Protein AF-A0AAE2CLD5-F1 (afdb_monomer_lite)

Structure (mmCIF, N/CA/C/O backbone):
data_AF-A0AAE2CLD5-F1
#
_entry.id   AF-A0AAE2CLD5-F1
#
loop_
_atom_site.group_PDB
_atom_site.id
_atom_site.type_symbol
_atom_site.label_atom_id
_atom_site.label_alt_id
_atom_site.label_comp_id
_atom_site.label_asym_id
_atom_site.label_entity_id
_atom_site.label_seq_id
_atom_site.pdbx_PDB_ins_code
_atom_site.Cartn_x
_atom_site.Cartn_y
_atom_site.Cartn_z
_atom_site.occupancy
_atom_site.B_iso_or_equiv
_atom_site.auth_seq_id
_atom_site.auth_comp_id
_atom_site.auth_asym_id
_atom_site.auth_atom_id
_atom_site.pdbx_PDB_model_num
ATOM 1 N N . MET A 1 1 ? 23.195 63.481 -4.026 1.00 36.22 1 MET A N 1
ATOM 2 C CA . MET A 1 1 ? 22.484 64.412 -3.125 1.00 36.22 1 MET A CA 1
ATOM 3 C C . MET A 1 1 ? 21.350 63.651 -2.455 1.00 36.22 1 MET A C 1
ATOM 5 O O . MET A 1 1 ? 20.655 62.947 -3.170 1.00 36.22 1 MET A O 1
ATOM 9 N N . ALA A 1 2 ? 21.220 63.837 -1.131 1.00 30.88 2 ALA A N 1
ATOM 10 C CA . ALA A 1 2 ? 20.159 63.400 -0.202 1.00 30.88 2 ALA A CA 1
ATOM 11 C C . ALA A 1 2 ? 20.031 61.885 0.109 1.00 30.88 2 ALA A C 1
ATOM 13 O O . ALA A 1 2 ? 20.040 61.077 -0.806 1.00 30.88 2 ALA A O 1
ATOM 14 N N . ASN A 1 3 ? 19.803 61.401 1.340 1.00 26.92 3 ASN A N 1
ATOM 15 C CA . ASN A 1 3 ? 20.171 61.797 2.715 1.00 26.92 3 ASN A CA 1
ATOM 16 C C . ASN A 1 3 ? 19.706 60.652 3.671 1.00 26.92 3 ASN A C 1
ATOM 18 O O . ASN A 1 3 ? 18.513 60.387 3.696 1.00 26.92 3 ASN A O 1
ATOM 22 N N . PHE A 1 4 ? 20.630 60.064 4.461 1.00 29.27 4 PHE A N 1
ATOM 23 C CA . PHE A 1 4 ? 20.488 59.359 5.778 1.00 29.27 4 PHE A CA 1
ATOM 24 C C . PHE A 1 4 ? 19.552 58.115 5.967 1.00 29.27 4 PHE A C 1
ATOM 26 O O . PHE A 1 4 ? 18.556 57.984 5.272 1.00 29.27 4 PHE A O 1
ATOM 33 N N . PRO A 1 5 ? 19.743 57.258 7.013 1.00 37.34 5 PRO A N 1
ATOM 34 C CA . PRO A 1 5 ? 20.981 56.598 7.481 1.00 37.34 5 PRO A CA 1
ATOM 35 C C . PRO A 1 5 ? 20.845 55.097 7.879 1.00 37.34 5 PRO A C 1
ATOM 37 O O . PRO A 1 5 ? 19.768 54.582 8.158 1.00 37.34 5 PRO A O 1
ATOM 40 N N . LYS A 1 6 ? 21.996 54.415 8.015 1.00 36.50 6 LYS A N 1
ATOM 41 C CA . LYS A 1 6 ? 22.173 53.122 8.721 1.00 36.50 6 LYS A CA 1
ATOM 42 C C . LYS A 1 6 ? 22.240 53.324 10.249 1.00 36.50 6 LYS A C 1
ATOM 44 O O . LYS A 1 6 ? 22.879 54.297 10.658 1.00 36.50 6 LYS A O 1
ATOM 49 N N . PRO A 1 7 ? 21.779 52.383 11.098 1.00 31.83 7 PRO A N 1
ATOM 50 C CA . PRO A 1 7 ? 22.194 52.336 12.495 1.00 31.83 7 PRO A CA 1
ATOM 51 C C . PRO A 1 7 ? 23.327 51.325 12.737 1.00 31.83 7 PRO A C 1
ATOM 53 O O . PRO A 1 7 ? 23.359 50.221 12.196 1.00 31.83 7 PRO A O 1
ATOM 56 N N . LYS A 1 8 ? 24.272 51.771 13.569 1.00 29.64 8 LYS A N 1
ATOM 57 C CA . LYS A 1 8 ? 25.398 51.035 14.151 1.00 29.64 8 LYS A CA 1
ATOM 58 C C . LYS A 1 8 ? 24.905 50.174 15.320 1.00 29.64 8 LYS A C 1
ATOM 60 O O . LYS A 1 8 ? 24.108 50.648 16.125 1.00 29.64 8 LYS A O 1
ATOM 65 N N . ALA A 1 9 ? 25.426 48.957 15.445 1.00 31.03 9 ALA A N 1
ATOM 66 C CA . ALA A 1 9 ? 25.283 48.137 16.644 1.00 31.03 9 ALA A CA 1
ATOM 67 C C . ALA A 1 9 ? 26.165 48.706 17.771 1.00 31.03 9 ALA A C 1
ATOM 69 O O . ALA A 1 9 ? 27.357 48.924 17.559 1.00 31.03 9 ALA A O 1
ATOM 70 N N . ASN A 1 10 ? 25.581 48.948 18.949 1.00 30.41 10 ASN A N 1
ATOM 71 C CA . ASN A 1 10 ? 26.296 49.349 20.162 1.00 30.41 10 ASN A CA 1
ATOM 72 C C . ASN A 1 10 ? 26.149 48.268 21.241 1.00 30.41 10 ASN A C 1
ATOM 74 O O . ASN A 1 10 ? 25.050 47.856 21.609 1.00 30.41 10 ASN A O 1
ATOM 78 N N . LEU A 1 11 ? 27.309 47.827 21.714 1.00 35.22 11 LEU A N 1
ATOM 79 C CA . LEU A 1 11 ? 27.598 46.699 22.592 1.00 35.22 11 LEU A CA 1
ATOM 80 C C . LEU A 1 11 ? 27.506 47.102 24.078 1.00 35.22 11 LEU A C 1
ATOM 82 O O . LEU A 1 11 ? 28.492 47.031 24.805 1.00 35.22 11 LEU A O 1
ATOM 86 N N . SER A 1 12 ? 26.346 47.574 24.537 1.00 30.78 12 SER A N 1
ATOM 87 C CA . SER A 1 12 ? 26.191 48.028 25.935 1.00 30.78 12 SER A CA 1
ATOM 88 C C . SER A 1 12 ? 24.858 47.672 26.601 1.00 30.78 12 SER A C 1
ATOM 90 O O . SER A 1 12 ? 24.531 48.225 27.644 1.00 30.78 12 SER A O 1
ATOM 92 N N . LEU A 1 13 ? 24.110 46.704 26.058 1.00 30.91 13 LEU A N 1
ATOM 93 C CA . LEU A 1 13 ? 22.846 46.227 26.640 1.00 30.91 13 LEU A CA 1
ATOM 94 C C . LEU A 1 13 ? 22.821 44.703 26.864 1.00 30.91 13 LEU A C 1
ATOM 96 O O . LEU A 1 13 ? 21.797 44.055 26.685 1.00 30.91 13 LEU A O 1
ATOM 100 N N . LEU A 1 14 ? 23.969 44.123 27.228 1.00 32.16 14 LEU A N 1
ATOM 101 C CA . LEU A 1 14 ? 24.124 42.685 27.507 1.00 32.16 14 LEU A CA 1
ATOM 102 C C . LEU A 1 14 ? 24.796 42.387 28.862 1.00 32.16 14 LEU A C 1
ATOM 104 O O . LEU A 1 14 ? 25.109 41.240 29.149 1.00 32.16 14 LEU A O 1
ATOM 108 N N . ILE A 1 15 ? 24.993 43.396 29.724 1.00 34.38 15 ILE A N 1
ATOM 109 C CA . ILE A 1 15 ? 25.722 43.247 31.006 1.00 34.38 15 ILE A CA 1
ATOM 110 C C . ILE A 1 15 ? 24.858 43.626 32.233 1.00 34.38 15 ILE A C 1
ATOM 112 O O . ILE A 1 15 ? 25.346 43.713 33.352 1.00 34.38 15 ILE A O 1
ATOM 116 N N . SER A 1 16 ? 23.536 43.770 32.082 1.00 30.17 16 SER A N 1
ATOM 117 C CA . SER A 1 16 ? 22.641 44.115 33.210 1.00 30.17 16 SER A CA 1
ATOM 118 C C . SER A 1 16 ? 21.572 43.069 33.545 1.00 30.17 16 SER A C 1
ATOM 120 O O . SER A 1 16 ? 20.692 43.354 34.347 1.00 30.17 16 SER A O 1
ATOM 122 N N . LEU A 1 17 ? 21.658 41.847 33.000 1.00 30.77 17 LEU A N 1
ATOM 123 C CA . LEU A 1 17 ? 20.732 40.748 33.337 1.00 30.77 17 LEU A CA 1
ATOM 124 C C . LEU A 1 17 ? 21.393 39.508 33.968 1.00 30.77 17 LEU A C 1
ATOM 126 O O . LEU A 1 17 ? 20.727 38.498 34.160 1.00 30.77 17 LEU A O 1
ATOM 130 N N . ALA A 1 18 ? 22.678 39.576 34.332 1.00 30.77 18 ALA A N 1
ATOM 131 C CA . ALA A 1 18 ? 23.444 38.419 34.817 1.00 30.77 18 ALA A CA 1
ATOM 132 C C . ALA A 1 18 ? 23.856 38.478 36.306 1.00 30.77 18 ALA A C 1
ATOM 134 O O . ALA A 1 18 ? 24.748 37.741 36.712 1.00 30.77 18 ALA A O 1
ATOM 135 N N . LEU A 1 19 ? 23.247 39.336 37.137 1.00 29.20 19 LEU A N 1
ATOM 136 C CA . LEU A 1 19 ? 23.730 39.588 38.512 1.00 29.20 19 LEU A CA 1
ATOM 137 C C . LEU A 1 19 ? 22.664 39.559 39.625 1.00 29.20 19 LEU A C 1
ATOM 139 O O . LEU A 1 19 ? 22.869 40.152 40.678 1.00 29.20 19 LEU A O 1
ATOM 143 N N . LEU A 1 20 ? 21.548 38.843 39.445 1.00 28.58 20 LEU A N 1
ATOM 144 C CA . LEU A 1 20 ? 20.490 38.746 40.473 1.00 28.58 20 LEU A CA 1
ATOM 145 C C . LEU A 1 20 ? 19.992 37.318 40.769 1.00 28.58 20 LEU A C 1
ATOM 147 O O . LEU A 1 20 ? 18.890 37.141 41.272 1.00 28.58 20 LEU A O 1
ATOM 151 N N . PHE A 1 21 ? 20.816 36.298 40.516 1.00 27.80 21 PHE A N 1
ATOM 152 C CA . PHE A 1 21 ? 20.517 34.908 40.887 1.00 27.80 21 PHE A CA 1
ATOM 153 C C . PHE A 1 21 ? 21.662 34.268 41.672 1.00 27.80 21 PHE A C 1
ATOM 155 O O . PHE A 1 21 ? 22.233 33.274 41.253 1.00 27.80 21 PHE A O 1
ATOM 162 N N . PHE A 1 22 ? 22.002 34.831 42.826 1.00 28.84 22 PHE A N 1
ATOM 163 C CA . PHE A 1 22 ? 22.623 34.067 43.905 1.00 28.84 22 PHE A CA 1
ATOM 164 C C . PHE A 1 22 ? 22.159 34.658 45.238 1.00 28.84 22 PHE A C 1
ATOM 166 O O . PHE A 1 22 ? 22.141 35.875 45.394 1.00 28.84 22 PHE A O 1
ATOM 173 N N . PHE A 1 23 ? 21.826 33.761 46.167 1.00 26.09 23 PHE A N 1
ATOM 174 C CA . PHE A 1 23 ? 21.365 33.944 47.550 1.00 26.09 23 PHE A CA 1
ATOM 175 C C . PHE A 1 23 ? 19.850 33.828 47.801 1.00 26.09 23 PHE A C 1
ATOM 177 O O . PHE A 1 23 ? 19.043 34.565 47.250 1.00 26.09 23 PHE A O 1
ATOM 184 N N . PHE A 1 24 ? 19.551 32.910 48.734 1.00 25.31 24 PHE A N 1
ATOM 185 C CA . PHE A 1 24 ? 18.287 32.549 49.397 1.00 25.31 24 PHE A CA 1
ATOM 186 C C . PHE A 1 24 ? 17.522 31.315 48.877 1.00 25.31 24 PHE A C 1
ATOM 188 O O . PHE A 1 24 ? 16.526 31.414 48.172 1.00 25.31 24 PHE A O 1
ATOM 195 N N . SER A 1 25 ? 17.935 30.138 49.375 1.00 28.50 25 SER A N 1
ATOM 196 C CA . SER A 1 25 ? 16.988 29.102 49.836 1.00 28.50 25 SER A CA 1
ATOM 197 C C . SER A 1 25 ? 16.279 29.597 51.101 1.00 28.50 25 SER A C 1
ATOM 199 O O . SER A 1 25 ? 16.932 30.226 51.940 1.00 28.50 25 SER A O 1
ATOM 201 N N . PRO A 1 26 ? 14.982 29.285 51.286 1.00 28.33 26 PRO A N 1
ATOM 202 C CA . PRO A 1 26 ? 14.660 28.289 52.315 1.00 28.33 26 PRO A CA 1
ATOM 203 C C . PRO A 1 26 ? 13.439 27.385 52.009 1.00 28.33 26 PRO A C 1
ATOM 205 O O . PRO A 1 26 ? 12.466 27.787 51.385 1.00 28.33 26 PRO A O 1
ATOM 208 N N . THR A 1 27 ? 13.531 26.144 52.499 1.00 26.17 27 THR A N 1
ATOM 209 C CA . THR A 1 27 ? 12.467 25.248 53.012 1.00 26.17 27 THR A CA 1
ATOM 210 C C . THR A 1 27 ? 11.015 25.469 52.548 1.00 26.17 27 THR A C 1
ATOM 212 O O . THR A 1 27 ? 10.328 26.370 53.029 1.00 26.17 27 THR A O 1
ATOM 215 N N . ILE A 1 28 ? 10.499 24.546 51.728 1.00 28.47 28 ILE A N 1
ATOM 216 C CA . ILE A 1 28 ? 9.073 24.457 51.383 1.00 28.47 28 ILE A CA 1
ATOM 217 C C . ILE A 1 28 ? 8.345 23.660 52.470 1.00 28.47 28 ILE A C 1
ATOM 219 O O . ILE A 1 28 ? 8.507 22.448 52.599 1.00 28.47 28 ILE A O 1
ATOM 223 N N . SER A 1 29 ? 7.539 24.376 53.247 1.00 23.64 29 SER A N 1
ATOM 224 C CA . SER A 1 29 ? 6.435 23.830 54.028 1.00 23.64 29 SER A CA 1
ATOM 225 C C . SER A 1 29 ? 5.202 23.719 53.126 1.00 23.64 29 SER A C 1
ATOM 227 O O . SER A 1 29 ? 4.921 24.589 52.303 1.00 23.64 29 SER A O 1
ATOM 229 N N . SER A 1 30 ? 4.492 22.605 53.257 1.00 30.69 30 SER A N 1
ATOM 230 C CA . SER A 1 30 ? 3.260 22.270 52.550 1.00 30.69 30 SER A CA 1
ATOM 231 C C . SER A 1 30 ? 2.123 23.242 52.885 1.00 30.69 30 SER A C 1
ATOM 233 O O . SER A 1 30 ? 1.685 23.302 54.035 1.00 30.69 30 SER A O 1
ATOM 235 N N . LEU A 1 31 ? 1.592 23.929 51.873 1.00 24.80 31 LEU A N 1
ATOM 236 C CA . LEU A 1 31 ? 0.284 24.590 51.903 1.00 24.80 31 LEU A CA 1
ATOM 237 C C . LEU A 1 31 ? -0.585 24.039 50.754 1.00 24.80 31 LEU A C 1
ATOM 239 O O . LEU A 1 31 ? -0.055 23.732 49.683 1.00 24.80 31 LEU A O 1
ATOM 243 N N . PRO A 1 32 ? -1.897 23.848 50.979 1.00 24.80 32 PRO A N 1
ATOM 244 C CA . PRO A 1 32 ? -2.752 23.024 50.131 1.00 24.80 32 PRO A CA 1
ATOM 245 C C . PRO A 1 32 ? -3.082 23.714 48.801 1.00 24.80 32 PRO A C 1
ATOM 247 O O . PRO A 1 32 ? -3.391 24.905 48.759 1.00 24.80 32 PRO A O 1
ATOM 250 N N . ARG A 1 33 ? -3.031 22.945 47.703 1.00 24.44 33 ARG A N 1
ATOM 251 C CA . ARG A 1 33 ? -3.473 23.387 46.371 1.00 24.44 33 ARG A CA 1
ATOM 252 C C . ARG A 1 33 ? -4.970 23.745 46.390 1.00 24.44 33 ARG A C 1
ATOM 254 O O . ARG A 1 33 ? -5.737 23.052 47.059 1.00 24.44 33 ARG A O 1
ATOM 261 N N . PRO A 1 34 ? -5.410 24.767 45.630 1.00 23.58 34 PRO A N 1
ATOM 262 C CA . PRO A 1 34 ? -6.818 25.124 45.536 1.00 23.58 34 PRO A CA 1
ATOM 263 C C . PRO A 1 34 ? -7.594 24.004 44.836 1.00 23.58 34 PRO A C 1
ATOM 265 O O . PRO A 1 34 ? -7.325 23.661 43.686 1.00 23.58 34 PRO A O 1
ATOM 268 N N . SER A 1 35 ? -8.574 23.448 45.540 1.00 30.30 35 SER A N 1
ATOM 269 C CA . SER A 1 35 ? -9.629 22.603 44.995 1.00 30.30 35 SER A CA 1
ATOM 270 C C . SER A 1 35 ? -10.524 23.439 44.078 1.00 30.30 35 SER A C 1
ATOM 272 O O . SER A 1 35 ? -11.259 24.300 44.564 1.00 30.30 35 SER A O 1
ATOM 274 N N . GLY A 1 36 ? -10.474 23.204 42.767 1.00 27.48 36 GLY A N 1
ATOM 275 C CA . GLY A 1 36 ? -11.403 23.863 41.848 1.00 27.48 36 GLY A CA 1
ATOM 276 C C . GLY A 1 36 ? -10.929 23.994 40.409 1.00 27.48 36 GLY A C 1
ATOM 277 O O . GLY A 1 36 ? -10.893 25.102 39.896 1.00 27.48 36 GLY A O 1
ATOM 278 N N . LEU A 1 37 ? -10.608 22.882 39.750 1.00 22.02 37 LEU A N 1
ATOM 279 C CA . LEU A 1 37 ? -10.724 22.732 38.297 1.00 22.02 37 LEU A CA 1
ATOM 280 C C . LEU A 1 37 ? -11.010 21.251 38.034 1.00 22.02 37 LEU A C 1
ATOM 282 O O . LEU A 1 37 ? -10.227 20.390 38.422 1.00 22.02 37 LEU A O 1
ATOM 286 N N . ARG A 1 38 ? -12.183 20.961 37.457 1.00 24.44 38 ARG A N 1
ATOM 287 C CA . ARG A 1 38 ? -12.566 19.619 36.999 1.00 24.44 38 ARG A CA 1
ATOM 288 C C . ARG A 1 38 ? -11.458 19.081 36.092 1.00 24.44 38 ARG A C 1
ATOM 290 O O . ARG A 1 38 ? -11.187 19.699 35.064 1.00 24.44 38 ARG A O 1
ATOM 297 N N . SER A 1 39 ? -10.863 17.950 36.464 1.00 25.97 39 SER A N 1
ATOM 298 C CA . SER A 1 39 ? -10.038 17.168 35.543 1.00 25.97 39 SER A CA 1
ATOM 299 C C . SER A 1 39 ? -10.931 16.728 34.375 1.00 25.97 39 SER A C 1
ATOM 301 O O . SER A 1 39 ? -12.058 16.285 34.632 1.00 25.97 39 SER A O 1
ATOM 303 N N . PRO A 1 40 ? -10.527 16.906 33.106 1.00 28.30 40 PRO A N 1
ATOM 304 C CA . PRO A 1 40 ? -11.251 16.303 31.997 1.00 28.30 40 PRO A CA 1
ATOM 305 C C . PRO A 1 40 ? -11.229 14.784 32.198 1.00 28.30 40 PRO A C 1
ATOM 307 O O . PRO A 1 40 ? -10.182 14.229 32.520 1.00 28.30 40 PRO A O 1
ATOM 310 N N . LYS A 1 41 ? -12.401 14.145 32.076 1.00 36.53 41 LYS A N 1
ATOM 311 C CA . LYS A 1 41 ? -12.565 12.686 32.133 1.00 36.53 41 LYS A CA 1
ATOM 312 C C . LYS A 1 41 ? -11.470 12.045 31.276 1.00 36.53 41 LYS A C 1
ATOM 314 O O . LYS A 1 41 ? -11.402 12.352 30.089 1.00 36.53 41 LYS A O 1
ATOM 319 N N . HIS A 1 42 ? -10.585 11.263 31.886 1.00 36.62 42 HIS A N 1
ATOM 320 C CA . HIS A 1 42 ? -9.492 10.628 31.163 1.00 36.62 42 HIS A CA 1
ATOM 321 C C . HIS A 1 42 ? -10.043 9.546 30.230 1.00 36.62 42 HIS A C 1
ATOM 323 O O . HIS A 1 42 ? -10.868 8.733 30.644 1.00 36.62 42 HIS A O 1
ATOM 329 N N . ASP A 1 43 ? -9.579 9.551 28.981 1.00 36.56 43 ASP A N 1
ATOM 330 C CA . ASP A 1 43 ? -9.832 8.486 28.014 1.00 36.56 43 ASP A CA 1
ATOM 331 C C . ASP A 1 43 ? -9.280 7.152 28.555 1.00 36.56 43 ASP A C 1
ATOM 333 O O . ASP A 1 43 ? -8.160 7.138 29.092 1.00 36.56 43 ASP A O 1
ATOM 337 N N . PRO A 1 44 ? -10.003 6.022 28.419 1.00 37.84 44 PRO A N 1
ATOM 338 C CA . PRO A 1 44 ? -9.431 4.717 28.702 1.00 37.84 44 PRO A CA 1
ATOM 339 C C . PRO A 1 44 ? -8.294 4.496 27.707 1.00 37.84 44 PRO A C 1
ATOM 341 O O . PRO A 1 44 ? -8.521 4.265 26.518 1.00 37.84 44 PRO A O 1
ATOM 344 N N . ARG A 1 45 ? -7.050 4.617 28.177 1.00 45.66 45 ARG A N 1
ATOM 345 C CA . ARG A 1 45 ? -5.889 4.372 27.324 1.00 45.66 45 ARG A CA 1
ATOM 346 C C . ARG A 1 45 ? -5.866 2.895 26.992 1.00 45.66 45 ARG A C 1
ATOM 348 O O . ARG A 1 45 ? -5.659 2.053 27.866 1.00 45.66 45 ARG A O 1
ATOM 355 N N . PHE A 1 46 ? -6.116 2.602 25.724 1.00 42.59 46 PHE A N 1
ATOM 356 C CA . PHE A 1 46 ? -5.987 1.260 25.206 1.00 42.59 46 PHE A CA 1
ATOM 357 C C . PHE A 1 46 ? -4.544 0.794 25.433 1.00 42.59 46 PHE A C 1
ATOM 359 O O . PHE A 1 46 ? -3.606 1.492 25.050 1.00 42.59 46 PHE A O 1
ATOM 366 N N . LEU A 1 47 ? -4.392 -0.360 26.086 1.00 44.75 47 LEU A N 1
ATOM 367 C CA . LEU A 1 47 ? -3.146 -0.905 26.647 1.00 44.75 47 LEU A CA 1
ATOM 368 C C . LEU A 1 47 ? -2.728 -0.387 28.037 1.00 44.75 47 LEU A C 1
ATOM 370 O O . LEU A 1 47 ? -1.566 -0.070 28.292 1.00 44.75 47 LEU A O 1
ATOM 374 N N . GLY A 1 48 ? -3.687 -0.338 28.968 1.00 36.22 48 GLY A N 1
ATOM 375 C CA . GLY A 1 48 ? -3.424 -0.119 30.391 1.00 36.22 48 GLY A CA 1
ATOM 376 C C . GLY A 1 48 ? -2.514 -1.184 31.022 1.00 36.22 48 GLY A C 1
ATOM 377 O O . GLY A 1 48 ? -2.475 -2.337 30.592 1.00 36.22 48 GLY A O 1
ATOM 378 N N . ARG A 1 49 ? -1.798 -0.760 32.070 1.00 43.56 49 ARG A N 1
ATOM 379 C CA . ARG A 1 49 ? -0.851 -1.558 32.857 1.00 43.56 49 ARG A CA 1
ATOM 380 C C . ARG A 1 49 ? -1.555 -2.757 33.517 1.00 43.56 49 ARG A C 1
ATOM 382 O O . ARG A 1 49 ? -2.615 -2.632 34.129 1.00 43.56 49 ARG A O 1
ATOM 389 N N . PHE A 1 50 ? -0.965 -3.923 33.322 1.00 42.16 50 PHE A N 1
ATOM 390 C CA . PHE A 1 50 ? -1.378 -5.258 33.730 1.00 42.16 50 PHE A CA 1
ATOM 391 C C . PHE A 1 50 ? -1.045 -5.526 35.207 1.00 42.16 50 PHE A C 1
ATOM 393 O O . PHE A 1 50 ? -0.556 -4.645 35.906 1.00 42.16 50 PHE A O 1
ATOM 400 N N . SER A 1 51 ? -1.351 -6.734 35.693 1.00 36.47 51 SER A N 1
ATOM 401 C CA . SER A 1 51 ? -1.066 -7.201 37.055 1.00 36.47 51 SER A CA 1
ATOM 402 C C . SER A 1 51 ? -0.441 -8.598 37.016 1.00 36.47 51 SER A C 1
ATOM 404 O O . SER A 1 51 ? -1.068 -9.526 36.502 1.00 36.47 51 SER A O 1
ATOM 406 N N . ARG A 1 52 ? 0.710 -8.794 37.674 1.00 39.81 52 ARG A N 1
ATOM 407 C CA . ARG A 1 52 ? 1.338 -10.107 37.879 1.00 39.81 52 ARG A CA 1
ATOM 408 C C . ARG A 1 52 ? 1.219 -10.550 39.335 1.00 39.81 52 ARG A C 1
ATOM 410 O O . ARG A 1 52 ? 1.320 -9.747 40.259 1.00 39.81 52 ARG A O 1
ATOM 417 N N . SER A 1 53 ? 1.108 -11.865 39.521 1.00 30.81 53 SER A N 1
ATOM 418 C CA . SER A 1 53 ? 1.506 -12.569 40.746 1.00 30.81 53 SER A CA 1
ATOM 419 C C . SER A 1 53 ? 3.013 -12.870 40.708 1.00 30.81 53 SER A C 1
ATOM 421 O O . SER A 1 53 ? 3.580 -13.128 39.646 1.00 30.81 53 SER A O 1
ATOM 423 N N . ASN A 1 54 ? 3.664 -12.843 41.873 1.00 27.36 54 ASN A N 1
ATOM 424 C CA . ASN A 1 54 ? 5.117 -12.895 42.118 1.00 27.36 54 ASN A CA 1
ATOM 425 C C . ASN A 1 54 ? 5.872 -14.160 41.638 1.00 27.36 54 ASN A C 1
ATOM 427 O O . ASN A 1 54 ? 6.983 -14.427 42.093 1.00 27.36 54 ASN A O 1
ATOM 431 N N . ASN A 1 55 ? 5.332 -14.949 40.711 1.00 31.41 55 ASN A N 1
ATOM 432 C CA . ASN A 1 55 ? 6.026 -16.113 40.180 1.00 31.41 55 ASN A CA 1
ATOM 433 C C . ASN A 1 55 ? 6.848 -15.745 38.947 1.00 31.41 55 ASN A C 1
ATOM 435 O O . ASN A 1 55 ? 6.329 -15.725 37.832 1.00 31.41 55 ASN A O 1
ATOM 439 N N . THR A 1 56 ? 8.154 -15.560 39.146 1.00 29.73 56 THR A N 1
ATOM 440 C CA . THR A 1 56 ? 9.238 -15.688 38.153 1.00 29.73 56 THR A CA 1
ATOM 441 C C . THR A 1 56 ? 9.346 -17.129 37.625 1.00 29.73 56 THR A C 1
ATOM 443 O O . THR A 1 56 ? 10.412 -17.744 37.595 1.00 29.73 56 THR A O 1
ATOM 446 N N . GLY A 1 57 ? 8.216 -17.701 37.207 1.00 29.92 57 GLY A N 1
ATOM 447 C CA . GLY A 1 57 ? 8.169 -18.968 36.506 1.00 29.92 57 GLY A CA 1
ATOM 448 C C . GLY A 1 57 ? 8.852 -18.789 35.164 1.00 29.92 57 GLY A C 1
ATOM 449 O O . GLY A 1 57 ? 8.328 -18.102 34.291 1.00 29.92 57 GLY A O 1
ATOM 450 N N . ARG A 1 58 ? 10.043 -19.382 35.031 1.00 32.03 58 ARG A N 1
ATOM 451 C CA . ARG A 1 58 ? 10.663 -19.701 33.745 1.00 32.03 58 ARG A CA 1
ATOM 452 C C . ARG A 1 58 ? 9.555 -20.113 32.777 1.00 32.03 58 ARG A C 1
ATOM 454 O O . ARG A 1 58 ? 8.837 -21.067 33.085 1.00 32.03 58 ARG A O 1
ATOM 461 N N . LEU A 1 59 ? 9.450 -19.429 31.634 1.00 36.81 59 LEU A N 1
ATOM 462 C CA . LEU A 1 59 ? 8.837 -20.020 30.448 1.00 36.81 59 LEU A CA 1
ATOM 463 C C . LEU A 1 59 ? 9.345 -21.465 30.395 1.00 36.81 59 LEU A C 1
ATOM 465 O O . LEU A 1 59 ? 10.557 -21.707 30.465 1.00 36.81 59 LEU A O 1
ATOM 469 N N . GLY A 1 60 ? 8.424 -22.431 30.412 1.00 39.69 60 GLY A N 1
ATOM 470 C CA . GLY A 1 60 ? 8.776 -23.827 30.176 1.00 39.69 60 GLY A CA 1
ATOM 471 C C . GLY A 1 60 ? 9.574 -23.946 28.875 1.00 39.69 60 GLY A C 1
ATOM 472 O O . GLY A 1 60 ? 9.683 -22.983 28.118 1.00 39.69 60 GLY A O 1
ATOM 473 N N . ALA A 1 61 ? 10.153 -25.119 28.605 1.00 40.78 61 ALA A N 1
ATOM 474 C CA . ALA A 1 61 ? 10.881 -25.329 27.353 1.00 40.78 61 ALA A CA 1
ATOM 475 C C . ALA A 1 61 ? 10.071 -24.763 26.164 1.00 40.78 61 ALA A C 1
ATOM 477 O O . ALA A 1 61 ? 8.869 -25.045 26.086 1.00 40.78 61 ALA A O 1
ATOM 478 N N . PRO A 1 62 ? 10.679 -23.929 25.299 1.00 60.78 62 PRO A N 1
ATOM 479 C CA . PRO A 1 62 ? 9.942 -23.208 24.272 1.00 60.78 62 PRO A CA 1
ATOM 480 C C . PRO A 1 62 ? 9.152 -24.198 23.413 1.00 60.78 62 PRO A C 1
ATOM 482 O O . PRO A 1 62 ? 9.690 -25.214 22.965 1.00 60.78 62 PRO A O 1
ATOM 485 N N . ARG A 1 63 ? 7.853 -23.917 23.222 1.00 76.62 63 ARG A N 1
ATOM 486 C CA . ARG A 1 63 ? 6.909 -24.802 22.510 1.00 76.62 63 ARG A CA 1
ATOM 487 C C . ARG A 1 63 ? 7.404 -25.159 21.108 1.00 76.62 63 ARG A C 1
ATOM 489 O O . ARG A 1 63 ? 7.160 -26.265 20.632 1.00 76.62 63 ARG A O 1
ATOM 496 N N . TYR A 1 64 ? 8.106 -24.228 20.470 1.00 89.38 64 TYR A N 1
ATOM 497 C CA . TYR A 1 64 ? 8.733 -24.404 19.169 1.00 89.38 64 TYR A CA 1
ATOM 498 C C . TYR A 1 64 ? 10.243 -24.268 19.294 1.00 89.38 64 TYR A C 1
ATOM 500 O O . TYR A 1 64 ? 10.756 -23.488 20.092 1.00 89.38 64 TYR A O 1
ATOM 508 N N . ARG A 1 65 ? 10.969 -25.024 18.474 1.00 91.69 65 ARG A N 1
ATOM 509 C CA . ARG A 1 65 ? 12.425 -24.953 18.425 1.00 91.69 65 ARG A CA 1
ATOM 510 C C . ARG A 1 65 ? 12.851 -23.808 17.512 1.00 91.69 65 ARG A C 1
ATOM 512 O O . ARG A 1 65 ? 12.500 -23.803 16.337 1.00 91.69 65 ARG A O 1
ATOM 519 N N . TYR A 1 66 ? 13.672 -22.897 18.007 1.00 96.12 66 TYR A N 1
ATOM 520 C CA . TYR A 1 66 ? 14.307 -21.848 17.212 1.00 96.12 66 TYR A CA 1
ATOM 521 C C . TYR A 1 66 ? 15.676 -21.496 17.796 1.00 96.12 66 TYR A C 1
ATOM 523 O O . TYR A 1 66 ? 16.008 -21.878 18.917 1.00 96.12 66 TYR A O 1
ATOM 531 N N . GLU A 1 67 ? 16.486 -20.801 17.008 1.00 97.12 67 GLU A N 1
ATOM 532 C CA . GLU A 1 67 ? 17.721 -20.175 17.459 1.00 97.12 67 GLU A CA 1
ATOM 533 C C . GLU A 1 67 ? 17.486 -18.671 17.607 1.00 97.12 67 GLU A C 1
ATOM 535 O O . GLU A 1 67 ? 16.996 -18.025 16.679 1.00 97.12 67 GLU A O 1
ATOM 540 N N . THR A 1 68 ? 17.853 -18.112 18.758 1.00 97.94 68 THR A N 1
ATOM 541 C CA . THR A 1 68 ? 17.861 -16.663 18.973 1.00 97.94 68 THR A CA 1
ATOM 542 C C . THR A 1 68 ? 19.149 -16.086 18.409 1.00 97.94 68 THR A C 1
ATOM 544 O O . THR A 1 68 ? 20.251 -16.475 18.802 1.00 97.94 68 THR A O 1
ATOM 547 N N . ARG A 1 69 ? 19.017 -15.152 17.471 1.00 98.12 69 ARG A N 1
ATOM 548 C CA . ARG A 1 69 ? 20.130 -14.434 16.852 1.00 98.12 69 ARG A CA 1
ATOM 549 C C . ARG A 1 69 ? 19.913 -12.935 16.963 1.00 98.12 69 ARG A C 1
ATOM 551 O O . ARG A 1 69 ? 18.837 -12.464 17.314 1.00 98.12 69 ARG A O 1
ATOM 558 N N . TYR A 1 70 ? 20.958 -12.189 16.635 1.00 98.38 70 TYR A N 1
ATOM 559 C CA . TYR A 1 70 ? 20.914 -10.737 16.610 1.00 98.38 70 TYR A CA 1
ATOM 560 C C . TYR A 1 70 ? 21.580 -10.223 15.342 1.00 98.38 70 TYR A C 1
ATOM 562 O O . TYR A 1 70 ? 22.533 -10.825 14.835 1.00 98.38 70 TYR A O 1
ATOM 570 N N . PHE A 1 71 ? 21.070 -9.107 14.852 1.00 98.19 71 PHE A N 1
ATOM 571 C CA . PHE A 1 71 ? 21.552 -8.394 13.684 1.00 98.19 71 PHE A CA 1
ATOM 572 C C . PHE A 1 71 ? 21.972 -6.985 14.097 1.00 98.19 71 PHE A C 1
ATOM 574 O O . PHE A 1 71 ? 21.267 -6.334 14.866 1.00 98.19 71 PHE A O 1
ATOM 581 N N . ASP A 1 72 ? 23.128 -6.533 13.615 1.00 97.88 72 ASP A N 1
ATOM 582 C CA . ASP A 1 72 ? 23.587 -5.165 13.850 1.00 97.88 72 ASP A CA 1
ATOM 583 C C . ASP A 1 72 ? 22.820 -4.242 12.896 1.00 97.88 72 ASP A C 1
ATOM 585 O O . ASP A 1 72 ? 23.069 -4.216 11.692 1.00 97.88 72 ASP A O 1
ATOM 589 N N . GLN A 1 73 ? 21.829 -3.546 13.444 1.00 98.25 73 GLN A N 1
ATOM 590 C CA . GLN A 1 73 ? 20.853 -2.747 12.722 1.00 98.25 73 GLN A CA 1
ATOM 591 C C . GLN A 1 73 ? 21.196 -1.258 12.783 1.00 98.25 73 GLN A C 1
ATOM 593 O O . GLN A 1 73 ? 21.711 -0.768 13.790 1.00 98.25 73 GLN A O 1
ATOM 598 N N . ASN A 1 74 ? 20.866 -0.519 11.725 1.00 96.75 74 ASN A N 1
ATOM 599 C CA . ASN A 1 74 ? 21.008 0.933 11.715 1.00 96.75 74 ASN A CA 1
ATOM 600 C C . ASN A 1 74 ? 20.035 1.570 12.714 1.00 96.75 74 ASN A C 1
ATOM 602 O O . ASN A 1 74 ? 18.845 1.255 12.724 1.00 96.75 74 ASN A O 1
ATOM 606 N N . LEU A 1 75 ? 20.525 2.515 13.519 1.00 97.38 75 LEU A N 1
ATOM 607 C CA . LEU A 1 75 ? 19.667 3.270 14.432 1.00 97.38 75 LEU A CA 1
ATOM 608 C C . LEU A 1 75 ? 18.613 4.091 13.677 1.00 97.38 75 LEU A C 1
ATOM 610 O O . LEU A 1 75 ? 17.441 4.083 14.052 1.00 97.38 75 LEU A O 1
ATOM 614 N N . ASP A 1 76 ? 19.019 4.757 12.596 1.00 97.94 76 ASP A N 1
ATOM 615 C CA . ASP A 1 76 ? 18.153 5.626 11.805 1.00 97.94 76 ASP A CA 1
ATOM 616 C C . ASP A 1 76 ? 18.315 5.353 10.306 1.00 97.94 76 ASP A C 1
ATOM 618 O O . ASP A 1 76 ? 19.365 5.622 9.727 1.00 97.94 76 ASP A O 1
ATOM 622 N N . HIS A 1 77 ? 17.269 4.827 9.667 1.00 97.75 77 HIS A N 1
ATOM 623 C CA . HIS A 1 77 ? 17.254 4.570 8.222 1.00 97.75 77 HIS A CA 1
ATOM 624 C C . HIS A 1 77 ? 16.949 5.810 7.377 1.00 97.75 77 HIS A C 1
ATOM 626 O O . HIS A 1 77 ? 17.149 5.789 6.162 1.00 97.75 77 HIS A O 1
ATOM 632 N N . PHE A 1 78 ? 16.456 6.883 7.996 1.00 97.12 78 PHE A N 1
ATOM 633 C CA . PHE A 1 78 ? 15.997 8.097 7.315 1.00 97.12 78 PHE A CA 1
ATOM 634 C C . PHE A 1 78 ? 16.936 9.289 7.534 1.00 97.12 78 PHE A C 1
ATOM 636 O O . PHE A 1 78 ? 16.646 10.404 7.096 1.00 97.12 78 PHE A O 1
ATOM 643 N N . SER A 1 79 ? 18.092 9.043 8.151 1.00 94.31 79 SER A N 1
ATOM 644 C CA . SER A 1 79 ? 19.190 9.988 8.308 1.00 94.31 79 SER A CA 1
ATOM 645 C C . SER A 1 79 ? 20.478 9.401 7.735 1.00 94.31 79 SER A C 1
ATOM 647 O O . SER A 1 79 ? 20.749 8.213 7.866 1.00 94.31 79 SER A O 1
ATOM 649 N N . PHE A 1 80 ? 21.294 10.248 7.108 1.00 92.06 80 PHE A N 1
ATOM 650 C CA . PHE A 1 80 ? 22.635 9.881 6.627 1.00 92.06 80 PHE A CA 1
ATOM 651 C C . PHE A 1 80 ? 23.736 10.241 7.632 1.00 92.06 80 PHE A C 1
ATOM 653 O O . PHE A 1 80 ? 24.921 10.118 7.319 1.00 92.06 80 PHE A O 1
ATOM 660 N N . SER A 1 81 ? 23.363 10.740 8.813 1.00 93.25 81 SER A N 1
ATOM 661 C CA . SER A 1 81 ? 24.316 10.986 9.890 1.00 93.25 81 SER A CA 1
ATOM 662 C C . SER A 1 81 ? 24.987 9.681 10.308 1.00 93.25 81 SER A C 1
ATOM 664 O O . SER A 1 81 ? 24.336 8.643 10.392 1.00 93.25 81 SER A O 1
ATOM 666 N N . ASP A 1 82 ? 26.282 9.755 10.605 1.00 91.19 82 ASP A N 1
ATOM 667 C CA . ASP A 1 82 ? 27.050 8.623 11.121 1.00 91.19 82 ASP A CA 1
ATOM 668 C C . ASP A 1 82 ? 26.626 8.340 12.571 1.00 91.19 82 ASP A C 1
ATOM 670 O O . ASP A 1 82 ? 27.105 8.964 13.522 1.00 91.19 82 ASP A O 1
ATOM 674 N N . LEU A 1 83 ? 25.618 7.480 12.717 1.00 92.44 83 LEU A N 1
ATOM 675 C CA . LEU A 1 83 ? 24.994 7.097 13.979 1.00 92.44 83 LEU A CA 1
ATOM 676 C C . LEU A 1 83 ? 25.356 5.647 14.331 1.00 92.44 83 LEU A C 1
ATOM 678 O O . LEU A 1 83 ? 25.567 4.830 13.433 1.00 92.44 83 LEU A O 1
ATOM 682 N N . PRO A 1 84 ? 25.416 5.296 15.629 1.00 91.69 84 PRO A N 1
ATOM 683 C CA . PRO A 1 84 ? 25.742 3.936 16.042 1.00 91.69 84 PRO A CA 1
ATOM 684 C C . PRO A 1 84 ? 24.678 2.935 15.576 1.00 91.69 84 PRO A C 1
ATOM 686 O O . PRO A 1 84 ? 23.511 3.278 15.408 1.00 91.69 84 PRO A O 1
ATOM 689 N N . THR A 1 85 ? 25.070 1.674 15.421 1.00 96.56 85 THR A N 1
ATOM 690 C CA . THR A 1 85 ? 24.138 0.557 15.227 1.00 96.56 85 THR A CA 1
ATOM 691 C C . THR A 1 85 ? 23.613 0.039 16.567 1.00 96.56 85 THR A C 1
ATOM 693 O O . THR A 1 85 ? 24.222 0.266 17.615 1.00 96.56 85 THR A O 1
ATOM 696 N N . PHE A 1 86 ? 22.519 -0.720 16.546 1.00 98.06 86 PHE A N 1
ATOM 697 C CA . PHE A 1 86 ? 22.010 -1.450 17.711 1.00 98.06 86 PHE A CA 1
ATOM 698 C C . PHE A 1 86 ? 21.755 -2.924 17.381 1.00 98.06 86 PHE A C 1
ATOM 700 O O . PHE A 1 86 ? 21.695 -3.313 16.218 1.00 98.06 86 PHE A O 1
ATOM 707 N N . ARG A 1 87 ? 21.624 -3.764 18.410 1.00 98.12 87 ARG A N 1
ATOM 708 C CA . ARG A 1 87 ? 21.385 -5.204 18.252 1.00 98.12 87 ARG A CA 1
ATOM 709 C C . ARG A 1 87 ? 19.885 -5.461 18.137 1.00 98.12 87 ARG A C 1
ATOM 711 O O . ARG A 1 87 ? 19.179 -5.370 19.134 1.00 98.12 87 ARG A O 1
ATOM 718 N N . GLN A 1 88 ? 19.408 -5.812 16.948 1.00 98.62 88 GLN A N 1
ATOM 719 C CA . GLN A 1 88 ? 18.035 -6.270 16.742 1.00 98.62 88 GLN A CA 1
ATOM 720 C C . GLN A 1 88 ? 17.969 -7.793 16.897 1.00 98.62 88 GLN A C 1
ATOM 722 O O . GLN A 1 88 ? 18.621 -8.521 16.144 1.00 98.62 88 GLN A O 1
ATOM 727 N N . ARG A 1 89 ? 17.186 -8.282 17.861 1.00 98.62 89 ARG A N 1
ATOM 728 C CA . ARG A 1 89 ? 16.923 -9.708 18.085 1.00 98.62 89 ARG A CA 1
ATOM 729 C C . ARG A 1 89 ? 16.022 -10.258 16.976 1.00 98.62 89 ARG A C 1
ATOM 731 O O . ARG A 1 89 ? 15.098 -9.598 16.509 1.00 98.62 89 ARG A O 1
ATOM 738 N N . TYR A 1 90 ? 16.281 -11.485 16.546 1.00 98.69 90 TYR A N 1
ATOM 739 C CA . TYR A 1 90 ? 15.366 -12.242 15.699 1.00 98.69 90 TYR A CA 1
ATOM 740 C C . TYR A 1 90 ? 15.480 -13.736 15.990 1.00 98.69 90 TYR A C 1
ATOM 742 O O . TYR A 1 90 ? 16.563 -14.252 16.273 1.00 98.69 90 TYR A O 1
ATOM 750 N N . LEU A 1 91 ? 14.360 -14.443 15.891 1.00 98.56 91 LEU A N 1
ATOM 751 C CA . LEU A 1 91 ? 14.317 -15.896 16.024 1.00 98.56 91 LEU A CA 1
ATOM 752 C C . LEU A 1 91 ? 14.361 -16.523 14.636 1.00 98.56 91 LEU A C 1
ATOM 754 O O . LEU A 1 91 ? 13.695 -16.041 13.718 1.00 98.56 91 LEU A O 1
ATOM 758 N N . ILE A 1 92 ? 15.124 -17.600 14.474 1.00 98.25 92 ILE A N 1
ATOM 759 C CA . ILE A 1 92 ? 15.245 -18.316 13.203 1.00 98.25 92 ILE A CA 1
A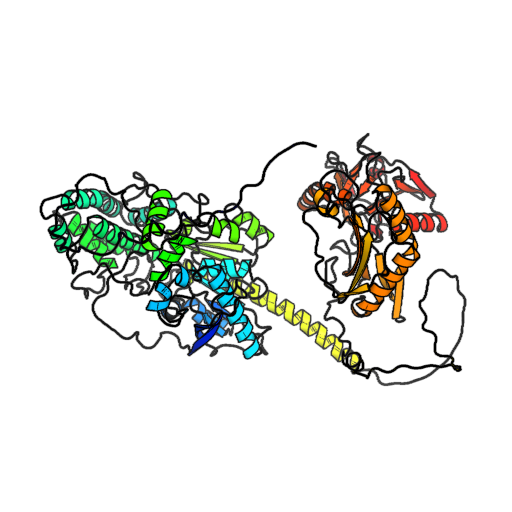TOM 760 C C . ILE A 1 92 ? 15.072 -19.823 13.396 1.00 98.25 92 ILE A C 1
ATOM 762 O O . ILE A 1 92 ? 15.647 -20.424 14.302 1.00 98.25 92 ILE A O 1
ATOM 766 N N . ASN A 1 93 ? 14.308 -20.458 12.508 1.00 97.75 93 ASN A N 1
ATOM 767 C CA . ASN A 1 93 ? 14.270 -21.913 12.378 1.00 97.75 93 ASN A CA 1
ATOM 768 C C . ASN A 1 93 ? 14.467 -22.314 10.912 1.00 97.75 93 ASN A C 1
ATOM 770 O O . ASN A 1 93 ? 13.758 -21.853 10.017 1.00 97.75 93 ASN A O 1
ATOM 774 N N . THR A 1 94 ? 15.441 -23.192 10.679 1.00 96.62 94 THR A N 1
ATOM 775 C CA . THR A 1 94 ? 15.802 -23.717 9.353 1.00 96.62 94 THR A CA 1
ATOM 776 C C . THR A 1 94 ? 15.564 -25.220 9.220 1.00 96.62 94 THR A C 1
ATOM 778 O O . THR A 1 94 ? 15.908 -25.793 8.190 1.00 96.62 94 THR A O 1
ATOM 781 N N . GLU A 1 95 ? 14.967 -25.866 10.225 1.00 95.69 95 GLU A N 1
ATOM 782 C CA . GLU A 1 95 ? 14.850 -27.327 10.323 1.00 95.69 95 GLU A CA 1
ATOM 783 C C . GLU A 1 95 ? 14.137 -27.941 9.111 1.00 95.69 95 GLU A C 1
ATOM 785 O O . GLU A 1 95 ? 14.590 -28.941 8.554 1.00 95.69 95 GLU A O 1
ATOM 790 N N . TYR A 1 96 ? 13.060 -27.299 8.656 1.00 95.56 96 TYR A N 1
ATOM 791 C CA . TYR A 1 96 ? 12.258 -27.759 7.520 1.00 95.56 96 TYR A CA 1
ATOM 792 C C . TYR A 1 96 ? 12.604 -27.075 6.197 1.00 95.56 96 TYR A C 1
ATOM 794 O O . TYR A 1 96 ? 12.029 -27.406 5.152 1.00 95.56 96 TYR A O 1
ATOM 802 N N . TRP A 1 97 ? 13.533 -26.119 6.212 1.00 97.94 97 TRP A N 1
ATOM 803 C CA . TRP A 1 97 ? 13.797 -25.288 5.052 1.00 97.94 97 TRP A CA 1
ATOM 804 C C . TRP A 1 97 ? 14.421 -26.104 3.919 1.00 97.94 97 TRP A C 1
ATOM 806 O O . TRP A 1 97 ? 15.423 -26.797 4.090 1.00 97.94 97 TRP A O 1
ATOM 816 N N . ALA A 1 98 ? 13.847 -26.010 2.717 1.00 96.56 98 ALA A N 1
ATOM 817 C CA . ALA A 1 98 ? 14.360 -26.730 1.550 1.00 96.56 98 ALA A CA 1
ATOM 818 C C . ALA A 1 98 ? 15.751 -26.253 1.090 1.00 96.56 98 ALA A C 1
ATOM 820 O O . ALA A 1 98 ? 16.368 -26.921 0.255 1.00 96.56 98 ALA A O 1
ATOM 821 N N . GLY A 1 99 ? 16.219 -25.117 1.611 1.00 95.06 99 GLY A N 1
ATOM 822 C CA . GLY A 1 99 ? 17.463 -24.475 1.222 1.00 95.06 99 GLY A CA 1
ATOM 823 C C . GLY A 1 99 ? 17.325 -23.592 -0.025 1.00 95.06 99 GLY A C 1
ATOM 824 O O . GLY A 1 99 ? 16.289 -23.600 -0.706 1.00 95.06 99 GLY A O 1
ATOM 825 N N . PRO A 1 100 ? 18.384 -22.833 -0.344 1.00 95.31 100 PRO A N 1
ATOM 826 C CA . PRO A 1 100 ? 18.376 -21.868 -1.440 1.00 95.31 100 PRO A CA 1
ATOM 827 C C . PRO A 1 100 ? 18.247 -22.533 -2.818 1.00 95.31 100 PRO A C 1
ATOM 829 O O . PRO A 1 100 ? 17.501 -22.046 -3.667 1.00 95.31 100 PRO A O 1
ATOM 832 N N . ASP A 1 101 ? 18.877 -23.694 -3.022 1.00 92.38 101 ASP A N 1
ATOM 833 C CA . ASP A 1 101 ? 18.877 -24.414 -4.308 1.00 92.38 101 ASP A CA 1
ATOM 834 C C . ASP A 1 101 ? 17.482 -24.874 -4.744 1.00 92.38 101 ASP A C 1
ATOM 836 O O . ASP A 1 101 ? 17.180 -24.986 -5.934 1.00 92.38 101 ASP A O 1
ATOM 840 N N . LYS A 1 102 ? 16.607 -25.137 -3.769 1.00 93.38 102 LYS A N 1
ATOM 841 C CA . LYS A 1 102 ? 15.214 -25.536 -3.997 1.00 93.38 102 LYS A CA 1
ATOM 842 C C . LYS A 1 102 ? 14.246 -24.358 -3.925 1.00 93.38 102 LYS A C 1
ATOM 844 O O . LYS A 1 102 ? 13.040 -24.582 -3.964 1.00 93.38 102 LYS A O 1
ATOM 849 N N . LEU A 1 103 ? 14.764 -23.128 -3.834 1.00 94.69 103 LEU A N 1
ATOM 850 C CA . LEU A 1 103 ? 13.991 -21.903 -3.631 1.00 94.69 103 LEU A CA 1
ATOM 851 C C . LEU A 1 103 ? 13.043 -22.011 -2.425 1.00 94.69 103 LEU A C 1
ATOM 853 O O . LEU A 1 103 ? 11.901 -21.558 -2.497 1.00 94.69 103 LEU A O 1
ATOM 857 N N . GLY A 1 104 ? 13.501 -22.635 -1.331 1.00 97.38 104 GLY A N 1
ATOM 858 C CA . GLY A 1 104 ? 12.693 -22.809 -0.125 1.00 97.38 104 GLY A CA 1
ATOM 859 C C . GLY A 1 104 ? 12.146 -21.461 0.364 1.00 97.38 104 GLY A C 1
ATOM 860 O O . GLY A 1 104 ? 12.957 -20.546 0.543 1.00 97.38 104 GLY A O 1
ATOM 861 N N . PRO A 1 105 ? 10.822 -21.303 0.561 1.00 98.31 105 PRO A N 1
ATOM 862 C CA . PRO A 1 105 ? 10.236 -20.049 1.021 1.00 98.31 105 PRO A CA 1
ATOM 863 C C . PRO A 1 105 ? 10.784 -19.597 2.373 1.00 98.31 105 PRO A C 1
ATOM 865 O O . PRO A 1 105 ? 11.332 -20.389 3.140 1.00 98.31 105 PRO A O 1
ATOM 868 N N . ILE A 1 106 ? 10.599 -18.318 2.670 1.00 98.81 106 ILE A N 1
ATOM 869 C CA . ILE A 1 106 ? 10.886 -17.725 3.971 1.00 98.81 106 ILE A CA 1
ATOM 870 C C . ILE A 1 106 ? 9.583 -17.152 4.513 1.00 98.81 106 ILE A C 1
ATOM 872 O O . ILE A 1 106 ? 8.964 -16.310 3.866 1.00 98.81 106 ILE A O 1
ATOM 876 N N . PHE A 1 107 ? 9.161 -17.610 5.679 1.00 98.75 107 PHE A N 1
ATOM 877 C CA . PHE A 1 107 ? 8.026 -17.068 6.408 1.00 98.75 107 PHE A CA 1
ATOM 878 C C . PHE A 1 107 ? 8.554 -16.103 7.455 1.00 98.75 107 PHE A C 1
ATOM 880 O O . PHE A 1 107 ? 9.307 -16.500 8.342 1.00 98.75 107 PHE A O 1
ATOM 887 N N . LEU A 1 108 ? 8.211 -14.829 7.288 1.00 98.75 108 LEU A N 1
ATOM 888 C CA . LEU A 1 108 ? 8.647 -13.751 8.161 1.00 98.75 108 LEU A CA 1
ATOM 889 C C . LEU A 1 108 ? 7.436 -13.218 8.918 1.00 98.75 108 LEU A C 1
ATOM 891 O O . LEU A 1 108 ? 6.505 -12.706 8.301 1.00 98.75 108 LEU A O 1
ATOM 895 N N . TYR A 1 109 ? 7.457 -13.335 10.241 1.00 98.81 109 TYR A N 1
ATOM 896 C CA . TYR A 1 109 ? 6.476 -12.688 11.101 1.00 98.81 109 TYR A CA 1
ATOM 897 C C . TYR A 1 109 ? 6.929 -11.259 11.409 1.00 98.81 109 TYR A C 1
ATOM 899 O O . TYR A 1 109 ? 8.027 -11.054 11.918 1.00 98.81 109 TYR A O 1
ATOM 907 N N . CYS A 1 110 ? 6.114 -10.262 11.095 1.00 98.62 110 CYS A N 1
ATOM 908 C CA . CYS A 1 110 ? 6.392 -8.869 11.417 1.00 98.62 110 CYS A CA 1
ATOM 909 C C . CYS A 1 110 ? 6.155 -8.644 12.916 1.00 98.62 110 CYS A C 1
ATOM 911 O O . CYS A 1 110 ? 5.021 -8.410 13.328 1.00 98.62 110 CYS A O 1
ATOM 913 N N . GLY A 1 111 ? 7.223 -8.748 13.718 1.00 97.56 111 GLY A N 1
ATOM 914 C CA . GLY A 1 111 ? 7.175 -8.498 15.158 1.00 97.56 111 GLY A CA 1
ATOM 915 C C . GLY A 1 111 ? 6.595 -7.124 15.478 1.00 97.56 111 GLY A C 1
ATOM 916 O O . GLY A 1 111 ? 6.824 -6.159 14.749 1.00 97.56 111 GLY A O 1
ATOM 917 N N . ASN A 1 112 ? 5.831 -7.048 16.559 1.00 95.06 112 ASN A N 1
ATOM 918 C CA . ASN A 1 112 ? 5.035 -5.878 16.901 1.00 95.06 112 ASN A CA 1
ATOM 919 C C . ASN A 1 112 ? 5.307 -5.433 18.349 1.00 95.06 112 ASN A C 1
ATOM 921 O O . ASN A 1 112 ? 6.451 -5.500 18.792 1.00 95.06 112 ASN A O 1
ATOM 925 N N . GLU A 1 113 ? 4.311 -4.916 19.057 1.00 93.38 113 GLU A N 1
ATOM 926 C CA . GLU A 1 113 ? 4.423 -4.162 20.311 1.00 93.38 113 GLU A CA 1
ATOM 927 C C . GLU A 1 113 ? 4.743 -4.998 21.563 1.00 93.38 113 GLU A C 1
ATOM 929 O O . GLU A 1 113 ? 4.171 -4.768 22.619 1.00 93.38 113 GLU A O 1
ATOM 934 N N . GLY A 1 114 ? 5.665 -5.959 21.486 1.00 90.81 114 GLY A N 1
ATOM 935 C CA . GLY A 1 114 ? 6.031 -6.801 22.627 1.00 90.81 114 GLY A CA 1
ATOM 936 C C . GLY A 1 114 ? 7.226 -7.716 22.372 1.00 90.81 114 GLY A C 1
ATOM 937 O O . GLY A 1 114 ? 7.889 -7.640 21.335 1.00 90.81 114 GLY A O 1
ATOM 938 N N . ASP A 1 115 ? 7.502 -8.593 23.337 1.00 91.44 115 ASP A N 1
ATOM 939 C CA . ASP A 1 115 ? 8.576 -9.584 23.236 1.00 91.44 115 ASP A CA 1
ATOM 940 C C . ASP A 1 115 ? 8.339 -10.575 22.078 1.00 91.44 115 ASP A C 1
ATOM 942 O O . ASP A 1 115 ? 7.269 -11.175 21.942 1.00 91.44 115 ASP A O 1
ATOM 946 N N . ILE A 1 116 ? 9.351 -10.782 21.231 1.00 95.06 116 ILE A N 1
ATOM 947 C CA . ILE A 1 116 ? 9.205 -11.635 20.049 1.00 95.06 116 ILE A CA 1
ATOM 948 C C . ILE A 1 116 ? 8.987 -13.123 20.361 1.00 95.06 116 ILE A C 1
ATOM 950 O O . ILE A 1 116 ? 8.338 -13.822 19.576 1.00 95.06 116 ILE A O 1
ATOM 954 N N . GLU A 1 117 ? 9.483 -13.627 21.495 1.00 93.94 117 GLU A N 1
ATOM 955 C CA . GLU A 1 117 ? 9.261 -15.016 21.913 1.00 93.94 117 GLU A CA 1
ATOM 956 C C . GLU A 1 117 ? 7.797 -15.259 22.293 1.00 93.94 117 GLU A C 1
ATOM 958 O O . GLU A 1 117 ? 7.257 -16.340 22.034 1.00 93.94 117 GLU A O 1
ATOM 963 N N . TRP A 1 118 ? 7.123 -14.240 22.833 1.00 90.25 118 TRP A N 1
ATOM 964 C CA . TRP A 1 118 ? 5.695 -14.300 23.140 1.00 90.25 118 TRP A CA 1
ATOM 965 C C . TRP A 1 118 ? 4.849 -14.472 21.871 1.00 90.25 118 TRP A C 1
ATOM 967 O O . TRP A 1 118 ? 3.994 -15.368 21.809 1.00 90.25 118 TRP A O 1
ATOM 977 N N . PHE A 1 119 ? 5.138 -13.696 20.821 1.00 93.75 119 PHE A N 1
ATOM 978 C CA . PHE A 1 119 ? 4.486 -13.857 19.517 1.00 93.75 119 PHE A CA 1
ATOM 979 C C . PHE A 1 119 ? 4.821 -15.205 18.875 1.00 93.75 119 PHE A C 1
ATOM 981 O O . PHE A 1 119 ? 3.930 -15.884 18.356 1.00 93.75 119 PHE A O 1
ATOM 988 N N . ALA A 1 120 ? 6.079 -15.644 18.954 1.00 94.62 120 ALA A N 1
ATOM 989 C CA . ALA A 1 120 ? 6.501 -16.945 18.443 1.00 94.62 120 ALA A CA 1
ATOM 990 C C . ALA A 1 120 ? 5.752 -18.110 19.110 1.00 94.62 120 ALA A C 1
ATOM 992 O O . ALA A 1 120 ? 5.320 -19.033 18.418 1.00 94.62 120 ALA A O 1
ATOM 993 N N . ALA A 1 121 ? 5.540 -18.058 20.427 1.00 92.19 121 ALA A N 1
ATOM 994 C CA . ALA A 1 121 ? 4.804 -19.082 21.168 1.00 92.19 121 ALA A CA 1
ATOM 995 C C . ALA A 1 121 ? 3.313 -19.152 20.789 1.00 92.19 121 ALA A C 1
ATOM 997 O O . ALA A 1 121 ? 2.713 -20.232 20.835 1.00 92.19 121 ALA A O 1
ATOM 998 N N . ASN A 1 122 ? 2.725 -18.020 20.391 1.00 92.19 122 ASN A N 1
ATOM 999 C CA . ASN A 1 122 ? 1.294 -17.890 20.115 1.00 92.19 122 ASN A CA 1
ATOM 1000 C C . ASN A 1 122 ? 0.920 -17.966 18.627 1.00 92.19 122 ASN A C 1
ATOM 1002 O O . ASN A 1 122 ? -0.237 -18.238 18.321 1.00 92.19 122 ASN A O 1
ATOM 1006 N N . THR A 1 123 ? 1.879 -17.823 17.710 1.00 95.44 123 THR A N 1
ATOM 1007 C CA . THR A 1 123 ? 1.648 -17.849 16.251 1.00 95.44 123 THR A CA 1
ATOM 1008 C C . THR A 1 123 ? 1.895 -19.247 15.669 1.00 95.44 123 THR A C 1
ATOM 1010 O O . THR A 1 123 ? 2.709 -19.441 14.762 1.00 95.44 123 THR A O 1
ATOM 1013 N N . GLY A 1 124 ? 1.234 -20.258 16.240 1.00 94.69 124 GLY A N 1
ATOM 1014 C CA . GLY A 1 124 ? 1.436 -21.673 15.901 1.00 94.69 124 GLY A CA 1
ATOM 1015 C C . GLY A 1 124 ? 1.244 -22.005 14.422 1.00 94.69 124 GLY A C 1
ATOM 1016 O O . GLY A 1 124 ? 1.996 -22.810 13.873 1.00 94.69 124 GLY A O 1
ATOM 1017 N N . PHE A 1 125 ? 0.320 -21.311 13.757 1.00 97.06 125 PHE A N 1
ATOM 1018 C CA . PHE A 1 125 ? 0.027 -21.499 12.341 1.00 97.06 125 PHE A CA 1
ATOM 1019 C C . PHE A 1 125 ? 1.284 -21.395 11.462 1.00 97.06 125 PHE A C 1
ATOM 1021 O O . PHE A 1 125 ? 1.548 -22.275 10.646 1.00 97.06 125 PHE A O 1
ATOM 1028 N N . VAL A 1 126 ? 2.140 -20.388 11.682 1.00 97.00 126 VAL A N 1
ATOM 1029 C CA . VAL A 1 126 ? 3.377 -20.197 10.896 1.00 97.00 126 VAL A CA 1
ATOM 1030 C C . VAL A 1 126 ? 4.335 -21.387 11.047 1.00 97.00 126 VAL A C 1
ATOM 1032 O O . VAL A 1 126 ? 4.935 -21.831 10.062 1.00 97.00 126 VAL A O 1
ATOM 1035 N N . TRP A 1 127 ? 4.443 -21.944 12.257 1.00 96.81 127 TRP A N 1
ATOM 1036 C CA . TRP A 1 127 ? 5.272 -23.119 12.542 1.00 96.81 127 TRP A CA 1
ATOM 1037 C C . TRP A 1 127 ? 4.738 -24.383 11.870 1.00 96.81 127 TRP A C 1
ATOM 1039 O O . TRP A 1 127 ? 5.515 -25.168 11.328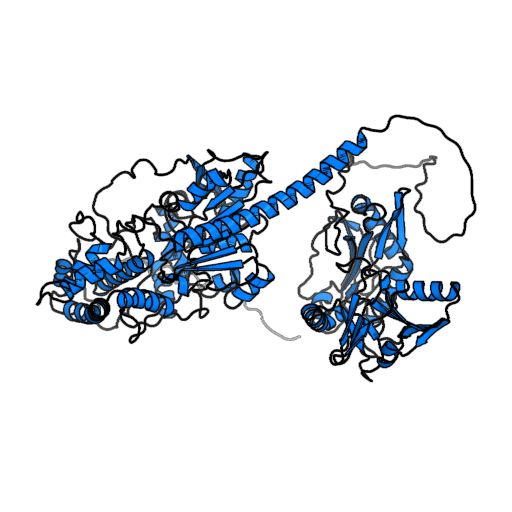 1.00 96.81 127 TRP A O 1
ATOM 1049 N N . GLU A 1 128 ? 3.418 -24.558 11.854 1.00 95.62 128 GLU A N 1
ATOM 1050 C CA . GLU A 1 128 ? 2.734 -25.693 11.224 1.00 95.62 128 GLU A CA 1
ATOM 1051 C C . GLU A 1 128 ? 2.813 -25.644 9.690 1.00 95.62 128 GLU A C 1
ATOM 1053 O O . GLU A 1 128 ? 2.903 -26.682 9.025 1.00 95.62 128 GLU A O 1
ATOM 1058 N N . LEU A 1 129 ? 2.850 -24.441 9.107 1.00 96.62 129 LEU A N 1
ATOM 1059 C CA . LEU A 1 129 ? 3.021 -24.265 7.667 1.00 96.62 129 LEU A CA 1
ATOM 1060 C C . LEU A 1 129 ? 4.457 -24.536 7.199 1.00 96.62 129 LEU A C 1
ATOM 1062 O O . LEU A 1 129 ? 4.656 -24.977 6.063 1.00 96.62 129 LEU A O 1
ATOM 1066 N N . ALA A 1 130 ? 5.469 -24.315 8.038 1.00 95.12 130 ALA A N 1
ATOM 1067 C CA . ALA A 1 130 ? 6.865 -24.492 7.643 1.00 95.12 130 ALA A CA 1
ATOM 1068 C C . ALA A 1 130 ? 7.220 -25.889 7.092 1.00 95.12 130 ALA A C 1
ATOM 1070 O O . ALA A 1 130 ? 7.816 -25.931 6.012 1.00 95.12 130 ALA A O 1
ATOM 1071 N N . PRO A 1 131 ? 6.841 -27.032 7.706 1.00 96.25 131 PRO A N 1
ATOM 1072 C CA . PRO A 1 131 ? 7.083 -28.350 7.114 1.00 96.25 131 PRO A CA 1
ATOM 1073 C C . PRO A 1 131 ? 6.316 -28.560 5.803 1.00 96.25 131 PRO A C 1
ATOM 1075 O O . PRO A 1 131 ? 6.863 -29.138 4.860 1.00 96.25 131 PRO A O 1
ATOM 1078 N N . ARG A 1 132 ? 5.083 -28.044 5.703 1.00 96.06 132 ARG A N 1
ATOM 1079 C CA . ARG A 1 132 ? 4.241 -28.155 4.499 1.00 96.06 132 ARG A CA 1
ATOM 1080 C C . ARG A 1 132 ? 4.855 -27.431 3.303 1.00 96.06 132 ARG A C 1
ATOM 1082 O O . ARG A 1 132 ? 4.917 -27.987 2.209 1.00 96.06 132 ARG A O 1
ATOM 1089 N N . PHE A 1 133 ? 5.328 -26.208 3.516 1.00 97.56 133 PHE A N 1
ATOM 1090 C CA . PHE A 1 133 ? 5.919 -25.369 2.472 1.00 97.56 133 PHE A CA 1
ATOM 1091 C C . PHE A 1 133 ? 7.435 -25.520 2.348 1.00 97.56 133 PHE A C 1
ATOM 1093 O O . PHE A 1 133 ? 8.043 -24.945 1.444 1.00 97.56 133 PHE A O 1
ATOM 1100 N N . ARG A 1 134 ? 8.048 -26.310 3.239 1.00 97.69 134 ARG A N 1
ATOM 1101 C CA . ARG A 1 134 ? 9.501 -26.442 3.393 1.00 97.69 134 ARG A CA 1
ATOM 1102 C C . ARG A 1 134 ? 10.180 -25.081 3.559 1.00 97.69 134 ARG A C 1
ATOM 1104 O O . ARG A 1 134 ? 11.173 -24.775 2.884 1.00 97.69 134 ARG A O 1
ATOM 1111 N N . ALA A 1 135 ? 9.587 -24.250 4.409 1.00 98.19 135 ALA A N 1
ATOM 1112 C CA . ALA A 1 135 ? 9.966 -22.862 4.610 1.00 98.19 135 ALA A CA 1
ATOM 1113 C C . ALA A 1 135 ? 10.952 -22.698 5.776 1.00 98.19 135 ALA A C 1
ATOM 1115 O O . ALA A 1 135 ? 10.950 -23.478 6.726 1.00 98.19 135 ALA A O 1
ATOM 1116 N N . MET A 1 136 ? 11.792 -21.668 5.687 1.00 98.38 136 MET A N 1
ATOM 1117 C CA . MET A 1 136 ? 12.516 -21.113 6.830 1.00 98.38 136 MET A CA 1
ATOM 1118 C C . MET A 1 136 ? 11.583 -20.167 7.574 1.00 98.38 136 MET A C 1
ATOM 1120 O O . MET A 1 136 ? 10.832 -19.434 6.936 1.00 98.38 136 MET A O 1
ATOM 1124 N N . ILE A 1 137 ? 11.667 -20.146 8.897 1.00 98.44 137 ILE A N 1
ATOM 1125 C CA . ILE A 1 137 ? 10.893 -19.240 9.743 1.00 98.44 137 ILE A CA 1
ATOM 1126 C C . ILE A 1 137 ? 11.816 -18.159 10.292 1.00 98.44 137 ILE A C 1
ATOM 1128 O O . ILE A 1 137 ? 12.925 -18.465 10.739 1.00 98.44 137 ILE A O 1
ATOM 1132 N N . ILE A 1 138 ? 11.339 -16.914 10.285 1.00 98.38 138 ILE A N 1
ATOM 1133 C CA . ILE A 1 138 ? 12.003 -15.773 10.908 1.00 98.38 138 ILE A CA 1
ATOM 1134 C C . ILE A 1 138 ? 10.971 -14.945 11.675 1.00 98.38 138 ILE A C 1
ATOM 1136 O O . ILE A 1 138 ? 9.964 -14.528 11.111 1.00 98.38 138 ILE A O 1
ATOM 1140 N N . PHE A 1 139 ? 11.260 -14.661 12.939 1.00 98.69 139 PHE A N 1
ATOM 1141 C CA . PHE A 1 139 ? 10.523 -13.701 13.755 1.00 98.69 139 PHE A CA 1
ATOM 1142 C C . PHE A 1 139 ? 11.488 -12.578 14.162 1.00 98.69 139 PHE A C 1
ATOM 1144 O O . PHE A 1 139 ? 12.179 -12.722 15.171 1.00 98.69 139 PHE A O 1
ATOM 1151 N N . PRO A 1 140 ? 11.646 -11.510 13.359 1.00 98.56 140 PRO A N 1
ATOM 1152 C CA . PRO A 1 140 ? 12.336 -10.306 13.800 1.00 98.56 140 PRO A CA 1
ATOM 1153 C C . PRO A 1 140 ? 11.565 -9.583 14.896 1.00 98.56 140 PRO A C 1
ATOM 1155 O O . PRO A 1 140 ? 10.365 -9.353 14.771 1.00 98.56 140 PRO A O 1
ATOM 1158 N N . GLU A 1 141 ? 12.273 -9.182 15.942 1.00 98.62 141 GLU A N 1
ATOM 1159 C CA . GLU A 1 141 ? 11.711 -8.339 16.984 1.00 98.62 141 GLU A CA 1
ATOM 1160 C C . GLU A 1 141 ? 11.644 -6.880 16.529 1.00 98.62 141 GLU A C 1
ATOM 1162 O O . GLU A 1 141 ? 12.521 -6.382 15.811 1.00 98.62 141 GLU A O 1
ATOM 1167 N N . HIS A 1 142 ? 10.582 -6.194 16.941 1.00 98.56 142 HIS A N 1
ATOM 1168 C CA . HIS A 1 142 ? 10.405 -4.777 16.676 1.00 98.56 142 HIS A CA 1
ATOM 1169 C C . HIS A 1 142 ? 11.401 -3.955 17.506 1.00 98.56 142 HIS A C 1
ATOM 1171 O O . HIS A 1 142 ? 11.622 -4.228 18.686 1.00 98.56 142 HIS A O 1
ATOM 1177 N N . ARG A 1 143 ? 11.989 -2.907 16.918 1.00 98.00 143 ARG A N 1
ATOM 1178 C CA . ARG A 1 143 ? 12.840 -1.964 17.665 1.00 98.00 143 ARG A CA 1
ATOM 1179 C C . ARG A 1 143 ? 12.102 -1.393 18.884 1.00 98.00 143 ARG A C 1
ATOM 1181 O O . ARG A 1 143 ? 10.915 -1.099 18.782 1.00 98.00 143 ARG A O 1
ATOM 1188 N N . TYR A 1 144 ? 12.821 -1.183 19.987 1.00 97.06 144 TYR A N 1
ATOM 1189 C CA . TYR A 1 144 ? 12.334 -0.728 21.304 1.00 97.06 144 TYR A CA 1
ATOM 1190 C C . TYR A 1 144 ? 11.476 -1.723 22.097 1.00 97.06 144 TYR A C 1
ATOM 1192 O O . TYR A 1 144 ? 11.027 -1.373 23.192 1.00 97.06 144 TYR A O 1
ATOM 1200 N N . TYR A 1 145 ? 11.284 -2.946 21.603 1.00 95.75 145 TYR A N 1
ATOM 1201 C CA . TYR A 1 145 ? 10.567 -4.007 22.310 1.00 95.75 145 TYR A CA 1
ATOM 1202 C C . TYR A 1 145 ? 11.494 -5.188 22.615 1.00 95.75 145 TYR A C 1
ATOM 1204 O O . TYR A 1 145 ? 12.519 -5.373 21.955 1.00 95.75 145 TYR A O 1
ATOM 1212 N N . GLY A 1 146 ? 11.148 -5.959 23.651 1.00 93.44 146 GLY A N 1
ATOM 1213 C CA . GLY A 1 146 ? 11.919 -7.115 24.113 1.00 93.44 146 GLY A CA 1
ATOM 1214 C C . GLY A 1 146 ? 13.386 -6.783 24.402 1.00 93.44 146 GLY A C 1
ATOM 1215 O O . GLY A 1 146 ? 13.695 -5.958 25.261 1.00 93.44 146 GLY A O 1
ATOM 1216 N N . GLU A 1 147 ? 14.301 -7.418 23.675 1.00 95.38 147 GLU A N 1
ATOM 1217 C CA . GLU A 1 147 ? 15.747 -7.190 23.797 1.00 95.38 147 GLU A CA 1
ATOM 1218 C C . GLU A 1 147 ? 16.306 -6.265 22.707 1.00 95.38 147 GLU A C 1
ATOM 1220 O O . GLU A 1 147 ? 17.478 -5.880 22.745 1.00 95.38 147 GLU A O 1
ATOM 1225 N N . SER A 1 148 ? 15.485 -5.885 21.730 1.00 97.62 148 SER A N 1
ATOM 1226 C CA . SER A 1 148 ? 15.877 -5.055 20.591 1.00 97.62 148 SER A CA 1
ATOM 1227 C C . SER A 1 148 ? 15.859 -3.580 20.956 1.00 97.62 148 SER A C 1
ATOM 1229 O O . SER A 1 148 ? 15.027 -2.814 20.474 1.00 97.62 148 SER A O 1
ATOM 1231 N N . MET A 1 149 ? 16.788 -3.183 21.822 1.00 96.25 149 MET A N 1
ATOM 1232 C CA . MET A 1 149 ? 16.855 -1.843 22.403 1.00 96.25 149 MET A CA 1
ATOM 1233 C C . MET A 1 149 ? 17.897 -0.971 21.691 1.00 96.25 149 MET A C 1
ATOM 1235 O O . MET A 1 149 ? 19.106 -1.170 21.877 1.00 96.25 149 MET A O 1
ATOM 1239 N N . PRO A 1 150 ? 17.471 0.040 20.911 1.00 96.38 150 PRO A N 1
ATOM 1240 C CA . PRO A 1 150 ? 18.348 1.133 20.515 1.00 96.38 150 PRO A CA 1
ATOM 1241 C C . PRO A 1 150 ? 19.061 1.734 21.725 1.00 96.38 150 PRO A C 1
ATOM 1243 O O . PRO A 1 150 ? 18.516 1.759 22.821 1.00 96.38 150 PRO A O 1
ATOM 1246 N N . TYR A 1 151 ? 20.302 2.183 21.551 1.00 94.50 151 TYR A N 1
ATOM 1247 C CA . TYR A 1 151 ? 21.151 2.678 22.650 1.00 94.50 151 TYR A CA 1
ATOM 1248 C C . TYR A 1 151 ? 21.521 1.636 23.728 1.00 94.50 151 TYR A C 1
ATOM 1250 O O . TYR A 1 151 ? 22.186 1.976 24.703 1.00 94.50 151 TYR A O 1
ATOM 1258 N N . GLY A 1 152 ? 21.180 0.358 23.531 1.00 90.81 152 GLY A N 1
ATOM 1259 C CA . GLY A 1 152 ? 21.727 -0.781 24.275 1.00 90.81 152 GLY A CA 1
ATOM 1260 C C . GLY A 1 152 ? 21.008 -1.150 25.574 1.00 90.81 152 GLY A C 1
ATOM 1261 O O . GLY A 1 152 ? 21.207 -2.262 26.057 1.00 90.81 152 GLY A O 1
ATOM 1262 N N . SER A 1 153 ? 20.164 -0.280 26.135 1.00 92.25 153 SER A N 1
ATOM 1263 C CA . SER A 1 153 ? 19.346 -0.598 27.311 1.00 92.25 153 SER A CA 1
ATOM 1264 C C . SER A 1 153 ? 17.989 0.094 27.262 1.00 92.25 153 SER A C 1
ATOM 1266 O O . SER A 1 153 ? 17.835 1.142 26.637 1.00 92.25 153 SER A O 1
ATOM 1268 N N . TRP A 1 154 ? 17.010 -0.479 27.967 1.00 90.25 154 TRP A N 1
ATOM 1269 C CA . TRP A 1 154 ? 15.687 0.128 28.115 1.00 90.25 154 TRP A CA 1
ATOM 1270 C C . TRP A 1 154 ? 15.771 1.528 28.747 1.00 90.25 154 TRP A C 1
ATOM 1272 O O . TRP A 1 154 ? 15.157 2.465 28.245 1.00 90.25 154 TRP A O 1
ATOM 1282 N N . GLU A 1 155 ? 16.594 1.695 29.790 1.00 92.31 155 GLU A N 1
ATOM 1283 C CA . GLU A 1 155 ? 16.764 2.970 30.504 1.00 92.31 155 GLU A CA 1
ATOM 1284 C C . GLU A 1 155 ? 17.246 4.106 29.591 1.00 92.31 155 GLU A C 1
ATOM 1286 O O . GLU A 1 155 ? 16.751 5.227 29.692 1.00 92.31 155 GLU A O 1
ATOM 1291 N N . GLU A 1 156 ? 18.186 3.831 28.680 1.00 94.06 156 GLU A N 1
ATOM 1292 C CA . GLU A 1 156 ? 18.677 4.846 27.742 1.00 94.06 156 GLU A CA 1
ATOM 1293 C C . GLU A 1 156 ? 17.739 5.024 26.541 1.00 94.06 156 GLU A C 1
ATOM 1295 O O . GLU A 1 156 ? 17.509 6.158 26.121 1.00 94.06 156 GLU A O 1
ATOM 1300 N N . ALA A 1 157 ? 17.138 3.948 26.022 1.00 93.94 157 ALA A N 1
ATOM 1301 C CA . ALA A 1 157 ? 16.186 4.022 24.914 1.00 93.94 157 ALA A CA 1
ATOM 1302 C C . ALA A 1 157 ? 14.955 4.879 25.260 1.00 93.94 157 ALA A C 1
ATOM 1304 O O . ALA A 1 157 ? 14.549 5.733 24.469 1.00 93.94 157 ALA A O 1
ATOM 1305 N N . TYR A 1 158 ? 14.410 4.705 26.468 1.00 93.19 158 TYR A N 1
ATOM 1306 C CA . TYR A 1 158 ? 13.192 5.369 26.954 1.00 93.19 158 TYR A CA 1
ATOM 1307 C C . TYR A 1 158 ? 13.459 6.653 27.752 1.00 93.19 158 TYR A C 1
ATOM 1309 O O . TYR A 1 158 ? 12.550 7.223 28.354 1.00 93.19 158 TYR A O 1
ATOM 1317 N N . LYS A 1 159 ? 14.703 7.141 27.749 1.00 93.12 159 LYS A N 1
ATOM 1318 C CA . LYS A 1 159 ? 15.144 8.269 28.574 1.00 93.12 159 LYS A CA 1
ATOM 1319 C C . LYS A 1 159 ? 14.410 9.574 28.289 1.00 93.12 159 LYS A C 1
ATOM 1321 O O . LYS A 1 159 ? 14.161 10.351 29.209 1.00 93.12 159 LYS A O 1
ATOM 1326 N N . ASN A 1 160 ? 14.166 9.883 27.016 1.00 92.75 160 ASN A N 1
ATOM 1327 C CA . ASN A 1 160 ? 13.512 11.119 26.592 1.00 92.75 160 ASN A CA 1
ATOM 1328 C C . ASN A 1 160 ? 13.005 11.033 25.142 1.00 92.75 160 ASN A C 1
ATOM 1330 O O . ASN A 1 160 ? 13.229 10.058 24.430 1.00 92.75 160 ASN A O 1
ATOM 1334 N N . ALA A 1 161 ? 12.354 12.105 24.688 1.00 93.56 161 ALA A N 1
ATOM 1335 C CA . ALA A 1 161 ? 11.800 12.205 23.342 1.00 93.56 161 ALA A CA 1
ATOM 1336 C C . ALA A 1 161 ? 12.833 12.017 22.219 1.00 93.56 161 ALA A C 1
ATOM 1338 O O . ALA A 1 161 ? 12.500 11.477 21.170 1.00 93.56 161 ALA A O 1
ATOM 1339 N N . SER A 1 162 ? 14.081 12.451 22.419 1.00 94.00 162 SER A N 1
ATOM 1340 C CA . SER A 1 162 ? 15.122 12.339 21.394 1.00 94.00 162 SER A CA 1
ATOM 1341 C C . SER A 1 162 ? 15.567 10.893 21.202 1.00 94.00 162 SER A C 1
ATOM 1343 O O . SER A 1 162 ? 15.782 10.477 20.070 1.00 94.00 162 SER A O 1
ATOM 1345 N N . THR A 1 163 ? 15.684 10.120 22.286 1.00 94.94 163 THR A N 1
ATOM 1346 C CA . THR A 1 163 ? 16.039 8.696 22.204 1.00 94.94 163 THR A CA 1
ATOM 1347 C C . THR A 1 163 ? 14.864 7.848 21.736 1.00 94.94 163 THR A C 1
ATOM 1349 O O . THR A 1 163 ? 15.089 6.837 21.089 1.00 94.94 163 THR A O 1
ATOM 1352 N N . LEU A 1 164 ? 13.618 8.258 21.980 1.00 95.56 164 LEU A N 1
ATOM 1353 C CA . LEU A 1 164 ? 12.422 7.577 21.466 1.00 95.56 164 LEU A CA 1
ATOM 1354 C C . LEU A 1 164 ? 12.062 7.961 20.022 1.00 95.56 164 LEU A C 1
ATOM 1356 O O . LEU A 1 164 ? 11.252 7.287 19.394 1.00 95.56 164 LEU A O 1
ATOM 1360 N N . ALA A 1 165 ? 12.684 8.996 19.451 1.00 95.81 165 ALA A N 1
ATOM 1361 C CA . ALA A 1 165 ? 12.360 9.502 18.115 1.00 95.81 165 ALA A CA 1
ATOM 1362 C C . ALA A 1 165 ? 12.511 8.470 16.983 1.00 95.81 165 ALA A C 1
ATOM 1364 O O . ALA A 1 165 ? 11.906 8.645 15.928 1.00 95.81 165 ALA A O 1
ATOM 1365 N N . HIS A 1 166 ? 13.289 7.401 17.187 1.00 97.00 166 HIS A N 1
ATOM 1366 C CA . HIS A 1 166 ? 13.453 6.332 16.197 1.00 97.00 166 HIS A CA 1
ATOM 1367 C C . HIS A 1 166 ? 12.457 5.174 16.366 1.00 97.00 166 HIS A C 1
ATOM 1369 O O . HIS A 1 166 ? 12.556 4.192 15.627 1.00 97.00 166 HIS A O 1
ATOM 1375 N N . LEU A 1 167 ? 11.520 5.264 17.317 1.00 97.81 167 LEU A N 1
ATOM 1376 C CA . LEU A 1 167 ? 10.394 4.344 17.463 1.00 97.81 167 LEU A CA 1
ATOM 1377 C C . LEU A 1 167 ? 9.242 4.803 16.557 1.00 97.81 167 LEU A C 1
ATOM 1379 O O . LEU A 1 167 ? 8.320 5.483 17.007 1.00 97.81 167 LEU A O 1
ATOM 1383 N N . THR A 1 168 ? 9.329 4.442 15.275 1.00 98.25 168 THR A N 1
ATOM 1384 C CA . THR A 1 168 ? 8.298 4.702 14.253 1.00 98.25 168 THR A CA 1
ATOM 1385 C C . THR A 1 168 ? 8.003 3.443 13.442 1.00 98.25 168 THR A C 1
ATOM 1387 O O . THR A 1 168 ? 8.826 2.515 13.398 1.00 98.25 168 THR A O 1
ATOM 1390 N N . ALA A 1 169 ? 6.845 3.403 12.780 1.00 97.94 169 ALA A N 1
ATOM 1391 C CA . ALA A 1 169 ? 6.473 2.273 11.930 1.00 97.94 169 ALA A CA 1
ATOM 1392 C C . ALA A 1 169 ? 7.414 2.126 10.721 1.00 97.94 169 ALA A C 1
ATOM 1394 O O . ALA A 1 169 ? 7.835 1.020 10.389 1.00 97.94 169 ALA A O 1
ATOM 1395 N N . GLU A 1 170 ? 7.805 3.224 10.072 1.00 98.44 170 GLU A N 1
ATOM 1396 C CA . GLU A 1 170 ? 8.679 3.199 8.893 1.00 98.44 170 GLU A CA 1
ATOM 1397 C C . GLU A 1 170 ? 10.078 2.693 9.238 1.00 98.44 170 GLU A C 1
ATOM 1399 O O . GLU A 1 170 ? 10.673 1.945 8.462 1.00 98.44 170 GLU A O 1
ATOM 1404 N N . GLN A 1 171 ? 10.589 3.065 10.412 1.00 98.56 171 GLN A N 1
ATOM 1405 C CA . GLN A 1 171 ? 11.874 2.590 10.911 1.00 98.56 171 GLN A CA 1
ATOM 1406 C C . GLN A 1 171 ? 11.851 1.072 11.145 1.00 98.56 171 GLN A C 1
ATOM 1408 O O . GLN A 1 171 ? 12.778 0.371 10.740 1.00 98.56 171 GLN A O 1
ATOM 1413 N N . ALA A 1 172 ? 10.766 0.544 11.719 1.00 98.62 172 ALA A N 1
ATOM 1414 C CA . ALA A 1 172 ? 10.585 -0.895 11.902 1.00 98.62 172 ALA A CA 1
ATOM 1415 C C . ALA A 1 172 ? 10.420 -1.649 10.567 1.00 98.62 172 ALA A C 1
ATOM 1417 O O . ALA A 1 172 ? 11.007 -2.713 10.367 1.00 98.62 172 ALA A O 1
ATOM 1418 N N . LEU A 1 173 ? 9.680 -1.084 9.605 1.00 98.75 173 LEU A N 1
ATOM 1419 C CA . LEU A 1 173 ? 9.565 -1.654 8.258 1.00 98.75 173 LEU A CA 1
ATOM 1420 C C . LEU A 1 173 ? 10.925 -1.705 7.544 1.00 98.75 173 LEU A C 1
ATOM 1422 O O . LEU A 1 173 ? 11.253 -2.707 6.898 1.00 98.75 173 LEU A O 1
ATOM 1426 N N . ALA A 1 174 ? 11.726 -0.645 7.679 1.00 98.69 174 ALA A N 1
ATOM 1427 C CA . ALA A 1 174 ? 13.081 -0.591 7.149 1.00 98.69 174 ALA A CA 1
ATOM 1428 C C . ALA A 1 174 ? 13.999 -1.618 7.833 1.00 98.69 174 ALA A C 1
ATOM 1430 O O . ALA A 1 174 ? 14.758 -2.296 7.136 1.00 98.69 174 ALA A O 1
ATOM 1431 N N . ASP A 1 175 ? 13.865 -1.826 9.148 1.00 98.81 175 ASP A N 1
ATOM 1432 C CA . ASP A 1 175 ? 14.601 -2.873 9.864 1.00 98.81 175 ASP A CA 1
ATOM 1433 C C . ASP A 1 175 ? 14.352 -4.254 9.268 1.00 98.81 175 ASP A C 1
ATOM 1435 O O . ASP A 1 175 ? 15.298 -4.967 8.919 1.00 98.81 175 ASP A O 1
ATOM 1439 N N . PHE A 1 176 ? 13.077 -4.619 9.104 1.00 98.75 176 PHE A N 1
ATOM 1440 C CA . PHE A 1 176 ? 12.698 -5.912 8.541 1.00 98.75 176 PHE A CA 1
ATOM 1441 C C . PHE A 1 176 ? 13.215 -6.069 7.114 1.00 98.75 176 PHE A C 1
ATOM 1443 O O . PHE A 1 176 ? 13.726 -7.136 6.766 1.00 98.75 176 PHE A O 1
ATOM 1450 N N . ALA A 1 177 ? 13.123 -5.013 6.299 1.00 98.56 177 ALA A N 1
ATOM 1451 C CA . ALA A 1 177 ? 13.601 -4.998 4.921 1.00 98.56 177 ALA A CA 1
ATOM 1452 C C . ALA A 1 177 ? 15.125 -5.187 4.819 1.00 98.56 177 ALA A C 1
ATOM 1454 O O . ALA A 1 177 ? 15.593 -5.969 3.981 1.00 98.56 177 ALA A O 1
ATOM 1455 N N . VAL A 1 178 ? 15.902 -4.512 5.670 1.00 98.50 178 VAL A N 1
ATOM 1456 C CA . VAL A 1 178 ? 17.367 -4.642 5.714 1.00 98.50 178 VAL A CA 1
ATOM 1457 C C . VAL A 1 178 ? 17.763 -6.026 6.221 1.00 98.50 178 VAL A C 1
ATOM 1459 O O . VAL A 1 178 ? 18.513 -6.729 5.539 1.00 98.50 178 VAL A O 1
ATOM 1462 N N . LEU A 1 179 ? 17.190 -6.464 7.346 1.00 98.56 179 LEU A N 1
ATOM 1463 C CA . LEU A 1 179 ? 17.479 -7.763 7.951 1.00 98.56 179 LEU A CA 1
ATOM 1464 C C . LEU A 1 179 ? 17.253 -8.910 6.962 1.00 98.56 179 LEU A C 1
ATOM 1466 O O . LEU A 1 179 ? 18.145 -9.733 6.750 1.00 98.56 179 LEU A O 1
ATOM 1470 N N . ILE A 1 180 ? 16.076 -8.974 6.328 1.00 98.12 180 ILE A N 1
ATOM 1471 C CA . ILE A 1 180 ? 15.761 -10.073 5.406 1.00 98.12 180 ILE A CA 1
ATOM 1472 C C . ILE A 1 180 ? 16.638 -10.033 4.155 1.00 98.12 180 ILE A C 1
ATOM 1474 O O . ILE A 1 180 ? 17.018 -11.080 3.628 1.00 98.12 180 ILE A O 1
ATOM 1478 N N . THR A 1 181 ? 16.989 -8.838 3.678 1.00 97.88 181 THR A N 1
ATOM 1479 C CA . THR A 1 181 ? 17.847 -8.679 2.503 1.00 97.88 181 THR A CA 1
ATOM 1480 C C . THR A 1 181 ? 19.258 -9.184 2.788 1.00 97.88 181 THR A C 1
ATOM 1482 O O . THR A 1 181 ? 19.789 -9.969 1.996 1.00 97.88 181 THR A O 1
ATOM 1485 N N . GLU A 1 182 ? 19.844 -8.804 3.923 1.00 97.81 182 GLU A N 1
ATOM 1486 C CA . GLU A 1 182 ? 21.182 -9.252 4.324 1.00 97.81 182 GLU A CA 1
ATOM 1487 C C . GLU A 1 182 ? 21.210 -10.736 4.686 1.00 97.81 182 GLU A C 1
ATOM 1489 O O . GLU A 1 182 ? 22.091 -11.473 4.238 1.00 97.81 182 GLU A O 1
ATOM 1494 N N . LEU A 1 183 ? 20.197 -11.234 5.397 1.00 97.06 183 LEU A N 1
ATOM 1495 C CA . LEU A 1 183 ? 20.105 -12.657 5.709 1.00 97.06 183 LEU A CA 1
ATOM 1496 C C . LEU A 1 183 ? 20.010 -13.504 4.432 1.00 97.06 183 LEU A C 1
ATOM 1498 O O . LEU A 1 183 ? 20.707 -14.513 4.298 1.00 97.06 183 LEU A O 1
ATOM 1502 N N . LYS A 1 184 ? 19.211 -13.070 3.447 1.00 97.69 184 LYS A N 1
ATOM 1503 C CA . LYS A 1 184 ? 19.138 -13.737 2.141 1.00 97.69 184 LYS A CA 1
ATOM 1504 C C . LYS A 1 184 ? 20.473 -13.703 1.400 1.00 97.69 184 LYS A C 1
ATOM 1506 O O . LYS A 1 184 ? 20.771 -14.661 0.693 1.00 97.69 184 LYS A O 1
ATOM 1511 N N . ARG A 1 185 ? 21.285 -12.650 1.543 1.00 97.06 185 ARG A N 1
ATOM 1512 C CA . ARG A 1 185 ? 22.641 -12.607 0.967 1.00 97.06 185 ARG A CA 1
ATOM 1513 C C . ARG A 1 185 ? 23.561 -13.618 1.643 1.00 97.06 185 ARG A C 1
ATOM 1515 O O . ARG A 1 185 ? 24.168 -14.430 0.947 1.00 97.06 185 ARG A O 1
ATOM 1522 N N . ASN A 1 186 ? 23.584 -13.628 2.972 1.00 95.50 186 ASN A N 1
ATOM 1523 C CA . ASN A 1 186 ? 24.443 -14.511 3.765 1.00 95.50 186 ASN A CA 1
ATOM 1524 C C . ASN A 1 186 ? 24.123 -15.998 3.561 1.00 95.50 186 ASN A C 1
ATOM 1526 O O . ASN A 1 186 ? 25.021 -16.835 3.587 1.00 95.50 186 ASN A O 1
ATOM 1530 N N . LEU A 1 187 ? 22.855 -16.332 3.308 1.00 94.69 187 LEU A N 1
ATOM 1531 C CA . LEU A 1 187 ? 22.402 -17.706 3.076 1.00 94.69 187 LEU A CA 1
ATOM 1532 C C . LEU A 1 187 ? 22.355 -18.107 1.590 1.00 94.69 187 LEU A C 1
ATOM 1534 O O . LEU A 1 187 ? 21.837 -19.175 1.271 1.00 94.69 187 LEU A O 1
ATOM 1538 N N . SER A 1 188 ? 22.847 -17.265 0.670 1.00 95.88 188 SER A N 1
ATOM 1539 C CA . SER A 1 188 ? 22.703 -17.463 -0.789 1.00 95.88 188 SER A CA 1
ATOM 1540 C C . SER A 1 188 ? 21.246 -17.689 -1.240 1.00 95.88 188 SER A C 1
ATOM 1542 O O . SER A 1 188 ? 20.966 -18.386 -2.213 1.00 95.88 188 SER A O 1
ATOM 1544 N N . ALA A 1 189 ? 20.296 -17.096 -0.517 1.00 96.31 189 ALA A N 1
ATOM 1545 C CA . ALA A 1 189 ? 18.855 -17.282 -0.646 1.00 96.31 189 ALA A CA 1
ATOM 1546 C C . ALA A 1 189 ? 18.152 -16.096 -1.326 1.00 96.31 189 ALA A C 1
ATOM 1548 O O . ALA A 1 189 ? 16.947 -15.917 -1.172 1.00 96.31 189 ALA A O 1
ATOM 1549 N N . GLN A 1 190 ? 18.859 -15.260 -2.094 1.00 95.94 190 GLN A N 1
ATOM 1550 C CA . GLN A 1 190 ? 18.308 -14.046 -2.722 1.00 95.94 190 GLN A CA 1
ATOM 1551 C C . GLN A 1 190 ? 17.066 -14.338 -3.587 1.00 95.94 190 GLN A C 1
ATOM 1553 O O . GLN A 1 190 ? 16.134 -13.531 -3.638 1.00 95.94 190 GLN A O 1
ATOM 1558 N N . ALA A 1 191 ? 17.025 -15.512 -4.223 1.00 94.38 191 ALA A N 1
ATOM 1559 C CA . ALA A 1 191 ? 15.916 -15.968 -5.057 1.00 94.38 191 ALA A CA 1
ATOM 1560 C C . ALA A 1 191 ? 14.782 -16.677 -4.290 1.00 94.38 191 ALA A C 1
ATOM 1562 O O . ALA A 1 191 ? 13.789 -17.038 -4.918 1.00 94.38 191 ALA A O 1
ATOM 1563 N N . CYS A 1 192 ? 14.897 -16.886 -2.977 1.00 97.75 192 CYS A N 1
ATOM 1564 C CA . CYS A 1 192 ? 13.822 -17.473 -2.180 1.00 97.75 192 CYS A CA 1
ATOM 1565 C C . CYS A 1 192 ? 12.672 -16.466 -1.989 1.00 97.75 192 CYS A C 1
ATOM 1567 O O . CYS A 1 192 ? 12.937 -15.295 -1.676 1.00 97.75 192 CYS A O 1
ATOM 1569 N N . PRO A 1 193 ? 11.405 -16.878 -2.176 1.00 98.25 193 PRO A N 1
ATOM 1570 C CA . PRO A 1 193 ? 10.255 -16.015 -1.921 1.00 98.25 193 PRO A CA 1
ATOM 1571 C C . PRO A 1 193 ? 10.061 -15.797 -0.416 1.00 98.25 193 PRO A C 1
ATOM 1573 O O . PRO A 1 193 ? 10.296 -16.712 0.371 1.00 98.25 193 PRO A O 1
ATOM 1576 N N . VAL A 1 194 ? 9.619 -14.600 -0.024 1.00 98.81 194 VAL A N 1
ATOM 1577 C CA . VAL A 1 194 ? 9.288 -14.262 1.371 1.00 98.81 194 VAL A CA 1
ATOM 1578 C C . VAL A 1 194 ? 7.779 -14.052 1.488 1.00 98.81 194 VAL A C 1
ATOM 1580 O O . VAL A 1 194 ? 7.225 -13.291 0.700 1.00 98.81 194 VAL A O 1
ATOM 1583 N N . VAL A 1 195 ? 7.118 -14.701 2.443 1.00 98.81 195 VAL A N 1
ATOM 1584 C CA . VAL A 1 195 ? 5.706 -14.465 2.790 1.00 98.81 195 VAL A CA 1
ATOM 1585 C C . VAL A 1 195 ? 5.665 -13.831 4.173 1.00 98.81 195 VAL A C 1
ATOM 1587 O O . VAL A 1 195 ? 6.335 -14.316 5.086 1.00 98.81 195 VAL A O 1
ATOM 1590 N N . LEU A 1 196 ? 4.925 -12.733 4.297 1.00 98.88 196 LEU A N 1
ATOM 1591 C CA . LEU A 1 196 ? 4.801 -11.975 5.538 1.00 98.88 196 LEU A CA 1
ATOM 1592 C C . LEU A 1 196 ? 3.589 -12.448 6.337 1.00 98.88 196 LEU A C 1
ATOM 1594 O O . LEU A 1 196 ? 2.554 -12.770 5.755 1.00 98.88 196 LEU A O 1
ATOM 1598 N N . PHE A 1 197 ? 3.717 -12.440 7.656 1.00 98.88 197 PHE A N 1
ATOM 1599 C CA . PHE A 1 197 ? 2.661 -12.772 8.605 1.00 98.88 197 PHE A CA 1
ATOM 1600 C C . PHE A 1 197 ? 2.637 -11.724 9.711 1.00 98.88 197 PHE A C 1
ATOM 1602 O O . PHE A 1 197 ? 3.688 -11.217 10.094 1.00 98.88 197 PHE A O 1
ATOM 1609 N N . GLY A 1 198 ? 1.465 -11.429 10.256 1.00 98.50 198 GLY A N 1
ATOM 1610 C CA . GLY A 1 198 ? 1.357 -10.601 11.448 1.00 98.50 198 GLY A CA 1
ATOM 1611 C C . GLY A 1 198 ? -0.074 -10.526 11.960 1.00 98.50 198 GLY A C 1
ATOM 1612 O O . GLY A 1 198 ? -1.012 -10.563 11.162 1.00 98.50 198 GLY A O 1
ATOM 1613 N N . GLY A 1 199 ? -0.220 -10.439 13.282 1.00 97.56 199 GLY A N 1
ATOM 1614 C CA . GLY A 1 199 ? -1.483 -10.164 13.971 1.00 97.56 199 GLY A CA 1
ATOM 1615 C C . GLY A 1 199 ? -1.503 -8.736 14.520 1.00 97.56 199 GLY A C 1
ATOM 1616 O O . GLY A 1 199 ? -0.436 -8.208 14.838 1.00 97.56 199 GLY A O 1
ATOM 1617 N N . SER A 1 200 ? -2.671 -8.102 14.650 1.00 97.06 200 SER A N 1
ATOM 1618 C CA . SER A 1 200 ? -2.790 -6.755 15.242 1.00 97.06 200 SER A CA 1
ATOM 1619 C C . SER A 1 200 ? -1.950 -5.711 14.474 1.00 97.06 200 SER A C 1
ATOM 1621 O O . SER A 1 200 ? -1.928 -5.703 13.237 1.00 97.06 200 SER A O 1
ATOM 1623 N N . TYR A 1 201 ? -1.190 -4.865 15.174 1.00 98.12 201 TYR A N 1
ATOM 1624 C CA . TYR A 1 201 ? -0.179 -3.980 14.593 1.00 98.12 201 TYR A CA 1
ATOM 1625 C C . TYR A 1 201 ? 0.878 -4.738 13.772 1.00 98.12 201 TYR A C 1
ATOM 1627 O O . TYR A 1 201 ? 1.305 -4.248 12.729 1.00 98.12 201 TYR A O 1
ATOM 1635 N N . GLY A 1 202 ? 1.231 -5.976 14.133 1.00 98.31 202 GLY A N 1
ATOM 1636 C CA . GLY A 1 202 ? 2.069 -6.838 13.290 1.00 98.31 202 GLY A CA 1
ATOM 1637 C C . GLY A 1 202 ? 1.426 -7.131 11.933 1.00 98.31 202 GLY A C 1
ATOM 1638 O O . GLY A 1 202 ? 2.104 -7.154 10.905 1.00 98.31 202 GLY A O 1
ATOM 1639 N N . GLY A 1 203 ? 0.101 -7.289 11.898 1.00 98.56 203 GLY A N 1
ATOM 1640 C CA . GLY A 1 203 ? -0.672 -7.420 10.663 1.00 98.56 203 GLY A CA 1
ATOM 1641 C C . GLY A 1 203 ? -0.676 -6.129 9.842 1.00 98.56 203 GLY A C 1
ATOM 1642 O O . GLY A 1 203 ? -0.518 -6.176 8.619 1.00 98.56 203 GLY A O 1
ATOM 1643 N N . MET A 1 204 ? -0.758 -4.970 10.505 1.00 98.44 204 MET A N 1
ATOM 1644 C CA . MET A 1 204 ? -0.603 -3.660 9.855 1.00 98.44 204 MET A CA 1
ATOM 1645 C C . MET A 1 204 ? 0.788 -3.543 9.220 1.00 98.44 204 MET A C 1
ATOM 1647 O O . MET A 1 204 ? 0.894 -3.250 8.030 1.00 98.44 204 MET A O 1
ATOM 1651 N N . LEU A 1 205 ? 1.847 -3.887 9.961 1.00 98.75 205 LEU A N 1
ATOM 1652 C CA . LEU A 1 205 ? 3.223 -3.927 9.462 1.00 98.75 205 LEU A CA 1
ATOM 1653 C C . LEU A 1 205 ? 3.384 -4.895 8.283 1.00 98.75 205 LEU A C 1
ATOM 1655 O O . LEU A 1 205 ? 4.019 -4.536 7.294 1.00 98.75 205 LEU A O 1
ATOM 1659 N N . ALA A 1 206 ? 2.778 -6.085 8.324 1.00 98.69 206 ALA A N 1
ATOM 1660 C CA . ALA A 1 206 ? 2.825 -7.041 7.217 1.00 98.69 206 ALA A CA 1
ATOM 1661 C C . ALA A 1 206 ? 2.156 -6.484 5.945 1.00 98.69 206 ALA A C 1
ATOM 1663 O O . ALA A 1 206 ? 2.732 -6.561 4.851 1.00 98.69 206 ALA A O 1
ATOM 1664 N N . ALA A 1 207 ? 0.975 -5.869 6.077 1.00 97.69 207 ALA A N 1
ATOM 1665 C CA . ALA A 1 207 ? 0.274 -5.223 4.967 1.00 97.69 207 ALA A CA 1
ATOM 1666 C C . ALA A 1 207 ? 1.072 -4.034 4.403 1.00 97.69 207 ALA A C 1
ATOM 1668 O O . ALA A 1 207 ? 1.274 -3.929 3.188 1.00 97.69 207 ALA A O 1
ATOM 1669 N N . TRP A 1 208 ? 1.583 -3.162 5.273 1.00 97.50 208 TRP A N 1
ATOM 1670 C CA . TRP A 1 208 ? 2.366 -1.988 4.893 1.00 97.50 208 TRP A CA 1
ATOM 1671 C C . TRP A 1 208 ? 3.717 -2.355 4.280 1.00 97.50 208 TRP A C 1
ATOM 1673 O O . TRP A 1 208 ? 4.120 -1.755 3.281 1.00 97.50 208 TRP A O 1
ATOM 1683 N N . MET A 1 209 ? 4.391 -3.386 4.794 1.00 97.62 209 MET A N 1
ATOM 1684 C CA . MET A 1 209 ? 5.627 -3.903 4.209 1.00 97.62 209 MET A CA 1
ATOM 1685 C C . MET A 1 209 ? 5.368 -4.485 2.821 1.00 97.62 209 MET A C 1
ATOM 1687 O O . MET A 1 209 ? 6.143 -4.228 1.900 1.00 97.62 209 MET A O 1
ATOM 1691 N N . ARG A 1 210 ? 4.265 -5.222 2.622 1.00 97.31 210 ARG A N 1
ATOM 1692 C CA . ARG A 1 210 ? 3.894 -5.713 1.288 1.00 97.31 210 ARG A CA 1
ATOM 1693 C C . ARG A 1 210 ? 3.606 -4.564 0.320 1.00 97.31 210 ARG A C 1
ATOM 1695 O O . ARG A 1 210 ? 3.987 -4.661 -0.846 1.00 97.31 210 ARG A O 1
ATOM 1702 N N . LEU A 1 211 ? 2.988 -3.484 0.798 1.00 94.12 211 LEU A N 1
ATOM 1703 C CA . LEU A 1 211 ? 2.693 -2.290 0.004 1.00 94.12 211 LEU A CA 1
ATOM 1704 C C . LEU A 1 211 ? 3.959 -1.499 -0.375 1.00 94.12 211 LEU A C 1
ATOM 1706 O O . LEU A 1 211 ? 4.130 -1.144 -1.540 1.00 94.12 211 LEU A O 1
ATOM 1710 N N . LYS A 1 212 ? 4.858 -1.233 0.581 1.00 95.12 212 LYS A N 1
ATOM 1711 C CA . LYS A 1 212 ? 6.057 -0.391 0.386 1.00 95.12 212 LYS A CA 1
ATOM 1712 C C . LYS A 1 212 ? 7.258 -1.170 -0.169 1.00 95.12 212 LYS A C 1
ATOM 1714 O O . LYS A 1 212 ? 8.045 -0.624 -0.940 1.00 95.12 212 LYS A O 1
ATOM 1719 N N . TYR A 1 213 ? 7.375 -2.462 0.146 1.00 97.12 213 TYR A N 1
ATOM 1720 C CA . TYR A 1 213 ? 8.482 -3.339 -0.260 1.00 97.12 213 TYR A CA 1
ATOM 1721 C C . TYR A 1 213 ? 8.019 -4.590 -1.046 1.00 97.12 213 TYR A C 1
ATOM 1723 O O . TYR A 1 213 ? 8.448 -5.712 -0.747 1.00 97.12 213 TYR A O 1
ATOM 1731 N N . PRO A 1 214 ? 7.221 -4.453 -2.129 1.00 95.81 214 PRO A N 1
ATOM 1732 C CA . PRO A 1 214 ? 6.678 -5.595 -2.882 1.00 95.81 214 PRO A CA 1
ATOM 1733 C C . PRO A 1 214 ? 7.736 -6.409 -3.649 1.00 95.81 214 PRO A C 1
ATOM 1735 O O . PRO A 1 214 ? 7.429 -7.456 -4.220 1.00 95.81 214 PRO A O 1
ATOM 1738 N N . HIS A 1 215 ? 8.975 -5.914 -3.704 1.00 94.25 215 HIS A N 1
ATOM 1739 C CA . HIS A 1 215 ? 10.132 -6.594 -4.283 1.00 94.25 215 HIS A CA 1
ATOM 1740 C C . HIS A 1 215 ? 10.830 -7.539 -3.288 1.00 94.25 215 HIS A C 1
ATOM 1742 O O . HIS A 1 215 ? 11.602 -8.399 -3.716 1.00 94.25 215 HIS A O 1
ATOM 1748 N N . ILE A 1 216 ? 10.560 -7.396 -1.983 1.00 96.75 216 ILE A N 1
ATOM 1749 C CA . ILE A 1 216 ? 11.126 -8.229 -0.913 1.00 96.75 216 ILE A CA 1
ATOM 1750 C C . ILE A 1 216 ? 10.213 -9.422 -0.623 1.00 96.75 216 ILE A C 1
ATOM 1752 O O . ILE A 1 216 ? 10.669 -10.568 -0.656 1.00 96.75 216 ILE A O 1
ATOM 1756 N N . ALA A 1 217 ? 8.931 -9.154 -0.376 1.00 97.38 217 ALA A N 1
ATOM 1757 C CA . ALA A 1 217 ? 7.921 -10.160 -0.058 1.00 97.38 217 ALA A CA 1
ATOM 1758 C C . ALA A 1 217 ? 6.992 -10.423 -1.238 1.00 97.38 217 ALA A C 1
ATOM 1760 O O . ALA A 1 217 ? 6.693 -9.497 -1.975 1.00 97.38 217 ALA A O 1
ATOM 1761 N N . VAL A 1 218 ? 6.510 -11.656 -1.413 1.00 97.94 218 VAL A N 1
ATOM 1762 C CA . VAL A 1 218 ? 5.580 -12.047 -2.491 1.00 97.94 218 VAL A CA 1
ATOM 1763 C C . VAL A 1 218 ? 4.107 -11.909 -2.103 1.00 97.94 218 VAL A C 1
ATOM 1765 O O . VAL A 1 218 ? 3.265 -11.812 -2.993 1.00 97.94 218 VAL A O 1
ATOM 1768 N N . GLY A 1 219 ? 3.807 -11.869 -0.805 1.00 98.44 219 GLY A N 1
ATOM 1769 C CA . GLY A 1 219 ? 2.469 -11.664 -0.256 1.00 98.44 219 GLY A CA 1
ATOM 1770 C C . GLY A 1 219 ? 2.493 -11.523 1.267 1.00 98.44 219 GLY A C 1
ATOM 1771 O O . GLY A 1 219 ? 3.544 -11.739 1.880 1.00 98.44 219 GLY A O 1
ATOM 1772 N N . ALA A 1 220 ? 1.359 -11.144 1.854 1.00 98.81 220 ALA A N 1
ATOM 1773 C CA . ALA A 1 220 ? 1.196 -10.951 3.294 1.00 98.81 220 ALA A CA 1
ATOM 1774 C C . ALA A 1 220 ? -0.142 -11.501 3.807 1.00 98.81 220 ALA A C 1
ATOM 1776 O O . ALA A 1 220 ? -1.182 -11.249 3.201 1.00 98.81 220 ALA A O 1
ATOM 1777 N N . LEU A 1 221 ? -0.108 -12.202 4.940 1.00 98.81 221 LEU A N 1
ATOM 1778 C CA . LEU A 1 221 ? -1.273 -12.473 5.779 1.00 98.81 221 LEU A CA 1
ATOM 1779 C C . LEU A 1 221 ? -1.297 -11.441 6.912 1.00 98.81 221 LEU A C 1
ATOM 1781 O O . LEU A 1 221 ? -0.467 -11.494 7.820 1.00 98.81 221 LEU A O 1
ATOM 1785 N N . ALA A 1 222 ? -2.216 -10.485 6.809 1.00 98.62 222 ALA A N 1
ATOM 1786 C CA . ALA A 1 222 ? -2.447 -9.421 7.774 1.00 98.62 222 ALA A CA 1
ATOM 1787 C C . ALA A 1 222 ? -3.699 -9.755 8.592 1.00 98.62 222 ALA A C 1
ATOM 1789 O O . ALA A 1 222 ? -4.815 -9.404 8.206 1.00 98.62 222 ALA A O 1
ATOM 1790 N N . SER A 1 223 ? -3.509 -10.468 9.701 1.00 98.50 223 SER A N 1
ATOM 1791 C CA . SER A 1 223 ? -4.615 -10.910 10.541 1.00 98.50 223 SER A CA 1
ATOM 1792 C C . SER A 1 223 ? -4.999 -9.860 11.572 1.00 98.50 223 SER A C 1
ATOM 1794 O O . SER A 1 223 ? -4.148 -9.336 12.290 1.00 98.50 223 SER A O 1
ATOM 1796 N N . SER A 1 224 ? -6.296 -9.565 11.650 1.00 98.12 224 SER A N 1
ATOM 1797 C CA . SER A 1 224 ? -6.904 -8.635 12.606 1.00 98.12 224 SER A CA 1
ATOM 1798 C C . SER A 1 224 ? -6.164 -7.301 12.647 1.00 98.12 224 SER A C 1
ATOM 1800 O O . SER A 1 224 ? -5.770 -6.821 13.704 1.00 98.12 224 SER A O 1
ATOM 1802 N N . ALA A 1 225 ? -5.886 -6.760 11.458 1.00 97.75 225 ALA A N 1
ATOM 1803 C CA . ALA A 1 225 ? -5.038 -5.594 11.254 1.00 97.75 225 ALA A CA 1
ATOM 1804 C C . ALA A 1 225 ? -5.893 -4.324 11.089 1.00 97.75 225 ALA A C 1
ATOM 1806 O O . ALA A 1 225 ? -6.409 -4.101 9.987 1.00 97.75 225 ALA A O 1
ATOM 1807 N N . PRO A 1 226 ? -6.025 -3.460 12.117 1.00 97.00 226 PRO A N 1
ATOM 1808 C CA . PRO A 1 226 ? -6.903 -2.291 12.081 1.00 97.00 226 PRO A CA 1
ATOM 1809 C C . PRO A 1 226 ? -6.307 -1.116 11.274 1.00 97.00 226 PRO A C 1
ATOM 1811 O O . PRO A 1 226 ? -6.143 0.002 11.756 1.00 97.00 226 PRO A O 1
ATOM 1814 N N . VAL A 1 227 ? -5.971 -1.361 10.005 1.00 95.81 227 VAL A N 1
ATOM 1815 C CA . VAL A 1 227 ? -5.342 -0.397 9.080 1.00 95.81 227 VAL A CA 1
ATOM 1816 C C . VAL A 1 227 ? -6.215 0.823 8.748 1.00 95.81 227 VAL A C 1
ATOM 1818 O O . VAL A 1 227 ? -5.713 1.778 8.158 1.00 95.81 227 VAL A O 1
ATOM 1821 N N . LEU A 1 228 ? -7.502 0.795 9.104 1.00 95.88 228 LEU A N 1
ATOM 1822 C CA . LEU A 1 228 ? -8.485 1.861 8.900 1.00 95.88 228 LEU A CA 1
ATOM 1823 C C . LEU A 1 228 ? -8.861 2.599 10.198 1.00 95.88 228 LEU A C 1
ATOM 1825 O O . LEU A 1 228 ? -9.664 3.523 10.126 1.00 95.88 228 LEU A O 1
ATOM 1829 N N . GLN A 1 229 ? -8.305 2.249 11.367 1.00 95.62 229 GLN A N 1
ATOM 1830 C CA . GLN A 1 229 ? -8.635 2.894 12.652 1.00 95.62 229 GLN A CA 1
ATOM 1831 C C . GLN A 1 229 ? -7.939 4.260 12.832 1.00 95.62 229 GLN A C 1
ATOM 1833 O O . GLN A 1 229 ? -7.289 4.523 13.838 1.00 95.62 229 GLN A O 1
ATOM 1838 N N . PHE A 1 230 ? -8.042 5.144 11.844 1.00 95.31 230 PHE A N 1
ATOM 1839 C CA . PHE A 1 230 ? -7.372 6.444 11.845 1.00 95.31 230 PHE A CA 1
ATOM 1840 C C . PHE A 1 230 ? -8.318 7.548 11.387 1.00 95.31 230 PHE A C 1
ATOM 1842 O O . PHE A 1 230 ? -9.194 7.311 10.557 1.00 95.31 230 PHE A O 1
ATOM 1849 N N . GLU A 1 231 ? -8.097 8.763 11.896 1.00 93.94 231 GLU A N 1
ATOM 1850 C CA . GLU A 1 231 ? -8.917 9.942 11.583 1.00 93.94 231 GLU A CA 1
ATOM 1851 C C . GLU A 1 231 ? -10.424 9.646 11.743 1.00 93.94 231 GLU A C 1
ATOM 1853 O O . GLU A 1 231 ? -10.849 9.119 12.768 1.00 93.94 231 GLU A O 1
ATOM 1858 N N . ASP A 1 232 ? -11.226 9.981 10.737 1.00 93.50 232 ASP A N 1
ATOM 1859 C CA . ASP A 1 232 ? -12.647 9.670 10.606 1.00 93.50 232 ASP A CA 1
ATOM 1860 C C . ASP A 1 232 ? -12.906 8.597 9.529 1.00 93.50 232 ASP A C 1
ATOM 1862 O O . ASP A 1 232 ? -13.992 8.535 8.951 1.00 93.50 232 ASP A O 1
ATOM 1866 N N . VAL A 1 233 ? -11.915 7.743 9.226 1.00 94.12 233 VAL A N 1
ATOM 1867 C CA . VAL A 1 233 ? -12.068 6.657 8.236 1.00 94.12 233 VAL A CA 1
ATOM 1868 C C . VAL A 1 233 ? -13.133 5.647 8.683 1.00 94.12 233 VAL A C 1
ATOM 1870 O O . VAL A 1 233 ? -13.896 5.154 7.850 1.00 94.12 233 VAL A O 1
ATOM 1873 N N . VAL A 1 234 ? -13.207 5.372 9.987 1.00 94.38 234 VAL A N 1
ATOM 1874 C CA . VAL A 1 234 ? -14.251 4.556 10.624 1.00 94.38 234 VAL A CA 1
ATOM 1875 C C . VAL A 1 234 ? -14.865 5.318 11.804 1.00 94.38 234 VAL A C 1
ATOM 1877 O O . VAL A 1 234 ? -14.180 6.150 12.403 1.00 94.38 234 VAL A O 1
ATOM 1880 N N . PRO A 1 235 ? -16.137 5.061 12.169 1.00 94.69 235 PRO A N 1
ATOM 1881 C CA . PRO A 1 235 ? -16.744 5.698 13.335 1.00 94.69 235 PRO A CA 1
ATOM 1882 C C . PRO A 1 235 ? -15.952 5.383 14.617 1.00 94.69 235 PRO A C 1
ATOM 1884 O O . PRO A 1 235 ? -15.631 4.210 14.848 1.00 94.69 235 PRO A O 1
ATOM 1887 N N . PRO A 1 236 ? -15.650 6.376 15.471 1.00 93.94 236 PRO A N 1
ATOM 1888 C CA . PRO A 1 236 ? -14.838 6.163 16.670 1.00 93.94 236 PRO A CA 1
ATOM 1889 C C . PRO A 1 236 ? -15.522 5.254 17.705 1.00 93.94 236 PRO A C 1
ATOM 1891 O O . PRO A 1 236 ? -14.848 4.638 18.528 1.00 93.94 236 PRO A O 1
ATOM 1894 N N . GLU A 1 237 ? -16.847 5.116 17.664 1.00 94.50 237 GLU A N 1
ATOM 1895 C CA . GLU A 1 237 ? -17.618 4.254 18.568 1.00 94.50 237 GLU A CA 1
ATOM 1896 C C . GLU A 1 237 ? -17.463 2.761 18.265 1.00 94.50 237 GLU A C 1
ATOM 1898 O O . GLU A 1 237 ? -17.728 1.924 19.129 1.00 94.50 237 GLU A O 1
ATOM 1903 N N . THR A 1 238 ? -17.003 2.426 17.054 1.00 93.94 238 THR A N 1
ATOM 1904 C CA . THR A 1 238 ? -17.012 1.059 16.516 1.00 93.94 238 THR A CA 1
ATOM 1905 C C . THR A 1 238 ? -16.358 0.056 17.462 1.00 93.94 238 THR A C 1
ATOM 1907 O O . THR A 1 238 ? -16.927 -1.003 17.718 1.00 93.94 238 THR A O 1
ATOM 1910 N N . PHE A 1 239 ? -15.200 0.405 18.027 1.00 95.50 239 PHE A N 1
ATOM 1911 C CA . PHE A 1 239 ? -14.458 -0.476 18.925 1.00 95.50 239 PHE A CA 1
ATOM 1912 C C . PHE A 1 239 ? -15.300 -0.882 20.147 1.00 95.50 239 PHE A C 1
ATOM 1914 O O . PHE A 1 239 ? -15.554 -2.063 20.383 1.00 95.50 239 PHE A O 1
ATOM 1921 N N . TYR A 1 240 ? -15.784 0.099 20.915 1.00 95.56 240 TYR A N 1
ATOM 1922 C CA . TYR A 1 240 ? -16.524 -0.164 22.151 1.00 95.56 240 TYR A CA 1
ATOM 1923 C C . TYR A 1 240 ? -17.932 -0.696 21.902 1.00 95.56 240 TYR A C 1
ATOM 1925 O O . TYR A 1 240 ? -18.470 -1.396 22.764 1.00 95.56 240 TYR A O 1
ATOM 1933 N N . ASP A 1 241 ? -18.531 -0.391 20.751 1.00 95.25 241 ASP A N 1
ATOM 1934 C CA . ASP A 1 241 ? -19.807 -0.970 20.346 1.00 95.25 241 ASP A CA 1
ATOM 1935 C C . ASP A 1 241 ? -19.668 -2.474 20.065 1.00 95.25 241 ASP A C 1
ATOM 1937 O O . ASP A 1 241 ? -20.538 -3.238 20.488 1.00 95.25 241 ASP A O 1
ATOM 1941 N N . ILE A 1 242 ? -18.571 -2.923 19.439 1.00 96.00 242 ILE A N 1
ATOM 1942 C CA . ILE A 1 242 ? -18.298 -4.358 19.242 1.00 96.00 242 ILE A CA 1
ATOM 1943 C C . ILE A 1 242 ? -18.082 -5.047 20.592 1.00 96.00 242 ILE A C 1
ATOM 1945 O O . ILE A 1 242 ? -18.834 -5.971 20.901 1.00 96.00 242 ILE A O 1
ATOM 1949 N N . VAL A 1 243 ? -17.188 -4.525 21.449 1.00 97.06 243 VAL A N 1
ATOM 1950 C CA . VAL A 1 243 ? -16.972 -5.086 22.801 1.00 97.06 243 VAL A CA 1
ATOM 1951 C C . VAL A 1 243 ? -18.301 -5.209 23.553 1.00 97.06 243 VAL A C 1
ATOM 1953 O O . VAL A 1 243 ? -18.634 -6.245 24.119 1.00 97.06 243 VAL A O 1
ATOM 1956 N N . SER A 1 244 ? -19.111 -4.154 23.528 1.00 97.12 244 SER A N 1
ATOM 1957 C CA . SER A 1 244 ? -20.420 -4.128 24.184 1.00 97.12 244 SER A CA 1
ATOM 1958 C C . SER A 1 244 ? -21.396 -5.159 23.615 1.00 97.12 244 SER A C 1
ATOM 1960 O O . SER A 1 244 ? -22.180 -5.753 24.361 1.00 97.12 244 SER A O 1
ATOM 1962 N N . ASN A 1 245 ? -21.373 -5.372 22.300 1.00 96.31 245 ASN A N 1
ATOM 1963 C CA . ASN A 1 245 ? -22.219 -6.350 21.630 1.00 96.31 245 ASN A CA 1
ATOM 1964 C C . ASN A 1 245 ? -21.814 -7.789 21.949 1.00 96.31 245 ASN A C 1
ATOM 1966 O O . ASN A 1 245 ? -22.709 -8.625 22.066 1.00 96.31 245 ASN A O 1
ATOM 1970 N N . ASP A 1 246 ? -20.528 -8.074 22.152 1.00 97.25 246 ASP A N 1
ATOM 1971 C CA . ASP A 1 246 ? -20.079 -9.415 22.532 1.00 97.25 246 ASP A CA 1
ATOM 1972 C C . ASP A 1 246 ? -20.639 -9.833 23.892 1.00 97.25 246 ASP A C 1
ATOM 1974 O O . ASP A 1 246 ? -21.265 -10.887 24.011 1.00 97.25 246 ASP A O 1
ATOM 1978 N N . PHE A 1 247 ? -20.556 -8.955 24.895 1.00 98.06 247 PHE A N 1
ATOM 1979 C CA . PHE A 1 247 ? -21.168 -9.200 26.206 1.00 98.06 247 PHE A CA 1
ATOM 1980 C C . PHE A 1 247 ? -22.697 -9.270 26.127 1.00 98.06 247 PHE A C 1
ATOM 1982 O O . PHE A 1 247 ? -23.316 -10.134 26.749 1.00 98.06 247 PHE A O 1
ATOM 1989 N N . ARG A 1 248 ? -23.327 -8.390 25.335 1.00 96.88 248 ARG A N 1
ATOM 1990 C CA . ARG A 1 248 ? -24.788 -8.381 25.145 1.00 96.88 248 ARG A CA 1
ATOM 1991 C C . ARG A 1 248 ? -25.298 -9.665 24.495 1.00 96.88 248 ARG A C 1
ATOM 1993 O O . ARG A 1 248 ? -26.381 -10.126 24.859 1.00 96.88 248 ARG A O 1
ATOM 2000 N N . ARG A 1 249 ? -24.554 -10.212 23.529 1.00 95.50 249 ARG A N 1
ATOM 2001 C CA . ARG A 1 249 ? -24.885 -11.460 22.831 1.00 95.50 249 ARG A CA 1
ATOM 2002 C C . ARG A 1 249 ? -24.854 -12.652 23.783 1.00 95.50 249 ARG A C 1
ATOM 2004 O O . ARG A 1 249 ? -25.721 -13.514 23.668 1.00 95.50 249 ARG A O 1
ATOM 2011 N N . GLU A 1 250 ? -23.908 -12.673 24.721 1.00 97.19 250 GLU A N 1
ATOM 2012 C CA . GLU A 1 250 ? -23.824 -13.726 25.736 1.00 97.19 250 GLU A CA 1
ATOM 2013 C C . GLU A 1 250 ? -24.905 -13.583 26.817 1.00 97.19 250 GLU A C 1
ATOM 2015 O O . GLU A 1 250 ? -25.583 -14.558 27.146 1.00 97.19 250 GLU A O 1
ATOM 2020 N N . SER A 1 251 ? -25.105 -12.380 27.367 1.00 97.94 251 SER A N 1
ATOM 2021 C CA . SER A 1 251 ? -26.176 -12.122 28.333 1.00 97.94 251 SER A CA 1
ATOM 2022 C C . SER A 1 251 ? -26.534 -10.639 28.440 1.00 97.94 251 SER A C 1
ATOM 2024 O O . SER A 1 251 ? -25.720 -9.787 28.799 1.00 97.94 251 SER A O 1
ATOM 2026 N N . ILE A 1 252 ? -27.818 -10.334 28.227 1.00 97.38 252 ILE A N 1
ATOM 2027 C CA . ILE A 1 252 ? -28.377 -8.989 28.437 1.00 97.38 252 ILE A CA 1
ATOM 2028 C C . ILE A 1 252 ? -28.287 -8.582 29.920 1.00 97.38 252 ILE A C 1
ATOM 2030 O O . ILE A 1 252 ? -28.059 -7.412 30.220 1.00 97.38 252 ILE A O 1
ATOM 2034 N N . SER A 1 253 ? -28.442 -9.536 30.844 1.00 97.00 253 SER A N 1
ATOM 2035 C CA . SER A 1 253 ? -28.331 -9.299 32.291 1.00 97.00 253 SER A CA 1
ATOM 2036 C C . SER A 1 253 ? -26.905 -8.904 32.679 1.00 97.00 253 SER A C 1
ATOM 2038 O O . SER A 1 253 ? -26.699 -7.870 33.316 1.00 97.00 253 SER A O 1
ATOM 2040 N N . CYS A 1 254 ? -25.919 -9.665 32.204 1.00 97.94 254 CYS A N 1
ATOM 2041 C CA . CYS A 1 254 ? -24.498 -9.371 32.356 1.00 97.94 254 CYS A CA 1
ATOM 2042 C C . CYS A 1 254 ? -24.141 -7.989 31.792 1.00 97.94 254 CYS A C 1
ATOM 2044 O O . CYS A 1 254 ? -23.583 -7.155 32.504 1.00 97.94 254 CYS A O 1
ATOM 2046 N N . PHE A 1 255 ? -24.546 -7.715 30.546 1.00 97.62 255 PHE A N 1
ATOM 2047 C CA . PHE A 1 255 ? -24.357 -6.423 29.887 1.00 97.62 255 PHE A CA 1
ATOM 2048 C C . PHE A 1 255 ? -24.920 -5.259 30.719 1.00 97.62 255 PHE A C 1
ATOM 2050 O O . PHE A 1 255 ? -24.222 -4.272 30.956 1.00 97.62 255 PHE A O 1
ATOM 2057 N N . ASN A 1 256 ? -26.166 -5.373 31.193 1.00 96.94 256 ASN A N 1
ATOM 2058 C CA . ASN A 1 256 ? -26.799 -4.327 31.999 1.00 96.94 256 ASN A CA 1
ATOM 2059 C C . ASN A 1 256 ? -26.112 -4.174 33.361 1.00 96.94 256 ASN A C 1
ATOM 2061 O O . ASN A 1 256 ? -25.893 -3.050 33.798 1.00 96.94 256 ASN A O 1
ATOM 2065 N N . THR A 1 257 ? -25.693 -5.275 33.990 1.00 97.62 257 THR A N 1
ATOM 2066 C CA . THR A 1 257 ? -24.977 -5.243 35.274 1.00 97.62 257 THR A CA 1
ATOM 2067 C C . THR A 1 257 ? -23.640 -4.513 35.146 1.00 97.62 257 THR A C 1
ATOM 2069 O O . THR A 1 257 ? -23.319 -3.669 35.981 1.00 97.62 257 THR A O 1
ATOM 2072 N N . ILE A 1 258 ? -22.873 -4.784 34.081 1.00 97.69 258 ILE A N 1
ATOM 2073 C CA . ILE A 1 258 ? -21.624 -4.064 33.785 1.00 97.69 258 ILE A CA 1
ATOM 2074 C C . ILE A 1 258 ? -21.919 -2.585 33.540 1.00 97.69 258 ILE A C 1
ATOM 2076 O O . ILE A 1 258 ? -21.279 -1.728 34.145 1.00 97.69 258 ILE A O 1
ATOM 2080 N N . LYS A 1 259 ? -22.930 -2.278 32.722 1.00 96.75 259 LYS A N 1
ATOM 2081 C CA . LYS A 1 259 ? -23.322 -0.902 32.405 1.00 96.75 259 LYS A CA 1
ATOM 2082 C C . LYS A 1 259 ? -23.738 -0.091 33.635 1.00 96.75 259 LYS A C 1
ATOM 2084 O O . LYS A 1 259 ? -23.332 1.058 33.772 1.00 96.75 259 LYS A O 1
ATOM 2089 N N . GLU A 1 260 ? -24.519 -0.681 34.533 1.00 96.12 260 GLU A N 1
ATOM 2090 C CA . GLU A 1 260 ? -24.952 -0.051 35.786 1.00 96.12 260 GLU A CA 1
ATOM 2091 C C . GLU A 1 260 ? -23.800 0.086 36.789 1.00 96.12 260 GLU A C 1
ATOM 2093 O O . GLU A 1 260 ? -23.783 1.013 37.600 1.00 96.12 260 GLU A O 1
ATOM 2098 N N . SER A 1 261 ? -22.806 -0.807 36.726 1.00 97.12 261 SER A N 1
ATOM 2099 C CA . SER A 1 261 ? -21.705 -0.816 37.688 1.00 97.12 261 SER A CA 1
ATOM 2100 C C . SER A 1 261 ? -20.866 0.454 37.685 1.00 97.12 261 SER A C 1
ATOM 2102 O O . SER A 1 261 ? -20.360 0.829 38.739 1.00 97.12 261 SER A O 1
ATOM 2104 N N . TRP A 1 262 ? -20.755 1.148 36.552 1.00 96.19 262 TRP A N 1
ATOM 2105 C CA . TRP A 1 262 ? -19.965 2.374 36.459 1.00 96.19 262 TRP A CA 1
ATOM 2106 C C . TRP A 1 262 ? -20.528 3.499 37.327 1.00 96.19 262 TRP A C 1
ATOM 2108 O O . TRP A 1 262 ? -19.778 4.139 38.061 1.00 96.19 262 TRP A O 1
ATOM 2118 N N . ASP A 1 263 ? -21.850 3.689 37.317 1.00 95.00 263 ASP A N 1
ATOM 2119 C CA . ASP A 1 263 ? -22.512 4.679 38.172 1.00 95.00 263 ASP A CA 1
ATOM 2120 C C . ASP A 1 263 ? -22.370 4.299 39.657 1.00 95.00 263 ASP A C 1
ATOM 2122 O O . ASP A 1 263 ? -22.194 5.166 40.517 1.00 95.00 263 ASP A O 1
ATOM 2126 N N . VAL A 1 264 ? -22.382 2.995 39.970 1.00 96.62 264 VAL A N 1
ATOM 2127 C CA . VAL A 1 264 ? -22.138 2.495 41.332 1.00 96.62 264 VAL A CA 1
ATOM 2128 C C . VAL A 1 264 ? -20.700 2.782 41.766 1.00 96.62 264 VAL A C 1
ATOM 2130 O O . VAL A 1 264 ? -20.508 3.325 42.852 1.00 96.62 264 VAL A O 1
ATOM 2133 N N . ILE A 1 265 ? -19.705 2.482 40.926 1.00 96.25 265 ILE A N 1
ATOM 2134 C CA . ILE A 1 265 ? -18.281 2.742 41.190 1.00 96.25 265 ILE A CA 1
ATOM 2135 C C . ILE A 1 265 ? -18.044 4.230 41.452 1.00 96.25 265 ILE A C 1
ATOM 2137 O O . ILE A 1 265 ? -17.431 4.579 42.462 1.00 96.25 265 ILE A O 1
ATOM 2141 N N . GLU A 1 266 ? -18.577 5.101 40.594 1.00 94.75 266 GLU A N 1
ATOM 2142 C CA . GLU A 1 266 ? -18.491 6.553 40.752 1.00 94.75 266 GLU A CA 1
ATOM 2143 C C . GLU A 1 266 ? -19.122 6.984 42.088 1.00 94.75 266 GLU A C 1
ATOM 2145 O O . GLU A 1 266 ? -18.501 7.679 42.896 1.00 94.75 266 GLU A O 1
ATOM 2150 N N . SER A 1 267 ? -20.344 6.518 42.369 1.00 95.38 267 SER A N 1
ATOM 2151 C CA . SER A 1 267 ? -21.079 6.899 43.579 1.00 95.38 267 SER A CA 1
ATOM 2152 C C . SER A 1 267 ? -20.407 6.436 44.876 1.00 95.38 267 SER A C 1
ATOM 2154 O O . SER A 1 267 ? -20.400 7.186 45.852 1.00 95.38 267 SER A O 1
ATOM 2156 N N . GLU A 1 268 ? -19.829 5.230 44.900 1.00 95.56 268 GLU A N 1
ATOM 2157 C CA . GLU A 1 268 ? -19.098 4.698 46.053 1.00 95.56 268 GLU A CA 1
ATOM 2158 C C . GLU A 1 268 ? -17.740 5.382 46.208 1.00 95.56 268 GLU A C 1
ATOM 2160 O O . GLU A 1 268 ? -17.353 5.719 47.326 1.00 95.56 268 GLU A O 1
ATOM 2165 N N . GLY A 1 269 ? -17.041 5.653 45.102 1.00 93.88 269 GLY A N 1
ATOM 2166 C CA . GLY A 1 269 ? -15.738 6.313 45.098 1.00 93.88 269 GLY A CA 1
ATOM 2167 C C . GLY A 1 269 ? -15.760 7.715 45.715 1.00 93.88 269 GLY A C 1
ATOM 2168 O O . GLY A 1 269 ? -14.814 8.083 46.413 1.00 93.88 269 GLY A O 1
ATOM 2169 N N . HIS A 1 270 ? -16.860 8.461 45.542 1.00 94.06 270 HIS A N 1
ATOM 2170 C CA . HIS A 1 270 ? -17.046 9.805 46.118 1.00 94.06 270 HIS A CA 1
ATOM 2171 C C . HIS A 1 270 ? -17.427 9.821 47.606 1.00 94.06 270 HIS A C 1
ATOM 2173 O O . HIS A 1 270 ? -17.477 10.893 48.218 1.00 94.06 270 HIS A O 1
ATOM 2179 N N . LYS A 1 271 ? -17.703 8.667 48.225 1.00 94.75 271 LYS A N 1
ATOM 2180 C CA . LYS A 1 271 ? -18.002 8.602 49.664 1.00 94.75 271 LYS A CA 1
ATOM 2181 C C . LYS A 1 271 ? -16.739 8.767 50.507 1.00 94.75 271 LYS A C 1
ATOM 2183 O O . LYS A 1 271 ? -15.618 8.488 50.083 1.00 94.75 271 LYS A O 1
ATOM 2188 N N . THR A 1 272 ? -16.922 9.145 51.772 1.00 90.81 272 THR A N 1
ATOM 2189 C CA . THR A 1 272 ? -15.842 9.125 52.767 1.00 90.81 272 THR A CA 1
ATOM 2190 C C . THR A 1 272 ? -15.275 7.707 52.886 1.00 90.81 272 THR A C 1
ATOM 2192 O O . THR A 1 272 ? -16.012 6.779 53.204 1.00 90.81 272 THR A O 1
ATOM 2195 N N . ASN A 1 273 ? -13.969 7.541 52.649 1.00 91.06 273 ASN A N 1
ATOM 2196 C CA . ASN A 1 273 ? -13.273 6.245 52.553 1.00 91.06 273 ASN A CA 1
ATOM 2197 C C . ASN A 1 273 ? -13.705 5.342 51.375 1.00 91.06 273 ASN A C 1
ATOM 2199 O O . ASN A 1 273 ? -13.331 4.170 51.350 1.00 91.06 273 ASN A O 1
ATOM 2203 N N . GLY A 1 274 ? -14.409 5.885 50.376 1.00 93.94 274 GLY A N 1
ATOM 2204 C CA . GLY A 1 274 ? -14.881 5.160 49.191 1.00 93.94 274 GLY A CA 1
ATOM 2205 C C . GLY A 1 274 ? -13.771 4.450 48.418 1.00 93.94 274 GLY A C 1
ATOM 2206 O O . GLY A 1 274 ? -13.851 3.251 48.175 1.00 93.94 274 GLY A O 1
ATOM 2207 N N . LEU A 1 275 ? -12.667 5.149 48.128 1.00 94.06 275 LEU A N 1
ATOM 2208 C CA . LEU A 1 275 ? -11.500 4.547 47.466 1.00 94.06 275 LEU A CA 1
ATOM 2209 C C . LEU A 1 275 ? -10.884 3.386 48.263 1.00 94.06 275 LEU A C 1
ATOM 2211 O O . LEU A 1 275 ? -10.431 2.414 47.665 1.00 94.06 275 LEU A O 1
ATOM 2215 N N . SER A 1 276 ? -10.879 3.452 49.601 1.00 94.50 276 SER A N 1
ATOM 2216 C CA . SER A 1 276 ? -10.417 2.331 50.436 1.00 94.50 276 SER A CA 1
ATOM 2217 C C . SER A 1 276 ? -11.370 1.138 50.331 1.00 94.50 276 SER A C 1
ATOM 2219 O O . SER A 1 276 ? -10.918 0.015 50.144 1.00 94.50 276 SER A O 1
ATOM 2221 N N . TYR A 1 277 ? -12.682 1.383 50.378 1.00 95.38 277 TYR A N 1
ATOM 2222 C CA . TYR A 1 277 ? -13.694 0.340 50.200 1.00 95.38 277 TYR A CA 1
ATOM 2223 C C . TYR A 1 277 ? -13.591 -0.339 48.824 1.00 95.38 277 TYR A C 1
ATOM 2225 O O . TYR A 1 277 ? -13.622 -1.567 48.734 1.00 95.38 277 TYR A O 1
ATOM 2233 N N . LEU A 1 278 ? -13.402 0.439 47.754 1.00 95.19 278 LEU A N 1
ATOM 2234 C CA . LEU A 1 278 ? -13.176 -0.086 46.405 1.00 95.19 278 LEU A CA 1
ATOM 2235 C C . LEU A 1 278 ? -11.857 -0.869 46.313 1.00 95.19 278 LEU A C 1
ATOM 2237 O O . LEU A 1 278 ? -11.830 -1.943 45.718 1.00 95.19 278 LEU A O 1
ATOM 2241 N N . THR A 1 279 ? -10.790 -0.382 46.956 1.00 94.00 279 THR A N 1
ATOM 2242 C CA . THR A 1 279 ? -9.497 -1.087 47.044 1.00 94.00 279 THR A CA 1
ATOM 2243 C C . THR A 1 279 ? -9.673 -2.485 47.641 1.00 94.00 279 THR A C 1
ATOM 2245 O O . THR A 1 279 ? -9.179 -3.461 47.081 1.00 94.00 279 THR A O 1
ATOM 2248 N N . GLU A 1 280 ? -10.395 -2.589 48.759 1.00 93.62 280 GLU A N 1
ATOM 2249 C CA . GLU A 1 280 ? -10.654 -3.858 49.448 1.00 93.62 280 GLU A CA 1
ATOM 2250 C C . GLU A 1 280 ? -11.586 -4.770 48.642 1.00 93.62 280 GLU A C 1
ATOM 2252 O O . GLU A 1 280 ? -11.313 -5.962 48.503 1.00 93.62 280 GLU A O 1
ATOM 2257 N N . THR A 1 281 ? -12.650 -4.207 48.061 1.00 94.31 281 THR A N 1
ATOM 2258 C CA . THR A 1 281 ? -13.641 -4.952 47.266 1.00 94.31 281 THR A CA 1
ATOM 2259 C C . THR A 1 281 ? -12.998 -5.618 46.054 1.00 94.31 281 THR A C 1
ATOM 2261 O O . THR A 1 281 ? -13.249 -6.793 45.795 1.00 94.31 281 THR A O 1
ATOM 2264 N N . PHE A 1 282 ? -12.135 -4.888 45.342 1.00 93.12 282 PHE A N 1
ATOM 2265 C CA . PHE A 1 282 ? -11.441 -5.386 44.155 1.00 93.12 282 PHE A CA 1
ATOM 2266 C C . PHE A 1 282 ? -10.082 -6.028 44.457 1.00 93.12 282 PHE A C 1
ATOM 2268 O O . PHE A 1 282 ? -9.428 -6.507 43.540 1.00 93.12 282 PHE A O 1
ATOM 2275 N N . ARG A 1 283 ? -9.673 -6.095 45.731 1.00 92.06 283 ARG A N 1
ATOM 2276 C CA . ARG A 1 283 ? -8.413 -6.698 46.198 1.00 92.06 283 ARG A CA 1
ATOM 2277 C C . ARG A 1 283 ? -7.158 -6.114 45.539 1.00 92.06 283 ARG A C 1
ATOM 2279 O O . ARG A 1 283 ? -6.270 -6.856 45.126 1.00 92.06 283 ARG A O 1
ATOM 2286 N N . PHE A 1 284 ? -7.038 -4.793 45.450 1.00 90.25 284 PHE A N 1
ATOM 2287 C CA . PHE A 1 284 ? -5.786 -4.184 44.984 1.00 90.25 284 PHE A CA 1
ATOM 2288 C C . PHE A 1 284 ? -4.683 -4.264 46.051 1.00 90.25 284 PHE A C 1
ATOM 2290 O O . PHE A 1 284 ? -4.934 -4.080 47.241 1.00 90.25 284 PHE A O 1
ATOM 2297 N N . CYS A 1 285 ? -3.439 -4.503 45.624 1.00 87.38 285 CYS A N 1
ATOM 2298 C CA . CYS A 1 285 ? -2.270 -4.575 46.512 1.00 87.38 285 CYS A CA 1
ATOM 2299 C C . CYS A 1 285 ? -1.897 -3.217 47.121 1.00 87.38 285 CYS A C 1
ATOM 2301 O O . CYS A 1 285 ? -1.215 -3.148 48.144 1.00 87.38 285 CYS A O 1
ATOM 2303 N N . ARG A 1 286 ? -2.315 -2.131 46.469 1.00 87.81 286 ARG A N 1
ATOM 2304 C CA . ARG A 1 286 ? -2.121 -0.755 46.916 1.00 87.81 286 ARG A CA 1
ATOM 2305 C C . ARG A 1 286 ? -3.450 -0.023 46.908 1.00 87.81 286 ARG A C 1
ATOM 2307 O O . ARG A 1 286 ? -4.343 -0.361 46.136 1.00 87.81 286 ARG A O 1
ATOM 2314 N N . LYS A 1 287 ? -3.550 1.007 47.742 1.00 89.94 287 LYS A N 1
ATOM 2315 C CA . LYS A 1 287 ? -4.716 1.885 47.762 1.00 89.94 287 LYS A CA 1
ATOM 2316 C C . LYS A 1 287 ? -4.859 2.607 46.420 1.00 89.94 287 LYS A C 1
ATOM 2318 O O . LYS A 1 287 ? -3.870 3.126 45.912 1.00 89.94 287 LYS A O 1
ATOM 2323 N N . LEU A 1 288 ? -6.082 2.650 45.897 1.00 88.81 288 LEU A N 1
ATOM 2324 C CA . LEU A 1 288 ? -6.427 3.434 44.711 1.00 88.81 288 LEU A CA 1
ATOM 2325 C C . LEU A 1 288 ? -6.190 4.929 44.966 1.00 88.81 288 LEU A C 1
ATOM 2327 O O . LEU A 1 288 ? -6.569 5.449 46.023 1.00 88.81 288 LEU A O 1
ATOM 2331 N N . GLU A 1 289 ? -5.576 5.610 44.000 1.00 88.94 289 GLU A N 1
ATOM 2332 C CA . GLU A 1 289 ? -5.336 7.056 44.051 1.00 88.94 289 GLU A CA 1
ATOM 2333 C C . GLU A 1 289 ? -6.529 7.823 43.477 1.00 88.94 289 GLU A C 1
ATOM 2335 O O . GLU A 1 289 ? -6.865 8.909 43.956 1.00 88.94 289 GLU A O 1
ATOM 2340 N N . SER A 1 290 ? -7.202 7.230 42.489 1.00 90.00 290 SER A N 1
ATOM 2341 C CA . SER A 1 290 ? -8.359 7.804 41.812 1.00 90.00 290 SER A CA 1
ATOM 2342 C C . SER A 1 290 ? -9.422 6.751 41.466 1.00 90.00 290 SER A C 1
ATOM 2344 O O . SER A 1 290 ? -9.166 5.548 41.482 1.00 90.00 290 SER A O 1
ATOM 2346 N N . ILE A 1 291 ? -10.638 7.204 41.145 1.00 89.62 291 ILE A N 1
ATOM 2347 C CA . ILE A 1 291 ? -11.702 6.341 40.593 1.00 89.62 291 ILE A CA 1
ATOM 2348 C C . ILE A 1 291 ? -11.325 5.869 39.176 1.00 89.62 291 ILE A C 1
ATOM 2350 O O . ILE A 1 291 ? -11.667 4.752 38.775 1.00 89.62 291 ILE A O 1
ATOM 2354 N N . ASP A 1 292 ? -10.572 6.695 38.444 1.00 84.81 292 ASP A N 1
ATOM 2355 C CA . ASP A 1 292 ? -10.092 6.392 37.096 1.00 84.81 292 ASP A CA 1
ATOM 2356 C C . ASP A 1 292 ? -9.167 5.168 37.094 1.00 84.81 292 ASP A C 1
ATOM 2358 O O . ASP A 1 292 ? -9.195 4.393 36.144 1.00 84.81 292 ASP A O 1
ATOM 2362 N N . ASP A 1 293 ? -8.407 4.926 38.168 1.00 84.56 293 ASP A N 1
ATOM 2363 C CA . ASP A 1 293 ? -7.545 3.743 38.303 1.00 84.56 293 ASP A CA 1
ATOM 2364 C C . ASP A 1 293 ? -8.347 2.439 38.163 1.00 84.56 293 ASP A C 1
ATOM 2366 O O . ASP A 1 293 ? -8.005 1.567 37.362 1.00 84.56 293 ASP A O 1
ATOM 2370 N N . LEU A 1 294 ? -9.450 2.321 38.912 1.00 89.81 294 LEU A N 1
ATOM 2371 C CA . LEU A 1 294 ? -10.344 1.162 38.846 1.00 89.81 294 LEU A CA 1
ATOM 2372 C C . LEU A 1 294 ? -11.095 1.124 37.512 1.00 89.81 294 LEU A C 1
ATOM 2374 O O . LEU A 1 294 ? -11.242 0.055 36.919 1.00 89.81 294 LEU A O 1
ATOM 2378 N N . SER A 1 295 ? -11.556 2.278 37.028 1.00 89.62 295 SER A N 1
ATOM 2379 C CA . SER A 1 295 ? -12.342 2.344 35.795 1.00 89.62 295 SER A CA 1
ATOM 2380 C C . SER A 1 295 ? -11.523 1.918 34.574 1.00 89.62 295 SER A C 1
ATOM 2382 O O . SER A 1 295 ? -11.981 1.103 33.772 1.00 89.62 295 SER A O 1
ATOM 2384 N N . ASN A 1 296 ? -10.275 2.381 34.480 1.00 83.88 296 ASN A N 1
ATOM 2385 C CA . ASN A 1 296 ? -9.333 1.998 33.430 1.00 83.88 296 ASN A CA 1
ATOM 2386 C C . ASN A 1 296 ? -8.944 0.517 33.519 1.00 83.88 296 ASN A C 1
ATOM 2388 O O . ASN A 1 296 ? -8.840 -0.153 32.488 1.00 83.88 296 ASN A O 1
ATOM 2392 N N . TRP A 1 297 ? -8.770 -0.007 34.736 1.00 87.38 297 TRP A N 1
ATOM 2393 C CA . TRP A 1 297 ? -8.474 -1.422 34.967 1.00 87.38 297 TRP A CA 1
ATOM 2394 C C . TRP A 1 297 ? -9.620 -2.324 34.488 1.00 87.38 297 TRP A C 1
ATOM 2396 O O . TRP A 1 297 ? -9.409 -3.207 33.660 1.00 87.38 297 TRP A O 1
ATOM 2406 N N . LEU A 1 298 ? -10.861 -2.041 34.898 1.00 92.44 298 LEU A N 1
ATOM 2407 C CA . LEU A 1 298 ? -12.037 -2.779 34.423 1.00 92.44 298 LEU A CA 1
ATOM 2408 C C . LEU A 1 298 ? -12.232 -2.642 32.907 1.00 92.44 298 LEU A C 1
ATOM 2410 O O . LEU A 1 298 ? -12.493 -3.634 32.228 1.00 92.44 298 LEU A O 1
ATOM 2414 N N . SER A 1 299 ? -12.077 -1.430 32.365 1.00 90.44 299 SER A N 1
ATOM 2415 C CA . SER A 1 299 ? -12.254 -1.176 30.932 1.00 90.44 299 SER A CA 1
ATOM 2416 C C . SER A 1 299 ? -11.264 -1.975 30.080 1.00 90.44 299 SER A C 1
ATOM 2418 O O . SER A 1 299 ? -11.635 -2.552 29.052 1.00 90.44 299 SER A O 1
ATOM 2420 N N . SER A 1 300 ? -10.014 -2.063 30.543 1.00 87.31 300 SER A N 1
ATOM 2421 C CA . SER A 1 300 ? -8.978 -2.882 29.911 1.00 87.31 300 SER A CA 1
ATOM 2422 C C . SER A 1 300 ? -9.364 -4.360 29.927 1.00 87.31 300 SER A C 1
ATOM 2424 O O . SER A 1 300 ? -9.302 -5.016 28.891 1.00 87.31 300 SER A O 1
ATOM 2426 N N . ALA A 1 301 ? -9.835 -4.873 31.067 1.00 90.94 301 ALA A N 1
ATOM 2427 C CA . ALA A 1 301 ? -10.251 -6.267 31.200 1.00 90.94 301 ALA A CA 1
ATOM 2428 C C . ALA A 1 301 ? -11.340 -6.650 30.194 1.00 90.94 301 ALA A C 1
ATOM 2430 O O . ALA A 1 301 ? -11.195 -7.638 29.482 1.00 90.94 301 ALA A O 1
ATOM 2431 N N . TYR A 1 302 ? -12.407 -5.853 30.091 1.00 95.62 302 TYR A N 1
ATOM 2432 C CA . TYR A 1 302 ? -13.499 -6.131 29.156 1.00 95.62 302 TYR A CA 1
ATOM 2433 C C . TYR A 1 302 ? -13.056 -6.066 27.694 1.00 95.62 302 TYR A C 1
ATOM 2435 O O . TYR A 1 302 ? -13.484 -6.890 26.889 1.00 95.62 302 TYR A O 1
ATOM 2443 N N . SER A 1 303 ? -12.168 -5.128 27.362 1.00 93.38 303 SER A N 1
ATOM 2444 C CA . SER A 1 303 ? -11.617 -5.010 26.010 1.00 93.38 303 SER A CA 1
ATOM 2445 C C . SER A 1 303 ? -10.747 -6.218 25.649 1.00 93.38 303 SER A C 1
ATOM 2447 O O . SER A 1 303 ? -10.901 -6.792 24.574 1.00 93.38 303 SER A O 1
ATOM 2449 N N . TYR A 1 304 ? -9.883 -6.663 26.566 1.00 91.62 304 TYR A N 1
ATOM 2450 C CA . TYR A 1 304 ? -9.049 -7.849 26.362 1.00 91.62 304 TYR A CA 1
ATOM 2451 C C . TYR A 1 304 ? -9.844 -9.153 26.350 1.00 91.62 304 TYR A C 1
ATOM 2453 O O . TYR A 1 304 ? -9.497 -10.062 25.600 1.00 91.62 304 TYR A O 1
ATOM 2461 N N . LEU A 1 305 ? -10.917 -9.242 27.140 1.00 94.88 305 LEU A N 1
ATOM 2462 C CA . LEU A 1 305 ? -11.853 -10.364 27.099 1.00 94.88 305 LEU A CA 1
ATOM 2463 C C . LEU A 1 305 ? -12.509 -10.489 25.719 1.00 94.88 305 LEU A C 1
ATOM 2465 O O . LEU A 1 305 ? -12.590 -11.600 25.213 1.00 94.88 305 LEU A O 1
ATOM 2469 N N . ALA A 1 306 ? -12.906 -9.372 25.097 1.00 95.56 306 ALA A N 1
ATOM 2470 C CA . ALA A 1 306 ? -13.414 -9.361 23.722 1.00 95.56 306 ALA A CA 1
ATOM 2471 C C . ALA A 1 306 ? -12.357 -9.780 22.698 1.00 95.56 306 ALA A C 1
ATOM 2473 O O . ALA A 1 306 ? -12.593 -10.673 21.888 1.00 95.56 306 ALA A O 1
ATOM 2474 N N . MET A 1 307 ? -11.144 -9.230 22.793 1.00 94.56 307 MET A N 1
ATOM 2475 C CA . MET A 1 307 ? -10.044 -9.639 21.913 1.00 94.56 307 MET A CA 1
ATOM 2476 C C . MET A 1 307 ? -9.730 -11.139 22.029 1.00 94.56 307 MET A C 1
ATOM 2478 O O . MET A 1 307 ? -9.436 -11.792 21.032 1.00 94.56 307 MET A O 1
ATOM 2482 N N . ALA A 1 308 ? -9.794 -11.706 23.232 1.00 93.50 308 ALA A N 1
ATOM 2483 C CA . ALA A 1 308 ? -9.411 -13.086 23.501 1.00 93.50 308 ALA A CA 1
ATOM 2484 C C . ALA A 1 308 ? -10.604 -14.036 23.706 1.00 93.50 308 ALA A C 1
ATOM 2486 O O . ALA A 1 308 ? -10.444 -15.052 24.388 1.00 93.50 308 ALA A O 1
ATOM 2487 N N . ASP A 1 309 ? -11.775 -13.748 23.119 1.00 96.38 309 ASP A N 1
ATOM 2488 C CA . ASP A 1 309 ? -12.978 -14.591 23.231 1.00 96.38 309 ASP A CA 1
ATOM 2489 C C . ASP A 1 309 ? -12.878 -15.882 22.388 1.00 96.38 309 ASP A C 1
ATOM 2491 O O . ASP A 1 309 ? -13.641 -16.144 21.460 1.00 96.38 309 ASP A O 1
ATOM 2495 N N . TYR A 1 310 ? -11.850 -16.685 22.661 1.00 95.12 310 TYR A N 1
ATOM 2496 C CA . TYR A 1 310 ? -11.522 -17.882 21.899 1.00 95.12 310 TYR A CA 1
ATOM 2497 C C . TYR A 1 310 ? -12.387 -19.080 22.306 1.00 95.12 310 TYR A C 1
ATOM 2499 O O . TYR A 1 310 ? -12.717 -19.236 23.481 1.00 95.12 310 TYR A O 1
ATOM 2507 N N . PRO A 1 311 ? -12.685 -20.011 21.380 1.00 94.31 311 PRO A N 1
ATOM 2508 C CA . PRO A 1 311 ? -13.550 -21.159 21.661 1.00 94.31 311 PRO A CA 1
ATOM 2509 C C . PRO A 1 311 ? -12.906 -22.230 22.560 1.00 94.31 311 PRO A C 1
ATOM 2511 O O . PRO A 1 311 ? -13.586 -23.178 22.952 1.00 94.31 311 PRO A O 1
ATOM 2514 N N . TYR A 1 312 ? -11.627 -22.079 22.912 1.00 92.31 312 TYR A N 1
ATOM 2515 C CA . TYR A 1 312 ? -10.832 -22.994 23.732 1.00 92.31 312 TYR A CA 1
ATOM 2516 C C . TYR A 1 312 ? -9.958 -22.219 24.736 1.00 92.31 312 TYR A C 1
ATOM 2518 O O . TYR A 1 312 ? -9.714 -21.027 24.533 1.00 92.31 312 TYR A O 1
ATOM 2526 N N . PRO A 1 313 ? -9.460 -22.863 25.812 1.00 91.56 313 PRO A N 1
ATOM 2527 C CA . PRO A 1 313 ? -8.596 -22.196 26.780 1.00 91.56 313 PRO A CA 1
ATOM 2528 C C . PRO A 1 313 ? -7.296 -21.717 26.134 1.00 91.56 313 PRO A C 1
ATOM 2530 O O . PRO A 1 313 ? -6.652 -22.455 25.382 1.00 91.56 313 PRO A O 1
ATOM 2533 N N . ALA A 1 314 ? -6.887 -20.494 26.450 1.00 87.62 314 ALA A N 1
ATOM 2534 C CA . ALA A 1 314 ? -5.713 -19.877 25.854 1.00 87.62 314 ALA A CA 1
ATOM 2535 C C . ALA A 1 314 ? -4.908 -19.091 26.887 1.00 87.62 314 ALA A C 1
ATOM 2537 O O . ALA A 1 314 ? -5.460 -18.483 27.799 1.00 87.62 314 ALA A O 1
ATOM 2538 N N . ASP A 1 315 ? -3.593 -19.092 26.698 1.00 85.06 315 ASP A N 1
ATOM 2539 C CA . ASP A 1 315 ? -2.647 -18.290 27.466 1.00 85.06 315 ASP A CA 1
ATOM 2540 C C . ASP A 1 315 ? -1.927 -17.354 26.493 1.00 85.06 315 ASP A C 1
ATOM 2542 O O . ASP A 1 315 ? -0.933 -17.722 25.864 1.00 85.06 315 ASP A O 1
ATOM 2546 N N . PHE A 1 316 ? -2.545 -16.196 26.252 1.00 78.69 316 PHE A N 1
ATOM 2547 C CA . PHE A 1 316 ? -2.022 -15.168 25.351 1.00 78.69 316 PHE A CA 1
ATOM 2548 C C . PHE A 1 316 ? -1.720 -13.893 26.129 1.00 78.69 316 PHE A C 1
ATOM 2550 O O . PHE A 1 316 ? -0.565 -13.643 26.456 1.00 78.69 316 PHE A O 1
ATOM 2557 N N . LEU A 1 317 ? -2.755 -13.120 26.465 1.00 78.38 317 LEU A N 1
ATOM 2558 C CA . LEU A 1 317 ? -2.632 -11.943 27.326 1.00 78.38 317 LEU A CA 1
ATOM 2559 C C . LEU A 1 317 ? -2.555 -12.353 28.798 1.00 78.38 317 LEU A C 1
ATOM 2561 O O . LEU A 1 317 ? -1.677 -11.902 29.527 1.00 78.38 317 LEU A O 1
ATOM 2565 N N . MET A 1 318 ? -3.473 -13.236 29.191 1.00 81.62 318 MET A N 1
ATOM 2566 C CA . MET A 1 318 ? -3.580 -13.886 30.493 1.00 81.62 318 MET A CA 1
ATOM 2567 C C . MET A 1 318 ? -4.110 -15.314 30.277 1.00 81.62 318 MET A C 1
ATOM 2569 O O . MET A 1 318 ? -4.781 -15.554 29.264 1.00 81.62 318 MET A O 1
ATOM 2573 N N . PRO A 1 319 ? -3.884 -16.252 31.215 1.00 85.44 319 PRO A N 1
ATOM 2574 C CA . PRO A 1 319 ? -4.526 -17.558 31.175 1.00 85.44 319 PRO A CA 1
ATOM 2575 C C . PRO A 1 319 ? -6.044 -17.412 31.304 1.00 85.44 319 PRO A C 1
ATOM 2577 O O . PRO A 1 319 ? -6.539 -16.959 32.336 1.00 85.44 319 PRO A O 1
ATOM 2580 N N . MET A 1 320 ? -6.778 -17.827 30.275 1.00 89.44 320 MET A N 1
ATOM 2581 C CA . MET A 1 320 ? -8.233 -17.703 30.199 1.00 89.44 320 MET A CA 1
ATOM 2582 C C . MET A 1 320 ? -8.908 -19.033 29.832 1.00 89.44 320 MET A C 1
ATOM 2584 O O . MET A 1 320 ? -8.311 -19.870 29.142 1.00 89.44 320 MET A O 1
ATOM 2588 N N . PRO A 1 321 ? -10.158 -19.252 30.289 1.00 93.75 321 PRO A N 1
ATOM 2589 C CA . PRO A 1 321 ? -10.967 -20.392 29.871 1.00 93.75 321 PRO A CA 1
ATOM 2590 C C . PRO A 1 321 ? -11.411 -20.264 28.410 1.00 93.75 321 PRO A C 1
ATOM 2592 O O . PRO A 1 321 ? -11.257 -19.223 27.781 1.00 93.75 321 PRO A O 1
ATOM 2595 N N . ALA A 1 322 ? -12.020 -21.329 27.893 1.00 93.75 322 ALA A N 1
ATOM 2596 C CA . ALA A 1 322 ? -12.774 -21.279 26.646 1.00 93.75 322 ALA A CA 1
ATOM 2597 C C . ALA A 1 322 ? -13.989 -20.350 26.774 1.00 93.75 322 ALA A C 1
ATOM 2599 O O . ALA A 1 322 ? -14.757 -20.486 27.729 1.00 93.75 322 ALA A O 1
ATOM 2600 N N . ASN A 1 323 ? -14.220 -19.508 25.768 1.00 95.31 323 ASN A N 1
ATOM 2601 C CA . ASN A 1 323 ? -15.306 -18.525 25.691 1.00 95.31 323 ASN A CA 1
ATOM 2602 C C . ASN A 1 323 ? -15.346 -17.657 26.967 1.00 95.31 323 ASN A C 1
ATOM 2604 O O . ASN A 1 323 ? -16.300 -17.738 27.752 1.00 95.31 323 ASN A O 1
ATOM 2608 N N . PRO A 1 324 ? -14.275 -16.902 27.261 1.00 96.69 324 PRO A N 1
ATOM 2609 C CA . PRO A 1 324 ? -14.125 -16.207 28.531 1.00 96.69 324 PRO A CA 1
ATOM 2610 C C . PRO A 1 324 ? -15.233 -15.186 28.813 1.00 96.69 324 PRO A C 1
ATOM 2612 O O . PRO A 1 324 ? -15.611 -15.049 29.977 1.00 96.69 324 PRO A O 1
ATOM 2615 N N . ILE A 1 325 ? -15.832 -14.533 27.806 1.00 97.88 325 ILE A N 1
ATOM 2616 C CA . ILE A 1 325 ? -16.974 -13.623 28.035 1.00 97.88 325 ILE A CA 1
ATOM 2617 C C . ILE A 1 325 ? -18.176 -14.390 28.586 1.00 97.88 325 ILE A C 1
ATOM 2619 O O . ILE A 1 325 ? -18.818 -13.957 29.546 1.00 97.88 325 ILE A O 1
ATOM 2623 N N . LYS A 1 326 ? -18.452 -15.571 28.028 1.00 97.62 326 LYS A N 1
ATOM 2624 C CA . LYS A 1 326 ? -19.517 -16.448 28.515 1.00 97.62 326 LYS A CA 1
ATOM 2625 C C . LYS A 1 326 ? -19.289 -16.840 29.972 1.00 97.62 326 LYS A C 1
ATOM 2627 O O . LYS A 1 326 ? -20.238 -16.870 30.754 1.00 97.62 326 LYS A O 1
ATOM 2632 N N . GLU A 1 327 ? -18.045 -17.117 30.356 1.00 97.50 327 GLU A N 1
ATOM 2633 C CA . GLU A 1 327 ? -17.691 -17.437 31.741 1.00 97.50 327 GLU A CA 1
ATOM 2634 C C . GLU A 1 327 ? -17.835 -16.222 32.673 1.00 97.50 327 GLU A C 1
ATOM 2636 O O . GLU A 1 327 ? -18.393 -16.361 33.763 1.00 97.50 327 GLU A O 1
ATOM 2641 N N . VAL A 1 328 ? -17.431 -15.024 32.236 1.00 97.94 328 VAL A N 1
ATOM 2642 C CA . VAL A 1 328 ? -17.651 -13.762 32.969 1.00 97.94 328 VAL A CA 1
ATOM 2643 C C . VAL A 1 328 ? -19.141 -13.537 33.213 1.00 97.94 328 VAL A C 1
ATOM 2645 O O . VAL A 1 328 ? -19.563 -13.329 34.351 1.00 97.94 328 VAL A O 1
ATOM 2648 N N . CYS A 1 329 ? -19.961 -13.643 32.168 1.00 98.25 329 CYS A N 1
ATOM 2649 C CA . CYS A 1 329 ? -21.400 -13.457 32.292 1.00 98.25 329 CYS A CA 1
ATOM 2650 C C . CYS A 1 329 ? -22.055 -14.546 33.140 1.00 98.25 329 CYS A C 1
ATOM 2652 O O . CYS A 1 329 ? -22.905 -14.244 33.976 1.00 98.25 329 CYS A O 1
ATOM 2654 N N . ARG A 1 330 ? -21.588 -15.796 33.043 1.00 97.56 330 ARG A N 1
ATOM 2655 C CA . ARG A 1 330 ? -22.021 -16.880 33.932 1.00 97.56 330 ARG A CA 1
ATOM 2656 C C . ARG A 1 330 ? -21.703 -16.578 35.399 1.00 97.56 330 ARG A C 1
ATOM 2658 O O . ARG A 1 330 ? -22.519 -16.914 36.258 1.00 97.56 330 ARG A O 1
ATOM 2665 N N . LYS A 1 331 ? -20.539 -15.994 35.703 1.00 96.69 331 LYS A N 1
ATOM 2666 C CA . LYS A 1 331 ? -20.154 -15.590 37.066 1.00 96.69 331 LYS A CA 1
ATOM 2667 C C . LYS A 1 331 ? -21.035 -14.454 37.583 1.00 96.69 331 LYS A C 1
ATOM 2669 O O . LYS A 1 331 ? -21.536 -14.563 38.695 1.00 96.69 331 LYS A O 1
ATOM 2674 N N . ILE A 1 332 ? -21.277 -13.432 36.763 1.00 97.44 332 ILE A N 1
ATOM 2675 C CA . ILE A 1 332 ? -22.120 -12.277 37.111 1.00 97.44 332 ILE A CA 1
ATOM 2676 C C . ILE A 1 332 ? -23.578 -12.695 37.352 1.00 97.44 332 ILE A C 1
ATOM 2678 O O . ILE A 1 332 ? -24.167 -12.323 38.373 1.00 97.44 332 ILE A O 1
ATOM 2682 N N . ASP A 1 333 ? -24.153 -13.484 36.442 1.00 97.00 333 ASP A N 1
ATOM 2683 C CA . ASP A 1 333 ? -25.574 -13.843 36.472 1.00 97.00 333 ASP A CA 1
ATOM 2684 C C . ASP A 1 333 ? -25.894 -14.874 37.567 1.00 97.00 333 ASP A C 1
ATOM 2686 O O . ASP A 1 333 ? -26.950 -14.796 38.190 1.00 97.00 333 ASP A O 1
ATOM 2690 N N . ASN A 1 334 ? -24.976 -15.803 37.868 1.00 95.88 334 ASN A N 1
ATOM 2691 C CA . ASN A 1 334 ? -25.200 -16.847 38.879 1.00 95.88 334 ASN A CA 1
ATOM 2692 C C . ASN A 1 334 ? -24.812 -16.446 40.311 1.00 95.88 334 ASN A C 1
ATOM 2694 O O . ASN A 1 334 ? -24.869 -17.289 41.211 1.00 95.88 334 ASN A O 1
ATOM 2698 N N . CYS A 1 335 ? -24.393 -15.201 40.558 1.00 94.12 335 CYS A N 1
ATOM 2699 C CA . CYS A 1 335 ? -24.184 -14.744 41.931 1.00 94.12 335 CYS A CA 1
ATOM 2700 C C . CYS A 1 335 ? -25.503 -14.810 42.734 1.00 94.12 335 CYS A C 1
ATOM 2702 O O . CYS A 1 335 ? -26.549 -14.428 42.197 1.00 94.12 335 CYS A O 1
ATOM 2704 N N . PRO A 1 336 ? -25.463 -15.233 44.017 1.00 93.25 336 PRO A N 1
ATOM 2705 C CA . PRO A 1 336 ? -26.650 -15.352 44.862 1.00 93.25 336 PRO A CA 1
ATOM 2706 C C . PRO A 1 336 ? -27.510 -14.084 44.918 1.00 93.25 336 PRO A C 1
ATOM 2708 O O . PRO A 1 336 ? -27.018 -12.955 44.811 1.00 93.25 336 PRO A O 1
ATOM 2711 N N . ASP A 1 337 ? -28.809 -14.265 45.150 1.00 86.88 337 ASP A N 1
ATOM 2712 C CA . ASP A 1 337 ? -29.722 -13.146 45.376 1.00 86.88 337 ASP A CA 1
ATOM 2713 C C . ASP A 1 337 ? -29.239 -12.293 46.561 1.00 86.88 337 ASP A C 1
ATOM 2715 O O . ASP A 1 337 ? -28.912 -12.803 47.633 1.00 86.88 337 ASP A O 1
ATOM 2719 N N . GLY A 1 338 ? -29.163 -10.975 46.355 1.00 88.62 338 GLY A N 1
ATOM 2720 C CA . GLY A 1 338 ? -28.635 -10.023 47.338 1.00 88.62 338 GLY A CA 1
ATOM 2721 C C . GLY A 1 338 ? -27.133 -9.718 47.231 1.00 88.62 338 GLY A C 1
ATOM 2722 O O . GLY A 1 338 ? -26.670 -8.804 47.912 1.00 88.62 338 GLY A O 1
ATOM 2723 N N . THR A 1 339 ? -26.364 -10.402 46.370 1.00 94.12 339 THR A N 1
ATOM 2724 C CA . THR A 1 339 ? -24.975 -9.999 46.066 1.00 94.12 339 THR A CA 1
ATOM 2725 C C . THR A 1 339 ? -24.944 -8.622 45.396 1.00 94.12 339 THR A C 1
ATOM 2727 O O . THR A 1 339 ? -25.667 -8.392 44.421 1.00 94.12 339 THR A O 1
ATOM 2730 N N . SER A 1 340 ? -24.096 -7.717 45.902 1.00 95.62 340 SER A N 1
ATOM 2731 C CA . SER A 1 340 ? -23.965 -6.349 45.384 1.00 95.62 340 SER A CA 1
ATOM 2732 C C . SER A 1 340 ? -23.427 -6.322 43.951 1.00 95.62 340 SER A C 1
ATOM 2734 O O . SER A 1 340 ? -22.688 -7.218 43.540 1.00 95.62 340 SER A O 1
ATOM 2736 N N . ILE A 1 341 ? -23.747 -5.262 43.198 1.00 96.69 341 ILE A N 1
ATOM 2737 C CA . ILE A 1 341 ? -23.243 -5.075 41.827 1.00 96.69 341 ILE A CA 1
ATOM 2738 C C . ILE A 1 341 ? -21.709 -5.117 41.807 1.00 96.69 341 ILE A C 1
ATOM 2740 O O . ILE A 1 341 ? -21.138 -5.860 41.020 1.00 96.69 341 ILE A O 1
ATOM 2744 N N . LEU A 1 342 ? -21.030 -4.413 42.720 1.00 96.88 342 LEU A N 1
ATOM 2745 C CA . LEU A 1 342 ? -19.561 -4.402 42.772 1.00 96.88 342 LEU A CA 1
ATOM 2746 C C . LEU A 1 342 ? -18.962 -5.795 42.992 1.00 96.88 342 LEU A C 1
ATOM 2748 O O . LEU A 1 342 ? -17.962 -6.137 42.366 1.00 96.88 342 LEU A O 1
ATOM 2752 N N . GLN A 1 343 ? -19.587 -6.617 43.839 1.00 95.62 343 GLN A N 1
ATOM 2753 C CA . GLN A 1 343 ? -19.118 -7.978 44.072 1.00 95.62 343 GLN A CA 1
ATOM 2754 C C . GLN A 1 343 ? -19.378 -8.882 42.859 1.00 95.62 343 GLN A C 1
ATOM 2756 O O . GLN A 1 343 ? -18.507 -9.670 42.506 1.00 95.62 343 GLN A O 1
ATOM 2761 N N . ARG A 1 344 ? -20.516 -8.727 42.167 1.00 97.44 344 ARG A N 1
ATOM 2762 C CA . ARG A 1 344 ? -20.778 -9.422 40.891 1.00 97.44 344 ARG A CA 1
ATOM 2763 C C . ARG A 1 344 ? -19.714 -9.089 39.846 1.00 97.44 344 ARG A C 1
ATOM 2765 O O . ARG A 1 344 ? -19.192 -9.990 39.196 1.00 97.44 344 ARG A O 1
ATOM 2772 N N . ILE A 1 345 ? -19.354 -7.811 39.728 1.00 97.75 345 ILE A N 1
ATOM 2773 C CA . ILE A 1 345 ? -18.307 -7.347 38.810 1.00 97.75 345 ILE A CA 1
ATOM 2774 C C . ILE A 1 345 ? -16.940 -7.908 39.193 1.00 97.75 345 ILE A C 1
ATOM 2776 O O . ILE A 1 345 ? -16.220 -8.375 38.316 1.00 97.75 345 ILE A O 1
ATOM 2780 N N . PHE A 1 346 ? -16.598 -7.927 40.483 1.00 95.62 346 PHE A N 1
ATOM 2781 C CA . PHE A 1 346 ? -15.364 -8.549 40.958 1.00 95.62 346 PHE A CA 1
ATOM 2782 C C . PHE A 1 346 ? -15.288 -10.043 40.595 1.00 95.62 346 PHE A C 1
ATOM 2784 O O . PHE A 1 346 ? -14.268 -10.494 40.073 1.00 95.62 346 PHE A O 1
ATOM 2791 N N . GLU A 1 347 ? -16.362 -10.808 40.813 1.00 94.69 347 GLU A N 1
ATOM 2792 C CA . GLU A 1 347 ? -16.422 -12.232 40.447 1.00 94.69 347 GLU A CA 1
ATOM 2793 C C . GLU A 1 347 ? -16.300 -12.447 38.931 1.00 94.69 347 GLU A C 1
ATOM 2795 O O . GLU A 1 347 ? -15.618 -13.372 38.488 1.00 94.69 347 GLU A O 1
ATOM 2800 N N . GLY A 1 348 ? -16.927 -11.576 38.134 1.00 95.69 348 GLY A N 1
ATOM 2801 C CA . GLY A 1 348 ? -16.831 -11.593 36.677 1.00 95.69 348 GLY A CA 1
ATOM 2802 C C . GLY A 1 348 ? -15.419 -11.285 36.183 1.00 95.69 348 GLY A C 1
ATOM 2803 O O . GLY A 1 348 ? -14.800 -12.107 35.513 1.00 95.69 348 GLY A O 1
ATOM 2804 N N . VAL A 1 349 ? -14.866 -10.127 36.549 1.00 93.62 349 VAL A N 1
ATOM 2805 C CA . VAL A 1 349 ? -13.545 -9.678 36.074 1.00 93.62 349 VAL A CA 1
ATOM 2806 C C . VAL A 1 349 ? -12.398 -10.558 36.590 1.00 93.62 349 VAL A C 1
ATOM 2808 O O . VAL A 1 349 ? -11.342 -10.646 35.961 1.00 93.62 349 VAL A O 1
ATOM 2811 N N . SER A 1 350 ? -12.615 -11.287 37.690 1.00 92.12 350 SER A N 1
ATOM 2812 C CA . SER A 1 350 ? -11.676 -12.304 38.178 1.00 92.12 350 SER A CA 1
ATOM 2813 C C . SER A 1 350 ? -11.442 -13.434 37.172 1.00 92.12 350 SER A C 1
ATOM 2815 O O . SER A 1 350 ? -10.399 -14.076 37.237 1.00 92.12 350 SER A O 1
ATOM 2817 N N . VAL A 1 351 ? -12.340 -13.658 36.205 1.00 93.06 351 VAL A N 1
ATOM 2818 C CA . VAL A 1 351 ? -12.095 -14.584 35.084 1.00 93.06 351 VAL A CA 1
ATOM 2819 C C . VAL A 1 351 ? -10.933 -14.111 34.208 1.00 93.06 351 VAL A C 1
ATOM 2821 O O . VAL A 1 351 ? -10.210 -14.942 33.679 1.00 93.06 351 VAL A O 1
ATOM 2824 N N . TYR A 1 352 ? -10.712 -12.803 34.073 1.00 90.81 352 TYR A N 1
ATOM 2825 C CA . TYR A 1 352 ? -9.562 -12.281 33.335 1.00 90.81 352 TYR A CA 1
ATOM 2826 C C . TYR A 1 352 ? -8.305 -12.232 34.212 1.00 90.81 352 TYR A C 1
ATOM 2828 O O . TYR A 1 352 ? -7.257 -12.762 33.851 1.00 90.81 352 TYR A O 1
ATOM 2836 N N . TYR A 1 353 ? -8.405 -11.624 35.399 1.00 87.62 353 TYR A N 1
ATOM 2837 C CA . TYR A 1 353 ? -7.221 -11.339 36.217 1.00 87.62 353 TYR A CA 1
ATOM 2838 C C . TYR A 1 353 ? -6.790 -12.466 37.160 1.00 87.62 353 TYR A C 1
ATOM 2840 O O . TYR A 1 353 ? -5.645 -12.476 37.608 1.00 87.62 353 TYR A O 1
ATOM 2848 N N . ASN A 1 354 ? -7.676 -13.403 37.501 1.00 88.56 354 ASN A N 1
ATOM 2849 C CA . ASN A 1 354 ? -7.397 -14.443 38.493 1.00 88.56 354 ASN A CA 1
ATOM 2850 C C . ASN A 1 354 ? -8.069 -15.786 38.173 1.00 88.56 354 ASN A C 1
ATOM 2852 O O . ASN A 1 354 ? -8.492 -16.505 39.079 1.00 88.56 354 ASN A O 1
ATOM 2856 N N . TYR A 1 355 ? -8.144 -16.157 36.891 1.00 87.19 355 TYR A N 1
ATOM 2857 C CA . TYR A 1 355 ? -8.729 -17.435 36.474 1.00 87.19 355 TYR A CA 1
ATOM 2858 C C . TYR A 1 355 ? -8.083 -18.642 37.171 1.00 87.19 355 TYR A C 1
ATOM 2860 O O . TYR A 1 355 ? -8.761 -19.590 37.560 1.00 87.19 355 TYR A O 1
ATOM 2868 N N . THR A 1 356 ? -6.761 -18.593 37.362 1.00 83.75 356 THR A N 1
ATOM 2869 C CA . THR A 1 356 ? -5.995 -19.670 38.007 1.00 83.75 356 THR A CA 1
ATOM 2870 C C . THR A 1 356 ? -6.149 -19.712 39.530 1.00 83.75 356 THR A C 1
ATOM 2872 O O . THR A 1 356 ? -5.748 -20.699 40.142 1.00 83.75 356 THR A O 1
ATOM 2875 N N . GLY A 1 357 ? -6.700 -18.662 40.148 1.00 83.81 357 GLY A N 1
ATOM 2876 C CA . GLY A 1 357 ? -6.844 -18.537 41.601 1.00 83.81 357 GLY A CA 1
ATOM 2877 C C . GLY A 1 357 ? -5.541 -18.272 42.366 1.00 83.81 357 GLY A C 1
ATOM 2878 O O . GLY A 1 357 ? -5.545 -18.333 43.591 1.00 83.81 357 GLY A O 1
ATOM 2879 N N . ASN A 1 358 ? -4.434 -17.990 41.670 1.00 80.50 358 ASN A N 1
ATOM 2880 C CA . ASN A 1 358 ? -3.094 -17.845 42.259 1.00 80.50 358 ASN A CA 1
ATOM 2881 C C . ASN A 1 358 ? -2.682 -16.386 42.544 1.00 80.50 358 ASN A C 1
ATOM 2883 O O . ASN A 1 358 ? -1.516 -16.121 42.854 1.00 80.50 358 ASN A O 1
ATOM 2887 N N . VAL A 1 359 ? -3.592 -15.426 42.363 1.00 80.50 359 VAL A N 1
ATOM 2888 C CA . VAL A 1 359 ? -3.341 -14.001 42.607 1.00 80.50 359 VAL A CA 1
ATOM 2889 C C . VAL A 1 359 ? -4.047 -13.576 43.895 1.00 80.50 359 VAL A C 1
ATOM 2891 O O . VAL A 1 359 ? -5.277 -13.601 43.968 1.00 80.50 359 VAL A O 1
ATOM 2894 N N . ASP A 1 360 ? -3.266 -13.179 44.903 1.00 81.12 360 ASP A N 1
ATOM 2895 C CA . ASP A 1 360 ? -3.790 -12.738 46.205 1.00 81.12 360 ASP A CA 1
ATOM 2896 C C . ASP A 1 360 ? -4.346 -11.303 46.156 1.00 81.12 360 ASP A C 1
ATOM 2898 O O . ASP A 1 360 ? -5.379 -11.010 46.761 1.00 81.12 360 ASP A O 1
ATOM 2902 N N . CYS A 1 361 ? -3.671 -10.413 45.421 1.00 84.88 361 CYS A N 1
ATOM 2903 C CA . CYS A 1 361 ? -4.077 -9.028 45.181 1.00 84.88 361 CYS A CA 1
ATOM 2904 C C . CYS A 1 361 ? -3.593 -8.535 43.805 1.00 84.88 361 CYS A C 1
ATOM 2906 O O . CYS A 1 361 ? -2.635 -9.083 43.256 1.00 84.88 361 CYS A O 1
ATOM 2908 N N . PHE A 1 362 ? -4.222 -7.489 43.256 1.00 82.69 362 PHE A N 1
ATOM 2909 C CA . PHE A 1 362 ? -3.887 -6.933 41.938 1.00 82.69 362 PHE A CA 1
ATOM 2910 C C . PHE A 1 362 ? -3.016 -5.674 42.017 1.00 82.69 362 PHE A C 1
ATOM 2912 O O . PHE A 1 362 ? -3.284 -4.764 42.806 1.00 82.69 362 PHE A O 1
ATOM 2919 N N . ASN A 1 363 ? -1.982 -5.601 41.179 1.00 76.25 363 ASN A N 1
ATOM 2920 C CA . ASN A 1 363 ? -1.122 -4.427 41.024 1.00 76.25 363 ASN A CA 1
ATOM 2921 C C . ASN A 1 363 ? -1.503 -3.653 39.749 1.00 76.25 363 ASN A C 1
ATOM 2923 O O . ASN A 1 363 ? -1.811 -4.259 38.734 1.00 76.25 363 ASN A O 1
ATOM 2927 N N . LEU A 1 364 ? -1.476 -2.322 39.807 1.00 70.25 364 LEU A N 1
ATOM 2928 C CA . LEU A 1 364 ? -1.868 -1.426 38.711 1.00 70.25 364 LEU A CA 1
ATOM 2929 C C . LEU A 1 364 ? -0.689 -0.946 37.847 1.00 70.25 364 LEU A C 1
ATOM 2931 O O . LEU A 1 364 ? -0.899 -0.174 36.918 1.00 70.25 364 LEU A O 1
ATOM 2935 N N . GLU A 1 365 ? 0.554 -1.309 38.174 1.00 61.66 365 GLU A N 1
ATOM 2936 C CA . GLU A 1 365 ? 1.751 -0.802 37.476 1.00 61.66 365 GLU A CA 1
ATOM 2937 C C . GLU A 1 365 ? 2.464 -1.812 36.579 1.00 61.66 365 GLU A C 1
ATOM 2939 O O . GLU A 1 365 ? 3.563 -1.523 36.114 1.00 61.66 365 GLU A O 1
ATOM 2944 N N . ASP A 1 366 ? 1.894 -2.985 36.334 1.00 62.41 366 ASP A N 1
ATOM 2945 C CA . ASP A 1 366 ? 2.634 -4.060 35.681 1.00 62.41 366 ASP A CA 1
ATOM 2946 C C . ASP A 1 366 ? 2.535 -4.021 34.135 1.00 62.41 366 ASP A C 1
ATOM 2948 O O . ASP A 1 366 ? 1.626 -3.444 33.548 1.00 62.41 366 ASP A O 1
ATOM 2952 N N . ASP A 1 367 ? 3.555 -4.538 33.453 1.00 60.97 367 ASP A N 1
ATOM 2953 C CA . ASP A 1 367 ? 3.656 -4.622 31.986 1.00 60.97 367 ASP A CA 1
ATOM 2954 C C . ASP A 1 367 ? 4.394 -5.922 31.628 1.00 60.97 367 ASP A C 1
ATOM 2956 O O . ASP A 1 367 ? 5.579 -5.905 31.285 1.00 60.97 367 ASP A O 1
ATOM 2960 N N . PRO A 1 368 ? 3.731 -7.084 31.771 1.00 58.38 368 PRO A N 1
ATOM 2961 C CA . PRO A 1 368 ? 4.353 -8.395 31.692 1.00 58.38 368 PRO A CA 1
ATOM 2962 C C . PRO A 1 368 ? 4.833 -8.723 30.278 1.00 58.38 368 PRO A C 1
ATOM 2964 O O . PRO A 1 368 ? 5.656 -9.623 30.129 1.00 58.38 368 PRO A O 1
ATOM 2967 N N . HIS A 1 369 ? 4.345 -7.996 29.267 1.00 61.31 369 HIS A N 1
ATOM 2968 C CA . HIS A 1 369 ? 4.634 -8.230 27.849 1.00 61.31 369 HIS A CA 1
ATOM 2969 C C . HIS A 1 369 ? 5.549 -7.157 27.232 1.00 61.31 369 HIS A C 1
ATOM 2971 O O . HIS A 1 369 ? 5.921 -7.267 26.064 1.00 61.31 369 HIS A O 1
ATOM 2977 N N . GLY A 1 370 ? 5.961 -6.151 28.017 1.00 63.59 370 GLY A N 1
ATOM 2978 C CA . GLY A 1 370 ? 6.930 -5.129 27.608 1.00 63.59 370 GLY A CA 1
ATOM 2979 C C . GLY A 1 370 ? 6.392 -4.133 26.577 1.00 63.59 370 GLY A C 1
ATOM 2980 O O . GLY A 1 370 ? 7.147 -3.675 25.719 1.00 63.59 370 GLY A O 1
ATOM 2981 N N . MET A 1 371 ? 5.104 -3.797 26.647 1.00 71.81 371 MET A N 1
ATOM 2982 C CA . MET A 1 371 ? 4.391 -2.964 25.673 1.00 71.81 371 MET A CA 1
ATOM 2983 C C . MET A 1 371 ? 4.517 -1.453 25.930 1.00 71.81 371 MET A C 1
ATOM 2985 O O . MET A 1 371 ? 3.882 -0.647 25.251 1.00 71.81 371 MET A O 1
ATOM 2989 N N . ASN A 1 372 ? 5.359 -1.034 26.880 1.00 74.12 372 ASN A N 1
ATOM 2990 C CA . ASN A 1 372 ? 5.601 0.373 27.233 1.00 74.12 372 ASN A CA 1
ATOM 2991 C C . ASN A 1 372 ? 5.869 1.316 26.039 1.00 74.12 372 ASN A C 1
ATOM 2993 O O . ASN A 1 372 ? 5.508 2.496 26.103 1.00 74.12 372 ASN A O 1
ATOM 2997 N N . GLY A 1 373 ? 6.476 0.816 24.955 1.00 86.00 373 GLY A N 1
ATOM 2998 C CA . GLY A 1 373 ? 6.718 1.563 23.712 1.00 86.00 373 GLY A CA 1
ATOM 2999 C C . GLY A 1 373 ? 5.452 2.019 22.993 1.00 86.00 373 GLY A C 1
ATOM 3000 O O . GLY A 1 373 ? 5.461 3.052 22.318 1.00 86.00 373 GLY A O 1
ATOM 3001 N N . TRP A 1 374 ? 4.336 1.319 23.191 1.00 89.94 374 TRP A N 1
ATOM 3002 C CA . TRP A 1 374 ? 3.098 1.594 22.475 1.00 89.94 374 TRP A CA 1
ATOM 3003 C C . TRP A 1 374 ? 2.534 2.974 22.795 1.00 89.94 374 TRP A C 1
ATOM 3005 O O . TRP A 1 374 ? 2.071 3.678 21.904 1.00 89.94 374 TRP A O 1
ATOM 3015 N N . ASN A 1 375 ? 2.652 3.413 24.050 1.00 88.44 375 ASN A N 1
ATOM 3016 C CA . ASN A 1 375 ? 2.208 4.741 24.471 1.00 88.44 375 ASN A CA 1
ATOM 3017 C C . ASN A 1 375 ? 2.923 5.861 23.700 1.00 88.44 375 ASN A C 1
ATOM 3019 O O . ASN A 1 375 ? 2.304 6.865 23.351 1.00 88.44 375 ASN A O 1
ATOM 3023 N N . TRP A 1 376 ? 4.212 5.682 23.392 1.00 93.31 376 TRP A N 1
ATOM 3024 C CA . TRP A 1 376 ? 4.945 6.613 22.537 1.00 93.31 376 TRP A CA 1
ATOM 3025 C C . TRP A 1 376 ? 4.420 6.580 21.098 1.00 93.31 376 TRP A C 1
ATOM 3027 O O . TRP A 1 376 ? 4.179 7.637 20.510 1.00 93.31 376 TRP A O 1
ATOM 3037 N N . GLN A 1 377 ? 4.203 5.385 20.538 1.00 95.38 377 GLN A N 1
ATOM 3038 C CA . GLN A 1 377 ? 3.655 5.239 19.187 1.00 95.38 377 GLN A CA 1
ATOM 3039 C C . GLN A 1 377 ? 2.256 5.861 19.078 1.00 95.38 377 GLN A C 1
ATOM 3041 O O . GLN A 1 377 ? 2.009 6.621 18.145 1.00 95.38 377 GLN A O 1
ATOM 3046 N N . ALA A 1 378 ? 1.380 5.645 20.061 1.00 93.00 378 ALA A N 1
ATOM 3047 C CA . ALA A 1 378 ? 0.057 6.266 20.151 1.00 93.00 378 ALA A CA 1
ATOM 3048 C C . ALA A 1 378 ? 0.127 7.798 20.293 1.00 93.00 378 ALA A C 1
ATOM 3050 O O . ALA A 1 378 ? -0.716 8.517 19.762 1.00 93.00 378 ALA A O 1
ATOM 3051 N N . CYS A 1 379 ? 1.179 8.316 20.935 1.00 94.56 379 CYS A N 1
ATOM 3052 C CA . CYS A 1 379 ? 1.439 9.752 21.045 1.00 94.56 379 CYS A CA 1
ATOM 3053 C C . CYS A 1 379 ? 2.104 10.401 19.829 1.00 94.56 379 CYS A C 1
ATOM 3055 O O . CYS A 1 379 ? 2.311 11.620 19.821 1.00 94.56 379 CYS A O 1
ATOM 3057 N N . THR A 1 380 ? 2.457 9.623 18.810 1.00 96.19 380 THR A N 1
ATOM 3058 C CA . THR A 1 380 ? 3.176 10.115 17.633 1.00 96.19 380 THR A CA 1
ATOM 3059 C C . THR A 1 380 ? 2.430 9.782 16.349 1.00 96.19 380 THR A C 1
ATOM 3061 O O . THR A 1 380 ? 1.934 10.706 15.699 1.00 96.19 380 THR A O 1
ATOM 3064 N N . GLU A 1 381 ? 2.314 8.498 16.012 1.00 96.31 381 GLU A N 1
ATOM 3065 C CA . GLU A 1 381 ? 1.809 8.006 14.722 1.00 96.31 381 GLU A CA 1
ATOM 3066 C C . GLU A 1 381 ? 0.512 7.201 14.852 1.00 96.31 381 GLU A C 1
ATOM 3068 O O . GLU A 1 381 ? -0.412 7.411 14.069 1.00 96.31 381 GLU A O 1
ATOM 3073 N N . MET A 1 382 ? 0.405 6.329 15.860 1.00 95.81 382 MET A N 1
ATOM 3074 C CA . MET A 1 382 ? -0.743 5.441 16.100 1.00 95.81 382 MET A CA 1
ATOM 3075 C C . MET A 1 382 ? -1.898 6.166 16.805 1.00 95.81 382 MET A C 1
ATOM 3077 O O . MET A 1 382 ? -2.440 5.694 17.803 1.00 95.81 382 MET A O 1
ATOM 3081 N N . VAL A 1 383 ? -2.255 7.350 16.308 1.00 95.19 383 VAL A N 1
ATOM 3082 C CA . VAL A 1 383 ? -3.354 8.156 16.849 1.00 95.19 383 VAL A CA 1
ATOM 3083 C C . VAL A 1 383 ? -4.671 7.578 16.338 1.00 95.19 383 VAL A C 1
ATOM 3085 O O . VAL A 1 383 ? -5.090 7.875 15.220 1.00 95.19 383 VAL A O 1
ATOM 3088 N N . MET A 1 384 ? -5.296 6.731 17.153 1.00 94.06 384 MET A N 1
ATOM 3089 C CA . MET A 1 384 ? -6.478 5.950 16.783 1.00 94.06 384 MET A CA 1
ATOM 3090 C C . MET A 1 384 ? -7.702 6.409 17.588 1.00 94.06 384 MET A C 1
ATOM 3092 O O . MET A 1 384 ? -7.841 6.030 18.755 1.00 94.06 384 MET A O 1
ATOM 3096 N N . PRO A 1 385 ? -8.589 7.238 17.006 1.00 92.88 385 PRO A N 1
ATOM 3097 C CA . PRO A 1 385 ? -9.765 7.737 17.706 1.00 92.88 385 PRO A CA 1
ATOM 3098 C C . PRO A 1 385 ? -10.691 6.603 18.146 1.00 92.88 385 PRO A C 1
ATOM 3100 O O . PRO A 1 385 ? -11.042 5.726 17.354 1.00 92.88 385 PRO A O 1
ATOM 3103 N N . THR A 1 386 ? -11.107 6.644 19.411 1.00 92.12 386 THR A N 1
ATOM 3104 C CA . THR A 1 386 ? -12.110 5.737 19.980 1.00 92.12 386 THR A CA 1
ATOM 3105 C C . THR A 1 386 ? -13.075 6.518 20.863 1.00 92.12 386 THR A C 1
ATOM 3107 O O . THR A 1 386 ? -12.695 7.492 21.509 1.00 92.12 386 THR A O 1
ATOM 3110 N N . SER A 1 387 ? -14.346 6.141 20.865 1.00 93.62 387 SER A N 1
ATOM 3111 C CA . SER A 1 387 ? -15.412 6.771 21.652 1.00 93.62 387 SER A CA 1
ATOM 3112 C C . SER A 1 387 ? -16.376 5.706 22.153 1.00 93.62 387 SER A C 1
ATOM 3114 O O . SER A 1 387 ? -16.369 4.574 21.674 1.00 93.62 387 SER A O 1
ATOM 3116 N N . SER A 1 388 ? -17.220 6.041 23.122 1.00 92.94 388 SER A N 1
ATOM 3117 C CA . SER A 1 388 ? -18.262 5.125 23.582 1.00 92.94 388 SER A CA 1
ATOM 3118 C C . SER A 1 388 ? -19.591 5.848 23.744 1.00 92.94 388 SER A C 1
ATOM 3120 O O . SER A 1 388 ? -19.700 6.909 24.362 1.00 92.94 388 SER A O 1
ATOM 3122 N N . SER A 1 389 ? -20.637 5.260 23.167 1.00 88.06 389 SER A N 1
ATOM 3123 C CA . SER A 1 389 ? -21.962 5.867 23.158 1.00 88.06 389 SER A CA 1
ATOM 3124 C C . SER A 1 389 ? -22.760 5.506 24.414 1.00 88.06 389 SER A C 1
ATOM 3126 O O . SER A 1 389 ? -22.794 4.358 24.853 1.00 88.06 389 SER A O 1
ATOM 3128 N N . LYS A 1 390 ? -23.517 6.464 24.965 1.00 82.50 390 LYS A N 1
ATOM 3129 C CA . LYS A 1 390 ? -24.356 6.215 26.156 1.00 82.50 390 LYS A CA 1
ATOM 3130 C C . LYS A 1 390 ? -25.411 5.124 25.940 1.00 82.50 390 LYS A C 1
ATOM 3132 O O . LYS A 1 390 ? -25.772 4.407 26.873 1.00 82.50 390 LYS A O 1
ATOM 3137 N N . ASN A 1 391 ? -25.943 5.016 24.724 1.00 80.69 391 ASN A N 1
ATOM 3138 C CA . ASN A 1 391 ? -27.071 4.133 24.435 1.00 80.69 391 ASN A CA 1
ATOM 3139 C C . ASN A 1 391 ? -26.611 2.727 24.035 1.00 80.69 391 ASN A C 1
ATOM 3141 O O . ASN A 1 391 ? -27.144 1.758 24.578 1.00 80.69 391 ASN A O 1
ATOM 3145 N N . ALA A 1 392 ? -25.625 2.608 23.140 1.00 83.50 392 ALA A N 1
ATOM 3146 C CA . ALA A 1 392 ? -25.214 1.318 22.589 1.00 83.50 392 ALA A CA 1
ATOM 3147 C C . ALA A 1 392 ? -24.089 0.647 23.388 1.00 83.50 392 ALA A C 1
ATOM 3149 O O . ALA A 1 392 ? -24.067 -0.584 23.447 1.00 83.50 392 ALA A O 1
ATOM 3150 N N . SER A 1 393 ? -23.238 1.416 24.072 1.00 93.12 393 SER A N 1
ATOM 3151 C CA . SER A 1 393 ? -22.113 0.875 24.833 1.00 93.12 393 SER A CA 1
ATOM 3152 C C . SER A 1 393 ? -22.503 0.442 26.256 1.00 93.12 393 SER A C 1
ATOM 3154 O O . SER A 1 393 ? -23.446 0.986 26.852 1.00 93.12 393 SER A O 1
ATOM 3156 N N . MET A 1 394 ? -21.793 -0.552 26.804 1.00 95.62 394 MET A N 1
ATOM 3157 C CA . MET A 1 394 ? -21.781 -0.845 28.245 1.00 95.62 394 MET A CA 1
ATOM 3158 C C . MET A 1 394 ? -20.802 0.039 29.015 1.00 95.62 394 MET A C 1
ATOM 3160 O O . MET A 1 394 ? -20.837 0.018 30.236 1.00 95.62 394 MET A O 1
ATOM 3164 N N . PHE A 1 395 ? -19.934 0.787 28.333 1.00 95.06 395 PHE A N 1
ATOM 3165 C CA . PHE A 1 395 ? -18.938 1.662 28.947 1.00 95.06 395 PHE A CA 1
ATOM 3166 C C . PHE A 1 395 ? -19.525 3.051 29.258 1.00 95.06 395 PHE A C 1
ATOM 3168 O O . PHE A 1 395 ? -20.540 3.443 28.666 1.00 95.06 395 PHE A O 1
ATOM 3175 N N . PRO A 1 396 ? -18.909 3.824 30.174 1.00 92.88 396 PRO A N 1
ATOM 3176 C CA . PRO A 1 396 ? -19.301 5.206 30.419 1.00 92.88 396 PRO A CA 1
ATOM 3177 C C . PRO A 1 396 ? -19.111 6.046 29.163 1.00 92.88 396 PRO A C 1
ATOM 3179 O O . PRO A 1 396 ? -18.020 6.074 28.605 1.00 92.88 396 PRO A O 1
ATOM 3182 N N . ALA A 1 397 ? -20.152 6.776 28.763 1.00 91.25 397 ALA A N 1
ATOM 3183 C CA . ALA A 1 397 ? -20.105 7.570 27.544 1.00 91.25 397 ALA A CA 1
ATOM 3184 C C . ALA A 1 397 ? -18.962 8.595 27.565 1.00 91.25 397 ALA A C 1
ATOM 3186 O O . ALA A 1 397 ? -18.867 9.411 28.496 1.00 91.25 397 ALA A O 1
ATOM 3187 N N . TYR A 1 398 ? -18.154 8.579 26.509 1.00 89.38 398 TYR A N 1
ATOM 3188 C CA . TYR A 1 398 ? -17.097 9.550 26.269 1.00 89.38 398 TYR A CA 1
ATOM 3189 C C . TYR A 1 398 ? -16.896 9.747 24.764 1.00 89.38 398 TYR A C 1
ATOM 3191 O O . TYR A 1 398 ? -17.033 8.803 23.983 1.00 89.38 398 TYR A O 1
ATOM 3199 N N . ASP A 1 399 ? -16.549 10.975 24.390 1.00 90.69 399 ASP A N 1
ATOM 3200 C CA . ASP A 1 399 ? -16.237 11.353 23.017 1.00 90.69 399 ASP A CA 1
ATOM 3201 C C . ASP A 1 399 ? -14.738 11.623 22.909 1.00 90.69 399 ASP A C 1
ATOM 3203 O O . ASP A 1 399 ? -14.163 12.313 23.758 1.00 90.69 399 ASP A O 1
ATOM 3207 N N . TYR A 1 400 ? -14.126 11.111 21.845 1.00 90.44 400 TYR A N 1
ATOM 3208 C CA . TYR A 1 400 ? -12.713 11.309 21.558 1.00 90.44 400 TYR A CA 1
ATOM 3209 C C . TYR A 1 400 ? -12.371 12.801 21.489 1.00 90.44 400 TYR A C 1
ATOM 3211 O O . TYR A 1 400 ? -12.989 13.562 20.736 1.00 90.44 400 TYR A O 1
ATOM 3219 N N . ASN A 1 401 ? -11.342 13.227 22.225 1.00 90.31 401 ASN A N 1
ATOM 3220 C CA . ASN A 1 401 ? -10.894 14.615 22.223 1.00 90.31 401 ASN A CA 1
ATOM 3221 C C . ASN A 1 401 ? -9.392 14.730 21.951 1.00 90.31 401 ASN A C 1
ATOM 3223 O O . ASN A 1 401 ? -8.567 14.690 22.864 1.00 90.31 401 ASN A O 1
ATOM 3227 N N . TYR A 1 402 ? -9.048 15.045 20.700 1.00 92.06 402 TYR A N 1
ATOM 3228 C CA . TYR A 1 402 ? -7.664 15.290 20.281 1.00 92.06 402 TYR A CA 1
ATOM 3229 C C . TYR A 1 402 ? -6.927 16.341 21.135 1.00 92.06 402 TYR A C 1
ATOM 3231 O O . TYR A 1 402 ? -5.706 16.285 21.281 1.00 92.06 402 TYR A O 1
ATOM 3239 N N . THR A 1 403 ? -7.632 17.324 21.711 1.00 93.56 403 THR A N 1
ATOM 3240 C CA . THR A 1 403 ? -6.990 18.331 22.574 1.00 93.56 403 THR A CA 1
ATOM 3241 C C . THR A 1 403 ? -6.478 17.709 23.870 1.00 93.56 403 THR A C 1
ATOM 3243 O O . THR A 1 403 ? -5.367 18.042 24.289 1.00 93.56 403 THR A O 1
ATOM 3246 N N . SER A 1 404 ? -7.255 16.800 24.468 1.00 88.88 404 SER A N 1
ATOM 3247 C CA . SER A 1 404 ? -6.868 16.052 25.669 1.00 88.88 404 SER A CA 1
ATOM 3248 C C . SER A 1 404 ? -5.680 15.136 25.381 1.00 88.88 404 SER A C 1
ATOM 3250 O O . SER A 1 404 ? -4.672 15.217 26.080 1.00 88.88 404 SER A O 1
ATOM 3252 N N . ASP A 1 405 ? -5.743 14.362 24.295 1.00 87.50 405 ASP A N 1
ATOM 3253 C CA . ASP A 1 405 ? -4.648 13.491 23.846 1.00 87.50 405 ASP A CA 1
ATOM 3254 C C . ASP A 1 405 ? -3.354 14.263 23.615 1.00 87.50 405 ASP A C 1
ATOM 3256 O O . ASP A 1 405 ? -2.286 13.912 24.117 1.00 87.50 405 ASP A O 1
ATOM 3260 N N . LYS A 1 406 ? -3.446 15.372 22.877 1.00 93.88 406 LYS A N 1
ATOM 3261 C CA . LYS A 1 406 ? -2.298 16.233 22.608 1.00 93.88 406 LYS A CA 1
ATOM 3262 C C . LYS A 1 406 ? -1.685 16.757 23.904 1.00 93.88 406 LYS A C 1
ATOM 3264 O O . LYS A 1 406 ? -0.460 16.829 23.995 1.00 93.88 406 LYS A O 1
ATOM 3269 N N . GLN A 1 407 ? -2.508 17.162 24.872 1.00 94.25 407 GLN A N 1
ATOM 3270 C CA . GLN A 1 407 ? -2.017 17.620 26.169 1.00 94.25 407 GLN A CA 1
ATOM 3271 C C . GLN A 1 407 ? -1.322 16.481 26.918 1.00 94.25 407 GLN A C 1
ATOM 3273 O O . GLN A 1 407 ? -0.200 16.668 27.386 1.00 94.25 407 GLN A O 1
ATOM 3278 N N . TRP A 1 408 ? -1.932 15.297 26.958 1.00 89.06 408 TRP A N 1
ATOM 3279 C CA . TRP A 1 408 ? -1.357 14.131 27.615 1.00 89.06 408 TRP A CA 1
ATOM 3280 C C . TRP A 1 408 ? 0.009 13.747 27.024 1.00 89.06 408 TRP A C 1
ATOM 3282 O O . TRP A 1 408 ? 0.991 13.598 27.757 1.00 89.06 408 TRP A O 1
ATOM 3292 N N . CYS A 1 409 ? 0.112 13.684 25.697 1.00 92.75 409 CYS A N 1
ATOM 3293 C CA . CYS A 1 409 ? 1.364 13.397 24.997 1.00 92.75 409 CYS A CA 1
ATOM 3294 C C . CYS A 1 409 ? 2.429 14.476 25.208 1.00 92.75 409 CYS A C 1
ATOM 3296 O O . CYS A 1 409 ? 3.618 14.175 25.334 1.00 92.75 409 CYS A O 1
ATOM 3298 N N . TRP A 1 410 ? 2.013 15.738 25.304 1.00 94.12 410 TRP A N 1
ATOM 3299 C CA . TRP A 1 410 ? 2.922 16.832 25.619 1.00 94.12 410 TRP A CA 1
ATOM 3300 C C . TRP A 1 410 ? 3.461 16.751 27.053 1.00 94.12 410 TRP A C 1
ATOM 3302 O O . TRP A 1 410 ? 4.641 17.018 27.277 1.00 94.12 410 TRP A O 1
ATOM 3312 N N . GLU A 1 411 ? 2.624 16.371 28.018 1.00 93.44 411 GLU A N 1
ATOM 3313 C CA . GLU A 1 411 ? 3.004 16.244 29.430 1.00 93.44 411 GLU A CA 1
ATOM 3314 C C . GLU A 1 411 ? 3.922 15.043 29.691 1.00 93.44 411 GLU A C 1
ATOM 3316 O O . GLU A 1 411 ? 4.837 15.153 30.503 1.00 93.44 411 GLU A O 1
ATOM 3321 N N . ASN A 1 412 ? 3.713 13.923 28.992 1.00 86.31 412 ASN A N 1
ATOM 3322 C CA . ASN A 1 412 ? 4.447 12.675 29.249 1.00 86.31 412 ASN A CA 1
ATOM 3323 C C . ASN A 1 412 ? 5.697 12.524 28.380 1.00 86.31 412 ASN A C 1
ATOM 3325 O O . ASN A 1 412 ? 6.695 11.965 28.827 1.00 86.31 412 ASN A O 1
ATOM 3329 N N . TYR A 1 413 ? 5.652 13.032 27.149 1.00 91.88 413 TYR A N 1
ATOM 3330 C CA . TYR A 1 413 ? 6.691 12.790 26.150 1.00 91.88 413 TYR A CA 1
ATOM 3331 C C . TYR A 1 413 ? 7.206 14.066 25.483 1.00 91.88 413 TYR A C 1
ATOM 3333 O O . TYR A 1 413 ? 8.154 13.994 24.708 1.00 91.88 413 TYR A O 1
ATOM 3341 N N . HIS A 1 414 ? 6.616 15.236 25.758 1.00 94.88 414 HIS A N 1
ATOM 3342 C CA . HIS A 1 414 ? 6.964 16.504 25.100 1.00 94.88 414 HIS A CA 1
ATOM 3343 C C . HIS A 1 414 ? 6.879 16.446 23.565 1.00 94.88 414 HIS A C 1
ATOM 3345 O O . HIS A 1 414 ? 7.618 17.131 22.855 1.00 94.88 414 HIS A O 1
ATOM 3351 N N . VAL A 1 415 ? 5.944 15.643 23.048 1.00 95.00 415 VAL A N 1
ATOM 3352 C CA . VAL A 1 415 ? 5.671 15.502 21.613 1.00 95.00 415 VAL A CA 1
ATOM 3353 C C . VAL A 1 415 ? 4.238 15.889 21.287 1.00 95.00 415 VAL A C 1
ATOM 3355 O O . VAL A 1 415 ? 3.347 15.875 22.136 1.00 95.00 415 VAL A O 1
ATOM 3358 N N . LYS A 1 416 ? 4.020 16.262 20.027 1.00 96.25 416 LYS A N 1
ATOM 3359 C CA . LYS A 1 416 ? 2.691 16.536 19.484 1.00 96.25 416 LYS A CA 1
ATOM 3360 C C . LYS A 1 416 ? 2.285 15.377 18.562 1.00 96.25 416 LYS A C 1
ATOM 3362 O O . LYS A 1 416 ? 2.980 15.190 17.558 1.00 96.25 416 LYS A O 1
ATOM 3367 N N . PRO A 1 417 ? 1.158 14.689 18.824 1.00 96.25 417 PRO A N 1
ATOM 3368 C CA . PRO A 1 417 ? 0.668 13.626 17.951 1.00 96.25 417 PRO A CA 1
ATOM 3369 C C . PRO A 1 417 ? 0.354 14.132 16.541 1.00 96.25 417 PRO A C 1
ATOM 3371 O O . PRO A 1 417 ? -0.133 15.263 16.376 1.00 96.25 417 PRO A O 1
ATOM 3374 N N . ARG A 1 418 ? 0.607 13.295 15.528 1.00 96.62 418 ARG A N 1
ATOM 3375 C CA . ARG A 1 418 ? 0.363 13.581 14.106 1.00 96.62 418 ARG A CA 1
ATOM 3376 C C . ARG A 1 418 ? -0.759 12.676 13.566 1.00 96.62 418 ARG A C 1
ATOM 3378 O O . ARG A 1 418 ? -0.464 11.685 12.905 1.00 96.62 418 ARG A O 1
ATOM 3385 N N . PRO A 1 419 ? -2.040 13.023 13.792 1.00 95.00 419 PRO A N 1
ATOM 3386 C CA . PRO A 1 419 ? -3.167 12.132 13.489 1.00 95.00 419 PRO A CA 1
ATOM 3387 C C . PRO A 1 419 ? -3.313 11.767 12.007 1.00 95.00 419 PRO A C 1
ATOM 3389 O O . PRO A 1 419 ? -3.844 10.717 11.681 1.00 95.00 419 PRO A O 1
ATOM 3392 N N . THR A 1 420 ? -2.803 12.607 11.108 1.00 95.75 420 THR A N 1
ATOM 3393 C CA . THR A 1 420 ? -2.895 12.417 9.653 1.00 95.75 420 THR A CA 1
ATOM 3394 C C . THR A 1 420 ? -1.670 11.702 9.065 1.00 95.75 420 THR A C 1
ATOM 3396 O O . THR A 1 420 ? -1.526 11.626 7.845 1.00 95.75 420 THR A O 1
ATOM 3399 N N . TRP A 1 421 ? -0.694 11.290 9.884 1.00 96.00 421 TRP A N 1
ATOM 3400 C CA . TRP A 1 421 ? 0.589 10.797 9.367 1.00 96.00 421 TRP A CA 1
ATOM 3401 C C . TRP A 1 421 ? 0.475 9.392 8.776 1.00 96.00 421 TRP A C 1
ATOM 3403 O O . TRP A 1 421 ? 0.802 9.201 7.607 1.00 96.00 421 TRP A O 1
ATOM 3413 N N . ILE A 1 422 ? -0.084 8.437 9.527 1.00 95.19 422 ILE A N 1
ATOM 3414 C CA . ILE A 1 422 ? -0.288 7.060 9.047 1.00 95.19 422 ILE A CA 1
ATOM 3415 C C . ILE A 1 422 ? -1.169 7.025 7.796 1.00 95.19 422 ILE A C 1
ATOM 3417 O O . ILE A 1 422 ? -0.893 6.293 6.845 1.00 95.19 422 ILE A O 1
ATOM 3421 N N . THR A 1 423 ? -2.200 7.860 7.743 1.00 93.94 423 THR A N 1
ATOM 3422 C CA . THR A 1 423 ? -3.086 7.960 6.582 1.00 93.94 423 THR A CA 1
ATOM 3423 C C . THR A 1 423 ? -2.402 8.586 5.367 1.00 93.94 423 THR A C 1
ATOM 3425 O O . THR A 1 423 ? -2.633 8.133 4.244 1.00 93.94 423 THR A O 1
ATOM 3428 N N . THR A 1 424 ? -1.495 9.547 5.573 1.00 93.44 424 THR A N 1
ATOM 3429 C CA . THR A 1 424 ? -0.625 10.086 4.513 1.00 93.44 424 THR A CA 1
ATOM 3430 C C . THR A 1 424 ? 0.330 9.019 3.984 1.00 93.44 424 THR A C 1
ATOM 3432 O O . THR A 1 424 ? 0.478 8.867 2.771 1.00 93.44 424 THR A O 1
ATOM 3435 N N . GLU A 1 425 ? 0.959 8.254 4.876 1.00 91.75 425 GLU A N 1
ATOM 3436 C CA . GLU A 1 425 ? 1.975 7.275 4.498 1.00 91.75 425 GLU A CA 1
ATOM 3437 C C . GLU A 1 425 ? 1.395 6.007 3.864 1.00 91.75 425 GLU A C 1
ATOM 3439 O O . GLU A 1 425 ? 1.977 5.474 2.912 1.00 91.75 425 GLU A O 1
ATOM 3444 N N . PHE A 1 426 ? 0.247 5.527 4.349 1.00 91.38 426 PHE A N 1
ATOM 3445 C CA . PHE A 1 426 ? -0.284 4.205 4.000 1.00 91.38 426 PHE A CA 1
ATOM 3446 C C . PHE A 1 426 ? -1.667 4.218 3.333 1.00 91.38 426 PHE A C 1
ATOM 3448 O O . PHE A 1 426 ? -2.144 3.162 2.918 1.00 91.38 426 PHE A O 1
ATOM 3455 N N . GLY A 1 427 ? -2.285 5.388 3.133 1.00 85.50 427 GLY A N 1
ATOM 3456 C CA . GLY A 1 427 ? -3.390 5.571 2.184 1.00 85.50 427 GLY A CA 1
ATOM 3457 C C . GLY A 1 427 ? -4.681 6.168 2.750 1.00 85.50 427 GLY A C 1
ATOM 3458 O O . GLY A 1 427 ? -5.446 6.725 1.965 1.00 85.50 427 GLY A O 1
ATOM 3459 N N . GLY A 1 428 ? -4.931 6.095 4.062 1.00 83.88 428 GLY A N 1
ATOM 3460 C CA . GLY A 1 428 ? -6.029 6.818 4.728 1.00 83.88 428 GLY A CA 1
ATOM 3461 C C . GLY A 1 428 ? -7.408 6.643 4.088 1.00 83.88 428 GLY A C 1
ATOM 3462 O O . GLY A 1 428 ? -7.783 5.549 3.679 1.00 83.88 428 GLY A O 1
ATOM 3463 N N . HIS A 1 429 ? -8.145 7.740 3.891 1.00 86.81 429 HIS A N 1
ATOM 3464 C CA . HIS A 1 429 ? -9.417 7.733 3.145 1.00 86.81 429 HIS A CA 1
ATOM 3465 C C . HIS A 1 429 ? -9.296 7.198 1.706 1.00 86.81 429 HIS A C 1
ATOM 3467 O O . HIS A 1 429 ? -10.263 6.707 1.124 1.00 86.81 429 HIS A O 1
ATOM 3473 N N . GLY A 1 430 ? -8.103 7.278 1.113 1.00 85.19 430 GLY A N 1
ATOM 3474 C CA . GLY A 1 430 ? -7.789 6.711 -0.195 1.00 85.19 430 GLY A CA 1
ATOM 3475 C C . GLY A 1 430 ? -7.395 5.232 -0.157 1.00 85.19 430 GLY A C 1
ATOM 3476 O O . GLY A 1 430 ? -7.098 4.683 -1.218 1.00 85.19 430 GLY A O 1
ATOM 3477 N N . PHE A 1 431 ? -7.386 4.567 1.004 1.00 84.44 431 PHE A N 1
ATOM 3478 C CA . PHE A 1 431 ? -6.797 3.237 1.194 1.00 84.44 431 PHE A CA 1
ATOM 3479 C C . PHE A 1 431 ? -7.361 2.182 0.236 1.00 84.44 431 PHE A C 1
ATOM 3481 O O . PHE A 1 431 ? -6.596 1.482 -0.429 1.00 84.44 431 PHE A O 1
ATOM 3488 N N . LYS A 1 432 ? -8.690 2.127 0.053 1.00 82.69 432 LYS A N 1
ATOM 3489 C CA . LYS A 1 432 ? -9.321 1.195 -0.901 1.00 82.69 432 LYS A CA 1
ATOM 3490 C C . LYS A 1 432 ? -8.853 1.444 -2.338 1.00 82.69 432 LYS A C 1
ATOM 3492 O O . LYS A 1 432 ? -8.585 0.500 -3.076 1.00 82.69 432 LYS A O 1
ATOM 3497 N N . HIS A 1 433 ? -8.720 2.708 -2.740 1.00 85.00 433 HIS A N 1
ATOM 3498 C CA . HIS A 1 433 ? -8.213 3.072 -4.064 1.00 85.00 433 HIS A CA 1
ATOM 3499 C C . HIS A 1 433 ? -6.716 2.758 -4.209 1.00 85.00 433 HIS A C 1
ATOM 3501 O O . HIS A 1 433 ? -6.301 2.211 -5.232 1.00 85.00 433 HIS A O 1
ATOM 3507 N N . ALA A 1 434 ? -5.916 3.064 -3.184 1.00 83.00 434 ALA A N 1
ATOM 3508 C CA . ALA A 1 434 ? -4.481 2.814 -3.152 1.00 83.00 434 ALA A CA 1
ATOM 3509 C C . ALA A 1 434 ? -4.177 1.313 -3.257 1.00 83.00 434 ALA A C 1
ATOM 3511 O O . ALA A 1 434 ? -3.439 0.893 -4.149 1.00 83.00 434 ALA A O 1
ATOM 3512 N N . LEU A 1 435 ? -4.816 0.490 -2.422 1.00 86.44 435 LEU A N 1
ATOM 3513 C CA . LEU A 1 435 ? -4.660 -0.959 -2.470 1.00 86.44 435 LEU A CA 1
ATOM 3514 C C . LEU A 1 435 ? -5.180 -1.557 -3.778 1.00 86.44 435 LEU A C 1
ATOM 3516 O O . LEU A 1 435 ? -4.497 -2.392 -4.361 1.00 86.44 435 LEU A O 1
ATOM 3520 N N . LYS A 1 436 ? -6.326 -1.104 -4.299 1.00 87.50 436 LYS A N 1
ATOM 3521 C CA . LYS A 1 436 ? -6.872 -1.628 -5.562 1.00 87.50 436 LYS A CA 1
ATOM 3522 C C . LYS A 1 436 ? -5.957 -1.386 -6.766 1.00 87.50 436 LYS A C 1
ATOM 3524 O O . LYS A 1 436 ? -5.891 -2.231 -7.654 1.00 87.50 436 LYS A O 1
ATOM 3529 N N . ASN A 1 437 ? -5.288 -0.235 -6.822 1.00 85.44 437 ASN A N 1
ATOM 3530 C CA . ASN A 1 437 ? -4.478 0.149 -7.982 1.00 85.44 437 ASN A CA 1
ATOM 3531 C C . ASN A 1 437 ? -2.999 -0.227 -7.856 1.00 85.44 437 ASN A C 1
ATOM 3533 O O . ASN A 1 437 ? -2.346 -0.447 -8.878 1.00 85.44 437 ASN A O 1
ATOM 3537 N N . PHE A 1 438 ? -2.467 -0.272 -6.633 1.00 86.44 438 PHE A N 1
ATOM 3538 C CA . PHE A 1 438 ? -1.030 -0.429 -6.385 1.00 86.44 438 PHE A CA 1
ATOM 3539 C C . PHE A 1 438 ? -0.687 -1.606 -5.462 1.00 86.44 438 PHE A C 1
ATOM 3541 O O . PHE A 1 438 ? 0.456 -2.064 -5.467 1.00 86.44 438 PHE A O 1
ATOM 3548 N N . GLY A 1 439 ? -1.651 -2.116 -4.695 1.00 89.81 439 GLY A N 1
ATOM 3549 C CA . GLY A 1 439 ? -1.481 -3.295 -3.852 1.00 89.81 439 GLY A CA 1
ATOM 3550 C C . GLY A 1 439 ? -1.657 -4.606 -4.625 1.00 89.81 439 GLY A C 1
ATOM 3551 O O . GLY A 1 439 ? -2.204 -4.649 -5.724 1.00 89.81 439 GLY A O 1
ATOM 3552 N N . SER A 1 440 ? -1.177 -5.702 -4.039 1.00 96.19 440 SER A N 1
ATOM 3553 C CA . SER A 1 440 ? -1.464 -7.075 -4.484 1.00 96.19 440 SER A CA 1
ATOM 3554 C C . SER A 1 440 ? -1.006 -8.088 -3.440 1.00 96.19 440 SER A C 1
ATOM 3556 O O . SER A 1 440 ? -0.038 -7.831 -2.718 1.00 96.19 440 SER A O 1
ATOM 3558 N N . ASN A 1 441 ? -1.628 -9.266 -3.441 1.00 98.25 441 ASN A N 1
ATOM 3559 C CA . ASN A 1 441 ? -1.272 -10.426 -2.617 1.00 98.25 441 ASN A CA 1
ATOM 3560 C C . ASN A 1 441 ? -1.288 -10.114 -1.112 1.00 98.25 441 ASN A C 1
ATOM 3562 O O . ASN A 1 441 ? -0.278 -10.277 -0.427 1.00 98.25 441 ASN A O 1
ATOM 3566 N N . ILE A 1 442 ? -2.424 -9.626 -0.614 1.00 98.62 442 ILE A N 1
ATOM 3567 C CA . ILE A 1 442 ? -2.645 -9.392 0.819 1.00 98.62 442 ILE A CA 1
ATOM 3568 C C . ILE A 1 442 ? -3.935 -10.104 1.224 1.00 98.62 442 ILE A C 1
ATOM 3570 O O . ILE A 1 442 ? -4.953 -9.971 0.549 1.00 98.62 442 ILE A O 1
ATOM 3574 N N . ILE A 1 443 ? -3.886 -10.862 2.311 1.00 98.81 443 ILE A N 1
ATOM 3575 C CA . ILE A 1 443 ? -5.073 -11.409 2.969 1.00 98.81 443 ILE A CA 1
ATOM 3576 C C . ILE A 1 443 ? -5.315 -10.571 4.214 1.00 98.81 443 ILE A C 1
ATOM 3578 O O . ILE A 1 443 ? -4.414 -10.460 5.042 1.00 98.81 443 ILE A O 1
ATOM 3582 N N . PHE A 1 444 ? -6.513 -10.011 4.339 1.00 98.56 444 PHE A N 1
ATOM 3583 C CA . PHE A 1 444 ? -7.002 -9.425 5.581 1.00 98.56 444 PHE A CA 1
ATOM 3584 C C . PHE A 1 444 ? -7.951 -10.420 6.248 1.00 98.56 444 PHE A C 1
ATOM 3586 O O . PHE A 1 444 ? -9.104 -10.548 5.837 1.00 98.56 444 PHE A O 1
ATOM 3593 N N . SER A 1 445 ? -7.469 -11.170 7.236 1.00 98.44 445 SER A N 1
ATOM 3594 C CA . SER A 1 445 ? -8.311 -12.077 8.023 1.00 98.44 445 SER A CA 1
ATOM 3595 C C . SER A 1 445 ? -8.870 -11.351 9.241 1.00 98.44 445 SER A C 1
ATOM 3597 O O . SER A 1 445 ? -8.134 -10.652 9.928 1.00 98.44 445 SER A O 1
ATOM 3599 N N . ASN A 1 446 ? -10.167 -11.479 9.518 1.00 98.38 446 ASN A N 1
ATOM 3600 C CA . ASN A 1 446 ? -10.808 -10.819 10.657 1.00 98.38 446 ASN A CA 1
ATOM 3601 C C . ASN A 1 446 ? -11.891 -11.702 11.276 1.00 98.38 446 ASN A C 1
ATOM 3603 O O . ASN A 1 446 ? -12.652 -12.371 10.576 1.00 98.38 446 ASN A O 1
ATOM 3607 N N . GLY A 1 447 ? -11.988 -11.659 12.598 1.00 97.56 447 GLY A N 1
ATOM 3608 C CA . GLY A 1 447 ? -13.107 -12.213 13.343 1.00 97.56 447 GLY A CA 1
ATOM 3609 C C . GLY A 1 447 ? -14.049 -11.105 13.811 1.00 97.56 447 GLY A C 1
ATOM 3610 O O . GLY A 1 447 ? -13.583 -10.076 14.276 1.00 97.56 447 GLY A O 1
ATOM 3611 N N . LEU A 1 448 ? -15.365 -11.275 13.691 1.00 97.06 448 LEU A N 1
ATOM 3612 C CA . LEU A 1 448 ? -16.340 -10.238 14.062 1.00 97.06 448 LEU A CA 1
ATOM 3613 C C . LEU A 1 448 ? -16.572 -10.106 15.577 1.00 97.06 448 LEU A C 1
ATOM 3615 O O . LEU A 1 448 ? -17.275 -9.185 15.984 1.00 97.06 448 LEU A O 1
ATOM 3619 N N . LEU A 1 449 ? -15.991 -10.993 16.395 1.00 96.88 449 LEU A N 1
ATOM 3620 C CA . LEU A 1 449 ? -15.905 -10.818 17.854 1.00 96.88 449 LEU A CA 1
ATOM 3621 C C . LEU A 1 449 ? -14.681 -9.989 18.252 1.00 96.88 449 LEU A C 1
ATOM 3623 O O . LEU A 1 449 ? -14.533 -9.589 19.398 1.00 96.88 449 LEU A O 1
ATOM 3627 N N . ASP A 1 450 ? -13.756 -9.759 17.321 1.00 97.94 450 ASP A N 1
ATOM 3628 C CA . ASP A 1 450 ? -12.628 -8.885 17.575 1.00 97.94 450 ASP A CA 1
ATOM 3629 C C . ASP A 1 450 ? -13.074 -7.422 17.451 1.00 97.94 450 ASP A C 1
ATOM 3631 O O . ASP A 1 450 ? -13.464 -6.999 16.354 1.00 97.94 450 ASP A O 1
ATOM 3635 N N . PRO A 1 451 ? -12.970 -6.604 18.509 1.00 96.81 451 PRO A N 1
ATOM 3636 C CA . PRO A 1 451 ? -13.322 -5.192 18.420 1.00 96.81 451 PRO A CA 1
ATOM 3637 C C . PRO A 1 451 ? -12.428 -4.401 17.453 1.00 96.81 451 PRO A C 1
ATOM 3639 O O . PRO A 1 451 ? -12.854 -3.367 16.935 1.00 96.81 451 PRO A O 1
ATOM 3642 N N . TRP A 1 452 ? -11.234 -4.904 17.122 1.00 97.31 452 TRP A N 1
ATOM 3643 C CA . TRP A 1 452 ? -10.370 -4.305 16.101 1.00 97.31 452 TRP A CA 1
ATOM 3644 C C . TRP A 1 452 ? -10.814 -4.574 14.662 1.00 97.31 452 TRP A C 1
ATOM 3646 O O . TRP A 1 452 ? -10.396 -3.855 13.750 1.00 97.31 452 TRP A O 1
ATOM 3656 N N . SER A 1 453 ? -11.700 -5.549 14.437 1.00 97.50 453 SER A N 1
ATOM 3657 C CA . SER A 1 453 ? -12.228 -5.847 13.099 1.00 97.50 453 SER A CA 1
ATOM 3658 C C . SER A 1 453 ? -12.960 -4.652 12.481 1.00 97.50 453 SER A C 1
ATOM 3660 O O . SER A 1 453 ? -12.903 -4.453 11.268 1.00 97.50 453 SER A O 1
ATOM 3662 N N . GLY A 1 454 ? -13.571 -3.802 13.312 1.00 95.00 454 GLY A N 1
ATOM 3663 C CA . GLY A 1 454 ? -14.242 -2.579 12.882 1.00 95.00 454 GLY A CA 1
ATOM 3664 C C . GLY A 1 454 ? -13.318 -1.543 12.235 1.00 95.00 454 GLY A C 1
ATOM 3665 O O . GLY A 1 454 ? -13.760 -0.773 11.387 1.00 95.00 454 GLY A O 1
ATOM 3666 N N . GLY A 1 455 ? -12.031 -1.567 12.586 1.00 95.81 455 GLY A N 1
ATOM 3667 C CA . GLY A 1 455 ? -10.982 -0.746 11.985 1.00 95.81 455 GLY A CA 1
ATOM 3668 C C . GLY A 1 455 ? -10.225 -1.447 10.855 1.00 95.81 455 GLY A C 1
ATOM 3669 O O . GLY A 1 455 ? -9.170 -0.967 10.451 1.00 95.81 455 GLY A O 1
ATOM 3670 N N . SER A 1 456 ? -10.695 -2.595 10.365 1.00 96.19 456 SER A N 1
ATOM 3671 C CA . SER A 1 456 ? -9.980 -3.447 9.407 1.00 96.19 456 SER A CA 1
ATOM 3672 C C . SER A 1 456 ? -10.688 -3.531 8.049 1.00 96.19 456 SER A C 1
ATOM 3674 O O . SER A 1 456 ? -11.744 -2.943 7.816 1.00 96.19 456 SER A O 1
ATOM 3676 N N . VAL A 1 457 ? -10.092 -4.265 7.109 1.00 96.25 457 VAL A N 1
ATOM 3677 C CA . VAL A 1 457 ? -10.675 -4.541 5.790 1.00 96.25 457 VAL A CA 1
ATOM 3678 C C . VAL A 1 457 ? -11.581 -5.767 5.879 1.00 96.25 457 VAL A C 1
ATOM 3680 O O . VAL A 1 457 ? -11.103 -6.888 6.043 1.00 96.25 457 VAL A O 1
ATOM 3683 N N . LEU A 1 458 ? -12.889 -5.554 5.729 1.00 96.50 458 LEU A N 1
ATOM 3684 C CA . LEU A 1 458 ? -13.915 -6.602 5.850 1.00 96.50 458 LEU A CA 1
ATOM 3685 C C . LEU A 1 458 ? -14.511 -7.057 4.507 1.00 96.50 458 LEU A C 1
ATOM 3687 O O . LEU A 1 458 ? -15.426 -7.874 4.476 1.00 96.50 458 LEU A O 1
ATOM 3691 N N . GLU A 1 459 ? -14.010 -6.536 3.388 1.00 96.25 459 GLU A N 1
ATOM 3692 C CA . GLU A 1 459 ? -14.460 -6.897 2.043 1.00 96.25 459 GLU A CA 1
ATOM 3693 C C . GLU A 1 459 ? -13.289 -6.977 1.057 1.00 96.25 459 GLU A C 1
ATOM 3695 O O . GLU A 1 459 ? -12.274 -6.292 1.211 1.00 96.25 459 GLU A O 1
ATOM 3700 N N . ASP A 1 460 ? -13.446 -7.789 0.011 1.00 97.31 460 ASP A N 1
ATOM 3701 C CA . ASP A 1 460 ? -12.450 -7.903 -1.051 1.00 97.31 460 ASP A CA 1
ATOM 3702 C C . ASP A 1 460 ? -12.226 -6.553 -1.752 1.00 97.31 460 ASP A C 1
ATOM 3704 O O . ASP A 1 460 ? -13.152 -5.888 -2.229 1.00 97.31 460 ASP A O 1
ATOM 3708 N N . ILE A 1 461 ? -10.957 -6.159 -1.879 1.00 94.31 461 ILE A N 1
ATOM 3709 C CA . ILE A 1 461 ? -10.556 -4.925 -2.570 1.00 94.31 461 ILE A CA 1
ATOM 3710 C C . ILE A 1 461 ? -10.227 -5.213 -4.043 1.00 94.31 461 ILE A C 1
ATOM 3712 O O . ILE A 1 461 ? -10.474 -4.381 -4.926 1.00 94.31 461 ILE A O 1
ATOM 3716 N N . SER A 1 462 ? -9.654 -6.389 -4.321 1.00 94.25 462 SER A N 1
ATOM 3717 C CA . SER A 1 462 ? -9.319 -6.877 -5.665 1.00 94.25 462 SER A CA 1
ATOM 3718 C C . SER A 1 462 ? -9.204 -8.406 -5.676 1.00 94.25 462 SER A C 1
ATOM 3720 O O . SER A 1 462 ? -9.185 -9.024 -4.620 1.00 94.25 462 SER A O 1
ATOM 3722 N N . GLU A 1 463 ? -9.003 -9.018 -6.848 1.00 92.88 463 GLU A N 1
ATOM 3723 C CA . GLU A 1 463 ? -8.787 -10.475 -6.978 1.00 92.88 463 GLU A CA 1
ATOM 3724 C C . GLU A 1 463 ? -7.598 -11.021 -6.159 1.00 92.88 463 GLU A C 1
ATOM 3726 O O . GLU A 1 463 ? -7.513 -12.222 -5.925 1.00 92.88 463 GLU A O 1
ATOM 3731 N N . THR A 1 464 ? -6.659 -10.162 -5.743 1.00 94.38 464 THR A N 1
ATOM 3732 C CA . THR A 1 464 ? -5.461 -10.561 -4.978 1.00 94.38 464 THR A CA 1
ATOM 3733 C C . THR A 1 464 ? -5.360 -9.897 -3.605 1.00 94.38 464 THR A C 1
ATOM 3735 O O . THR A 1 464 ? -4.389 -10.129 -2.885 1.00 94.38 464 THR A O 1
ATOM 3738 N N . ILE A 1 465 ? -6.332 -9.053 -3.253 1.00 97.25 465 ILE A N 1
ATOM 3739 C CA . ILE A 1 465 ? -6.436 -8.422 -1.936 1.00 97.25 465 ILE A CA 1
ATOM 3740 C C . ILE A 1 465 ? -7.803 -8.785 -1.391 1.00 97.25 465 ILE A C 1
ATOM 3742 O O . ILE A 1 465 ? -8.798 -8.152 -1.756 1.00 97.25 465 ILE A O 1
ATOM 3746 N N . VAL A 1 466 ? -7.817 -9.830 -0.576 1.00 97.81 466 VAL A N 1
ATOM 3747 C CA . VAL A 1 466 ? -9.034 -10.521 -0.157 1.00 97.81 466 VAL A CA 1
ATOM 3748 C C . VAL A 1 466 ? -9.258 -10.364 1.337 1.00 97.81 466 VAL A C 1
ATOM 3750 O O . VAL A 1 466 ? -8.292 -10.300 2.103 1.00 97.81 466 VAL A O 1
ATOM 3753 N N . ALA A 1 467 ? -10.522 -10.317 1.740 1.00 98.31 467 ALA A N 1
ATOM 3754 C CA . ALA A 1 467 ? -10.933 -10.296 3.133 1.00 98.31 467 ALA A CA 1
ATOM 3755 C C . ALA A 1 467 ? -11.530 -11.654 3.523 1.00 98.31 467 ALA A C 1
ATOM 3757 O O . ALA A 1 467 ? -12.482 -12.129 2.906 1.00 98.31 467 ALA A O 1
ATOM 3758 N N . LEU A 1 468 ? -10.977 -12.283 4.558 1.00 98.25 468 LEU A N 1
ATOM 3759 C CA . LEU A 1 468 ? -11.502 -13.520 5.134 1.00 98.25 468 LEU A CA 1
ATOM 3760 C C . LEU A 1 468 ? -12.140 -13.189 6.480 1.00 98.25 468 LEU A C 1
ATOM 3762 O O . LEU A 1 468 ? -11.443 -13.009 7.474 1.00 98.25 468 LEU A O 1
ATOM 3766 N N . VAL A 1 469 ? -13.465 -13.064 6.494 1.00 97.88 469 VAL A N 1
ATOM 3767 C CA . VAL A 1 469 ? -14.220 -12.610 7.668 1.00 97.88 469 VAL A CA 1
ATOM 3768 C C . VAL A 1 469 ? -14.987 -13.771 8.291 1.00 97.88 469 VAL A C 1
ATOM 3770 O O . VAL A 1 469 ? -15.684 -14.502 7.587 1.00 97.88 469 VAL A O 1
ATOM 3773 N N . THR A 1 470 ? -14.883 -13.931 9.610 1.00 96.69 470 THR A N 1
ATOM 3774 C CA . THR A 1 470 ? -15.567 -14.992 10.364 1.00 96.69 470 THR A CA 1
ATOM 3775 C C . THR A 1 470 ? -16.457 -14.422 11.459 1.00 96.69 470 THR A C 1
ATOM 3777 O O . THR A 1 470 ? -16.059 -13.536 12.204 1.00 96.69 470 THR A O 1
ATOM 3780 N N . GLU A 1 471 ? -17.677 -14.943 11.596 1.00 94.50 471 GLU A N 1
ATOM 3781 C CA . GLU A 1 471 ? -18.654 -14.405 12.557 1.00 94.50 471 GLU A CA 1
ATOM 3782 C C . GLU A 1 471 ? -18.269 -14.634 14.022 1.00 94.50 471 GLU A C 1
ATOM 3784 O O . GLU A 1 471 ? -18.633 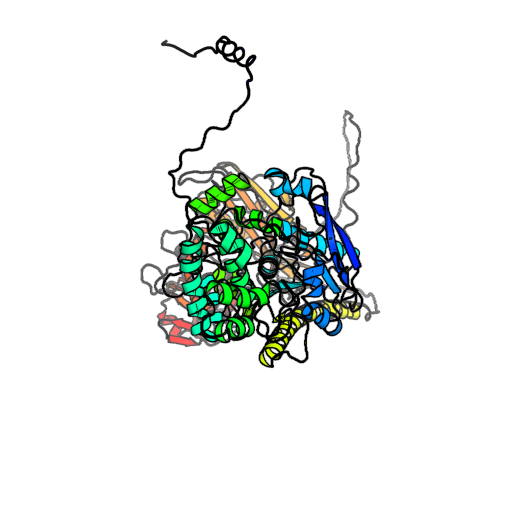-13.839 14.879 1.00 94.50 471 GLU A O 1
ATOM 3789 N N . LYS A 1 472 ? -17.562 -15.732 14.314 1.00 93.19 472 LYS A N 1
ATOM 3790 C CA . LYS A 1 472 ? -17.212 -16.162 15.679 1.00 93.19 472 LYS A CA 1
ATOM 3791 C C . LYS A 1 472 ? -15.713 -16.092 15.972 1.00 93.19 472 LYS A C 1
ATOM 3793 O O . LYS A 1 472 ? -15.262 -16.623 16.982 1.00 93.19 472 LYS A O 1
ATOM 3798 N N . GLY A 1 473 ? -14.934 -15.500 15.071 1.00 94.00 473 GLY A N 1
ATOM 3799 C CA . GLY A 1 473 ? -13.521 -15.249 15.316 1.00 94.00 473 GLY A CA 1
ATOM 3800 C C . GLY A 1 473 ? -13.342 -14.096 16.290 1.00 94.00 473 GLY A C 1
ATOM 3801 O O . GLY A 1 473 ? -13.975 -13.057 16.121 1.00 94.00 473 GLY A O 1
ATOM 3802 N N . ALA A 1 474 ? -12.463 -14.277 17.269 1.00 95.88 474 ALA A N 1
ATOM 3803 C CA . ALA A 1 474 ? -11.888 -13.186 18.048 1.00 95.88 474 ALA A CA 1
ATOM 3804 C C . ALA A 1 474 ? -10.529 -12.773 17.442 1.00 95.88 474 ALA A C 1
ATOM 3806 O O . ALA A 1 474 ? -10.223 -13.115 16.294 1.00 95.88 474 ALA A O 1
ATOM 3807 N N . HIS A 1 475 ? -9.704 -12.046 18.193 1.00 97.19 475 HIS A N 1
ATOM 3808 C CA . HIS A 1 475 ? -8.492 -11.399 17.688 1.00 97.19 475 HIS A CA 1
ATOM 3809 C C . HIS A 1 475 ? -7.464 -12.414 17.157 1.00 97.19 475 HIS A C 1
ATOM 3811 O O . HIS A 1 475 ? -6.950 -13.255 17.903 1.00 97.19 475 HIS A O 1
ATOM 3817 N N . HIS A 1 476 ? -7.207 -12.345 15.847 1.00 95.25 476 HIS A N 1
ATOM 3818 C CA . HIS A 1 476 ? -6.261 -13.139 15.047 1.00 95.25 476 HIS A CA 1
ATOM 3819 C C . HIS A 1 476 ? -6.174 -14.634 15.418 1.00 95.25 476 HIS A C 1
ATOM 3821 O O . HIS A 1 476 ? -5.093 -15.218 15.579 1.00 95.25 476 HIS A O 1
ATOM 3827 N N . LEU A 1 477 ? -7.336 -15.269 15.596 1.00 96.06 477 LEU A N 1
ATOM 3828 C CA . LEU A 1 477 ? -7.451 -16.682 15.974 1.00 96.06 477 LEU A CA 1
ATOM 3829 C C . LEU A 1 477 ? -6.889 -17.647 14.907 1.00 96.06 477 LEU A C 1
ATOM 3831 O O . LEU A 1 477 ? -6.372 -18.720 15.228 1.00 96.06 477 LEU A O 1
ATOM 3835 N N . ASP A 1 478 ? -6.928 -17.247 13.640 1.00 97.44 478 ASP A N 1
ATOM 3836 C CA . ASP A 1 478 ? -6.307 -17.927 12.500 1.00 97.44 478 ASP A CA 1
ATOM 3837 C C . ASP A 1 478 ? -4.807 -18.182 12.698 1.00 97.44 478 ASP A C 1
ATOM 3839 O O . ASP A 1 478 ? -4.330 -19.266 12.364 1.00 97.44 478 ASP A O 1
ATOM 3843 N N . LEU A 1 479 ? -4.078 -17.259 13.331 1.00 97.69 479 LEU A N 1
ATOM 3844 C CA . LEU A 1 479 ? -2.636 -17.400 13.568 1.00 97.69 479 LEU A CA 1
ATOM 3845 C C . LEU A 1 479 ? -2.276 -18.355 14.716 1.00 97.69 479 LEU A C 1
ATOM 3847 O O . LEU A 1 479 ? -1.121 -18.793 14.818 1.00 97.69 479 LEU A O 1
ATOM 3851 N N . ARG A 1 480 ? -3.234 -18.686 15.589 1.00 95.19 480 ARG A N 1
ATOM 3852 C CA . ARG A 1 480 ? -3.003 -19.566 16.743 1.00 95.19 480 ARG A CA 1
ATOM 3853 C C . ARG A 1 480 ? -2.635 -20.992 16.306 1.00 95.19 480 ARG A C 1
ATOM 3855 O O . ARG A 1 480 ? -2.920 -21.386 15.178 1.00 95.19 480 ARG A O 1
ATOM 3862 N N . PRO A 1 481 ? -1.971 -21.782 17.172 1.00 93.31 481 PRO A N 1
ATOM 3863 C CA . PRO A 1 481 ? -1.753 -23.201 16.900 1.00 93.31 481 PRO A CA 1
ATOM 3864 C C . PRO A 1 481 ? -3.063 -23.948 16.682 1.00 93.31 481 PRO A C 1
ATOM 3866 O O . PRO A 1 481 ? -4.057 -23.648 17.346 1.00 93.31 481 PRO A O 1
ATOM 3869 N N . THR A 1 482 ? -3.018 -24.962 15.823 1.00 93.00 482 THR A N 1
ATOM 3870 C CA . THR A 1 482 ? -4.141 -25.871 15.617 1.00 93.00 482 THR A CA 1
ATOM 3871 C C . THR A 1 482 ? -4.413 -26.673 16.887 1.00 93.00 482 THR A C 1
ATOM 3873 O O . THR A 1 482 ? -3.493 -27.178 17.543 1.00 93.00 482 THR A O 1
ATOM 3876 N N . THR A 1 483 ? -5.690 -26.812 17.232 1.00 90.94 483 THR A N 1
ATOM 3877 C CA . THR A 1 483 ? -6.162 -27.627 18.355 1.00 90.94 483 THR A CA 1
ATOM 3878 C C . THR A 1 483 ? -7.275 -28.574 17.909 1.00 90.94 483 THR A C 1
ATOM 3880 O O . THR A 1 483 ? -7.894 -28.381 16.866 1.00 90.94 483 THR A O 1
ATOM 3883 N N . ALA A 1 484 ? -7.534 -29.626 18.690 1.00 89.88 484 ALA A N 1
ATOM 3884 C CA . ALA A 1 484 ? -8.656 -30.530 18.420 1.00 89.88 484 ALA A CA 1
ATOM 3885 C C . ALA A 1 484 ? -10.027 -29.864 18.649 1.00 89.88 484 ALA A C 1
ATOM 3887 O O . ALA A 1 484 ? -11.033 -30.379 18.171 1.00 89.88 484 ALA A O 1
ATOM 3888 N N . ASP A 1 485 ? -10.043 -28.734 19.360 1.00 91.44 485 ASP A N 1
ATOM 3889 C CA . ASP A 1 485 ? -11.237 -27.960 19.695 1.00 91.44 485 ASP A CA 1
ATOM 3890 C C . ASP A 1 485 ? -11.476 -26.808 18.699 1.00 91.44 485 ASP A C 1
ATOM 3892 O O . ASP A 1 485 ? -12.370 -25.982 18.900 1.00 91.44 485 ASP A O 1
ATOM 3896 N N . ASP A 1 486 ? -10.682 -26.731 17.624 1.00 93.50 486 ASP A N 1
ATOM 3897 C CA . ASP A 1 486 ? -10.862 -25.725 16.583 1.00 93.50 486 ASP A CA 1
ATOM 3898 C C . ASP A 1 486 ? -12.200 -25.952 15.863 1.00 93.50 486 ASP A C 1
ATOM 3900 O O . ASP A 1 486 ? -12.466 -27.055 15.376 1.00 93.50 486 ASP A O 1
ATOM 3904 N N . PRO A 1 487 ? -13.058 -24.926 15.754 1.00 95.19 487 PRO A N 1
ATOM 3905 C CA . PRO A 1 487 ? -14.325 -25.070 15.055 1.00 95.19 487 PRO A CA 1
ATOM 3906 C C . PRO A 1 487 ? -14.115 -25.189 13.538 1.00 95.19 487 PRO A C 1
ATOM 3908 O O . PRO A 1 487 ? -13.182 -24.606 12.985 1.00 95.19 487 PRO A O 1
ATOM 3911 N N . ASP A 1 488 ? -15.035 -25.871 12.848 1.00 95.69 488 ASP A N 1
ATOM 3912 C CA . ASP A 1 488 ? -14.929 -26.147 11.404 1.00 95.69 488 ASP A CA 1
ATOM 3913 C C . ASP A 1 488 ? -14.663 -24.886 10.564 1.00 95.69 488 ASP A C 1
ATOM 3915 O O . ASP A 1 488 ? -13.814 -24.894 9.677 1.00 95.69 488 ASP A O 1
ATOM 3919 N N . TRP A 1 489 ? -15.314 -23.766 10.893 1.00 95.75 489 TRP A N 1
ATOM 3920 C CA . TRP A 1 489 ? -15.122 -22.498 10.181 1.00 95.75 489 TRP A CA 1
ATOM 3921 C C . TRP A 1 489 ? -13.692 -21.943 10.307 1.00 95.75 489 TRP A C 1
ATOM 3923 O O . TRP A 1 489 ? -13.204 -21.300 9.379 1.00 95.75 489 TRP A O 1
ATOM 3933 N N . LEU A 1 490 ? -12.994 -22.200 11.422 1.00 96.25 490 LEU A N 1
ATOM 3934 C CA . LEU A 1 490 ? -11.603 -21.778 11.624 1.00 96.25 490 LEU A CA 1
ATOM 3935 C C . LEU A 1 490 ? -10.662 -22.653 10.793 1.00 96.25 490 LEU A C 1
ATOM 3937 O O . LEU A 1 490 ? -9.717 -22.157 10.176 1.00 96.25 490 LEU A O 1
ATOM 3941 N N . VAL A 1 491 ? -10.952 -23.955 10.733 1.00 96.62 491 VAL A N 1
ATOM 3942 C CA . VAL A 1 491 ? -10.233 -24.903 9.874 1.00 96.62 491 VAL A CA 1
ATOM 3943 C C . VAL A 1 491 ? -10.397 -24.517 8.401 1.00 96.62 491 VAL A C 1
ATOM 3945 O O . VAL A 1 491 ? -9.415 -24.501 7.653 1.00 96.62 491 VAL A O 1
ATOM 3948 N N . GLU A 1 492 ? -11.610 -24.154 7.982 1.00 97.19 492 GLU A N 1
ATOM 3949 C CA . GLU A 1 492 ? -11.906 -23.676 6.628 1.00 97.19 492 GLU A CA 1
ATOM 3950 C C . GLU A 1 492 ? -11.198 -22.353 6.305 1.00 97.19 492 GLU A C 1
ATOM 3952 O O . GLU A 1 492 ? -10.596 -22.234 5.232 1.00 97.19 492 GLU A O 1
ATOM 3957 N N . GLN A 1 493 ? -11.200 -21.391 7.234 1.00 97.69 493 GLN A N 1
ATOM 3958 C CA . GLN A 1 493 ? -10.482 -20.124 7.084 1.00 97.69 493 GLN A CA 1
ATOM 3959 C C . GLN A 1 493 ? -8.981 -20.363 6.861 1.00 97.69 493 GLN A C 1
ATOM 3961 O O . GLN A 1 493 ? -8.426 -19.921 5.850 1.00 97.69 493 GLN A O 1
ATOM 3966 N N . ARG A 1 494 ? -8.333 -21.135 7.742 1.00 98.31 494 ARG A N 1
ATOM 3967 C CA . ARG A 1 494 ? -6.911 -21.485 7.605 1.00 98.31 494 ARG A CA 1
ATOM 3968 C C . ARG A 1 494 ? -6.639 -22.226 6.298 1.00 98.31 494 ARG A C 1
ATOM 3970 O O . ARG A 1 494 ? -5.634 -21.981 5.630 1.00 98.31 494 ARG A O 1
ATOM 3977 N N . ALA A 1 495 ? -7.535 -23.117 5.873 1.00 97.94 495 ALA A N 1
ATOM 3978 C CA . ALA A 1 495 ? -7.401 -23.798 4.588 1.00 97.94 495 ALA A CA 1
ATOM 3979 C C . ALA A 1 495 ? -7.449 -22.819 3.398 1.00 97.94 495 ALA A C 1
ATOM 3981 O O . ALA A 1 495 ? -6.685 -22.991 2.439 1.00 97.94 495 ALA A O 1
ATOM 3982 N N . ALA A 1 496 ? -8.294 -21.785 3.461 1.00 98.12 496 ALA A N 1
ATOM 3983 C CA . ALA A 1 496 ? -8.358 -20.724 2.458 1.00 98.12 496 ALA A CA 1
ATOM 3984 C C . ALA A 1 496 ? -7.075 -19.876 2.436 1.00 98.12 496 ALA A C 1
ATOM 3986 O O . ALA A 1 496 ? -6.504 -19.671 1.361 1.00 98.12 496 ALA A O 1
ATOM 3987 N N . GLU A 1 497 ? -6.563 -19.472 3.601 1.00 98.56 497 GLU A N 1
ATOM 3988 C CA . GLU A 1 497 ? -5.293 -18.741 3.738 1.00 98.56 497 GLU A CA 1
ATOM 3989 C C . GLU A 1 497 ? -4.137 -19.529 3.121 1.00 98.56 497 GLU A C 1
ATOM 3991 O O . GLU A 1 497 ? -3.395 -19.025 2.275 1.00 98.56 497 GLU A O 1
ATOM 3996 N N . VAL A 1 498 ? -4.034 -20.815 3.462 1.00 98.62 498 VAL A N 1
ATOM 3997 C CA . VAL A 1 498 ? -2.999 -21.697 2.921 1.00 98.62 498 VAL A CA 1
ATOM 3998 C C . VAL A 1 498 ? -3.121 -21.858 1.410 1.00 98.62 498 VAL A C 1
ATOM 4000 O O . VAL A 1 498 ? -2.106 -21.877 0.713 1.00 98.62 498 VAL A O 1
ATOM 4003 N N . LYS A 1 499 ? -4.342 -21.967 0.880 1.00 98.31 499 LYS A N 1
ATOM 4004 C CA . LYS A 1 499 ? -4.578 -22.065 -0.565 1.00 98.31 499 LYS A CA 1
ATOM 4005 C C . LYS A 1 499 ? -4.110 -20.805 -1.296 1.00 98.31 499 LYS A C 1
ATOM 4007 O O . LYS A 1 499 ? -3.498 -20.917 -2.357 1.00 98.31 499 LYS A O 1
ATOM 4012 N N . LEU A 1 500 ? -4.367 -19.628 -0.734 1.00 98.44 500 LEU A N 1
ATOM 4013 C CA . LEU A 1 500 ? -3.943 -18.347 -1.302 1.00 98.44 500 LEU A CA 1
ATOM 4014 C C . LEU A 1 500 ? -2.419 -18.183 -1.244 1.00 98.44 500 LEU A C 1
ATOM 4016 O O . LEU A 1 500 ? -1.802 -17.878 -2.265 1.00 98.44 500 LEU A O 1
ATOM 4020 N N . ILE A 1 501 ? -1.800 -18.496 -0.100 1.00 98.50 501 ILE A N 1
ATOM 4021 C CA . ILE A 1 501 ? -0.337 -18.494 0.067 1.00 98.50 501 ILE A CA 1
ATOM 4022 C C . ILE A 1 501 ? 0.325 -19.469 -0.915 1.00 98.50 501 ILE A C 1
ATOM 4024 O O . ILE A 1 501 ? 1.310 -19.121 -1.572 1.00 98.50 501 ILE A O 1
ATOM 4028 N N . GLN A 1 502 ? -0.232 -20.674 -1.065 1.00 98.31 502 GLN A N 1
ATOM 4029 C CA . GLN A 1 502 ? 0.223 -21.647 -2.058 1.00 98.31 502 GLN A CA 1
ATOM 4030 C C . GLN A 1 502 ? 0.110 -21.083 -3.475 1.00 98.31 502 GLN A C 1
ATOM 4032 O O . GLN A 1 502 ? 1.069 -21.193 -4.232 1.00 98.31 502 GLN A O 1
ATOM 4037 N N . GLY A 1 503 ? -0.998 -20.418 -3.812 1.00 97.88 503 GLY A N 1
ATOM 4038 C CA . GLY A 1 503 ? -1.175 -19.749 -5.101 1.00 97.88 503 GLY A CA 1
ATOM 4039 C C . GLY A 1 503 ? -0.088 -18.709 -5.389 1.00 97.88 503 GLY A C 1
ATOM 4040 O O . GLY A 1 503 ? 0.487 -18.711 -6.479 1.00 97.88 503 GLY A O 1
ATOM 4041 N N . TRP A 1 504 ? 0.266 -17.872 -4.407 1.00 98.12 504 TRP A N 1
ATOM 4042 C CA . TRP A 1 504 ? 1.345 -16.885 -4.554 1.00 98.12 504 TRP A CA 1
ATOM 4043 C C . TRP A 1 504 ? 2.711 -17.542 -4.784 1.00 98.12 504 TRP A C 1
ATOM 4045 O O . TRP A 1 504 ? 3.497 -17.090 -5.623 1.00 98.12 504 TRP A O 1
ATOM 4055 N N . LEU A 1 505 ? 3.005 -18.615 -4.046 1.00 97.69 505 LEU A N 1
ATOM 4056 C CA . LEU A 1 505 ? 4.258 -19.359 -4.176 1.00 97.69 505 LEU A CA 1
ATOM 4057 C C . LEU A 1 505 ? 4.331 -20.128 -5.499 1.00 97.69 505 LEU A C 1
ATOM 4059 O O . LEU A 1 505 ? 5.371 -20.103 -6.157 1.00 97.69 505 LEU A O 1
ATOM 4063 N N . ASP A 1 506 ? 3.239 -20.752 -5.930 1.00 96.88 506 ASP A N 1
ATOM 4064 C CA . ASP A 1 506 ? 3.152 -21.445 -7.214 1.00 96.88 506 ASP A CA 1
ATOM 4065 C C . ASP A 1 506 ? 3.358 -20.472 -8.369 1.00 96.88 506 ASP A C 1
ATOM 4067 O O . ASP A 1 506 ? 4.186 -20.726 -9.246 1.00 96.88 506 ASP A O 1
ATOM 4071 N N . GLU A 1 507 ? 2.702 -19.309 -8.331 1.00 94.25 507 GLU A N 1
ATOM 4072 C CA . GLU A 1 507 ? 2.911 -18.259 -9.321 1.00 94.25 507 GLU A CA 1
ATOM 4073 C C . GLU A 1 507 ? 4.380 -17.798 -9.344 1.00 94.25 507 GLU A C 1
ATOM 4075 O O . GLU A 1 507 ? 4.986 -17.656 -10.416 1.00 94.25 507 GLU A O 1
ATOM 4080 N N . TYR A 1 508 ? 4.996 -17.620 -8.172 1.00 95.12 508 TYR A N 1
ATOM 4081 C CA . TYR A 1 508 ? 6.412 -17.279 -8.058 1.00 95.12 508 TYR A CA 1
ATOM 4082 C C . TYR A 1 508 ? 7.318 -18.355 -8.678 1.00 95.12 508 TYR A C 1
ATOM 4084 O O . TYR A 1 508 ? 8.200 -18.049 -9.494 1.00 95.12 508 TYR A O 1
ATOM 4092 N N . PHE A 1 509 ? 7.100 -19.626 -8.335 1.00 93.88 509 PHE A N 1
ATOM 4093 C CA . PHE A 1 509 ? 7.896 -20.744 -8.834 1.00 93.88 509 PHE A CA 1
ATOM 4094 C C . PHE A 1 509 ? 7.682 -20.992 -10.320 1.00 93.88 509 PHE A C 1
ATOM 4096 O O . PHE A 1 509 ? 8.645 -21.301 -11.023 1.00 93.88 509 PHE A O 1
ATOM 4103 N N . GLU A 1 510 ? 6.471 -20.821 -10.840 1.00 90.31 510 GLU A N 1
ATOM 4104 C CA . GLU A 1 510 ? 6.209 -20.883 -12.273 1.00 90.31 510 GLU A CA 1
ATOM 4105 C C . GLU A 1 510 ? 6.972 -19.801 -13.026 1.00 90.31 510 GLU A C 1
ATOM 4107 O O . GLU A 1 510 ? 7.649 -20.106 -14.015 1.00 90.31 510 GLU A O 1
ATOM 4112 N N . ARG A 1 511 ? 6.934 -18.555 -12.537 1.00 85.31 511 ARG A N 1
ATOM 4113 C CA . ARG A 1 511 ? 7.709 -17.445 -13.110 1.00 85.31 511 ARG A CA 1
ATOM 4114 C C . ARG A 1 511 ? 9.209 -17.778 -13.121 1.00 85.31 511 ARG A C 1
ATOM 4116 O O . ARG A 1 511 ? 9.868 -17.585 -14.146 1.00 85.31 511 ARG A O 1
ATOM 4123 N N . LYS A 1 512 ? 9.745 -18.377 -12.048 1.00 83.56 512 LYS A N 1
ATOM 4124 C CA . LYS A 1 512 ? 11.150 -18.831 -11.974 1.00 83.56 512 LYS A CA 1
ATOM 4125 C C . LYS A 1 512 ? 11.462 -20.013 -12.899 1.00 83.56 512 LYS A C 1
ATOM 4127 O O . LYS A 1 512 ? 12.460 -19.965 -13.617 1.00 83.56 512 LYS A O 1
ATOM 4132 N N . ARG A 1 513 ? 10.617 -21.050 -12.948 1.00 80.56 513 ARG A N 1
ATOM 4133 C CA . ARG A 1 513 ? 10.791 -22.231 -13.820 1.00 80.56 513 ARG A CA 1
ATOM 4134 C C . ARG A 1 513 ? 10.715 -21.862 -15.297 1.00 80.56 513 ARG A C 1
ATOM 4136 O O . ARG A 1 513 ? 11.504 -22.384 -16.080 1.00 80.56 513 ARG A O 1
ATOM 4143 N N . ARG A 1 514 ? 9.803 -20.966 -15.692 1.00 74.25 514 ARG A N 1
ATOM 4144 C CA . ARG A 1 514 ? 9.733 -20.435 -17.066 1.00 74.25 514 ARG A CA 1
ATOM 4145 C C . ARG A 1 514 ? 11.020 -19.682 -17.422 1.00 74.25 514 ARG A C 1
ATOM 4147 O O . ARG A 1 514 ? 11.542 -19.876 -18.518 1.00 74.25 514 ARG A O 1
ATOM 4154 N N . GLY A 1 515 ? 11.583 -18.925 -16.475 1.00 65.88 515 GLY A N 1
ATOM 4155 C CA . GLY A 1 515 ? 12.922 -18.338 -16.599 1.00 65.88 515 GLY A CA 1
ATOM 4156 C C . GLY A 1 515 ? 14.035 -19.386 -16.769 1.00 65.88 515 GLY A C 1
ATOM 4157 O O . GLY A 1 515 ? 14.839 -19.286 -17.693 1.00 65.88 515 GLY A O 1
ATOM 4158 N N . ALA A 1 516 ? 14.050 -20.440 -15.945 1.00 61.06 516 ALA A N 1
ATOM 4159 C CA . ALA A 1 516 ? 15.080 -21.485 -15.974 1.00 61.06 516 ALA A CA 1
ATOM 4160 C C . ALA A 1 516 ? 15.006 -22.403 -17.214 1.00 61.06 516 ALA A C 1
ATOM 4162 O O . ALA A 1 516 ? 16.033 -22.715 -17.815 1.00 61.06 516 ALA A O 1
ATOM 4163 N N . LYS A 1 517 ? 13.803 -22.808 -17.653 1.00 47.12 517 LYS A N 1
ATOM 4164 C CA . LYS A 1 517 ? 13.610 -23.615 -18.876 1.00 47.12 517 LYS A CA 1
ATOM 4165 C C . LYS A 1 517 ? 14.100 -22.879 -20.122 1.00 47.12 517 LYS A C 1
ATOM 4167 O O . LYS A 1 517 ? 14.696 -23.502 -20.998 1.00 47.12 517 LYS A O 1
ATOM 4172 N N . ARG A 1 518 ? 13.915 -21.556 -20.176 1.00 49.72 518 ARG A N 1
ATOM 4173 C CA . ARG A 1 518 ? 14.498 -20.719 -21.232 1.00 49.72 518 ARG A CA 1
ATOM 4174 C C . ARG A 1 518 ? 16.025 -20.721 -21.194 1.00 49.72 518 ARG A C 1
ATOM 4176 O O . ARG A 1 518 ? 16.644 -20.860 -22.246 1.00 49.72 518 ARG A O 1
ATOM 4183 N N . ALA A 1 519 ? 16.637 -20.678 -20.011 1.00 39.62 519 ALA A N 1
ATOM 4184 C CA . ALA A 1 519 ? 18.092 -20.768 -19.875 1.00 39.62 519 ALA A CA 1
ATOM 4185 C C . ALA A 1 519 ? 18.655 -22.136 -20.333 1.00 39.62 519 ALA A C 1
ATOM 4187 O O . ALA A 1 519 ? 19.621 -22.179 -21.095 1.00 39.62 519 ALA A O 1
ATOM 4188 N N . VAL A 1 520 ? 18.020 -23.259 -19.962 1.00 37.53 520 VAL A N 1
ATOM 4189 C CA . VAL A 1 520 ? 18.478 -24.620 -20.335 1.00 37.53 520 VAL A CA 1
ATOM 4190 C C . VAL A 1 520 ? 18.290 -24.920 -21.828 1.00 37.53 520 VAL A C 1
ATOM 4192 O O . VAL A 1 520 ? 19.189 -25.492 -22.449 1.00 37.53 520 VAL A O 1
ATOM 4195 N N . ALA A 1 521 ? 17.171 -24.500 -22.433 1.00 40.34 521 ALA A N 1
ATOM 4196 C CA . ALA A 1 521 ? 16.933 -24.650 -23.875 1.00 40.34 521 ALA A CA 1
ATOM 4197 C C . ALA A 1 521 ? 17.951 -23.860 -24.721 1.00 40.34 521 ALA A C 1
ATOM 4199 O O . ALA A 1 521 ? 18.310 -24.269 -25.827 1.00 40.34 521 ALA A O 1
ATOM 4200 N N . THR A 1 522 ? 18.467 -22.758 -24.173 1.00 41.34 522 THR A N 1
ATOM 4201 C CA . THR A 1 522 ? 19.531 -21.965 -24.800 1.00 41.34 522 THR A CA 1
ATOM 4202 C C . THR A 1 522 ? 20.891 -22.682 -24.720 1.00 41.34 522 THR A C 1
ATOM 4204 O O . THR A 1 522 ? 21.664 -22.627 -25.672 1.00 41.34 522 THR A O 1
ATOM 4207 N N . ALA A 1 523 ? 21.159 -23.437 -23.645 1.00 31.69 523 ALA A N 1
ATOM 4208 C CA . ALA A 1 523 ? 22.414 -24.176 -23.438 1.00 31.69 523 ALA A CA 1
ATOM 4209 C C . ALA A 1 523 ? 22.497 -25.537 -24.167 1.00 31.69 523 ALA A C 1
ATOM 4211 O O . ALA A 1 523 ? 23.589 -26.018 -24.463 1.00 31.69 523 ALA A O 1
ATOM 4212 N N . THR A 1 524 ? 21.365 -26.181 -24.471 1.00 33.28 524 THR A N 1
ATOM 4213 C CA . THR A 1 524 ? 21.347 -27.458 -25.220 1.00 33.28 524 THR A CA 1
ATOM 4214 C C . THR A 1 524 ? 21.513 -27.258 -26.727 1.00 33.28 524 THR A C 1
ATOM 4216 O O . THR A 1 524 ? 22.057 -28.131 -27.402 1.00 33.28 524 THR A O 1
ATOM 4219 N N . ARG A 1 525 ? 21.135 -26.089 -27.263 1.00 41.00 525 ARG A N 1
ATOM 4220 C CA . ARG A 1 525 ? 21.308 -25.751 -28.688 1.00 41.00 525 ARG A CA 1
ATOM 4221 C C . ARG A 1 525 ? 22.761 -25.502 -29.107 1.00 41.00 525 ARG A C 1
ATOM 4223 O O . ARG A 1 525 ? 23.060 -25.596 -30.290 1.00 41.00 525 ARG A O 1
ATOM 4230 N N . THR A 1 526 ? 23.670 -25.234 -28.171 1.00 39.69 526 THR A N 1
ATOM 4231 C CA . THR A 1 526 ? 25.084 -24.923 -28.456 1.00 39.69 526 THR A CA 1
ATOM 4232 C C . THR A 1 526 ? 26.022 -26.136 -28.474 1.00 39.69 526 THR A C 1
ATOM 4234 O O . THR A 1 526 ? 27.175 -25.987 -28.866 1.00 39.69 526 THR A O 1
ATOM 4237 N N . LYS A 1 527 ? 25.567 -27.349 -28.111 1.00 32.56 527 LYS A N 1
ATOM 4238 C CA . LYS A 1 527 ? 26.417 -28.565 -28.092 1.00 32.56 527 LYS A CA 1
ATOM 4239 C C . LYS A 1 527 ? 26.278 -29.497 -29.308 1.00 32.56 527 LYS A C 1
ATOM 4241 O O . LYS A 1 527 ? 27.015 -30.476 -29.391 1.00 32.56 527 LYS A O 1
ATOM 4246 N N . GLY A 1 528 ? 25.391 -29.206 -30.261 1.00 29.56 528 GLY A N 1
ATOM 4247 C CA . GLY A 1 528 ? 25.173 -30.025 -31.461 1.00 29.56 528 GLY A CA 1
ATOM 4248 C C . GLY A 1 528 ? 25.515 -29.277 -32.748 1.00 29.56 528 GLY A C 1
ATOM 4249 O O . GLY A 1 528 ? 24.622 -28.752 -33.398 1.00 29.56 528 GLY A O 1
ATOM 4250 N N . GLY A 1 529 ? 26.794 -29.208 -33.116 1.00 28.62 529 GLY A N 1
ATOM 4251 C CA . GLY A 1 529 ? 27.210 -28.568 -34.367 1.00 28.62 529 GLY A CA 1
ATOM 4252 C C . GLY A 1 529 ? 28.714 -28.647 -34.589 1.00 28.62 529 GLY A C 1
ATOM 4253 O O . GLY A 1 529 ? 29.452 -27.734 -34.239 1.00 28.62 529 GLY A O 1
ATOM 4254 N N . ARG A 1 530 ? 29.168 -29.772 -35.143 1.00 27.70 530 ARG A N 1
ATOM 4255 C CA . ARG A 1 530 ? 30.503 -29.954 -35.734 1.00 27.70 530 ARG A CA 1
ATOM 4256 C C . ARG A 1 530 ? 30.361 -29.727 -37.248 1.00 27.70 530 ARG A C 1
ATOM 4258 O O . ARG A 1 530 ? 29.286 -30.020 -37.758 1.00 27.70 530 ARG A O 1
ATOM 4265 N N . PHE A 1 531 ? 31.455 -29.348 -37.922 1.00 23.53 531 PHE A N 1
ATOM 4266 C CA . PHE A 1 531 ? 31.612 -29.058 -39.369 1.00 23.53 531 PHE A CA 1
ATOM 4267 C C . PHE A 1 531 ? 31.299 -27.616 -39.789 1.00 23.53 531 PHE A C 1
ATOM 4269 O O . PHE A 1 531 ? 30.363 -27.013 -39.288 1.00 23.53 531 PHE A O 1
ATOM 4276 N N . LEU A 1 532 ? 31.970 -27.018 -40.771 1.00 23.42 532 LEU A N 1
ATOM 4277 C CA . LEU A 1 532 ? 33.321 -27.109 -41.345 1.00 23.42 532 LEU A CA 1
ATOM 4278 C C . LEU A 1 532 ? 33.373 -25.877 -42.268 1.00 23.42 532 LEU A C 1
ATOM 4280 O O . LEU A 1 532 ? 32.356 -25.512 -42.857 1.00 23.42 532 LEU A O 1
ATOM 4284 N N . LEU A 1 533 ? 34.512 -25.194 -42.335 1.00 27.17 533 LEU A N 1
ATOM 4285 C CA . LEU A 1 533 ? 34.703 -24.064 -43.243 1.00 27.17 533 LEU A CA 1
ATOM 4286 C C . LEU A 1 533 ? 34.531 -24.518 -44.695 1.00 27.17 533 LEU A C 1
ATOM 4288 O O . LEU A 1 533 ? 35.239 -25.433 -45.104 1.00 27.17 533 LEU A O 1
ATOM 4292 N N . ASP A 1 534 ? 33.718 -23.805 -45.478 1.00 23.00 534 ASP A N 1
ATOM 4293 C CA . ASP A 1 534 ? 34.115 -23.528 -46.856 1.00 23.00 534 ASP A CA 1
ATOM 4294 C C . ASP A 1 534 ? 33.568 -22.201 -47.396 1.00 23.00 534 ASP A C 1
ATOM 4296 O O . ASP A 1 534 ? 32.470 -21.749 -47.066 1.00 23.00 534 ASP A O 1
ATOM 4300 N N . ARG A 1 535 ? 34.417 -21.566 -48.201 1.00 24.91 535 ARG A N 1
ATOM 4301 C CA . ARG A 1 535 ? 34.221 -20.308 -48.920 1.00 24.91 535 ARG A CA 1
ATOM 4302 C C . ARG A 1 535 ? 33.599 -20.611 -50.279 1.00 24.91 535 ARG A C 1
ATOM 4304 O O . ARG A 1 535 ? 34.101 -21.487 -50.968 1.00 24.91 535 ARG A O 1
ATOM 4311 N N . THR A 1 536 ? 32.671 -19.781 -50.759 1.00 24.19 536 THR A N 1
ATOM 4312 C CA . THR A 1 536 ? 32.742 -19.228 -52.130 1.00 24.19 536 THR A CA 1
ATOM 4313 C C . THR A 1 536 ? 31.723 -18.112 -52.378 1.00 24.19 536 THR A C 1
ATOM 4315 O O . THR A 1 536 ? 30.703 -17.983 -51.714 1.00 24.19 536 THR A O 1
ATOM 4318 N N . THR A 1 537 ? 32.122 -17.257 -53.311 1.00 23.47 537 THR A N 1
ATOM 4319 C CA . THR A 1 537 ? 31.687 -15.913 -53.712 1.00 23.47 537 THR A CA 1
ATOM 4320 C C . THR A 1 537 ? 30.555 -15.881 -54.749 1.00 23.47 537 THR A C 1
ATOM 4322 O O . THR A 1 537 ? 30.517 -16.770 -55.591 1.00 23.47 537 THR A O 1
ATOM 4325 N N . CYS A 1 538 ? 29.739 -14.807 -54.751 1.00 21.41 538 CYS A N 1
ATOM 4326 C CA . CYS A 1 538 ? 29.562 -13.809 -55.844 1.00 21.41 538 CYS A CA 1
ATOM 4327 C C . CYS A 1 538 ? 28.146 -13.175 -55.913 1.00 21.41 538 CYS A C 1
ATOM 4329 O O . CYS A 1 538 ? 27.181 -13.875 -56.189 1.00 21.41 538 CYS A O 1
ATOM 4331 N N . THR A 1 539 ? 28.078 -11.846 -55.670 1.00 23.89 539 THR A N 1
ATOM 4332 C CA . THR A 1 539 ? 27.533 -10.747 -56.533 1.00 23.89 539 THR A CA 1
ATOM 4333 C C . THR A 1 539 ? 26.214 -10.957 -57.299 1.00 23.89 539 THR A C 1
ATOM 4335 O O . THR A 1 539 ? 26.039 -11.982 -57.934 1.00 23.89 539 THR A O 1
ATOM 4338 N N . GLU A 1 540 ? 25.318 -9.995 -57.535 1.00 25.72 540 GLU A N 1
ATOM 4339 C CA . GLU A 1 540 ? 24.965 -8.637 -57.072 1.00 25.72 540 GLU A CA 1
ATOM 4340 C C . GLU A 1 540 ? 23.740 -8.262 -57.948 1.00 25.72 540 GLU A C 1
ATOM 4342 O O . GLU A 1 540 ? 23.768 -8.563 -59.136 1.00 25.72 540 GLU A O 1
ATOM 4347 N N . HIS A 1 541 ? 22.706 -7.591 -57.430 1.00 25.59 541 HIS A N 1
ATOM 4348 C CA . HIS A 1 541 ? 21.899 -6.595 -58.167 1.00 25.59 541 HIS A CA 1
ATOM 4349 C C . HIS A 1 541 ? 20.976 -5.880 -57.173 1.00 25.59 541 HIS A C 1
ATOM 4351 O O . HIS A 1 541 ? 20.190 -6.511 -56.471 1.00 25.59 541 HIS A O 1
ATOM 4357 N N . GLY A 1 542 ? 21.129 -4.559 -57.066 1.00 22.30 542 GLY A N 1
ATOM 4358 C CA . GLY A 1 542 ? 20.513 -3.746 -56.021 1.00 22.30 542 GLY A CA 1
ATOM 4359 C C . GLY A 1 542 ? 19.567 -2.675 -56.536 1.00 22.30 542 GLY A C 1
ATOM 4360 O O . GLY A 1 542 ? 19.596 -2.353 -57.713 1.00 22.30 542 GLY A O 1
ATOM 4361 N N . TRP A 1 543 ? 18.816 -2.080 -55.604 1.00 22.88 543 TRP A N 1
ATOM 4362 C CA . TRP A 1 543 ? 18.315 -0.701 -55.633 1.00 22.88 543 TRP A CA 1
ATOM 4363 C C . TRP A 1 543 ? 18.380 -0.142 -54.197 1.00 22.88 543 TRP A C 1
ATOM 4365 O O . TRP A 1 543 ? 17.983 -0.806 -53.241 1.00 22.88 543 TRP A O 1
ATOM 4375 N N . LYS A 1 544 ? 18.978 1.048 -54.049 1.00 23.38 544 LYS A N 1
ATOM 4376 C CA . LYS A 1 544 ? 19.413 1.691 -52.793 1.00 23.38 544 LYS A CA 1
ATOM 4377 C C . LYS A 1 544 ? 18.306 2.520 -52.127 1.00 23.38 544 LYS A C 1
ATOM 4379 O O . LYS A 1 544 ? 17.693 3.345 -52.796 1.00 23.38 544 LYS A O 1
ATOM 4384 N N . THR A 1 545 ? 18.182 2.426 -50.797 1.00 26.22 545 THR A N 1
ATOM 4385 C CA . THR A 1 545 ? 18.123 3.569 -49.845 1.00 26.22 545 THR A CA 1
ATOM 4386 C C . THR A 1 545 ? 18.133 3.058 -48.393 1.00 26.22 545 THR A C 1
ATOM 4388 O O . THR A 1 545 ? 17.098 2.837 -47.775 1.00 26.22 545 THR A O 1
ATOM 4391 N N . SER A 1 546 ? 19.330 2.872 -47.831 1.00 25.98 546 SER A N 1
ATOM 4392 C CA . SER A 1 546 ? 19.571 2.680 -46.392 1.00 25.98 546 SER A CA 1
ATOM 4393 C C . SER A 1 546 ? 20.989 3.154 -46.061 1.00 25.98 546 SER A C 1
ATOM 4395 O O . SER A 1 546 ? 21.932 2.775 -46.754 1.00 25.98 546 SER A O 1
ATOM 4397 N N . MET A 1 547 ? 21.156 3.991 -45.033 1.00 27.64 547 MET A N 1
ATOM 4398 C CA . MET A 1 547 ? 22.482 4.337 -44.507 1.00 27.64 547 MET A CA 1
ATOM 4399 C C . MET A 1 547 ? 23.015 3.160 -43.684 1.00 27.64 547 MET A C 1
ATOM 4401 O O . MET A 1 547 ? 22.532 2.901 -42.584 1.00 27.64 547 MET A O 1
ATOM 4405 N N . GLU A 1 548 ? 24.010 2.454 -44.216 1.00 27.34 548 GLU A N 1
ATOM 4406 C CA . GLU A 1 548 ? 24.818 1.487 -43.468 1.00 27.34 548 GLU A CA 1
ATOM 4407 C C . GLU A 1 548 ? 26.037 2.190 -42.851 1.00 27.34 548 GLU A C 1
ATOM 4409 O O . GLU A 1 548 ? 26.744 2.944 -43.519 1.00 27.34 548 GLU A O 1
ATOM 4414 N N . LEU A 1 549 ? 26.301 1.941 -41.567 1.00 26.20 549 LEU A N 1
ATOM 4415 C CA . LEU A 1 549 ? 27.522 2.372 -40.883 1.00 26.20 549 LEU A CA 1
ATOM 4416 C C . LEU A 1 549 ? 28.594 1.283 -41.045 1.00 26.20 549 LEU A C 1
ATOM 4418 O O . LEU A 1 549 ? 28.522 0.250 -40.383 1.00 26.20 549 LEU A O 1
ATOM 4422 N N . GLN A 1 550 ? 29.598 1.510 -41.898 1.00 26.53 550 GLN A N 1
ATOM 4423 C CA . GLN A 1 550 ? 30.791 0.657 -41.996 1.00 26.53 550 GLN A CA 1
ATOM 4424 C C . GLN A 1 550 ? 32.000 1.290 -41.290 1.00 26.53 550 GLN A C 1
ATOM 4426 O O . GLN A 1 550 ? 32.283 2.476 -41.445 1.00 26.53 550 GLN A O 1
ATOM 4431 N N . LYS A 1 551 ? 32.744 0.470 -40.535 1.00 28.91 551 LYS A N 1
ATOM 4432 C CA . LYS A 1 551 ? 34.076 0.792 -39.996 1.00 28.91 551 LYS A CA 1
ATOM 4433 C C . LYS A 1 551 ? 35.123 0.691 -41.113 1.00 28.91 551 LYS A C 1
ATOM 4435 O O . LYS A 1 551 ? 35.175 -0.335 -41.785 1.00 28.91 551 LYS A O 1
ATOM 4440 N N . GLN A 1 552 ? 35.992 1.695 -41.257 1.00 24.59 552 GLN A N 1
ATOM 4441 C CA . GLN A 1 552 ? 37.203 1.603 -42.087 1.00 24.59 552 GLN A CA 1
ATOM 4442 C C . GLN A 1 552 ? 38.485 1.435 -41.244 1.00 24.59 552 GLN A C 1
ATOM 4444 O O . GLN A 1 552 ? 38.527 1.932 -40.115 1.00 24.59 552 GLN A O 1
ATOM 4449 N N . PRO A 1 553 ? 39.522 0.744 -41.770 1.00 27.44 553 PRO A N 1
ATOM 4450 C CA . PRO A 1 553 ? 40.796 0.514 -41.094 1.00 27.44 553 PRO A CA 1
ATOM 4451 C C . PRO A 1 553 ? 41.887 1.537 -41.471 1.00 27.44 553 PRO A C 1
ATOM 4453 O O . PRO A 1 553 ? 41.800 2.251 -42.465 1.00 27.44 553 PRO A O 1
ATOM 4456 N N . HIS A 1 554 ? 42.921 1.566 -40.629 1.00 27.12 554 HIS A N 1
ATOM 4457 C CA . HIS A 1 554 ? 44.088 2.452 -40.621 1.00 27.12 554 HIS A CA 1
ATOM 4458 C C . HIS A 1 554 ? 44.818 2.666 -41.961 1.00 27.12 554 HIS A C 1
ATOM 4460 O O . HIS A 1 554 ? 45.104 1.712 -42.680 1.00 27.12 554 HIS A O 1
ATOM 4466 N N . PHE A 1 555 ? 45.290 3.904 -42.162 1.00 22.75 555 PHE A N 1
ATOM 4467 C CA . PHE A 1 555 ? 46.503 4.225 -42.919 1.00 22.75 555 PHE A CA 1
ATOM 4468 C C . PHE A 1 555 ? 47.365 5.242 -42.153 1.00 22.75 555 PHE A C 1
ATOM 4470 O O . PHE A 1 555 ? 46.866 6.152 -41.493 1.00 22.75 555 PHE A O 1
ATOM 4477 N N . SER A 1 556 ? 48.670 5.018 -42.223 1.00 23.11 556 SER A N 1
ATOM 4478 C CA . SER A 1 556 ? 49.792 5.716 -41.599 1.00 23.11 556 SER A CA 1
ATOM 4479 C C . SER A 1 556 ? 50.372 6.803 -42.515 1.00 23.11 556 SER A C 1
ATOM 4481 O O . SER A 1 556 ? 50.446 6.575 -43.716 1.00 23.11 556 SER A O 1
ATOM 4483 N N . TYR A 1 557 ? 50.859 7.927 -41.961 1.00 20.55 557 TYR A N 1
ATOM 4484 C CA . TYR A 1 557 ? 52.241 8.420 -42.158 1.00 20.55 557 TYR A CA 1
ATOM 4485 C C . TYR A 1 557 ? 52.578 9.667 -41.308 1.00 20.55 557 TYR A C 1
ATOM 4487 O O . TYR A 1 557 ? 51.750 10.547 -41.094 1.00 20.55 557 TYR A O 1
ATOM 4495 N N . CYS A 1 558 ? 53.828 9.694 -40.834 1.00 20.38 558 CYS A N 1
ATOM 4496 C CA . CYS A 1 558 ? 54.528 10.704 -40.027 1.00 20.38 558 CYS A CA 1
ATOM 4497 C C . CYS A 1 558 ? 54.673 12.096 -40.680 1.00 20.38 558 CYS A C 1
ATOM 4499 O O . CYS A 1 558 ? 54.873 12.171 -41.891 1.00 20.38 558 CYS A O 1
ATOM 4501 N N . SER A 1 559 ? 54.830 13.163 -39.870 1.00 24.59 559 SER A N 1
ATOM 4502 C CA . SER A 1 559 ? 56.150 13.771 -39.523 1.00 24.59 559 SER A CA 1
ATOM 4503 C C . SER A 1 559 ? 56.056 15.176 -38.875 1.00 24.59 559 SER A C 1
ATOM 4505 O O . SER A 1 559 ? 55.580 16.112 -39.500 1.00 24.59 559 SER A O 1
ATOM 4507 N N . ASN A 1 560 ? 56.590 15.279 -37.647 1.00 22.73 560 ASN A N 1
ATOM 4508 C CA . ASN A 1 560 ? 57.388 16.347 -36.996 1.00 22.73 560 ASN A CA 1
ATOM 4509 C C . ASN A 1 560 ? 57.077 17.858 -37.127 1.00 22.73 560 ASN A C 1
ATOM 4511 O O . ASN A 1 560 ? 57.219 18.435 -38.197 1.00 22.73 560 ASN A O 1
ATOM 4515 N N . CYS A 1 561 ? 56.899 18.527 -35.971 1.00 22.27 561 CYS A N 1
ATOM 4516 C CA . CYS A 1 561 ? 57.904 19.385 -35.283 1.00 22.27 561 CYS A CA 1
ATOM 4517 C C . CYS A 1 561 ? 57.298 19.966 -33.976 1.00 22.27 561 CYS A C 1
ATOM 4519 O O . CYS A 1 561 ? 56.229 20.559 -34.020 1.00 22.27 561 CYS A O 1
ATOM 4521 N N . SER A 1 562 ? 57.821 19.602 -32.790 1.00 23.42 562 SER A N 1
ATOM 4522 C CA . SER A 1 562 ? 58.674 20.428 -31.888 1.00 23.42 562 SER A CA 1
ATOM 4523 C C . SER A 1 562 ? 57.953 21.680 -31.332 1.00 23.42 562 SER A C 1
ATOM 4525 O O . SER A 1 562 ? 57.518 22.498 -32.124 1.00 23.42 562 SER A O 1
ATOM 4527 N N . SER A 1 563 ? 57.798 21.958 -30.028 1.00 25.62 563 SER A N 1
ATOM 4528 C CA . SER A 1 563 ? 58.715 21.774 -28.891 1.00 25.62 563 SER A CA 1
ATOM 4529 C C . SER A 1 563 ? 58.036 22.021 -27.513 1.00 25.62 563 SER A C 1
ATOM 4531 O O . SER A 1 563 ? 57.197 22.902 -27.366 1.00 25.62 563 SER A O 1
ATOM 4533 N N . ASN A 1 564 ? 58.476 21.239 -26.515 1.00 24.70 564 ASN A N 1
ATOM 4534 C CA . ASN A 1 564 ? 58.657 21.493 -25.068 1.00 24.70 564 ASN A CA 1
ATOM 4535 C C . ASN A 1 564 ? 57.631 22.301 -24.233 1.00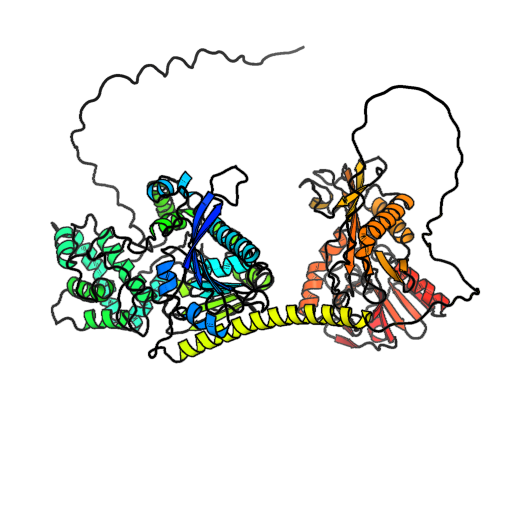 24.70 564 ASN A C 1
ATOM 4537 O O . ASN A 1 564 ? 57.637 23.527 -24.255 1.00 24.70 564 ASN A O 1
ATOM 4541 N N . ASN A 1 565 ? 56.970 21.640 -23.265 1.00 26.30 565 ASN A N 1
ATOM 4542 C CA . ASN A 1 565 ? 57.476 21.568 -21.877 1.00 26.30 565 ASN A CA 1
ATOM 4543 C C . ASN A 1 565 ? 56.660 20.620 -20.966 1.00 26.30 565 ASN A C 1
ATOM 4545 O O . ASN A 1 565 ? 55.441 20.519 -21.056 1.00 26.30 565 ASN A O 1
ATOM 4549 N N . ASN A 1 566 ? 57.400 19.927 -20.095 1.00 25.12 566 ASN A N 1
ATOM 4550 C CA . ASN A 1 566 ? 57.015 18.861 -19.162 1.00 25.12 566 ASN A CA 1
ATOM 4551 C C . ASN A 1 566 ? 55.999 19.261 -18.077 1.00 25.12 566 ASN A C 1
ATOM 4553 O O . ASN A 1 566 ? 56.246 20.252 -17.400 1.00 25.12 566 ASN A O 1
ATOM 4557 N N . VAL A 1 567 ? 55.033 18.374 -17.771 1.00 27.12 567 VAL A N 1
ATOM 4558 C CA . VAL A 1 567 ? 54.768 17.851 -16.407 1.00 27.12 567 VAL A CA 1
ATOM 4559 C C . VAL A 1 567 ? 54.268 16.397 -16.505 1.00 27.12 567 VAL A C 1
ATOM 4561 O O . VAL A 1 567 ? 53.540 16.028 -17.422 1.00 27.12 567 VAL A O 1
ATOM 4564 N N . ASN A 1 568 ? 54.731 15.579 -15.561 1.00 26.59 568 ASN A N 1
ATOM 4565 C CA . ASN A 1 568 ? 54.683 14.123 -15.499 1.00 26.59 568 ASN A CA 1
ATOM 4566 C C . ASN A 1 568 ? 53.305 13.444 -15.563 1.00 26.59 568 ASN A C 1
ATOM 4568 O O . ASN A 1 568 ? 52.309 13.862 -14.981 1.00 26.59 568 ASN A O 1
ATOM 4572 N N . SER A 1 569 ? 53.377 12.280 -16.201 1.00 25.62 569 SER A N 1
ATOM 4573 C CA . SER A 1 569 ? 52.442 11.170 -16.325 1.00 25.62 569 SER A CA 1
ATOM 4574 C C . SER A 1 569 ? 51.801 10.667 -15.025 1.00 25.62 569 SER A C 1
ATOM 4576 O O . SER A 1 569 ? 52.505 10.242 -14.109 1.00 25.62 569 SER A O 1
ATOM 4578 N N . LEU A 1 570 ? 50.474 10.513 -15.048 1.00 27.73 570 LEU A N 1
ATOM 4579 C CA . LEU A 1 570 ? 49.729 9.530 -14.256 1.00 27.73 570 LEU A CA 1
ATOM 4580 C C . LEU A 1 570 ? 48.627 8.903 -15.133 1.00 27.73 570 LEU A C 1
ATOM 4582 O O . LEU A 1 570 ? 47.625 9.522 -15.464 1.00 27.73 570 LEU A O 1
ATOM 4586 N N . ARG A 1 571 ? 48.902 7.665 -15.561 1.00 29.02 571 ARG A N 1
ATOM 4587 C CA . ARG A 1 571 ? 48.001 6.582 -16.004 1.00 29.02 571 ARG A CA 1
ATOM 4588 C C . ARG A 1 571 ? 46.530 6.942 -16.330 1.00 29.02 571 ARG A C 1
ATOM 4590 O O . ARG A 1 571 ? 45.676 6.884 -15.456 1.00 29.02 571 ARG A O 1
ATOM 4597 N N . MET A 1 572 ? 46.197 7.039 -17.622 1.00 28.38 572 MET A N 1
ATOM 4598 C CA . MET A 1 572 ? 44.876 6.637 -18.152 1.00 28.38 572 MET A CA 1
ATOM 4599 C C . MET A 1 572 ? 45.004 5.369 -19.003 1.00 28.38 572 MET A C 1
ATOM 4601 O O . MET A 1 572 ? 44.718 5.337 -20.194 1.00 28.38 572 MET A O 1
ATOM 4605 N N . ALA A 1 573 ? 45.456 4.297 -18.360 1.00 33.44 573 ALA A N 1
ATOM 4606 C CA . ALA A 1 573 ? 45.377 2.944 -18.891 1.00 33.44 573 ALA A CA 1
ATOM 4607 C C . ALA A 1 573 ? 44.906 2.021 -17.761 1.00 33.44 573 ALA A C 1
ATOM 4609 O O . ALA A 1 573 ? 45.730 1.390 -17.108 1.00 33.44 573 ALA A O 1
ATOM 4610 N N . SER A 1 574 ? 43.599 2.019 -17.459 1.00 31.95 574 SER A N 1
ATOM 4611 C CA . SER A 1 574 ? 42.957 0.937 -16.679 1.00 31.95 574 SER A CA 1
ATOM 4612 C C . SER A 1 574 ? 41.413 0.934 -16.664 1.00 31.95 574 SER A C 1
ATOM 4614 O O . SER A 1 574 ? 40.832 0.442 -15.708 1.00 31.95 574 SER A O 1
ATOM 4616 N N . LEU A 1 575 ? 40.701 1.424 -17.689 1.00 31.55 575 LEU A N 1
ATOM 4617 C CA . LEU A 1 575 ? 39.222 1.320 -17.702 1.00 31.55 575 LEU A CA 1
ATOM 4618 C C . LEU A 1 575 ? 38.610 0.822 -19.018 1.00 31.55 575 LEU A C 1
ATOM 4620 O O . LEU A 1 575 ? 37.420 0.982 -19.261 1.00 31.55 575 LEU A O 1
ATOM 4624 N N . ALA A 1 576 ? 39.400 0.154 -19.852 1.00 34.22 576 ALA A N 1
ATOM 4625 C CA . ALA A 1 576 ? 38.887 -0.527 -21.033 1.00 34.22 576 ALA A CA 1
ATOM 4626 C C . ALA A 1 576 ? 39.599 -1.869 -21.186 1.00 34.22 576 ALA A C 1
ATOM 4628 O O . ALA A 1 576 ? 40.513 -1.981 -21.989 1.00 34.22 576 ALA A O 1
ATOM 4629 N N . ASN A 1 577 ? 39.260 -2.827 -20.317 1.00 34.22 577 ASN A N 1
ATOM 4630 C CA . ASN A 1 577 ? 39.355 -4.278 -20.540 1.00 34.22 577 ASN A CA 1
ATOM 4631 C C . ASN A 1 577 ? 38.965 -5.004 -19.246 1.00 34.22 577 ASN A C 1
ATOM 4633 O O . ASN A 1 577 ? 39.818 -5.256 -18.403 1.00 34.22 577 ASN A O 1
ATOM 4637 N N . ASN A 1 578 ? 37.659 -5.243 -19.078 1.00 32.25 578 ASN A N 1
ATOM 4638 C CA . ASN A 1 578 ? 37.043 -6.395 -18.389 1.00 32.25 578 ASN A CA 1
ATOM 4639 C C . ASN A 1 578 ? 35.548 -6.135 -18.133 1.00 32.25 578 ASN A C 1
ATOM 4641 O O . ASN A 1 578 ? 35.055 -6.260 -17.017 1.00 32.25 578 ASN A O 1
ATOM 4645 N N . VAL A 1 579 ? 34.800 -5.791 -19.182 1.00 35.75 579 VAL A N 1
ATOM 4646 C CA . VAL A 1 579 ? 33.361 -6.069 -19.197 1.00 35.75 579 VAL A CA 1
ATOM 4647 C C . VAL A 1 579 ? 33.185 -7.157 -20.237 1.00 35.75 579 VAL A C 1
ATOM 4649 O O . VAL A 1 579 ? 33.094 -6.878 -21.430 1.00 35.75 579 VAL A O 1
ATOM 4652 N N . ALA A 1 580 ? 33.221 -8.415 -19.795 1.00 35.03 580 ALA A N 1
ATOM 4653 C CA . ALA A 1 580 ? 32.635 -9.484 -20.585 1.00 35.03 580 ALA A CA 1
ATOM 4654 C C . ALA A 1 580 ? 31.201 -9.036 -20.906 1.00 35.03 580 ALA A C 1
ATOM 4656 O O . ALA A 1 580 ? 30.442 -8.701 -19.996 1.00 35.03 580 ALA A O 1
ATOM 4657 N N . SER A 1 581 ? 30.870 -8.901 -22.191 1.00 44.00 581 SER A N 1
ATOM 4658 C CA . SER A 1 581 ? 29.570 -8.405 -22.636 1.00 44.00 581 SER A CA 1
ATOM 4659 C C . SER A 1 581 ? 28.504 -9.459 -22.346 1.00 44.00 581 SER A C 1
ATOM 4661 O O . SER A 1 581 ? 28.120 -10.230 -23.226 1.00 44.00 581 SER A O 1
ATOM 4663 N N . GLU A 1 582 ? 28.046 -9.520 -21.100 1.00 50.91 582 GLU A N 1
ATOM 4664 C CA . GLU A 1 582 ? 26.858 -10.278 -20.748 1.00 50.91 582 GLU A CA 1
ATOM 4665 C C . GLU A 1 582 ? 25.670 -9.634 -21.466 1.00 50.91 582 GLU A C 1
ATOM 4667 O O . GLU A 1 582 ? 25.350 -8.448 -21.284 1.00 50.91 582 GLU A O 1
ATOM 4672 N N . LEU A 1 583 ? 25.051 -10.421 -22.350 1.00 58.34 583 LEU A N 1
ATOM 4673 C CA . LEU A 1 583 ? 23.773 -10.075 -22.950 1.00 58.34 583 LEU A CA 1
ATOM 4674 C C . LEU A 1 583 ? 22.787 -9.799 -21.809 1.00 58.34 583 LEU A C 1
ATOM 4676 O O . LEU A 1 583 ? 22.731 -10.586 -20.860 1.00 58.34 583 LEU A O 1
ATOM 4680 N N . PRO A 1 584 ? 22.024 -8.697 -21.866 1.00 60.94 584 PRO A N 1
ATOM 4681 C CA . PRO A 1 584 ? 21.054 -8.411 -20.827 1.00 60.94 584 PRO A CA 1
ATOM 4682 C C . PRO A 1 584 ? 20.070 -9.584 -20.733 1.00 60.94 584 PRO A C 1
ATOM 4684 O O . PRO A 1 584 ? 19.604 -10.094 -21.754 1.00 60.94 584 PRO A O 1
ATOM 4687 N N . ASN A 1 585 ? 19.788 -10.033 -19.505 1.00 71.06 585 ASN A N 1
ATOM 4688 C CA . ASN A 1 585 ? 18.862 -11.131 -19.222 1.00 71.06 585 ASN A CA 1
ATOM 4689 C C . ASN A 1 585 ? 17.413 -10.673 -19.474 1.00 71.06 585 ASN A C 1
ATOM 4691 O O . ASN A 1 585 ? 16.642 -10.428 -18.546 1.00 71.06 585 ASN A O 1
ATOM 4695 N N . ILE A 1 586 ? 17.084 -10.477 -20.751 1.00 82.81 586 ILE A N 1
ATOM 4696 C CA . ILE A 1 586 ? 15.782 -10.052 -21.246 1.00 82.81 586 ILE A CA 1
ATOM 4697 C C . ILE A 1 586 ? 15.094 -11.243 -21.891 1.00 82.81 586 ILE A C 1
ATOM 4699 O O . ILE A 1 586 ? 15.629 -11.921 -22.767 1.00 82.81 586 ILE A O 1
ATOM 4703 N N . ASP A 1 587 ? 13.847 -11.442 -21.490 1.00 84.50 587 ASP A N 1
ATOM 4704 C CA . ASP A 1 587 ? 12.912 -12.291 -22.202 1.00 84.50 587 ASP A CA 1
ATOM 4705 C C . ASP A 1 587 ? 12.430 -11.592 -23.481 1.00 84.50 587 ASP A C 1
ATOM 4707 O O . ASP A 1 587 ? 11.398 -10.916 -23.490 1.00 84.50 587 ASP A O 1
ATOM 4711 N N . TRP A 1 588 ? 13.202 -11.744 -24.558 1.00 84.88 588 TRP A N 1
ATOM 4712 C CA . TRP A 1 588 ? 12.905 -11.132 -25.855 1.00 84.88 588 TRP A CA 1
ATOM 4713 C C . TRP A 1 588 ? 11.562 -11.596 -26.448 1.00 84.88 588 TRP A C 1
ATOM 4715 O O . TRP A 1 588 ? 11.004 -10.903 -27.289 1.00 84.88 588 TRP A O 1
ATOM 4725 N N . ASP A 1 589 ? 11.023 -12.740 -26.011 1.00 82.38 589 ASP A N 1
ATOM 4726 C CA . ASP A 1 589 ? 9.769 -13.298 -26.533 1.00 82.38 589 ASP A CA 1
ATOM 4727 C C . ASP A 1 589 ? 8.514 -12.658 -25.921 1.00 82.38 589 ASP A C 1
ATOM 4729 O O . ASP A 1 589 ? 7.466 -12.658 -26.561 1.00 82.38 589 ASP A O 1
ATOM 4733 N N . ASN A 1 590 ? 8.599 -12.103 -24.705 1.00 82.50 590 ASN A N 1
ATOM 4734 C CA . ASN A 1 590 ? 7.475 -11.430 -24.035 1.00 82.50 590 ASN A CA 1
ATOM 4735 C C . ASN A 1 590 ? 7.760 -9.946 -23.778 1.00 82.50 590 ASN A C 1
ATOM 4737 O O . ASN A 1 590 ? 7.376 -9.377 -22.748 1.00 82.50 590 ASN A O 1
ATOM 4741 N N . LEU A 1 591 ? 8.456 -9.303 -24.711 1.00 84.94 591 LEU A N 1
ATOM 4742 C CA . LEU A 1 591 ? 8.639 -7.863 -24.671 1.00 84.94 591 LEU A CA 1
ATOM 4743 C C . LEU A 1 591 ? 7.295 -7.156 -24.888 1.00 84.94 591 LEU A C 1
ATOM 4745 O O . LEU A 1 591 ? 6.684 -7.235 -25.950 1.00 84.94 591 LEU A O 1
ATOM 4749 N N . GLY A 1 592 ? 6.837 -6.432 -23.870 1.00 85.25 592 GLY A N 1
ATOM 4750 C CA . GLY A 1 592 ? 5.762 -5.451 -24.013 1.00 85.25 592 GLY A CA 1
ATOM 4751 C C . GLY A 1 592 ? 6.299 -4.087 -24.449 1.00 85.25 592 GLY A C 1
ATOM 4752 O O . GLY A 1 592 ? 7.508 -3.879 -24.556 1.00 85.25 592 GLY A O 1
ATOM 4753 N N . PHE A 1 593 ? 5.406 -3.121 -24.646 1.00 86.31 593 PHE A N 1
ATOM 4754 C CA . PHE A 1 593 ? 5.780 -1.716 -24.799 1.00 86.31 593 PHE A CA 1
ATOM 4755 C C . PHE A 1 593 ? 5.868 -1.044 -23.422 1.00 86.31 593 PHE A C 1
ATOM 4757 O O . PHE A 1 593 ? 4.929 -0.394 -22.966 1.00 86.31 593 PHE A O 1
ATOM 4764 N N . ARG A 1 594 ? 6.983 -1.265 -22.718 1.00 86.81 594 ARG A N 1
ATOM 4765 C CA . ARG A 1 594 ? 7.233 -0.739 -21.366 1.00 86.81 594 ARG A CA 1
ATOM 4766 C C . ARG A 1 594 ? 8.664 -0.238 -21.227 1.00 86.81 594 ARG A C 1
ATOM 4768 O O . ARG A 1 594 ? 9.548 -0.712 -21.934 1.00 86.81 594 ARG A O 1
ATOM 4775 N N . LEU A 1 595 ? 8.884 0.680 -20.289 1.00 88.81 595 LEU A N 1
ATOM 4776 C CA . LEU A 1 595 ? 10.227 1.138 -19.963 1.00 88.81 595 LEU A CA 1
ATOM 4777 C C . LEU A 1 595 ? 11.018 0.001 -19.306 1.00 88.81 595 LEU A C 1
ATOM 4779 O O . LEU A 1 595 ? 10.657 -0.513 -18.253 1.00 88.81 595 LEU A O 1
ATOM 4783 N N . THR A 1 596 ? 12.109 -0.361 -19.956 1.00 91.38 596 THR A N 1
ATOM 4784 C CA . THR A 1 596 ? 13.221 -1.145 -19.426 1.00 91.38 596 THR A CA 1
ATOM 4785 C C . THR A 1 596 ? 14.449 -0.245 -19.455 1.00 91.38 596 THR A C 1
ATOM 4787 O O . THR A 1 596 ? 14.813 0.244 -20.528 1.00 91.38 596 THR A O 1
ATOM 4790 N N . THR A 1 597 ? 15.051 -0.004 -18.293 1.00 90.69 597 THR A N 1
ATOM 4791 C CA . THR A 1 597 ? 16.257 0.818 -18.156 1.00 90.69 597 THR A CA 1
ATOM 4792 C C . THR A 1 597 ? 17.414 0.207 -18.942 1.00 90.69 597 THR A C 1
ATOM 4794 O O . THR A 1 597 ? 17.720 -0.972 -18.772 1.00 90.69 597 THR A O 1
ATOM 4797 N N . THR A 1 598 ? 18.044 1.009 -19.800 1.00 95.00 598 THR A N 1
ATOM 4798 C CA . THR A 1 598 ? 19.244 0.631 -20.560 1.00 95.00 598 THR A CA 1
ATOM 4799 C C . THR A 1 598 ? 20.485 1.303 -19.974 1.00 95.00 598 THR A C 1
ATOM 4801 O O . THR A 1 598 ? 20.409 2.001 -18.968 1.00 95.00 598 THR A O 1
ATOM 4804 N N . ASP A 1 599 ? 21.654 1.088 -20.572 1.00 95.38 599 ASP A N 1
ATOM 4805 C CA . ASP A 1 599 ? 22.926 1.501 -19.973 1.00 95.38 599 ASP A CA 1
ATOM 4806 C C . ASP A 1 599 ? 23.183 3.003 -20.042 1.00 95.38 599 ASP A C 1
ATOM 4808 O O . ASP A 1 599 ? 23.721 3.583 -19.095 1.00 95.38 599 ASP A O 1
ATOM 4812 N N . TYR A 1 600 ? 22.850 3.608 -21.181 1.00 97.56 600 TYR A N 1
ATOM 4813 C CA . TYR A 1 600 ? 23.221 4.980 -21.500 1.00 97.56 600 TYR A CA 1
ATOM 4814 C C . TYR A 1 600 ? 22.047 5.777 -22.063 1.00 97.56 600 TYR A C 1
ATOM 4816 O O . TYR A 1 600 ? 21.193 5.248 -22.778 1.00 97.56 600 TYR A O 1
ATOM 4824 N N . MET A 1 601 ? 22.071 7.074 -21.791 1.00 97.62 601 MET A N 1
ATOM 4825 C CA . MET A 1 601 ? 21.267 8.110 -22.429 1.00 97.62 601 MET A CA 1
ATOM 4826 C C . MET A 1 601 ? 22.198 9.195 -22.983 1.00 97.62 601 MET A C 1
ATOM 4828 O O . MET A 1 601 ? 23.355 9.288 -22.578 1.00 97.62 601 MET A O 1
ATOM 4832 N N . TYR A 1 602 ? 21.718 10.006 -23.917 1.00 98.25 602 TYR A N 1
ATOM 4833 C CA . TYR A 1 602 ? 22.472 11.115 -24.498 1.00 98.25 602 TYR A CA 1
ATOM 4834 C C . TYR A 1 602 ? 21.857 12.446 -24.082 1.00 98.25 602 TYR A C 1
ATOM 4836 O O . TYR A 1 602 ? 20.638 12.591 -24.150 1.00 98.25 602 TYR A O 1
ATOM 4844 N N . ILE A 1 603 ? 22.677 13.419 -23.682 1.00 97.69 603 ILE A N 1
ATOM 4845 C CA . ILE A 1 603 ? 22.226 14.750 -23.254 1.00 97.69 603 ILE A CA 1
ATOM 4846 C C . ILE A 1 603 ? 23.005 15.835 -23.993 1.00 97.69 603 ILE A C 1
ATOM 4848 O O . ILE A 1 603 ? 24.226 15.777 -24.094 1.00 97.69 603 ILE A O 1
ATOM 4852 N N . MET A 1 604 ? 22.296 16.861 -24.460 1.00 95.75 604 MET A N 1
ATOM 4853 C CA . MET A 1 604 ? 22.854 18.149 -24.878 1.00 95.75 604 MET A CA 1
ATOM 4854 C C . MET A 1 604 ? 22.014 19.286 -24.284 1.00 95.75 604 MET A C 1
ATOM 4856 O O . MET A 1 604 ? 20.806 19.140 -24.072 1.00 95.75 604 MET A O 1
ATOM 4860 N N . LYS A 1 605 ? 22.651 20.425 -24.018 1.00 94.50 605 LYS A N 1
ATOM 4861 C CA . LYS A 1 605 ? 22.010 21.601 -23.418 1.00 94.50 605 LYS A CA 1
ATOM 4862 C C . LYS A 1 605 ? 22.177 22.818 -24.322 1.00 94.50 605 LYS A C 1
ATOM 4864 O O . LYS A 1 605 ? 23.103 22.875 -25.133 1.00 94.50 605 LYS A O 1
ATOM 4869 N N . CYS A 1 606 ? 21.265 23.769 -24.188 1.00 92.69 606 CYS A N 1
ATOM 4870 C CA . CYS A 1 606 ? 21.252 25.009 -24.949 1.00 92.69 606 CYS A CA 1
ATOM 4871 C C . CYS A 1 606 ? 20.640 26.125 -24.104 1.00 92.69 606 CYS A C 1
ATOM 4873 O O . CYS A 1 606 ? 19.549 25.946 -23.560 1.00 92.69 606 CYS A O 1
ATOM 4875 N N . SER A 1 607 ? 21.290 27.283 -24.040 1.00 87.50 607 SER A N 1
ATOM 4876 C CA . SER A 1 607 ? 20.670 28.503 -23.515 1.00 87.50 607 SER A CA 1
ATOM 4877 C C . SER A 1 607 ? 19.792 29.145 -24.593 1.00 87.50 607 SER A C 1
ATOM 4879 O O . SER A 1 607 ? 19.969 28.905 -25.792 1.00 87.50 607 SER A O 1
ATOM 4881 N N . GLN A 1 608 ? 18.817 29.958 -24.198 1.00 77.88 608 GLN A N 1
ATOM 4882 C CA . GLN A 1 608 ? 17.951 30.665 -25.138 1.00 77.88 608 GLN A CA 1
ATOM 4883 C C . GLN A 1 608 ? 18.765 31.611 -26.037 1.00 77.88 608 GLN A C 1
ATOM 4885 O O . GLN A 1 608 ? 19.522 32.445 -25.551 1.00 77.88 608 GLN A O 1
ATOM 4890 N N . GLY A 1 609 ? 18.583 31.494 -27.356 1.00 74.69 609 GLY A N 1
ATOM 4891 C CA . GLY A 1 609 ? 19.307 32.296 -28.353 1.00 74.69 609 GLY A CA 1
ATOM 4892 C C . GLY A 1 609 ? 20.675 31.736 -28.762 1.00 74.69 609 GLY A C 1
ATOM 4893 O O . GLY A 1 609 ? 21.311 32.300 -29.650 1.00 74.69 609 GLY A O 1
ATOM 4894 N N . GLU A 1 610 ? 21.110 30.622 -28.168 1.00 84.56 610 GLU A N 1
ATOM 4895 C CA . GLU A 1 610 ? 22.358 29.934 -28.511 1.00 84.56 610 GLU A CA 1
ATOM 4896 C C . GLU A 1 610 ? 22.106 28.676 -29.361 1.00 84.56 610 GLU A C 1
ATOM 4898 O O . GLU A 1 610 ? 20.967 28.275 -29.611 1.00 84.56 610 GLU A O 1
ATOM 4903 N N . ASN A 1 611 ? 23.189 28.047 -29.825 1.00 87.00 611 ASN A N 1
ATOM 4904 C CA . ASN A 1 611 ? 23.144 26.732 -30.462 1.00 87.00 611 ASN A CA 1
ATOM 4905 C C . ASN A 1 611 ? 23.352 25.628 -29.419 1.00 87.00 611 ASN A C 1
ATOM 4907 O O . ASN A 1 611 ? 24.064 25.821 -28.434 1.00 87.00 611 ASN A O 1
ATOM 4911 N N . PHE A 1 612 ? 22.807 24.437 -29.677 1.00 90.69 612 PHE A N 1
ATOM 4912 C CA . PHE A 1 612 ? 23.062 23.271 -28.832 1.00 90.69 612 PHE A CA 1
ATOM 4913 C C . PHE A 1 612 ? 24.555 22.955 -28.738 1.00 90.69 612 PHE A C 1
ATOM 4915 O O . PHE A 1 612 ? 25.250 22.870 -29.757 1.00 90.69 612 PHE A O 1
ATOM 4922 N N . SER A 1 613 ? 25.021 22.733 -27.507 1.00 86.94 613 SER A N 1
ATOM 4923 C CA . SER A 1 613 ? 26.390 22.311 -27.231 1.00 86.94 613 SER A CA 1
ATOM 4924 C C . SER A 1 613 ? 26.677 20.911 -27.786 1.00 86.94 613 SER A C 1
ATOM 4926 O O . SER A 1 613 ? 25.777 20.161 -28.180 1.00 86.94 613 SER A O 1
ATOM 4928 N N . LYS A 1 614 ? 27.958 20.527 -27.809 1.00 87.19 614 LYS A N 1
ATOM 4929 C CA . LYS A 1 614 ? 28.326 19.132 -28.061 1.00 87.19 614 LYS A CA 1
ATOM 4930 C C . LYS A 1 614 ? 27.778 18.281 -26.914 1.00 87.19 614 LYS A C 1
ATOM 4932 O O . LYS A 1 614 ? 28.224 18.432 -25.782 1.00 87.19 614 LYS A O 1
ATOM 4937 N N . GLY A 1 615 ? 26.826 17.407 -27.216 1.00 90.19 615 GLY A N 1
ATOM 4938 C CA . GLY A 1 615 ? 26.262 16.508 -26.219 1.00 90.19 615 GLY A CA 1
ATOM 4939 C C . GLY A 1 615 ? 27.174 15.337 -25.870 1.00 90.19 615 GLY A C 1
ATOM 4940 O O . GLY A 1 615 ? 28.187 15.075 -26.528 1.00 90.19 615 GLY A O 1
ATOM 4941 N N . GLU A 1 616 ? 26.770 14.607 -24.840 1.00 94.69 616 GLU A N 1
ATOM 4942 C CA . GLU A 1 616 ? 27.533 13.519 -24.242 1.00 94.69 616 GLU A CA 1
ATOM 4943 C C . GLU A 1 616 ? 26.648 12.321 -23.890 1.00 94.69 616 GLU A C 1
ATOM 4945 O O . GLU A 1 616 ? 25.450 12.450 -23.631 1.00 94.69 616 GLU A O 1
ATOM 4950 N N . LEU A 1 617 ? 27.263 11.137 -23.884 1.00 97.19 617 LEU A N 1
ATOM 4951 C CA . LEU A 1 617 ? 26.653 9.926 -23.350 1.00 97.19 617 LEU A CA 1
ATOM 4952 C C . LEU A 1 617 ? 26.836 9.904 -21.835 1.00 97.19 617 LEU A C 1
ATOM 4954 O O . LEU A 1 617 ? 27.954 10.007 -21.336 1.00 97.19 617 LEU A O 1
ATOM 4958 N N . GLN A 1 618 ? 25.745 9.692 -21.117 1.00 94.88 618 GLN A N 1
ATOM 4959 C CA . GLN A 1 618 ? 25.725 9.524 -19.671 1.00 94.88 618 GLN A CA 1
ATOM 4960 C C . GLN A 1 618 ? 25.043 8.206 -19.319 1.00 94.88 618 GLN A C 1
ATOM 4962 O O . GLN A 1 618 ? 24.309 7.640 -20.133 1.00 94.88 618 GLN A O 1
ATOM 4967 N N . ARG A 1 619 ? 25.274 7.694 -18.107 1.00 96.50 619 ARG A N 1
ATOM 4968 C CA . ARG A 1 619 ? 24.500 6.551 -17.609 1.00 96.50 619 ARG A CA 1
ATOM 4969 C C . ARG A 1 619 ? 23.026 6.924 -17.564 1.00 96.50 619 ARG A C 1
ATOM 4971 O O . ARG A 1 619 ? 22.696 8.049 -17.202 1.00 96.50 619 ARG A O 1
ATOM 4978 N N . PHE A 1 620 ? 22.156 5.992 -17.945 1.00 95.44 620 PHE A N 1
ATOM 4979 C CA . PHE A 1 620 ? 20.721 6.212 -17.805 1.00 95.44 620 PHE A CA 1
ATOM 4980 C C . PHE A 1 620 ? 20.399 6.546 -16.343 1.00 95.44 620 PHE A C 1
ATOM 4982 O O . PHE A 1 620 ? 20.810 5.826 -15.433 1.00 95.44 620 PHE A O 1
ATOM 4989 N N . GLY A 1 621 ? 19.653 7.623 -16.125 1.00 93.88 621 GLY A N 1
ATOM 4990 C CA . GLY A 1 621 ? 19.284 8.084 -14.796 1.00 93.88 621 GLY A CA 1
ATOM 4991 C C . GLY A 1 621 ? 18.271 9.217 -14.857 1.00 93.88 621 GLY A C 1
ATOM 4992 O O . GLY A 1 621 ? 17.910 9.697 -15.933 1.00 93.88 621 GLY A O 1
ATOM 4993 N N . ASN A 1 622 ? 17.804 9.633 -13.684 1.00 94.62 622 ASN A N 1
ATOM 4994 C CA . ASN A 1 622 ? 16.917 10.784 -13.570 1.00 94.62 622 ASN A CA 1
ATOM 4995 C C . ASN A 1 622 ? 17.667 12.072 -13.941 1.00 94.62 622 ASN A C 1
ATOM 4997 O O . ASN A 1 622 ? 18.871 12.184 -13.714 1.00 94.62 622 ASN A O 1
ATOM 5001 N N . ILE A 1 623 ? 16.939 13.047 -14.487 1.00 93.25 623 ILE A N 1
ATOM 5002 C CA . ILE A 1 623 ? 17.447 14.404 -14.712 1.00 93.25 623 ILE A CA 1
ATOM 5003 C C . ILE A 1 623 ? 16.934 15.332 -13.611 1.00 93.25 623 ILE A C 1
ATOM 5005 O O . ILE A 1 623 ? 15.777 15.236 -13.203 1.00 93.25 623 ILE A O 1
ATOM 5009 N N . GLU A 1 624 ? 17.789 16.233 -13.140 1.00 93.88 624 GLU A N 1
ATOM 5010 C CA . GLU A 1 624 ? 17.402 17.288 -12.206 1.00 93.88 624 GLU A CA 1
ATOM 5011 C C . GLU A 1 624 ? 16.758 18.447 -12.975 1.00 93.88 624 GLU A C 1
ATOM 5013 O O . GLU A 1 624 ? 17.296 18.917 -13.981 1.00 93.88 624 GLU A O 1
ATOM 5018 N N . LEU A 1 625 ? 15.590 18.896 -12.516 1.00 94.50 625 LEU A N 1
ATOM 5019 C CA . LEU A 1 625 ? 14.871 20.038 -13.073 1.00 94.50 625 LEU A CA 1
ATOM 5020 C C . LEU A 1 625 ? 14.427 20.952 -11.936 1.00 94.50 625 LEU A C 1
ATOM 5022 O O . LEU A 1 625 ? 13.961 20.486 -10.898 1.00 94.50 625 LEU A O 1
ATOM 5026 N N . SER A 1 626 ? 14.510 22.262 -12.163 1.00 95.50 626 SER A N 1
ATOM 5027 C CA . SER A 1 626 ? 13.865 23.230 -11.279 1.00 95.50 626 SER A CA 1
ATOM 5028 C C . SER A 1 626 ? 12.353 22.970 -11.248 1.00 95.50 626 SER A C 1
ATOM 5030 O O . SER A 1 626 ? 11.767 22.765 -12.314 1.00 95.50 626 SER A O 1
ATOM 5032 N N . PRO A 1 627 ? 11.679 23.075 -10.087 1.00 95.62 627 PRO A N 1
ATOM 5033 C CA . PRO A 1 627 ? 10.217 23.074 -10.031 1.00 95.62 627 PRO A CA 1
ATOM 5034 C C . PRO A 1 627 ? 9.585 24.157 -10.915 1.00 95.62 627 PRO A C 1
ATOM 5036 O O . PRO A 1 627 ? 8.463 23.990 -11.378 1.00 95.62 627 PRO A O 1
ATOM 5039 N N . CYS A 1 628 ? 10.318 25.239 -11.204 1.00 96.12 628 CYS A N 1
ATOM 5040 C CA . CYS A 1 628 ? 9.904 26.324 -12.093 1.00 96.12 628 CYS A CA 1
ATOM 5041 C C . CYS A 1 628 ? 10.233 26.065 -13.576 1.00 96.12 628 CYS A C 1
ATOM 5043 O O . CYS A 1 628 ? 10.130 26.983 -14.386 1.00 96.12 628 CYS A O 1
ATOM 5045 N N . ALA A 1 629 ? 10.681 24.866 -13.962 1.00 97.00 629 ALA A N 1
ATOM 5046 C CA . ALA A 1 629 ? 11.012 24.572 -15.354 1.00 97.00 629 ALA A CA 1
ATOM 5047 C C . ALA A 1 629 ? 9.783 24.740 -16.264 1.00 97.00 629 ALA A C 1
ATOM 5049 O O . ALA A 1 629 ? 8.679 24.286 -15.935 1.00 97.00 629 ALA A O 1
ATOM 5050 N N . GLY A 1 630 ? 9.976 25.360 -17.432 1.00 95.56 630 GLY A N 1
ATOM 5051 C CA . GLY A 1 630 ? 8.887 25.643 -18.376 1.00 95.56 630 GLY A CA 1
ATOM 5052 C C . GLY A 1 630 ? 8.139 24.387 -18.841 1.00 95.56 630 GLY A C 1
ATOM 5053 O O . GLY A 1 630 ? 6.922 24.411 -19.029 1.00 95.56 630 GLY A O 1
ATOM 5054 N N . VAL A 1 631 ? 8.843 23.256 -18.949 1.00 96.00 631 VAL A N 1
ATOM 5055 C CA . VAL A 1 631 ? 8.240 21.957 -19.280 1.00 96.00 631 VAL A CA 1
ATOM 5056 C C . VAL A 1 631 ? 7.243 21.466 -18.218 1.00 96.00 631 VAL A C 1
ATOM 5058 O O . VAL A 1 631 ? 6.232 20.873 -18.587 1.00 96.00 631 VAL A O 1
ATOM 5061 N N . LEU A 1 632 ? 7.491 21.732 -16.927 1.00 94.94 632 LEU A N 1
ATOM 5062 C CA . LEU A 1 632 ? 6.654 21.257 -15.815 1.00 94.94 632 LEU A CA 1
ATOM 5063 C C . LEU A 1 632 ? 5.390 22.103 -15.639 1.00 94.94 632 LEU A C 1
ATOM 5065 O O . LEU A 1 632 ? 4.320 21.561 -15.384 1.00 94.94 632 LEU A O 1
ATOM 5069 N N . ASN A 1 633 ? 5.512 23.423 -15.797 1.00 93.69 633 ASN A N 1
ATOM 5070 C CA . ASN A 1 633 ? 4.431 24.363 -15.483 1.00 93.69 633 ASN A CA 1
ATOM 5071 C C . ASN A 1 633 ? 3.582 24.742 -16.702 1.00 93.69 633 ASN A C 1
ATOM 5073 O O . ASN A 1 633 ? 2.393 25.015 -16.561 1.00 93.69 633 ASN A O 1
ATOM 5077 N N . TYR A 1 634 ? 4.177 24.757 -17.899 1.00 93.94 634 TYR A N 1
ATOM 5078 C CA . TYR A 1 634 ? 3.535 25.275 -19.116 1.00 93.94 634 TYR A CA 1
ATOM 5079 C C . TYR A 1 634 ? 3.540 24.279 -20.280 1.00 93.94 634 TYR A C 1
ATOM 5081 O O . TYR A 1 634 ? 3.102 24.608 -21.381 1.00 93.94 634 TYR A O 1
ATOM 5089 N N . GLY A 1 635 ? 4.045 23.058 -20.067 1.00 93.38 635 GLY A N 1
ATOM 5090 C CA . GLY A 1 635 ? 4.049 22.012 -21.088 1.00 93.38 635 GLY A CA 1
ATOM 5091 C C . GLY A 1 635 ? 4.940 22.315 -22.301 1.00 93.38 635 GLY A C 1
ATOM 5092 O O . GLY A 1 635 ? 4.729 21.731 -23.366 1.00 93.38 635 GLY A O 1
ATOM 5093 N N . GLN A 1 636 ? 5.935 23.207 -22.172 1.00 95.69 636 GLN A N 1
ATOM 5094 C CA . GLN A 1 636 ? 6.857 23.555 -23.261 1.00 95.69 636 GLN A CA 1
ATOM 5095 C C . GLN A 1 636 ? 7.868 22.419 -23.512 1.00 95.69 636 GLN A C 1
ATOM 5097 O O . GLN A 1 636 ? 9.014 22.442 -23.057 1.00 95.69 636 GLN A O 1
ATOM 5102 N N . GLY A 1 637 ? 7.421 21.388 -24.229 1.00 97.19 637 GLY A N 1
ATOM 5103 C CA . GLY A 1 637 ? 8.238 20.231 -24.571 1.00 97.19 637 GLY A CA 1
ATOM 5104 C C . GLY A 1 637 ? 7.768 19.497 -25.822 1.00 97.19 637 GLY A C 1
ATOM 5105 O O . GLY A 1 637 ? 6.586 19.489 -26.183 1.00 97.19 637 GLY A O 1
ATOM 5106 N N . LEU A 1 638 ? 8.718 18.846 -26.481 1.00 98.06 638 LEU A N 1
ATOM 5107 C CA . LEU A 1 638 ? 8.534 18.047 -27.685 1.00 98.06 638 LEU A CA 1
ATOM 5108 C C . LEU A 1 638 ? 9.157 16.678 -27.488 1.00 98.06 638 LEU A C 1
ATOM 5110 O O . LEU A 1 638 ? 10.120 16.510 -26.738 1.00 98.06 638 LEU A O 1
ATOM 5114 N N . PHE A 1 639 ? 8.625 15.693 -28.197 1.00 97.19 639 PHE A N 1
ATOM 5115 C CA . PHE A 1 639 ? 9.219 14.372 -28.198 1.00 97.19 639 PHE A CA 1
ATOM 5116 C C . PHE A 1 639 ? 9.079 13.691 -29.543 1.00 97.19 639 PHE A C 1
ATOM 5118 O O . PHE A 1 639 ? 8.106 13.863 -30.273 1.00 97.19 639 PHE A O 1
ATOM 5125 N N . GLU A 1 640 ? 10.037 12.824 -29.820 1.00 96.88 640 GLU A N 1
ATOM 5126 C CA . GLU A 1 640 ? 10.047 11.982 -30.998 1.00 96.88 640 GLU A CA 1
ATOM 5127 C C . GLU A 1 640 ? 9.955 10.507 -30.624 1.00 96.88 640 GLU A C 1
ATOM 5129 O O . GLU A 1 640 ? 9.933 10.118 -29.454 1.00 96.88 640 GLU A O 1
ATOM 5134 N N . GLY A 1 641 ? 9.802 9.662 -31.631 1.00 94.12 641 GLY A N 1
ATOM 5135 C CA . GLY A 1 641 ? 9.809 8.220 -31.459 1.00 94.12 641 GLY A CA 1
ATOM 5136 C C . GLY A 1 641 ? 10.400 7.573 -32.689 1.00 94.12 641 GLY A C 1
ATOM 5137 O O . GLY A 1 641 ? 9.917 7.829 -33.796 1.00 94.12 641 GLY A O 1
ATOM 5138 N N . LEU A 1 642 ? 11.396 6.718 -32.479 1.00 95.12 642 LEU A N 1
ATOM 5139 C CA . LEU A 1 642 ? 12.021 5.909 -33.517 1.00 95.12 642 LEU A CA 1
ATOM 5140 C C . LEU A 1 642 ? 12.192 4.473 -33.019 1.00 95.12 642 LEU A C 1
ATOM 5142 O O . LEU A 1 642 ? 12.052 4.187 -31.829 1.00 95.12 642 LEU A O 1
ATOM 5146 N N . LYS A 1 643 ? 12.499 3.568 -33.942 1.00 94.56 643 LYS A N 1
ATOM 5147 C CA . LYS A 1 643 ? 12.828 2.177 -33.642 1.00 94.56 643 LYS A CA 1
ATOM 5148 C C . LYS A 1 643 ? 14.122 1.806 -34.361 1.00 94.56 643 LYS A C 1
ATOM 5150 O O . LYS A 1 643 ? 14.271 2.131 -35.539 1.00 94.56 643 LYS A O 1
ATOM 5155 N N . ALA A 1 644 ? 15.018 1.128 -33.651 1.00 96.44 644 ALA A N 1
ATOM 5156 C CA . ALA A 1 644 ? 16.161 0.441 -34.232 1.00 96.44 644 ALA A CA 1
ATOM 5157 C C . ALA A 1 644 ? 15.909 -1.069 -34.235 1.00 96.44 644 ALA A C 1
ATOM 5159 O O . ALA A 1 644 ? 15.532 -1.644 -33.210 1.00 96.44 644 ALA A O 1
ATOM 5160 N N . TYR A 1 645 ? 16.130 -1.702 -35.382 1.00 94.50 645 TYR A N 1
ATOM 5161 C CA . TYR A 1 645 ? 15.942 -3.138 -35.569 1.00 94.50 645 TYR A CA 1
ATOM 5162 C C . TYR A 1 645 ? 17.275 -3.812 -35.854 1.00 94.50 645 TYR A C 1
ATOM 5164 O O . TYR A 1 645 ? 18.057 -3.315 -36.666 1.00 94.50 645 TYR A O 1
ATOM 5172 N N . LYS A 1 646 ? 17.511 -4.968 -35.229 1.00 92.56 646 LYS A N 1
ATOM 5173 C CA . LYS A 1 646 ? 18.633 -5.832 -35.593 1.00 92.56 646 LYS A CA 1
ATOM 5174 C C . LYS A 1 646 ? 18.214 -6.728 -36.751 1.00 92.56 646 LYS A C 1
ATOM 5176 O O . LYS A 1 646 ? 17.169 -7.375 -36.704 1.00 92.56 646 LYS A O 1
ATOM 5181 N N . THR A 1 647 ? 19.022 -6.750 -37.796 1.00 90.38 647 THR A N 1
ATOM 5182 C CA . THR A 1 647 ? 18.833 -7.621 -38.963 1.00 90.38 647 THR A CA 1
ATOM 5183 C C . THR A 1 647 ? 19.539 -8.960 -38.764 1.00 90.38 647 THR A C 1
ATOM 5185 O O . THR A 1 647 ? 20.387 -9.110 -37.882 1.00 90.38 647 THR A O 1
ATOM 5188 N N . HIS A 1 648 ? 19.208 -9.953 -39.595 1.00 86.25 648 HIS A N 1
ATOM 5189 C CA . HIS A 1 648 ? 19.815 -11.288 -39.524 1.00 86.25 648 HIS A CA 1
ATOM 5190 C C . HIS A 1 648 ? 21.332 -11.293 -39.762 1.00 86.25 648 HIS A C 1
ATOM 5192 O O . HIS A 1 648 ? 22.013 -12.169 -39.238 1.00 86.25 648 HIS A O 1
ATOM 5198 N N . ASN A 1 649 ? 21.869 -10.314 -40.500 1.00 83.19 649 ASN A N 1
ATOM 5199 C CA . ASN A 1 649 ? 23.310 -10.162 -40.726 1.00 83.19 649 ASN A CA 1
ATOM 5200 C C . ASN A 1 649 ? 24.014 -9.330 -39.629 1.00 83.19 649 ASN A C 1
ATOM 5202 O O . ASN A 1 649 ? 25.213 -9.090 -39.723 1.00 83.19 649 ASN A O 1
ATOM 5206 N N . GLY A 1 650 ? 23.285 -8.904 -38.590 1.00 82.94 650 GLY A N 1
ATOM 5207 C CA . GLY A 1 650 ? 23.816 -8.131 -37.467 1.00 82.94 650 GLY A CA 1
ATOM 5208 C C . GLY A 1 650 ? 23.773 -6.611 -37.646 1.00 82.94 650 GLY A C 1
ATOM 5209 O O . GLY A 1 650 ? 23.992 -5.907 -36.660 1.00 82.94 650 GLY A O 1
ATOM 5210 N N . ASN A 1 651 ? 23.426 -6.095 -38.832 1.00 90.62 651 ASN A N 1
ATOM 5211 C CA . ASN A 1 651 ? 23.291 -4.656 -39.071 1.00 90.62 651 ASN A CA 1
ATOM 5212 C C . ASN A 1 651 ? 22.111 -4.071 -38.276 1.00 90.62 651 ASN A C 1
ATOM 5214 O O . ASN A 1 651 ? 21.080 -4.727 -38.079 1.00 90.62 651 ASN A O 1
ATOM 5218 N N . ILE A 1 652 ? 22.245 -2.813 -37.859 1.00 95.31 652 ILE A N 1
ATOM 5219 C CA . ILE A 1 652 ? 21.193 -2.063 -37.167 1.00 95.31 652 ILE A CA 1
ATOM 5220 C C . ILE A 1 652 ? 20.510 -1.142 -38.176 1.00 95.31 652 ILE A C 1
ATOM 5222 O O . ILE A 1 652 ? 21.166 -0.302 -38.788 1.00 95.31 652 ILE A O 1
ATOM 5226 N N . LEU A 1 653 ? 19.194 -1.279 -38.330 1.00 94.69 653 LEU A N 1
ATOM 5227 C CA . LEU A 1 653 ? 18.390 -0.442 -39.217 1.00 94.69 653 LEU A CA 1
ATOM 5228 C C . LEU A 1 653 ? 17.586 0.582 -38.423 1.00 94.69 653 LEU A C 1
ATOM 5230 O O . LEU A 1 653 ? 16.884 0.231 -37.473 1.00 94.69 653 LEU A O 1
ATOM 5234 N N . LEU A 1 654 ? 17.651 1.836 -38.864 1.00 94.75 654 LEU A N 1
ATOM 5235 C CA . LEU A 1 654 ? 16.840 2.944 -38.372 1.00 94.75 654 LEU A CA 1
ATOM 5236 C C . LEU A 1 654 ? 15.839 3.350 -39.451 1.00 94.75 654 LEU A C 1
ATOM 5238 O O . LEU A 1 654 ? 16.193 3.485 -40.621 1.00 94.75 654 LEU A O 1
ATOM 5242 N N . PHE A 1 655 ? 14.588 3.571 -39.059 1.00 92.94 655 PHE A N 1
ATOM 5243 C CA . PHE A 1 655 ? 13.550 3.988 -39.995 1.00 92.94 655 PHE A CA 1
ATOM 5244 C C . PHE A 1 655 ? 13.452 5.518 -40.069 1.00 92.94 655 PHE A C 1
ATOM 5246 O O . PHE A 1 655 ? 12.921 6.137 -39.150 1.00 92.94 655 PHE A O 1
ATOM 5253 N N . ARG A 1 656 ? 13.954 6.101 -41.170 1.00 94.06 656 ARG A N 1
ATOM 5254 C CA . ARG A 1 656 ? 13.856 7.532 -41.543 1.00 94.06 656 ARG A CA 1
ATOM 5255 C C . ARG A 1 656 ? 14.174 8.540 -40.410 1.00 94.06 656 ARG A C 1
ATOM 5257 O O . ARG A 1 656 ? 13.382 9.460 -40.183 1.00 94.06 656 ARG A O 1
ATOM 5264 N N . PRO A 1 657 ? 15.305 8.410 -39.692 1.00 95.88 657 PRO A N 1
ATOM 5265 C CA . PRO A 1 657 ? 15.625 9.294 -38.569 1.00 95.88 657 PRO A CA 1
ATOM 5266 C C . PRO A 1 657 ? 15.763 10.782 -38.951 1.00 95.88 657 PRO A C 1
ATOM 5268 O O . PRO A 1 657 ? 15.520 11.652 -38.115 1.00 95.88 657 PRO A O 1
ATOM 5271 N N . GLU A 1 658 ? 16.071 11.092 -40.210 1.00 96.62 658 GLU A N 1
ATOM 5272 C CA . GLU A 1 658 ? 16.148 12.453 -40.759 1.00 96.62 658 GLU A CA 1
ATOM 5273 C C . GLU A 1 658 ? 14.778 13.155 -40.765 1.00 96.62 658 GLU A C 1
ATOM 5275 O O . GLU A 1 658 ? 14.669 14.353 -40.485 1.00 96.62 658 GLU A O 1
ATOM 5280 N N . GLU A 1 659 ? 13.709 12.407 -41.052 1.00 96.25 659 GLU A N 1
ATOM 5281 C CA . GLU A 1 659 ? 12.333 12.918 -41.055 1.00 96.25 659 GLU A CA 1
ATOM 5282 C C . GLU A 1 659 ? 11.864 13.197 -39.619 1.00 96.25 659 GLU A C 1
ATOM 5284 O O . GLU A 1 659 ? 11.172 14.185 -39.371 1.00 96.25 659 GLU A O 1
ATOM 5289 N N . ASN A 1 660 ? 12.294 12.382 -38.646 1.00 97.44 660 ASN A N 1
ATOM 5290 C CA . ASN A 1 660 ? 12.054 12.647 -37.224 1.00 97.44 660 ASN A CA 1
ATOM 5291 C C . ASN A 1 660 ? 12.769 13.921 -36.761 1.00 97.44 660 ASN A C 1
ATOM 5293 O O . ASN A 1 660 ? 12.157 14.738 -36.074 1.00 97.44 660 ASN A O 1
ATOM 5297 N N . ALA A 1 661 ? 14.032 14.112 -37.158 1.00 97.44 661 ALA A N 1
ATOM 5298 C CA . ALA A 1 661 ? 14.790 15.323 -36.849 1.00 97.44 661 ALA A CA 1
ATOM 5299 C C . ALA A 1 661 ? 14.119 16.572 -37.442 1.00 97.44 661 ALA A C 1
ATOM 5301 O O . ALA A 1 661 ? 13.951 17.588 -36.767 1.00 97.44 661 ALA A O 1
ATOM 5302 N N . THR A 1 662 ? 13.672 16.474 -38.697 1.00 97.25 662 THR A N 1
ATOM 5303 C CA . THR A 1 662 ? 12.974 17.564 -39.389 1.00 97.25 662 THR A CA 1
ATOM 5304 C C . THR A 1 662 ? 11.650 17.900 -38.705 1.00 97.25 662 THR A C 1
ATOM 5306 O O . THR A 1 662 ? 11.384 19.074 -38.450 1.00 97.25 662 THR A O 1
ATOM 5309 N N . ARG A 1 663 ? 10.852 16.889 -38.328 1.00 96.94 663 ARG A N 1
ATOM 5310 C CA . ARG A 1 663 ? 9.591 17.104 -37.604 1.00 96.94 663 ARG A CA 1
ATOM 5311 C C . ARG A 1 663 ? 9.809 17.712 -36.219 1.00 96.94 663 ARG A C 1
ATOM 5313 O O . ARG A 1 663 ? 9.058 18.613 -35.849 1.00 96.94 663 ARG A O 1
ATOM 5320 N N . LEU A 1 664 ? 10.826 17.262 -35.476 1.00 97.81 664 LEU A N 1
ATOM 5321 C CA . LEU A 1 664 ? 11.185 17.861 -34.187 1.00 97.81 664 LEU A CA 1
ATOM 5322 C C . LEU A 1 664 ? 11.496 19.350 -34.360 1.00 97.81 664 LEU A C 1
ATOM 5324 O O . LEU A 1 664 ? 10.968 20.160 -33.607 1.00 97.81 664 LEU A O 1
ATOM 5328 N N . ARG A 1 665 ? 12.287 19.709 -35.378 1.00 96.50 665 ARG A N 1
ATOM 5329 C CA . ARG A 1 665 ? 12.658 21.100 -35.667 1.00 96.50 665 ARG A CA 1
ATOM 5330 C C . ARG A 1 665 ? 11.450 21.972 -36.014 1.00 96.50 665 ARG A C 1
ATOM 5332 O O . ARG A 1 665 ? 11.320 23.057 -35.462 1.00 96.50 665 ARG A O 1
ATOM 5339 N N . THR A 1 666 ? 10.537 21.488 -36.859 1.00 95.69 666 THR A N 1
ATOM 5340 C CA . THR A 1 666 ? 9.271 22.192 -37.147 1.00 95.69 666 THR A CA 1
ATOM 5341 C C . THR A 1 666 ? 8.412 22.344 -35.889 1.00 95.69 666 THR A C 1
ATOM 5343 O O . THR A 1 666 ? 7.793 23.382 -35.666 1.00 95.69 666 THR A O 1
ATOM 5346 N N . GLY A 1 667 ? 8.392 21.326 -35.024 1.00 96.75 667 GLY A N 1
ATOM 5347 C CA . GLY A 1 667 ? 7.736 21.414 -33.723 1.00 96.75 667 GLY A CA 1
ATOM 5348 C C . GLY A 1 667 ? 8.387 22.448 -32.804 1.00 96.75 667 GLY A C 1
ATOM 5349 O O . GLY A 1 667 ? 7.677 23.191 -32.135 1.00 96.75 667 GLY A O 1
ATOM 5350 N N . ALA A 1 668 ? 9.719 22.515 -32.787 1.00 96.75 668 ALA A N 1
ATOM 5351 C CA . ALA A 1 668 ? 10.491 23.446 -31.968 1.00 96.75 668 ALA A CA 1
ATOM 5352 C C . ALA A 1 668 ? 10.194 24.890 -32.364 1.00 96.75 668 ALA A C 1
ATOM 5354 O O . ALA A 1 668 ? 9.897 25.705 -31.496 1.00 96.75 668 ALA A O 1
ATOM 5355 N N . GLU A 1 669 ? 10.129 25.167 -33.666 1.00 95.19 669 GLU A N 1
ATOM 5356 C CA . GLU A 1 669 ? 9.681 26.455 -34.192 1.00 95.19 669 GLU A CA 1
ATOM 5357 C C . GLU A 1 669 ? 8.267 26.807 -33.702 1.00 95.19 669 GLU A C 1
ATOM 5359 O O . GLU A 1 669 ? 8.054 27.884 -33.147 1.00 95.19 669 GLU A O 1
ATOM 5364 N N . ARG A 1 670 ? 7.308 25.870 -33.795 1.00 95.06 670 ARG A N 1
ATOM 5365 C CA . ARG A 1 670 ? 5.931 26.092 -33.315 1.00 95.06 670 ARG A CA 1
ATOM 5366 C C . ARG A 1 670 ? 5.843 26.337 -31.804 1.00 95.06 670 ARG A C 1
ATOM 5368 O O . ARG A 1 670 ? 4.946 27.061 -31.371 1.00 95.06 670 ARG A O 1
ATOM 5375 N N . MET A 1 671 ? 6.731 25.724 -31.022 1.00 95.00 671 MET A N 1
ATOM 5376 C CA . MET A 1 671 ? 6.769 25.809 -29.556 1.00 95.00 671 MET A CA 1
ATOM 5377 C C . MET A 1 671 ? 7.738 26.883 -29.030 1.00 95.00 671 MET A C 1
ATOM 5379 O O . MET A 1 671 ? 7.973 26.948 -27.820 1.00 95.00 671 MET A O 1
ATOM 5383 N N . CYS A 1 672 ? 8.300 27.716 -29.913 1.00 94.31 672 CYS A N 1
ATOM 5384 C CA . CYS A 1 672 ? 9.286 28.748 -29.580 1.00 94.31 672 CYS A CA 1
ATOM 5385 C C . CYS A 1 672 ? 10.524 28.191 -28.848 1.00 94.31 672 CYS A C 1
ATOM 5387 O O . CYS A 1 672 ? 10.981 28.772 -27.866 1.00 94.31 672 CYS A O 1
ATOM 5389 N N . MET A 1 673 ? 11.044 27.047 -29.300 1.00 95.38 673 MET A N 1
ATOM 5390 C CA . MET A 1 673 ? 12.207 26.357 -28.732 1.00 95.38 673 MET A CA 1
ATOM 5391 C C . MET A 1 673 ? 13.358 26.317 -29.756 1.00 95.38 673 MET A C 1
ATOM 5393 O O . MET A 1 673 ? 13.095 26.132 -30.947 1.00 95.38 673 MET A O 1
ATOM 5397 N N . PRO A 1 674 ? 14.634 26.413 -29.336 1.00 95.25 674 PRO A N 1
ATOM 5398 C CA . PRO A 1 674 ? 15.750 26.027 -30.192 1.00 95.25 674 PRO A CA 1
ATOM 5399 C C . PRO A 1 674 ? 15.694 24.517 -30.466 1.00 95.25 674 PRO A C 1
ATOM 5401 O O . PRO A 1 674 ? 15.239 23.738 -29.628 1.00 95.25 674 PRO A O 1
ATOM 5404 N N . SER A 1 675 ? 16.193 24.086 -31.625 1.00 94.81 675 SER A N 1
ATOM 5405 C CA . SER A 1 675 ? 16.281 22.669 -32.004 1.00 94.81 675 SER A CA 1
ATOM 5406 C C . SER A 1 675 ? 17.725 22.283 -32.313 1.00 94.81 675 SER A C 1
ATOM 5408 O O . SER A 1 675 ? 18.433 23.086 -32.925 1.00 94.81 675 SER A O 1
ATOM 5410 N N . PRO A 1 676 ? 18.150 21.044 -32.004 1.00 96.06 676 PRO A N 1
ATOM 5411 C CA . PRO A 1 676 ? 19.356 20.479 -32.598 1.00 96.06 676 PRO A CA 1
ATOM 5412 C C . PRO A 1 676 ? 19.262 20.506 -34.128 1.00 96.06 676 PRO A C 1
ATOM 5414 O O . PRO A 1 676 ? 18.163 20.399 -34.694 1.00 96.06 676 PRO A O 1
ATOM 5417 N N . THR A 1 677 ? 20.406 20.619 -34.806 1.00 95.81 677 THR A N 1
ATOM 5418 C CA . THR A 1 677 ? 20.459 20.415 -36.260 1.00 95.81 677 THR A CA 1
ATOM 5419 C C . THR A 1 677 ? 20.116 18.965 -36.609 1.00 95.81 677 THR A C 1
ATOM 5421 O O . THR A 1 677 ? 20.169 18.075 -35.756 1.00 95.81 677 THR A O 1
ATOM 5424 N N . VAL A 1 678 ? 19.775 18.705 -37.877 1.00 96.25 678 VAL A N 1
ATOM 5425 C CA . VAL A 1 678 ? 19.516 17.333 -38.344 1.00 96.25 678 VAL A CA 1
ATOM 5426 C C . VAL A 1 678 ? 20.730 16.446 -38.062 1.00 96.25 678 VAL A C 1
ATOM 5428 O O . VAL A 1 678 ? 20.572 15.389 -37.463 1.00 96.25 678 VAL A O 1
ATOM 5431 N N . ASP A 1 679 ? 21.939 16.914 -38.368 1.00 95.88 679 ASP A N 1
ATOM 5432 C CA . ASP A 1 679 ? 23.166 16.156 -38.116 1.00 95.88 679 ASP A CA 1
ATOM 5433 C C . ASP A 1 679 ? 23.398 15.897 -36.623 1.00 95.88 679 ASP A C 1
ATOM 5435 O O . ASP A 1 679 ? 23.672 14.763 -36.237 1.00 95.88 679 ASP A O 1
ATOM 5439 N N . GLN A 1 680 ? 23.214 16.904 -35.758 1.00 96.25 680 GLN A N 1
ATOM 5440 C CA . GLN A 1 680 ? 23.325 16.722 -34.304 1.00 96.25 680 GLN A CA 1
ATOM 5441 C C . GLN A 1 680 ? 22.330 15.679 -33.785 1.00 96.25 680 GLN A C 1
ATOM 5443 O O . GLN A 1 680 ? 22.683 14.840 -32.956 1.00 96.25 680 GLN A O 1
ATOM 5448 N N . PHE A 1 681 ? 21.093 15.708 -34.286 1.00 98.06 681 PHE A N 1
ATOM 5449 C CA . PHE A 1 681 ? 20.076 14.726 -33.933 1.00 98.06 681 PHE A CA 1
ATOM 5450 C C . PHE A 1 681 ? 20.476 13.318 -34.394 1.00 98.06 681 PHE A C 1
ATOM 5452 O O . PHE A 1 681 ? 20.400 12.376 -33.606 1.00 98.06 681 PHE A O 1
ATOM 5459 N N . LEU A 1 682 ? 20.926 13.161 -35.643 1.00 97.44 682 LEU A N 1
ATOM 5460 C CA . LEU A 1 682 ? 21.343 11.867 -36.193 1.00 97.44 682 LEU A CA 1
ATOM 5461 C C . LEU A 1 682 ? 22.547 11.291 -35.447 1.00 97.44 682 LEU A C 1
ATOM 5463 O O . LEU A 1 682 ? 22.557 10.101 -35.135 1.00 97.44 682 LEU A O 1
ATOM 5467 N N . GLU A 1 683 ? 23.540 12.118 -35.127 1.00 96.31 683 GLU A N 1
ATOM 5468 C CA . GLU A 1 683 ? 24.699 11.692 -34.345 1.00 96.31 683 GLU A CA 1
ATOM 5469 C C . GLU A 1 683 ? 24.300 11.285 -32.923 1.00 96.31 683 GLU A C 1
ATOM 5471 O O . GLU A 1 683 ? 24.747 10.243 -32.444 1.00 96.31 683 GLU A O 1
ATOM 5476 N N . ALA A 1 684 ? 23.379 12.012 -32.280 1.00 97.38 684 ALA A N 1
ATOM 5477 C CA . ALA A 1 684 ? 22.824 11.611 -30.988 1.00 97.38 684 ALA A CA 1
ATOM 5478 C C . ALA A 1 684 ? 22.072 10.267 -31.068 1.00 97.38 684 ALA A C 1
ATOM 5480 O O . ALA A 1 684 ? 22.261 9.412 -30.197 1.00 97.38 684 ALA A O 1
ATOM 5481 N N . VAL A 1 685 ? 21.275 10.032 -32.124 1.00 98.00 685 VAL A N 1
ATOM 5482 C CA . VAL A 1 685 ? 20.612 8.733 -32.364 1.00 98.00 685 VAL A CA 1
ATOM 5483 C C . VAL A 1 685 ? 21.646 7.619 -32.488 1.00 98.00 685 VAL A C 1
ATOM 5485 O O . VAL A 1 685 ? 21.559 6.624 -31.767 1.00 98.00 685 VAL A O 1
ATOM 5488 N N . LYS A 1 686 ? 22.639 7.779 -33.370 1.00 97.06 686 LYS A N 1
ATOM 5489 C CA . LYS A 1 686 ? 23.673 6.761 -33.605 1.00 97.06 686 LYS A CA 1
ATOM 5490 C C . LYS A 1 686 ? 24.461 6.470 -32.331 1.00 97.06 686 LYS A C 1
ATOM 5492 O O . LYS A 1 686 ? 24.591 5.306 -31.961 1.00 97.06 686 LYS A O 1
ATOM 5497 N N . ALA A 1 687 ? 24.931 7.508 -31.638 1.00 97.25 687 ALA A N 1
ATOM 5498 C CA . ALA A 1 687 ? 25.697 7.368 -30.404 1.00 97.25 687 ALA A CA 1
ATOM 5499 C C . ALA A 1 687 ? 24.899 6.621 -29.326 1.00 97.25 687 ALA A C 1
ATOM 5501 O O . ALA A 1 687 ? 25.409 5.669 -28.736 1.00 97.25 687 ALA A O 1
ATOM 5502 N N . THR A 1 688 ? 23.632 6.995 -29.114 1.00 98.06 688 THR A N 1
ATOM 5503 C CA . THR A 1 688 ? 22.772 6.360 -28.102 1.00 98.06 688 THR A CA 1
ATOM 5504 C C . THR A 1 688 ? 22.470 4.903 -28.449 1.00 98.06 688 THR A C 1
ATOM 5506 O O . THR A 1 688 ? 22.525 4.039 -27.575 1.00 98.06 688 THR A O 1
ATOM 5509 N N . VAL A 1 689 ? 22.167 4.604 -29.716 1.00 97.81 689 VAL A N 1
ATOM 5510 C CA . VAL A 1 689 ? 21.851 3.239 -30.168 1.00 97.81 689 VAL A CA 1
ATOM 5511 C C . VAL A 1 689 ? 23.071 2.328 -30.068 1.00 97.81 689 VAL A C 1
ATOM 5513 O O . VAL A 1 689 ? 22.951 1.223 -29.547 1.00 97.81 689 VAL A O 1
ATOM 5516 N N . LEU A 1 690 ? 24.245 2.792 -30.506 1.00 96.69 690 LEU A N 1
ATOM 5517 C CA . LEU A 1 690 ? 25.487 2.017 -30.440 1.00 96.69 690 LEU A CA 1
ATOM 5518 C C . LEU A 1 690 ? 25.940 1.786 -28.992 1.00 96.69 690 LEU A C 1
ATOM 5520 O O . LEU A 1 690 ? 26.315 0.670 -28.642 1.00 96.69 690 LEU A O 1
ATOM 5524 N N . ALA A 1 691 ? 25.837 2.797 -28.124 1.00 97.06 691 ALA A N 1
ATOM 5525 C CA . ALA A 1 691 ? 26.162 2.653 -26.702 1.00 97.06 691 ALA A CA 1
ATOM 5526 C C . ALA A 1 691 ? 25.260 1.635 -25.982 1.00 97.06 691 ALA A C 1
ATOM 5528 O O . ALA A 1 691 ? 25.655 1.053 -24.975 1.00 97.06 691 ALA A O 1
ATOM 5529 N N . ASN A 1 692 ? 24.058 1.399 -26.513 1.00 96.81 692 ASN A N 1
ATOM 5530 C CA . ASN A 1 692 ? 23.086 0.452 -25.983 1.00 96.81 692 ASN A CA 1
ATOM 5531 C C . ASN A 1 692 ? 22.872 -0.755 -26.913 1.00 96.81 692 ASN A C 1
ATOM 5533 O O . ASN A 1 692 ? 21.824 -1.395 -26.836 1.00 96.81 692 ASN A O 1
ATOM 5537 N N . GLU A 1 693 ? 23.836 -1.101 -27.776 1.00 94.88 693 GLU A N 1
ATOM 5538 C CA . GLU A 1 693 ? 23.656 -2.137 -28.808 1.00 94.88 693 GLU A CA 1
ATOM 5539 C C . GLU A 1 693 ? 23.165 -3.475 -28.230 1.00 94.88 693 GLU A C 1
ATOM 5541 O O . GLU A 1 693 ? 22.315 -4.147 -28.820 1.00 94.88 693 GLU A O 1
ATOM 5546 N N . ARG A 1 694 ? 23.654 -3.851 -27.041 1.00 92.88 694 ARG A N 1
ATOM 5547 C CA . ARG A 1 694 ? 23.266 -5.103 -26.370 1.00 92.88 694 ARG A CA 1
ATOM 5548 C C . ARG A 1 694 ? 21.787 -5.167 -25.978 1.00 92.88 694 ARG A C 1
ATOM 5550 O O . ARG A 1 694 ? 21.275 -6.255 -25.740 1.00 92.88 694 ARG A O 1
ATOM 5557 N N . TRP A 1 695 ? 21.111 -4.021 -25.913 1.00 94.75 695 TRP A N 1
ATOM 5558 C CA . TRP A 1 695 ? 19.687 -3.905 -25.605 1.00 94.75 695 TRP A CA 1
ATOM 5559 C C . TRP A 1 695 ? 18.803 -3.959 -26.854 1.00 94.75 695 TRP A C 1
ATOM 5561 O O . TRP A 1 695 ? 17.583 -3.927 -26.724 1.00 94.75 695 TRP A O 1
ATOM 5571 N N . ILE A 1 696 ? 19.375 -4.040 -28.061 1.00 94.69 696 ILE A N 1
ATOM 5572 C CA . ILE A 1 696 ? 18.588 -4.171 -29.289 1.00 94.69 696 ILE A CA 1
ATOM 5573 C C . ILE A 1 696 ? 18.044 -5.602 -29.384 1.00 94.69 696 ILE A C 1
ATOM 5575 O O . ILE A 1 696 ? 18.847 -6.540 -29.428 1.00 94.69 696 ILE A O 1
ATOM 5579 N N . PRO A 1 697 ? 16.710 -5.794 -29.460 1.00 94.38 697 PRO A N 1
ATOM 5580 C CA . PRO A 1 697 ? 16.134 -7.121 -29.606 1.00 94.38 697 PRO A CA 1
ATOM 5581 C C . PRO A 1 697 ? 16.690 -7.879 -30.817 1.00 94.38 697 PRO A C 1
ATOM 5583 O O . PRO A 1 697 ? 16.909 -7.272 -31.873 1.00 94.38 697 PRO A O 1
ATOM 5586 N N . PRO A 1 698 ? 16.885 -9.206 -30.702 1.00 91.56 698 PRO A N 1
ATOM 5587 C CA . PRO A 1 698 ? 17.222 -10.048 -31.841 1.00 91.56 698 PRO A CA 1
ATOM 5588 C C . PRO A 1 698 ? 16.199 -9.918 -32.985 1.00 91.56 698 PRO A C 1
ATOM 5590 O O . PRO A 1 698 ? 15.040 -9.562 -32.736 1.00 91.56 698 PRO A O 1
ATOM 5593 N N . PRO A 1 699 ? 16.586 -10.256 -34.231 1.00 89.62 699 PRO A N 1
ATOM 5594 C CA . PRO A 1 699 ? 15.682 -10.209 -35.378 1.00 89.62 699 PRO A CA 1
ATOM 5595 C C . PRO A 1 699 ? 14.355 -10.927 -35.098 1.00 89.62 699 PRO A C 1
ATOM 5597 O O . PRO A 1 699 ? 14.338 -12.071 -34.640 1.00 89.62 699 PRO A O 1
ATOM 5600 N N . GLY A 1 700 ? 13.238 -10.238 -35.345 1.00 85.00 700 GLY A N 1
ATOM 5601 C CA . GLY A 1 700 ? 11.885 -10.764 -35.126 1.00 85.00 700 GLY A CA 1
ATOM 5602 C C . GLY A 1 700 ? 11.397 -10.776 -33.670 1.00 85.00 700 GLY A C 1
ATOM 5603 O O . GLY A 1 700 ? 10.296 -11.258 -33.420 1.00 85.00 700 GLY A O 1
ATOM 5604 N N . LYS A 1 701 ? 12.173 -10.257 -32.707 1.00 88.56 701 LYS A N 1
ATOM 5605 C CA . LYS A 1 701 ? 11.803 -10.237 -31.276 1.00 88.56 701 LYS A CA 1
ATOM 5606 C C . LYS A 1 701 ? 11.392 -8.865 -30.733 1.00 88.56 701 LYS A C 1
ATOM 5608 O O . LYS A 1 701 ? 11.030 -8.746 -29.570 1.00 88.56 701 LYS A O 1
ATOM 5613 N N . GLY A 1 702 ? 11.440 -7.822 -31.555 1.00 91.50 702 GLY A N 1
ATOM 5614 C CA . GLY A 1 702 ? 11.049 -6.467 -31.168 1.00 91.50 702 GLY A CA 1
ATOM 5615 C C . GLY A 1 702 ? 11.951 -5.410 -31.788 1.00 91.50 702 GLY A C 1
ATOM 5616 O O . GLY A 1 702 ? 12.602 -5.651 -32.805 1.00 91.50 702 GLY A O 1
ATOM 5617 N N . ALA A 1 703 ? 11.993 -4.238 -31.162 1.00 94.81 703 ALA A N 1
ATOM 5618 C CA . ALA A 1 703 ? 12.885 -3.149 -31.539 1.00 94.81 703 ALA A CA 1
ATOM 5619 C C . ALA A 1 703 ? 13.460 -2.446 -30.309 1.00 94.81 703 ALA A C 1
ATOM 5621 O O . ALA A 1 703 ? 12.843 -2.427 -29.244 1.00 94.81 703 ALA A O 1
ATOM 5622 N N . LEU A 1 704 ? 14.611 -1.798 -30.471 1.00 96.44 704 LEU A N 1
ATOM 5623 C CA . LEU A 1 704 ? 15.052 -0.792 -29.515 1.00 96.44 704 LEU A CA 1
ATOM 5624 C C . LEU A 1 704 ? 14.278 0.492 -29.814 1.00 96.44 704 LEU A C 1
ATOM 5626 O O . LEU A 1 704 ? 14.477 1.126 -30.851 1.00 96.44 704 LEU A O 1
ATOM 5630 N N . TYR A 1 705 ? 13.357 0.854 -28.931 1.00 97.38 705 TYR A N 1
ATOM 5631 C CA . TYR A 1 705 ? 12.626 2.104 -29.021 1.00 97.38 705 TYR A CA 1
ATOM 5632 C C . TYR A 1 705 ? 13.530 3.258 -28.611 1.00 97.38 705 TYR A C 1
ATOM 5634 O O . TYR A 1 705 ? 14.153 3.206 -27.556 1.00 97.38 705 TYR A O 1
ATOM 5642 N N . ILE A 1 706 ? 13.583 4.304 -29.426 1.00 98.06 706 ILE A N 1
ATOM 5643 C CA . ILE A 1 706 ? 14.399 5.493 -29.192 1.00 98.06 706 ILE A CA 1
ATOM 5644 C C . ILE A 1 706 ? 13.460 6.655 -28.888 1.00 98.06 706 ILE A C 1
ATOM 5646 O O . ILE A 1 706 ? 12.538 6.939 -29.663 1.00 98.06 706 ILE A O 1
ATOM 5650 N N . ARG A 1 707 ? 13.695 7.330 -27.761 1.00 97.44 707 ARG A N 1
ATOM 5651 C CA . ARG A 1 707 ? 12.915 8.473 -27.287 1.00 97.44 707 ARG A CA 1
ATOM 5652 C C . ARG A 1 707 ? 13.792 9.724 -27.188 1.00 97.44 707 ARG A C 1
ATOM 5654 O O . ARG A 1 707 ? 14.393 9.960 -26.143 1.00 97.44 707 ARG A O 1
ATOM 5661 N N . PRO A 1 708 ? 13.825 10.553 -28.241 1.00 98.06 708 PRO A N 1
ATOM 5662 C CA . PRO A 1 708 ? 14.304 11.924 -28.150 1.00 98.06 708 PRO A CA 1
ATOM 5663 C C . PRO A 1 708 ? 13.261 12.806 -27.456 1.00 98.06 708 PRO A C 1
ATOM 5665 O O . PRO A 1 708 ? 12.076 12.744 -27.794 1.00 98.06 708 PRO A O 1
ATOM 5668 N N . LEU A 1 709 ? 13.708 13.634 -26.520 1.00 98.12 709 LEU A N 1
ATOM 5669 C CA . LEU A 1 709 ? 12.951 14.663 -25.818 1.00 98.12 709 LEU A CA 1
ATOM 5670 C C . LEU A 1 709 ? 13.666 16.000 -26.004 1.00 98.12 709 LEU A C 1
ATOM 5672 O O . LEU A 1 709 ? 14.881 16.069 -25.861 1.00 98.12 709 LEU A O 1
ATOM 5676 N N . LEU A 1 710 ? 12.909 17.057 -26.268 1.00 98.25 710 LEU A N 1
ATOM 5677 C CA . LEU A 1 710 ? 13.376 18.438 -26.228 1.00 98.25 710 LEU A CA 1
ATOM 5678 C C . LEU A 1 710 ? 12.509 19.173 -25.208 1.00 98.25 710 LEU A C 1
ATOM 5680 O O . LEU A 1 710 ? 11.301 19.293 -25.407 1.00 98.25 710 LEU A O 1
ATOM 5684 N N . ILE A 1 711 ? 13.103 19.616 -24.102 1.00 97.62 711 ILE A N 1
ATOM 5685 C CA . ILE A 1 711 ? 12.377 20.185 -22.960 1.00 97.62 711 ILE A CA 1
ATOM 5686 C C . ILE A 1 711 ? 12.875 21.595 -22.641 1.00 97.62 711 ILE A C 1
ATOM 5688 O O . ILE A 1 711 ? 14.080 21.838 -22.654 1.00 97.62 711 ILE A O 1
ATOM 5692 N N . GLY A 1 712 ? 11.954 22.515 -22.336 1.00 97.44 712 GLY A N 1
ATOM 5693 C CA . GLY A 1 712 ? 12.282 23.800 -21.713 1.00 97.44 712 GLY A CA 1
ATOM 5694 C C . GLY A 1 712 ? 12.666 23.577 -20.251 1.00 97.44 712 GLY A C 1
ATOM 5695 O O . GLY A 1 712 ? 11.796 23.536 -19.381 1.00 97.44 712 GLY A O 1
ATOM 5696 N N . SER A 1 713 ? 13.955 23.347 -19.997 1.00 97.06 713 SER A N 1
ATOM 5697 C CA . SER A 1 713 ? 14.496 22.973 -18.684 1.00 97.06 713 SER A CA 1
ATOM 5698 C C . SER A 1 713 ? 14.765 24.167 -17.768 1.00 97.06 713 SER A C 1
ATOM 5700 O O . SER A 1 713 ? 14.842 23.990 -16.555 1.00 97.06 713 SER A O 1
ATOM 5702 N N . GLY A 1 714 ? 14.902 25.368 -18.333 1.00 95.88 714 GLY A N 1
ATOM 5703 C CA . GLY A 1 714 ? 15.176 26.591 -17.582 1.00 95.88 714 GLY A CA 1
ATOM 5704 C C . GLY A 1 714 ? 13.986 27.058 -16.746 1.00 95.88 714 GLY A C 1
ATOM 5705 O O . GLY A 1 714 ? 12.828 26.896 -17.143 1.00 95.88 714 GLY A O 1
ATOM 5706 N N . ALA A 1 715 ? 14.285 27.661 -15.595 1.00 95.50 715 ALA A N 1
ATOM 5707 C CA . ALA A 1 715 ? 13.285 28.217 -14.693 1.00 95.50 715 ALA A CA 1
ATOM 5708 C C . ALA A 1 715 ? 12.615 29.457 -15.306 1.00 95.50 715 ALA A C 1
ATOM 5710 O O . ALA A 1 715 ? 13.289 30.423 -15.660 1.00 95.50 715 ALA A O 1
ATOM 5711 N N . VAL A 1 716 ? 11.287 29.442 -15.404 1.00 93.62 716 VAL A N 1
ATOM 5712 C CA . VAL A 1 716 ? 10.483 30.567 -15.889 1.00 93.62 716 VAL A CA 1
ATOM 5713 C C . VAL A 1 716 ? 9.179 30.637 -15.103 1.00 93.62 716 VAL A C 1
ATOM 5715 O O . VAL A 1 716 ? 8.500 29.632 -14.910 1.00 93.62 716 VAL A O 1
ATOM 5718 N N . LEU A 1 717 ? 8.835 31.836 -14.635 1.00 88.00 717 LEU A N 1
ATOM 5719 C CA . LEU A 1 717 ? 7.574 32.113 -13.956 1.00 88.00 717 LEU A CA 1
ATOM 5720 C C . LEU A 1 717 ? 6.816 33.160 -14.780 1.00 88.00 717 LEU A C 1
ATOM 5722 O O . LEU A 1 717 ? 7.264 34.298 -14.908 1.00 88.00 717 LEU A O 1
ATOM 5726 N N . GLY A 1 718 ? 5.697 32.750 -15.374 1.00 84.56 718 GLY A N 1
ATOM 5727 C CA . GLY A 1 718 ? 4.952 33.505 -16.386 1.00 84.56 718 GLY A CA 1
ATOM 5728 C C . GLY A 1 718 ? 4.959 32.815 -17.757 1.00 84.56 718 GLY A C 1
ATOM 5729 O O . GLY A 1 718 ? 5.763 31.924 -18.017 1.00 84.56 718 GLY A O 1
ATOM 5730 N N . ILE A 1 719 ? 4.043 33.217 -18.645 1.00 90.19 719 ILE A N 1
ATOM 5731 C CA . ILE A 1 719 ? 3.914 32.623 -19.987 1.00 90.19 719 ILE A CA 1
ATOM 5732 C C . ILE A 1 719 ? 4.971 33.237 -20.916 1.00 90.19 719 ILE A C 1
ATOM 5734 O O . ILE A 1 719 ? 4.733 34.264 -21.552 1.00 90.19 719 ILE A O 1
ATOM 5738 N N . ALA A 1 720 ? 6.143 32.606 -20.981 1.00 93.31 720 ALA A N 1
ATOM 5739 C CA . ALA A 1 720 ? 7.242 32.961 -21.877 1.00 93.31 720 ALA A CA 1
ATOM 5740 C C . ALA A 1 720 ? 8.070 31.713 -22.251 1.00 93.31 720 ALA A C 1
ATOM 5742 O O . ALA A 1 720 ? 8.030 30.721 -21.517 1.00 93.31 720 ALA A O 1
ATOM 5743 N N . PRO A 1 721 ? 8.828 31.730 -23.367 1.00 93.94 721 PRO A N 1
ATOM 5744 C CA . PRO A 1 721 ? 9.765 30.653 -23.679 1.00 93.94 721 PRO A CA 1
ATOM 5745 C C . PRO A 1 721 ? 10.814 30.480 -22.575 1.00 93.94 721 PRO A C 1
ATOM 5747 O O . PRO A 1 721 ? 11.314 31.470 -22.040 1.00 93.94 721 PRO A O 1
ATOM 5750 N N . ALA A 1 722 ? 11.165 29.233 -22.254 1.00 95.88 722 ALA A N 1
ATOM 5751 C CA . ALA A 1 722 ? 12.164 28.934 -21.234 1.00 95.88 722 ALA A CA 1
ATOM 5752 C C . ALA A 1 722 ? 13.543 29.549 -21.575 1.00 95.88 722 ALA A C 1
ATOM 5754 O O . ALA A 1 722 ? 13.918 29.615 -22.752 1.00 95.88 722 ALA A O 1
ATOM 5755 N N . PRO A 1 723 ? 14.333 29.956 -20.565 1.00 94.75 723 PRO A N 1
ATOM 5756 C CA . PRO A 1 723 ? 15.673 30.505 -20.781 1.00 94.75 723 PRO A CA 1
ATOM 5757 C C . PRO A 1 723 ? 16.731 29.431 -21.086 1.00 94.75 723 PRO A C 1
ATOM 5759 O O . PRO A 1 723 ? 17.805 29.751 -21.584 1.00 94.75 723 PRO A O 1
ATOM 5762 N N . GLU A 1 724 ? 16.438 28.154 -20.819 1.00 96.62 724 GLU A N 1
ATOM 5763 C CA . GLU A 1 724 ? 17.331 27.023 -21.088 1.00 96.62 724 GLU A CA 1
ATOM 5764 C C . GLU A 1 724 ? 16.543 25.810 -21.584 1.00 96.62 724 GLU A C 1
ATOM 5766 O O . GLU A 1 724 ? 15.392 25.584 -21.192 1.00 96.62 724 GLU A O 1
ATOM 5771 N N . TYR A 1 725 ? 17.196 24.998 -22.408 1.00 97.38 725 TYR A N 1
ATOM 5772 C CA . TYR A 1 725 ? 16.628 23.826 -23.051 1.00 97.38 725 TYR A CA 1
ATOM 5773 C C . TYR A 1 725 ? 17.570 22.636 -22.932 1.00 97.38 725 TYR A C 1
ATOM 5775 O O . TYR A 1 725 ? 18.786 22.752 -23.089 1.00 97.38 725 TYR A O 1
ATOM 5783 N N . THR A 1 726 ? 16.988 21.464 -22.714 1.00 97.69 726 THR A N 1
ATOM 5784 C CA . THR A 1 726 ? 17.713 20.195 -22.699 1.00 97.69 726 THR A CA 1
ATOM 5785 C C . THR A 1 726 ? 17.152 19.303 -23.794 1.00 97.69 726 THR A C 1
ATOM 5787 O O . THR A 1 726 ? 15.942 19.077 -23.858 1.00 97.69 726 THR A O 1
ATOM 5790 N N . PHE A 1 727 ? 18.025 18.780 -24.653 1.00 98.19 727 PHE A N 1
ATOM 5791 C CA . PHE A 1 727 ? 17.691 17.674 -25.538 1.00 98.19 727 PHE A CA 1
ATOM 5792 C C . PHE A 1 727 ? 18.299 16.392 -24.974 1.00 98.19 727 PHE A C 1
ATOM 5794 O O . PHE A 1 727 ? 19.511 16.278 -24.798 1.00 98.19 727 PHE A O 1
ATOM 5801 N N . LEU A 1 728 ? 17.426 15.445 -24.656 1.00 97.12 728 LEU A N 1
ATOM 5802 C CA . LEU A 1 728 ? 17.742 14.165 -24.036 1.00 97.12 728 LEU A CA 1
ATOM 5803 C C . LEU A 1 728 ? 17.295 13.052 -24.976 1.00 97.12 728 LEU A C 1
ATOM 5805 O O . LEU A 1 728 ? 16.208 13.115 -25.543 1.00 97.12 728 LEU A O 1
ATOM 5809 N N . MET A 1 729 ? 18.073 11.985 -25.079 1.00 97.12 729 MET A N 1
ATOM 5810 C CA . MET A 1 729 ? 17.652 10.769 -25.754 1.00 97.12 729 MET A CA 1
ATOM 5811 C C . MET A 1 729 ? 17.898 9.556 -24.879 1.00 97.12 729 MET A C 1
ATOM 5813 O O . MET A 1 729 ? 19.025 9.302 -24.466 1.00 97.12 729 MET A O 1
ATOM 5817 N N . TYR A 1 730 ? 16.851 8.777 -24.643 1.00 97.62 730 TYR A N 1
ATOM 5818 C CA . TYR A 1 730 ? 16.979 7.466 -24.021 1.00 97.62 730 TYR A CA 1
ATOM 5819 C C . TYR A 1 730 ? 16.404 6.384 -24.925 1.00 97.62 730 TYR A C 1
ATOM 5821 O O . TYR A 1 730 ? 15.664 6.661 -25.875 1.00 97.62 730 TYR A O 1
ATOM 5829 N N . VAL A 1 731 ? 16.756 5.138 -24.632 1.00 98.00 731 VAL A N 1
ATOM 5830 C CA . VAL A 1 731 ? 16.308 3.979 -25.396 1.00 98.00 731 VAL A CA 1
ATOM 5831 C C . VAL A 1 731 ? 15.716 2.918 -24.482 1.00 98.00 731 VAL A C 1
ATOM 5833 O O . VAL A 1 731 ? 15.946 2.923 -23.278 1.00 98.00 731 VAL A O 1
ATOM 5836 N N . SER A 1 732 ? 14.904 2.030 -25.045 1.00 96.44 732 SER A N 1
ATOM 5837 C CA . SER A 1 732 ? 14.355 0.896 -24.312 1.00 96.44 732 SER A CA 1
ATOM 5838 C C . SER A 1 732 ? 13.953 -0.236 -25.256 1.00 96.44 732 SER A C 1
ATOM 5840 O O . SER A 1 732 ? 13.336 0.045 -26.286 1.00 96.44 732 SER A O 1
ATOM 5842 N N . PRO A 1 733 ? 14.276 -1.509 -24.967 1.00 95.81 733 PRO A N 1
ATOM 5843 C CA . PRO A 1 733 ? 13.755 -2.626 -25.747 1.00 95.81 733 PRO A CA 1
ATOM 5844 C C . PRO A 1 733 ? 12.239 -2.728 -25.582 1.00 95.81 733 PRO A C 1
ATOM 5846 O O . PRO A 1 733 ? 11.728 -2.785 -24.464 1.00 95.81 733 PRO A O 1
ATOM 5849 N N . VAL A 1 734 ? 11.518 -2.786 -26.700 1.00 93.69 734 VAL A N 1
ATOM 5850 C CA . VAL A 1 734 ? 10.059 -2.929 -26.716 1.00 93.69 734 VAL A CA 1
ATOM 5851 C C . VAL A 1 734 ? 9.620 -3.988 -27.716 1.00 93.69 734 VAL A C 1
ATOM 5853 O O . VAL A 1 734 ? 10.255 -4.196 -28.753 1.00 93.69 734 VAL A O 1
ATOM 5856 N N . GLY A 1 735 ? 8.486 -4.616 -27.421 1.00 89.06 735 GLY A N 1
ATOM 5857 C CA . GLY A 1 735 ? 7.742 -5.413 -28.389 1.00 89.06 735 GLY A CA 1
ATOM 5858 C C . GLY A 1 735 ? 6.556 -4.629 -28.939 1.00 89.06 735 GLY A C 1
ATOM 5859 O O . GLY A 1 735 ? 6.664 -3.439 -29.249 1.00 89.06 735 GLY A O 1
ATOM 5860 N N . ASN A 1 736 ? 5.414 -5.297 -29.074 1.00 83.31 736 ASN A N 1
ATOM 5861 C CA . ASN A 1 736 ? 4.223 -4.703 -29.676 1.00 83.31 736 ASN A CA 1
ATOM 5862 C C . ASN A 1 736 ? 3.562 -3.664 -28.758 1.00 83.31 736 ASN A C 1
ATOM 5864 O O . ASN A 1 736 ? 3.532 -3.823 -27.538 1.00 83.31 736 ASN A O 1
ATOM 5868 N N . TYR A 1 737 ? 3.022 -2.600 -29.364 1.00 79.12 737 TYR A N 1
ATOM 5869 C CA . TYR A 1 737 ? 2.354 -1.511 -28.642 1.00 79.12 737 TYR A CA 1
ATOM 5870 C C . TYR A 1 737 ? 1.038 -1.962 -27.997 1.00 79.12 737 TYR A C 1
ATOM 5872 O O . TYR A 1 737 ? 0.801 -1.701 -26.818 1.00 79.12 737 TYR A O 1
ATOM 5880 N N . PHE A 1 738 ? 0.207 -2.689 -28.747 1.00 76.69 738 PHE A N 1
ATOM 5881 C CA . PHE A 1 738 ? -1.009 -3.309 -28.228 1.00 76.69 738 PHE A CA 1
ATOM 5882 C C . PHE A 1 738 ? -0.718 -4.729 -27.728 1.00 76.69 738 PHE A C 1
ATOM 5884 O O . PHE A 1 738 ? 0.013 -5.488 -28.367 1.00 76.69 738 PHE A O 1
ATOM 5891 N N . LYS A 1 739 ? -1.322 -5.110 -26.593 1.00 63.19 739 LYS A N 1
ATOM 5892 C CA . LYS A 1 739 ? -1.116 -6.427 -25.954 1.00 63.19 739 LYS A CA 1
ATOM 5893 C C . LYS A 1 739 ? -1.496 -7.612 -26.857 1.00 63.19 739 LYS A C 1
ATOM 5895 O O . LYS A 1 739 ? -0.934 -8.686 -26.689 1.00 63.19 739 LYS A O 1
ATOM 5900 N N . GLY A 1 740 ? -2.404 -7.410 -27.817 1.00 60.59 740 GLY A N 1
ATOM 5901 C CA . GLY A 1 740 ? -2.805 -8.414 -28.813 1.00 60.59 740 GLY A CA 1
ATOM 5902 C C . GLY A 1 740 ? -1.818 -8.602 -29.975 1.00 60.59 740 GLY A C 1
ATOM 5903 O O . GLY A 1 740 ? -2.066 -9.416 -30.859 1.00 60.59 740 GLY A O 1
ATOM 5904 N N . GLY A 1 741 ? -0.704 -7.864 -30.008 1.00 70.81 741 GLY A N 1
ATOM 5905 C CA . GLY A 1 741 ? 0.263 -7.940 -31.100 1.00 70.81 741 GLY A CA 1
ATOM 5906 C C . GLY A 1 741 ? -0.308 -7.411 -32.414 1.00 70.81 741 GLY A C 1
ATOM 5907 O O . GLY A 1 741 ? -0.652 -6.236 -32.494 1.00 70.81 741 GLY A O 1
ATOM 5908 N N . LEU A 1 742 ? -0.389 -8.282 -33.423 1.00 67.44 742 LEU A N 1
ATOM 5909 C CA . LEU A 1 742 ? -1.013 -7.999 -34.724 1.00 67.44 742 LEU A CA 1
ATOM 5910 C C . LEU A 1 742 ? -2.536 -8.218 -34.719 1.00 67.44 742 LEU A C 1
ATOM 5912 O O . LEU A 1 742 ? -3.175 -8.022 -35.749 1.00 67.44 742 LEU A O 1
ATOM 5916 N N . ALA A 1 743 ? -3.122 -8.634 -33.589 1.00 78.75 743 ALA A N 1
ATOM 5917 C CA . ALA A 1 743 ? -4.565 -8.796 -33.489 1.00 78.75 743 ALA A CA 1
ATOM 5918 C C . ALA A 1 743 ? -5.290 -7.464 -33.782 1.00 78.75 743 ALA A C 1
ATOM 5920 O O . ALA A 1 743 ? -4.831 -6.411 -33.322 1.00 78.75 743 ALA A O 1
ATOM 5921 N N . PRO A 1 744 ? -6.426 -7.504 -34.499 1.00 84.94 744 PRO A N 1
ATOM 5922 C CA . PRO A 1 744 ? -7.201 -6.314 -34.814 1.00 84.94 744 PRO A CA 1
ATOM 5923 C C . PRO A 1 744 ? -7.636 -5.552 -33.564 1.00 84.94 744 PRO A C 1
ATOM 5925 O O . PRO A 1 744 ? -8.135 -6.142 -32.601 1.00 84.94 744 PRO A O 1
ATOM 5928 N N . ILE A 1 745 ? -7.474 -4.230 -33.587 1.00 90.62 745 ILE A N 1
ATOM 5929 C CA . ILE A 1 745 ? -7.892 -3.357 -32.487 1.00 90.62 745 ILE A CA 1
ATOM 5930 C C . ILE A 1 745 ? -9.366 -2.978 -32.618 1.00 90.62 745 ILE A C 1
ATOM 5932 O O . ILE A 1 745 ? -9.906 -2.891 -33.719 1.00 90.62 745 ILE A O 1
ATOM 5936 N N . ASN A 1 746 ? -10.019 -2.726 -31.485 1.00 93.19 746 ASN A N 1
ATOM 5937 C CA . ASN A 1 746 ? -11.407 -2.270 -31.450 1.00 93.19 746 ASN A CA 1
ATOM 5938 C C . ASN A 1 746 ? -11.455 -0.833 -30.935 1.00 93.19 746 ASN A C 1
ATOM 5940 O O . ASN A 1 746 ? -10.958 -0.562 -29.841 1.00 93.19 746 ASN A O 1
ATOM 5944 N N . LEU A 1 747 ? -12.046 0.075 -31.704 1.00 95.31 747 LEU A N 1
ATOM 5945 C CA . LEU A 1 747 ? -12.081 1.502 -31.389 1.00 95.31 747 LEU A CA 1
ATOM 5946 C C . LEU A 1 747 ? -13.482 1.938 -30.958 1.00 95.31 747 LEU A C 1
ATOM 5948 O O . LEU A 1 747 ? -14.486 1.395 -31.420 1.00 95.31 747 LEU A O 1
ATOM 5952 N N . ILE A 1 748 ? -13.547 2.955 -30.104 1.00 96.19 748 ILE A N 1
ATOM 5953 C CA . ILE A 1 748 ? -14.773 3.712 -29.835 1.00 96.19 748 ILE A CA 1
ATOM 5954 C C . ILE A 1 748 ? -14.610 5.134 -30.362 1.00 96.19 748 ILE A C 1
ATOM 5956 O O . ILE A 1 748 ? -13.548 5.735 -30.203 1.00 96.19 748 ILE A O 1
ATOM 5960 N N . VAL A 1 749 ? -15.649 5.657 -31.005 1.00 96.38 749 VAL A N 1
ATOM 5961 C CA . VAL A 1 749 ? -15.686 7.044 -31.468 1.00 96.38 749 VAL A CA 1
ATOM 5962 C C . VAL A 1 749 ? -16.063 7.958 -30.307 1.00 96.38 749 VAL A C 1
ATOM 5964 O O . VAL A 1 749 ? -17.086 7.746 -29.656 1.00 96.38 749 VAL A O 1
ATOM 5967 N N . GLU A 1 750 ? -15.247 8.978 -30.071 1.00 93.56 750 GLU A N 1
ATOM 5968 C CA . GLU A 1 750 ? -15.490 10.017 -29.072 1.00 93.56 750 GLU A CA 1
ATOM 5969 C C . GLU A 1 750 ? -16.202 11.223 -29.699 1.00 93.56 750 GLU A C 1
ATOM 5971 O O . GLU A 1 750 ? -15.751 11.763 -30.713 1.00 93.56 750 GLU A O 1
ATOM 5976 N N . THR A 1 751 ? -17.320 11.636 -29.096 1.00 87.38 751 THR A N 1
ATOM 5977 C CA . THR A 1 751 ? -18.208 12.693 -29.618 1.00 87.38 751 THR A CA 1
ATOM 5978 C C . THR A 1 751 ? -18.186 13.974 -28.790 1.00 87.38 751 THR A C 1
ATOM 5980 O O . THR A 1 751 ? -18.571 15.033 -29.293 1.00 87.38 751 THR A O 1
ATOM 5983 N N . GLU A 1 752 ? -17.722 13.907 -27.541 1.00 87.19 752 GLU A N 1
ATOM 5984 C CA . GLU A 1 752 ? -17.737 15.040 -26.615 1.00 87.19 752 GLU A CA 1
ATOM 5985 C C . GLU A 1 752 ? -16.349 15.632 -26.395 1.00 87.19 752 GLU A C 1
ATOM 5987 O O . GLU A 1 752 ? -16.195 16.854 -26.371 1.00 87.19 752 GLU A O 1
ATOM 5992 N N . MET A 1 753 ? -15.328 14.784 -26.254 1.00 90.06 753 MET A N 1
ATOM 5993 C CA . MET A 1 753 ? -13.952 15.236 -26.037 1.00 90.06 753 MET A CA 1
ATOM 5994 C C . MET A 1 753 ? -13.175 15.299 -27.349 1.00 90.06 753 MET A C 1
ATOM 5996 O O . MET A 1 753 ? -12.990 14.297 -28.030 1.00 90.06 753 MET A O 1
ATOM 6000 N N . HIS A 1 754 ? -12.643 16.471 -27.680 1.00 89.69 754 HIS A N 1
ATOM 6001 C CA . HIS A 1 754 ? -11.830 16.649 -28.880 1.00 89.69 754 HIS A CA 1
ATOM 6002 C C . HIS A 1 754 ? -10.344 16.601 -28.547 1.00 89.69 754 HIS A C 1
ATOM 6004 O O . HIS A 1 754 ? -9.886 17.222 -27.589 1.00 89.69 754 HIS A O 1
ATOM 6010 N N . ARG A 1 755 ? -9.574 15.887 -29.371 1.00 89.88 755 ARG A N 1
ATOM 6011 C CA . ARG A 1 755 ? -8.120 15.794 -29.214 1.00 89.88 755 ARG A CA 1
ATOM 6012 C C . ARG A 1 755 ? -7.408 17.090 -29.592 1.00 89.88 755 ARG A C 1
ATOM 6014 O O . ARG A 1 755 ? -6.440 17.475 -28.941 1.00 89.88 755 ARG A O 1
ATOM 6021 N N . ALA A 1 756 ? -7.833 17.703 -30.689 1.00 92.06 756 ALA A N 1
ATOM 6022 C CA . ALA A 1 756 ? -7.196 18.871 -31.265 1.00 92.06 756 ALA A CA 1
ATOM 6023 C C . ALA A 1 756 ? -8.242 19.850 -31.803 1.00 92.06 756 ALA A C 1
ATOM 6025 O O . ALA A 1 756 ? -9.378 19.499 -32.128 1.00 92.06 756 ALA A O 1
ATOM 6026 N N . THR A 1 757 ? -7.837 21.110 -31.889 1.00 92.06 757 THR A N 1
ATOM 6027 C CA . THR A 1 757 ? -8.632 22.197 -32.455 1.00 92.06 757 THR A CA 1
ATOM 6028 C C . THR A 1 757 ? -7.817 22.926 -33.522 1.00 92.06 757 THR A C 1
ATOM 6030 O O . THR A 1 757 ? -6.591 23.049 -33.378 1.00 92.06 757 THR A O 1
ATOM 6033 N N . PRO A 1 758 ? -8.442 23.404 -34.614 1.00 91.56 758 PRO A N 1
ATOM 6034 C CA . PRO A 1 758 ? -7.747 24.214 -35.608 1.00 91.56 758 PRO A CA 1
ATOM 6035 C C . PRO A 1 758 ? -7.083 25.441 -34.971 1.00 91.56 758 PRO A C 1
ATOM 6037 O O . PRO A 1 758 ? -7.664 26.106 -34.120 1.00 91.56 758 PRO A O 1
ATOM 6040 N N . GLY A 1 759 ? -5.835 25.718 -35.356 1.00 88.56 759 GLY A N 1
ATOM 6041 C CA . GLY A 1 759 ? -5.008 26.766 -34.739 1.00 88.56 759 GLY A CA 1
ATOM 6042 C C . GLY A 1 759 ? -4.312 26.358 -33.430 1.00 88.56 759 GLY A C 1
ATOM 6043 O O . GLY A 1 759 ? -3.400 27.057 -32.985 1.00 88.56 759 GLY A O 1
ATOM 6044 N N . GLY A 1 760 ? -4.674 25.212 -32.845 1.00 91.38 760 GLY A N 1
ATOM 6045 C CA . GLY A 1 760 ? -4.003 24.628 -31.687 1.00 91.38 760 GLY A CA 1
ATOM 6046 C C . GLY A 1 760 ? -2.639 24.008 -32.020 1.00 91.38 760 GLY A C 1
ATOM 6047 O O . GLY A 1 760 ? -1.936 24.416 -32.951 1.00 91.38 760 GLY A O 1
ATOM 6048 N N . THR A 1 761 ? -2.245 23.007 -31.233 1.00 93.25 761 THR A N 1
ATOM 6049 C CA . THR A 1 761 ? -0.957 22.303 -31.361 1.00 93.25 761 THR A CA 1
ATOM 6050 C C . THR A 1 761 ? -1.080 20.885 -31.915 1.00 93.25 761 THR A C 1
ATOM 6052 O O . THR A 1 761 ? -0.068 20.195 -31.972 1.00 93.25 761 THR A O 1
ATOM 6055 N N . GLY A 1 762 ? -2.270 20.433 -32.335 1.00 90.88 762 GLY A N 1
ATOM 6056 C CA . GLY A 1 762 ? -2.548 19.040 -32.738 1.00 90.88 762 GLY A CA 1
ATOM 6057 C C . GLY A 1 762 ? -1.572 18.463 -33.772 1.00 90.88 762 GLY A C 1
ATOM 6058 O O . GLY A 1 762 ? -1.059 17.360 -33.598 1.00 90.88 762 GLY A O 1
ATOM 6059 N N . GLY A 1 763 ? -1.206 19.262 -34.778 1.00 92.88 763 GLY A N 1
ATOM 6060 C CA . GLY A 1 763 ? -0.227 18.906 -35.809 1.00 92.88 763 GLY A CA 1
ATOM 6061 C C . GLY A 1 763 ? 1.236 18.841 -35.350 1.00 92.88 763 GLY A C 1
ATOM 6062 O O . GLY A 1 763 ? 2.119 18.578 -36.165 1.00 92.88 763 GLY A O 1
ATOM 6063 N N . VAL A 1 764 ? 1.525 19.070 -34.067 1.00 94.81 764 VAL A N 1
ATOM 6064 C CA . VAL A 1 764 ? 2.871 19.013 -33.480 1.00 94.81 764 VAL A CA 1
ATOM 6065 C C . VAL A 1 764 ? 2.969 17.886 -32.461 1.00 94.81 764 VAL A C 1
ATOM 6067 O O . VAL A 1 764 ? 2.062 17.640 -31.670 1.00 94.81 764 VAL A O 1
ATOM 6070 N N . LYS A 1 765 ? 4.113 17.196 -32.418 1.00 95.31 765 LYS A N 1
ATOM 6071 C CA . LYS A 1 765 ? 4.371 16.129 -31.440 1.00 95.31 765 LYS A CA 1
ATOM 6072 C C . LYS A 1 765 ? 4.828 16.683 -30.082 1.00 95.31 765 LYS A C 1
ATOM 6074 O O . LYS A 1 765 ? 5.902 16.357 -29.583 1.00 95.31 765 LYS A O 1
ATOM 6079 N N . THR A 1 766 ? 4.007 17.556 -29.505 1.00 94.62 766 THR A N 1
ATOM 6080 C CA . THR A 1 766 ? 4.249 18.188 -28.202 1.00 94.62 766 THR A CA 1
ATOM 6081 C C . THR A 1 766 ? 3.651 17.377 -27.056 1.00 94.62 766 THR A C 1
ATOM 6083 O O . THR A 1 766 ? 2.658 16.669 -27.239 1.00 94.62 766 THR A O 1
ATOM 6086 N N . ILE A 1 767 ? 4.256 17.478 -25.870 1.00 92.31 767 ILE A N 1
ATOM 6087 C CA . ILE A 1 767 ? 3.798 16.799 -24.649 1.00 92.31 767 ILE A CA 1
ATOM 6088 C C . ILE A 1 767 ? 2.368 17.197 -24.251 1.00 92.31 767 ILE A C 1
ATOM 6090 O O . ILE A 1 767 ? 1.621 16.349 -23.766 1.00 92.31 767 ILE A O 1
ATOM 6094 N N . GLY A 1 768 ? 1.950 18.437 -24.539 1.00 87.50 768 GLY A N 1
ATOM 6095 C CA . GLY A 1 768 ? 0.625 18.947 -24.168 1.00 87.50 768 GLY A CA 1
ATOM 6096 C C . GLY A 1 768 ? -0.543 18.210 -24.835 1.00 87.50 768 GLY A C 1
ATOM 6097 O O . GLY A 1 768 ? -1.591 18.029 -24.221 1.00 87.50 768 GLY A O 1
ATOM 6098 N N . ASN A 1 769 ? -0.355 17.692 -26.054 1.00 89.69 769 ASN A N 1
ATOM 6099 C CA . ASN A 1 769 ? -1.435 17.051 -26.817 1.00 89.69 769 ASN A CA 1
ATOM 6100 C C . ASN A 1 769 ? -1.860 15.679 -26.270 1.00 89.69 769 ASN A C 1
ATOM 6102 O O . ASN A 1 769 ? -2.921 15.178 -26.632 1.00 89.69 769 ASN A O 1
ATOM 6106 N N . TYR A 1 770 ? -1.019 15.031 -25.461 1.00 87.38 770 TYR A N 1
ATOM 6107 C CA . TYR A 1 770 ? -1.254 13.651 -25.022 1.00 87.38 770 TYR A CA 1
ATOM 6108 C C . TYR A 1 770 ? -1.893 13.578 -23.633 1.00 87.38 770 TYR A C 1
ATOM 6110 O O . TYR A 1 770 ? -2.545 12.587 -23.328 1.00 87.38 770 TYR A O 1
ATOM 6118 N N . ALA A 1 771 ? -1.769 14.625 -22.812 1.00 87.94 771 ALA A N 1
ATOM 6119 C CA . ALA A 1 771 ? -2.451 14.689 -21.519 1.00 87.94 771 ALA A CA 1
ATOM 6120 C C . ALA A 1 771 ? -3.977 14.815 -21.689 1.00 87.94 771 ALA A C 1
ATOM 6122 O O . ALA A 1 771 ? -4.736 14.153 -20.983 1.00 87.94 771 ALA A O 1
ATOM 6123 N N . ALA A 1 772 ? -4.424 15.597 -22.679 1.00 86.31 772 ALA A N 1
ATOM 6124 C CA . ALA A 1 772 ? -5.841 15.868 -22.933 1.00 86.31 772 ALA A CA 1
ATOM 6125 C C . ALA A 1 772 ? -6.664 14.618 -23.303 1.00 86.31 772 ALA A C 1
ATOM 6127 O O . ALA A 1 772 ? -7.870 14.583 -23.078 1.00 86.31 772 ALA A O 1
ATOM 6128 N N . VAL A 1 773 ? -6.025 13.572 -23.842 1.00 89.25 773 VAL A N 1
ATOM 6129 C CA . VAL A 1 773 ? -6.716 12.349 -24.289 1.00 89.25 773 VAL A CA 1
ATOM 6130 C C . VAL A 1 773 ? -6.844 11.274 -23.203 1.00 89.25 773 VAL A C 1
ATOM 6132 O O . VAL A 1 773 ? -7.581 10.308 -23.395 1.00 89.25 773 VAL A O 1
ATOM 6135 N N . LEU A 1 774 ? -6.157 11.417 -22.059 1.00 90.75 774 LEU A N 1
ATOM 6136 C CA . LEU A 1 774 ? -6.034 10.347 -21.058 1.00 90.75 774 LEU A CA 1
ATOM 6137 C C . LEU A 1 774 ? -7.378 9.921 -20.460 1.00 90.75 774 LEU A C 1
ATOM 6139 O O . LEU A 1 774 ? -7.622 8.725 -20.315 1.00 90.75 774 LEU A O 1
ATOM 6143 N N . ASN A 1 775 ? -8.265 10.872 -20.155 1.00 92.69 775 ASN A N 1
ATOM 6144 C CA . ASN A 1 775 ? -9.573 10.562 -19.572 1.00 92.69 775 ASN A CA 1
ATOM 6145 C C . ASN A 1 775 ? -10.441 9.725 -20.530 1.00 92.69 775 ASN A C 1
ATOM 6147 O O . ASN A 1 775 ? -10.939 8.662 -20.157 1.00 92.69 775 ASN A O 1
ATOM 6151 N N . ALA A 1 776 ? -10.541 10.149 -21.796 1.00 92.75 776 ALA A N 1
ATOM 6152 C CA . ALA A 1 776 ? -11.261 9.411 -22.835 1.00 92.75 776 ALA A CA 1
ATOM 6153 C C . ALA A 1 776 ? -10.657 8.012 -23.061 1.00 92.75 776 ALA A C 1
ATOM 6155 O O . ALA A 1 776 ? -11.387 7.026 -23.164 1.00 92.75 776 ALA A O 1
ATOM 6156 N N . GLN A 1 777 ? -9.323 7.888 -23.051 1.00 93.00 777 GLN A N 1
ATOM 6157 C CA . GLN A 1 777 ? -8.655 6.587 -23.154 1.00 93.00 777 GLN A CA 1
ATOM 6158 C C . GLN A 1 777 ? -8.954 5.657 -21.971 1.00 93.00 777 GLN A C 1
ATOM 6160 O O . GLN A 1 777 ? -9.157 4.459 -22.180 1.00 93.00 777 GLN A O 1
ATOM 6165 N N . ILE A 1 778 ? -8.965 6.170 -20.735 1.00 92.38 778 ILE A N 1
ATOM 6166 C CA . ILE A 1 778 ? -9.302 5.379 -19.541 1.00 92.38 778 ILE A CA 1
ATOM 6167 C C . ILE A 1 778 ? -10.749 4.886 -19.637 1.00 92.38 778 ILE A C 1
ATOM 6169 O O . ILE A 1 778 ? -11.000 3.695 -19.447 1.00 92.38 778 ILE A O 1
ATOM 6173 N N . ALA A 1 779 ? -11.683 5.766 -20.011 1.00 93.25 779 ALA A N 1
ATOM 6174 C CA . ALA A 1 779 ? -13.090 5.416 -20.188 1.00 93.25 779 ALA A CA 1
ATOM 6175 C C . ALA A 1 779 ? -13.299 4.357 -21.286 1.00 93.25 779 ALA A C 1
ATOM 6177 O O . ALA A 1 779 ? -14.068 3.412 -21.102 1.00 93.25 779 ALA A O 1
ATOM 6178 N N . ALA A 1 780 ? -12.590 4.474 -22.411 1.00 92.94 780 ALA A N 1
ATOM 6179 C CA . ALA A 1 780 ? -12.639 3.496 -23.494 1.00 92.94 780 ALA A CA 1
ATOM 6180 C C . ALA A 1 780 ? -12.090 2.127 -23.066 1.00 92.94 780 ALA A C 1
ATOM 6182 O O . ALA A 1 780 ? -12.743 1.106 -23.293 1.00 92.94 780 ALA A O 1
ATOM 6183 N N . LYS A 1 781 ? -10.943 2.099 -22.374 1.00 91.25 781 LYS A N 1
ATOM 6184 C CA . LYS A 1 781 ? -10.344 0.858 -21.853 1.00 91.25 781 LYS A CA 1
ATOM 6185 C C . LYS A 1 781 ? -11.227 0.176 -20.813 1.00 91.25 781 LYS A C 1
ATOM 6187 O O . LYS A 1 781 ? -11.367 -1.042 -20.860 1.00 91.25 781 LYS A O 1
ATOM 6192 N N . ALA A 1 782 ? -11.864 0.940 -19.922 1.00 92.12 782 ALA A N 1
ATOM 6193 C CA . ALA A 1 782 ? -12.814 0.409 -18.942 1.00 92.12 782 ALA A CA 1
ATOM 6194 C C . ALA A 1 782 ? -14.025 -0.275 -19.605 1.00 92.12 782 ALA A C 1
ATOM 6196 O O . ALA A 1 782 ? -14.582 -1.219 -19.055 1.00 92.12 782 ALA A O 1
ATOM 6197 N N . LYS A 1 783 ? -14.396 0.163 -20.814 1.00 93.25 783 LYS A N 1
ATOM 6198 C CA . LYS A 1 783 ? -15.451 -0.439 -21.644 1.00 93.25 783 LYS A CA 1
ATOM 6199 C C . LYS A 1 783 ? -14.942 -1.546 -22.584 1.00 93.25 783 LYS A C 1
ATOM 6201 O O . LYS A 1 783 ? -15.704 -2.034 -23.413 1.00 93.25 783 LYS A O 1
ATOM 6206 N N . GLY A 1 784 ? -13.670 -1.942 -22.483 1.00 92.44 784 GLY A N 1
ATOM 6207 C CA . GLY A 1 784 ? -13.073 -3.015 -23.288 1.00 92.44 784 GLY A CA 1
ATOM 6208 C C . GLY A 1 784 ? -12.591 -2.605 -24.686 1.00 92.44 784 GLY A C 1
ATOM 6209 O O . GLY A 1 784 ? -12.227 -3.477 -25.478 1.00 92.44 784 GLY A O 1
ATOM 6210 N N . PHE A 1 785 ? -12.555 -1.308 -25.009 1.00 93.31 785 PHE A N 1
ATOM 6211 C CA . PHE A 1 785 ? -11.993 -0.814 -26.271 1.00 93.31 785 PHE A CA 1
ATOM 6212 C C . PHE A 1 785 ? -10.469 -0.671 -26.193 1.00 93.31 785 PHE A C 1
ATOM 6214 O O . PHE A 1 785 ? -9.895 -0.405 -25.136 1.00 93.31 785 PHE A O 1
ATOM 6221 N N . SER A 1 786 ? -9.798 -0.853 -27.330 1.00 91.44 786 SER A N 1
ATOM 6222 C CA . SER A 1 786 ? -8.341 -0.764 -27.445 1.00 91.44 786 SER A CA 1
ATOM 6223 C C . SER A 1 786 ? -7.840 0.679 -27.422 1.00 91.44 786 SER A C 1
ATOM 6225 O O . SER A 1 786 ? -6.818 0.951 -26.789 1.00 91.44 786 SER A O 1
ATOM 6227 N N . ASP A 1 787 ? -8.538 1.586 -28.112 1.00 93.06 787 ASP A N 1
ATOM 6228 C CA . ASP A 1 787 ? -8.215 3.015 -28.164 1.00 93.06 787 ASP A CA 1
ATOM 6229 C C . ASP A 1 787 ? -9.436 3.852 -28.616 1.00 93.06 787 ASP A C 1
ATOM 6231 O O . ASP A 1 787 ? -10.503 3.303 -28.915 1.00 93.06 787 ASP A O 1
ATOM 6235 N N . VAL A 1 788 ? -9.280 5.178 -28.654 1.00 96.00 788 VAL A N 1
ATOM 6236 C CA . VAL A 1 788 ? -10.336 6.147 -28.998 1.00 96.00 788 VAL A CA 1
ATOM 6237 C C . VAL A 1 788 ? -10.089 6.767 -30.368 1.00 96.00 788 VAL A C 1
ATOM 6239 O O . VAL A 1 788 ? -8.993 7.267 -30.610 1.00 96.00 788 VAL A O 1
ATOM 6242 N N . LEU A 1 789 ? -11.107 6.786 -31.231 1.00 96.62 789 LEU A N 1
ATOM 6243 C CA . LEU A 1 789 ? -11.132 7.529 -32.493 1.00 96.62 789 LEU A CA 1
ATOM 6244 C C . LEU A 1 789 ? -11.818 8.886 -32.285 1.00 96.62 789 LEU A C 1
ATOM 6246 O O . LEU A 1 789 ? -12.975 8.935 -31.874 1.00 96.62 789 LEU A O 1
ATOM 6250 N N . TYR A 1 790 ? -11.119 9.983 -32.574 1.00 96.19 790 TYR A N 1
ATOM 6251 C CA . TYR A 1 790 ? -11.642 11.335 -32.374 1.00 96.19 790 TYR A CA 1
ATOM 6252 C C . TYR A 1 790 ? -12.292 11.909 -33.627 1.00 96.19 790 TYR A C 1
ATOM 6254 O O . TYR A 1 790 ? -11.831 11.677 -34.750 1.00 96.19 790 TYR A O 1
ATOM 6262 N N . LEU A 1 791 ? -13.327 12.716 -33.395 1.00 95.44 791 LEU A N 1
ATOM 6263 C CA . LEU A 1 791 ? -13.942 13.572 -34.400 1.00 95.44 791 LEU A CA 1
ATOM 6264 C C . LEU A 1 791 ? -13.459 15.018 -34.269 1.00 95.44 791 LEU A C 1
ATOM 6266 O O . LEU A 1 791 ? -13.050 15.469 -33.192 1.00 95.44 791 LEU A O 1
ATOM 6270 N N . ASP A 1 792 ? -13.556 15.743 -35.377 1.00 94.00 792 ASP A N 1
ATOM 6271 C CA . ASP A 1 792 ? -13.199 17.150 -35.464 1.00 94.00 792 ASP A CA 1
ATOM 6272 C C . ASP A 1 792 ? -14.003 18.007 -34.472 1.00 94.00 792 ASP A C 1
ATOM 6274 O O . ASP A 1 792 ? -15.173 17.751 -34.185 1.00 94.00 792 ASP A O 1
ATOM 6278 N N . SER A 1 793 ? -13.371 19.051 -33.945 1.00 93.00 793 SER A N 1
ATOM 6279 C CA . SER A 1 793 ? -13.962 19.905 -32.907 1.00 93.00 793 SER A CA 1
ATOM 6280 C C . SER A 1 793 ? -15.009 20.899 -33.404 1.00 93.00 793 SER A C 1
ATOM 6282 O O . SER A 1 793 ? -15.720 21.477 -32.584 1.00 93.00 793 SER A O 1
ATOM 6284 N N . ILE A 1 794 ? -15.115 21.122 -34.717 1.00 92.44 794 ILE A N 1
ATOM 6285 C CA . ILE A 1 794 ? -16.017 22.132 -35.288 1.00 92.44 794 ILE A CA 1
ATOM 6286 C C . ILE A 1 794 ? -17.362 21.501 -35.644 1.00 92.44 794 ILE A C 1
ATOM 6288 O O . ILE A 1 794 ? -18.416 21.973 -35.226 1.00 92.44 794 ILE A O 1
ATOM 6292 N N . HIS A 1 795 ? -17.323 20.443 -36.442 1.00 93.25 795 HIS A N 1
ATOM 6293 C CA . HIS A 1 795 ? -18.490 19.788 -37.014 1.00 93.25 795 HIS A CA 1
ATOM 6294 C C . HIS A 1 795 ? -18.878 18.521 -36.257 1.00 93.25 795 HIS A C 1
ATOM 6296 O O . HIS A 1 795 ? -19.988 18.030 -36.463 1.00 93.25 795 HIS A O 1
ATOM 6302 N N . LYS A 1 796 ? -17.986 17.991 -35.404 1.00 93.00 796 LYS A N 1
ATOM 6303 C CA . LYS A 1 796 ? -18.175 16.737 -34.661 1.00 93.00 796 LYS A CA 1
ATOM 6304 C C . LYS A 1 796 ? -18.593 15.577 -35.568 1.00 93.00 796 LYS A C 1
ATOM 6306 O O . LYS A 1 796 ? -19.426 14.752 -35.194 1.00 93.00 796 LYS A O 1
ATOM 6311 N N . ARG A 1 797 ? -18.049 15.542 -36.789 1.00 94.19 797 ARG A N 1
ATOM 6312 C CA . ARG A 1 797 ? -18.471 14.604 -37.842 1.00 94.19 797 ARG A CA 1
ATOM 6313 C C . ARG A 1 797 ? -17.305 13.996 -38.603 1.00 94.19 797 ARG A C 1
ATOM 6315 O O . ARG A 1 797 ? -17.419 12.859 -39.060 1.00 94.19 797 ARG A O 1
ATOM 6322 N N . TYR A 1 798 ? -16.221 14.738 -38.787 1.00 95.69 798 TYR A N 1
ATOM 6323 C CA . TYR A 1 798 ? -15.090 14.289 -39.582 1.00 95.69 798 TYR A CA 1
ATOM 6324 C C . TYR A 1 798 ? -14.073 13.555 -38.715 1.00 95.69 798 TYR A C 1
ATOM 6326 O O . TYR A 1 798 ? -13.763 13.996 -37.612 1.00 95.69 798 TYR A O 1
ATOM 6334 N N . LEU A 1 799 ? -13.551 12.440 -39.218 1.00 95.69 799 LEU A N 1
ATOM 6335 C CA . LEU A 1 799 ? -12.513 11.658 -38.557 1.00 95.69 799 LEU A CA 1
ATOM 6336 C C . LEU A 1 799 ? -11.219 12.471 -38.461 1.00 95.69 799 LEU A C 1
ATOM 6338 O O . LEU A 1 799 ? -10.778 13.048 -39.458 1.00 95.69 799 LEU A O 1
ATOM 6342 N N . GLU A 1 800 ? -10.583 12.453 -37.291 1.00 93.56 800 GLU A N 1
ATOM 6343 C CA . GLU A 1 800 ? -9.241 13.002 -37.103 1.00 93.56 800 GLU A CA 1
ATOM 6344 C C . GLU A 1 800 ? -8.196 11.900 -36.903 1.00 93.56 800 GLU A C 1
ATOM 6346 O O . GLU A 1 800 ? -7.653 11.348 -37.857 1.00 93.56 800 GLU A O 1
ATOM 6351 N N . GLU A 1 801 ? -7.881 11.569 -35.657 1.00 90.88 801 GLU A N 1
ATOM 6352 C CA . GLU A 1 801 ? -6.871 10.575 -35.316 1.00 90.88 801 GLU A CA 1
ATOM 6353 C C . GLU A 1 801 ? -7.372 9.675 -34.198 1.00 90.88 801 GLU A C 1
ATOM 6355 O O . GLU A 1 801 ? -8.298 10.013 -33.462 1.00 90.88 801 GLU A O 1
ATOM 6360 N N . VAL A 1 802 ? -6.700 8.543 -34.029 1.00 93.69 802 VAL A N 1
ATOM 6361 C CA . VAL A 1 802 ? -6.791 7.738 -32.813 1.00 93.69 802 VAL A CA 1
ATOM 6362 C C . VAL A 1 802 ? -5.783 8.282 -31.806 1.00 93.69 802 VAL A C 1
ATOM 6364 O O . VAL A 1 802 ? -4.748 8.795 -32.229 1.00 93.69 802 VAL A O 1
ATOM 6367 N N . SER A 1 803 ? -6.008 8.175 -30.493 1.00 89.75 803 SER A N 1
ATOM 6368 C CA . SER A 1 803 ? -5.179 8.815 -29.446 1.00 89.75 803 SER A CA 1
ATOM 6369 C C . SER A 1 803 ? -3.655 8.743 -29.651 1.00 89.75 803 SER A C 1
ATOM 6371 O O . SER A 1 803 ? -2.939 9.680 -29.294 1.00 89.75 803 SER A O 1
ATOM 6373 N N . SER A 1 804 ? -3.129 7.675 -30.258 1.00 83.00 804 SER A N 1
ATOM 6374 C CA . SER A 1 804 ? -1.690 7.489 -30.496 1.00 83.00 804 SER A CA 1
ATOM 6375 C C . SER A 1 804 ? -1.259 7.341 -31.968 1.00 83.00 804 SER A C 1
ATOM 6377 O O . SER A 1 804 ? -0.050 7.284 -32.229 1.00 83.00 804 SER A O 1
ATOM 6379 N N . CYS A 1 805 ? -2.191 7.307 -32.927 1.00 91.50 805 CYS A N 1
ATOM 6380 C CA . CYS A 1 805 ? -1.914 6.953 -34.325 1.00 91.50 805 CYS A CA 1
ATOM 6381 C C . CYS A 1 805 ? -2.854 7.622 -35.346 1.00 91.50 805 CYS A C 1
ATOM 6383 O O . CYS A 1 805 ? -3.986 7.990 -35.042 1.00 91.50 805 CYS A O 1
ATOM 6385 N N . ASN A 1 806 ? -2.370 7.738 -36.585 1.00 96.06 806 ASN A N 1
ATOM 6386 C CA . ASN A 1 806 ? -3.169 8.172 -37.730 1.00 96.06 806 ASN A CA 1
ATOM 6387 C C . ASN A 1 806 ? -4.095 7.029 -38.188 1.00 96.06 806 ASN A C 1
ATOM 6389 O O . ASN A 1 806 ? -3.705 5.867 -38.068 1.00 96.06 806 ASN A O 1
ATOM 6393 N N . ILE A 1 807 ? -5.250 7.346 -38.779 1.00 96.25 807 ILE A N 1
ATOM 6394 C CA . ILE A 1 807 ? -6.236 6.374 -39.291 1.00 96.25 807 ILE A CA 1
ATOM 6395 C C . ILE A 1 807 ? -6.357 6.425 -40.823 1.00 96.25 807 ILE A C 1
ATOM 6397 O O . ILE A 1 807 ? -6.174 7.481 -41.437 1.00 96.25 807 ILE A O 1
ATOM 6401 N N . PHE A 1 808 ? -6.667 5.280 -41.426 1.00 96.69 808 PHE A N 1
ATOM 6402 C CA . PHE A 1 808 ? -6.902 5.087 -42.854 1.00 96.69 808 PHE A CA 1
ATOM 6403 C C . PHE A 1 808 ? -8.181 4.287 -43.071 1.00 96.69 808 PHE A C 1
ATOM 6405 O O . PHE A 1 808 ? -8.429 3.330 -42.343 1.00 96.69 808 PHE A O 1
ATOM 6412 N N . VAL A 1 809 ? -8.947 4.658 -44.091 1.00 96.00 809 VAL A N 1
ATOM 6413 C CA . VAL A 1 809 ? -10.177 3.986 -44.519 1.00 96.00 809 VAL A CA 1
ATOM 6414 C C . VAL A 1 809 ? -9.985 3.513 -45.956 1.00 96.00 809 VAL A C 1
ATOM 6416 O O . VAL A 1 809 ? -9.544 4.292 -46.802 1.00 96.00 809 VAL A O 1
ATOM 6419 N N . VAL A 1 810 ? -10.295 2.250 -46.230 1.00 94.94 810 VAL A N 1
ATOM 6420 C CA . VAL A 1 810 ? -10.148 1.630 -47.551 1.00 94.94 810 VAL A CA 1
ATOM 6421 C C . VAL A 1 810 ? -11.526 1.315 -48.124 1.00 94.94 810 VAL A C 1
ATOM 6423 O O . VAL A 1 810 ? -12.373 0.744 -47.436 1.00 94.94 810 VAL A O 1
ATOM 6426 N N . LYS A 1 811 ? -11.744 1.676 -49.392 1.00 93.31 811 LYS A N 1
ATOM 6427 C CA . LYS A 1 811 ? -12.928 1.303 -50.174 1.00 93.31 811 LYS A CA 1
ATOM 6428 C C . LYS A 1 811 ? -12.529 0.974 -51.612 1.00 93.31 811 LYS A C 1
ATOM 6430 O O . LYS A 1 811 ? -12.115 1.855 -52.367 1.00 93.31 811 LYS A O 1
ATOM 6435 N N . GLY A 1 812 ? -12.666 -0.283 -52.017 1.00 92.12 812 GLY A N 1
ATOM 6436 C CA . GLY A 1 812 ? -12.202 -0.778 -53.308 1.00 92.12 812 GLY A CA 1
ATOM 6437 C C . GLY A 1 812 ? -10.709 -0.500 -53.498 1.00 92.12 812 GLY A C 1
ATOM 6438 O O . GLY A 1 812 ? -9.885 -0.940 -52.706 1.00 92.12 812 GLY A O 1
ATOM 6439 N N . ASN A 1 813 ? -10.363 0.264 -54.538 1.00 93.50 813 ASN A N 1
ATOM 6440 C CA . ASN A 1 813 ? -8.978 0.666 -54.818 1.00 93.50 813 ASN A CA 1
ATOM 6441 C C . ASN A 1 813 ? -8.593 2.036 -54.215 1.00 93.50 813 ASN A C 1
ATOM 6443 O O . ASN A 1 813 ? -7.533 2.571 -54.542 1.00 93.50 813 ASN A O 1
ATOM 6447 N N . LEU A 1 814 ? -9.455 2.640 -53.389 1.00 96.12 814 LEU A N 1
ATOM 6448 C CA . LEU A 1 814 ? -9.240 3.956 -52.786 1.00 96.12 814 LEU A CA 1
ATOM 6449 C C . LEU A 1 814 ? -8.853 3.828 -51.309 1.00 96.12 814 LEU A C 1
ATOM 6451 O O . LEU A 1 814 ? -9.588 3.251 -50.511 1.00 96.12 814 LEU A O 1
ATOM 6455 N N . ILE A 1 815 ? -7.729 4.440 -50.941 1.00 96.94 815 ILE A N 1
ATOM 6456 C CA . ILE A 1 815 ? -7.282 4.623 -49.561 1.00 96.94 815 ILE A CA 1
ATOM 6457 C C . ILE A 1 815 ? -7.442 6.100 -49.192 1.00 96.94 815 ILE A C 1
ATOM 6459 O O . ILE A 1 815 ? -6.780 6.974 -49.755 1.00 96.94 815 ILE A O 1
ATOM 6463 N N . SER A 1 816 ? -8.301 6.387 -48.219 1.00 97.00 816 SER A N 1
ATOM 6464 C CA . SER A 1 816 ? -8.534 7.733 -47.697 1.00 97.00 816 SER A CA 1
ATOM 6465 C C . SER A 1 816 ? -7.953 7.888 -46.288 1.00 97.00 816 SER A C 1
ATOM 6467 O O . SER A 1 816 ? -8.071 7.001 -45.446 1.00 97.00 816 SER A O 1
ATOM 6469 N N . THR A 1 817 ? -7.343 9.035 -45.992 1.00 97.50 817 THR A N 1
ATOM 6470 C CA . THR A 1 817 ? -6.914 9.405 -44.629 1.00 97.50 817 THR A CA 1
ATOM 6471 C C . THR A 1 817 ? -7.196 10.890 -44.359 1.00 97.50 817 THR A C 1
ATOM 6473 O O . THR A 1 817 ? -7.178 11.689 -45.304 1.00 97.50 817 THR A O 1
ATOM 6476 N N . PRO A 1 818 ? -7.444 11.300 -43.100 1.00 96.69 818 PRO A N 1
ATOM 6477 C CA . PRO A 1 818 ? -7.643 12.706 -42.760 1.00 96.69 818 PRO A CA 1
ATOM 6478 C C . PRO A 1 818 ? -6.484 13.598 -43.224 1.00 96.69 818 PRO A C 1
ATOM 6480 O O . PRO A 1 818 ? -5.306 13.266 -43.055 1.00 96.69 818 PRO A O 1
ATOM 6483 N N . ALA A 1 819 ? -6.813 14.732 -43.848 1.00 94.12 819 ALA A N 1
ATOM 6484 C CA . ALA A 1 819 ? -5.832 15.685 -44.369 1.00 94.12 819 ALA A CA 1
ATOM 6485 C C . ALA A 1 819 ? -5.070 16.417 -43.247 1.00 94.12 819 ALA A C 1
ATOM 6487 O O . ALA A 1 819 ? -5.660 16.841 -42.253 1.00 94.12 819 ALA A O 1
ATOM 6488 N N . ILE A 1 820 ? -3.767 16.658 -43.435 1.00 92.94 820 ILE A N 1
ATOM 6489 C CA . ILE A 1 820 ? -2.928 17.374 -42.457 1.00 92.94 820 ILE A CA 1
ATOM 6490 C C . ILE A 1 820 ? -3.199 18.885 -42.542 1.00 92.94 820 ILE A C 1
ATOM 6492 O O . ILE A 1 820 ? -2.470 19.633 -43.191 1.00 92.94 820 ILE A O 1
ATOM 6496 N N . LYS A 1 821 ? -4.274 19.340 -41.887 1.00 85.88 821 LYS A N 1
ATOM 6497 C CA . LYS A 1 821 ? -4.690 20.755 -41.809 1.00 85.88 821 LYS A CA 1
ATOM 6498 C C . LYS A 1 821 ? -4.543 21.339 -40.395 1.00 85.88 821 LYS A C 1
ATOM 6500 O O . LYS A 1 821 ? -5.371 22.119 -39.940 1.00 85.88 821 LYS A O 1
ATOM 6505 N N . GLY A 1 822 ? -3.480 20.947 -39.691 1.00 85.81 822 GLY A N 1
ATOM 6506 C CA . GLY A 1 822 ? -3.082 21.521 -38.397 1.00 85.81 822 GLY A CA 1
ATOM 6507 C C . GLY A 1 822 ? -3.608 20.805 -37.147 1.00 85.81 822 GLY A C 1
ATOM 6508 O O . GLY A 1 822 ? -3.037 20.992 -36.074 1.00 85.81 822 GLY A O 1
ATOM 6509 N N . THR A 1 823 ? -4.626 19.953 -37.266 1.00 92.31 823 THR A N 1
ATOM 6510 C CA . THR A 1 823 ? -5.135 19.120 -36.159 1.00 92.31 823 THR A CA 1
ATOM 6511 C C . THR A 1 823 ? -4.574 17.699 -36.159 1.00 92.31 823 THR A C 1
ATOM 6513 O O . THR A 1 823 ? -4.460 17.093 -35.099 1.00 92.31 823 THR A O 1
ATOM 6516 N N . ILE A 1 824 ? -4.136 17.216 -37.325 1.00 94.88 824 ILE A N 1
ATOM 6517 C CA . ILE A 1 824 ? -3.567 15.880 -37.536 1.00 94.88 824 ILE A CA 1
ATOM 6518 C C . ILE A 1 824 ? -2.044 15.938 -37.481 1.00 94.88 824 ILE A C 1
ATOM 6520 O O . ILE A 1 824 ? -1.422 16.748 -38.177 1.00 94.88 824 ILE A O 1
ATOM 6524 N N . LEU A 1 825 ? -1.420 15.044 -36.717 1.00 94.81 825 LEU A N 1
ATOM 6525 C CA . LEU A 1 825 ? 0.030 14.902 -36.700 1.00 94.81 825 LEU A CA 1
ATOM 6526 C C . LEU A 1 825 ? 0.536 14.346 -38.051 1.00 94.81 825 LEU A C 1
ATOM 6528 O O . LEU A 1 825 ? 0.125 13.250 -38.450 1.00 94.81 825 LEU A O 1
ATOM 6532 N N . PRO A 1 826 ? 1.499 15.007 -38.731 1.00 94.25 826 PRO A N 1
ATOM 6533 C CA . PRO A 1 826 ? 2.161 14.461 -39.915 1.00 94.25 826 PRO A CA 1
ATOM 6534 C C . PRO A 1 826 ? 3.032 13.250 -39.534 1.00 94.25 826 PRO A C 1
ATOM 6536 O O . PRO A 1 826 ? 4.216 13.356 -39.190 1.00 94.25 826 PRO A O 1
ATOM 6539 N N . GLY A 1 827 ? 2.422 12.065 -39.533 1.00 94.31 827 GLY A N 1
ATOM 6540 C CA . GLY A 1 827 ? 3.090 10.806 -39.231 1.00 94.31 827 GLY A CA 1
ATOM 6541 C C . GLY A 1 827 ? 4.077 10.400 -40.327 1.00 94.31 827 GLY A C 1
ATOM 6542 O O . GLY A 1 827 ? 3.736 10.362 -41.506 1.00 94.31 827 GLY A O 1
ATOM 6543 N N . ILE A 1 828 ? 5.296 10.020 -39.940 1.00 95.56 828 ILE A N 1
ATOM 6544 C CA . ILE A 1 828 ? 6.320 9.527 -40.880 1.00 95.56 828 ILE A CA 1
ATOM 6545 C C . ILE A 1 828 ? 5.913 8.158 -41.448 1.00 95.56 828 ILE A C 1
ATOM 6547 O O . ILE A 1 828 ? 6.062 7.909 -42.645 1.00 95.56 828 ILE A O 1
ATOM 6551 N N . THR A 1 829 ? 5.327 7.290 -40.614 1.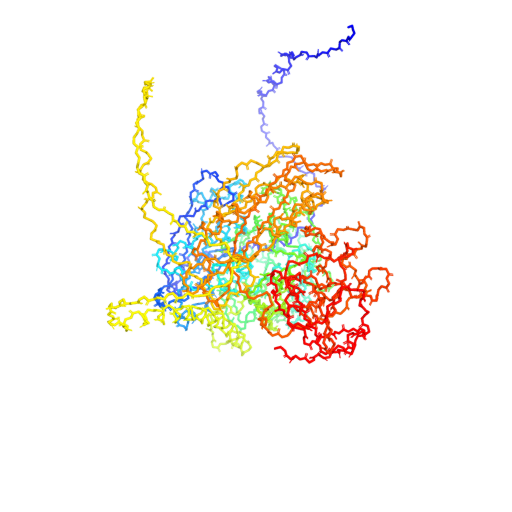00 94.69 829 THR A N 1
ATOM 6552 C CA . THR A 1 829 ? 4.729 6.022 -41.062 1.00 94.69 829 THR A CA 1
ATOM 6553 C C . THR A 1 829 ? 3.544 6.272 -41.992 1.00 94.69 829 THR A C 1
ATOM 6555 O O . THR A 1 829 ? 3.500 5.672 -43.058 1.00 94.69 829 THR A O 1
ATOM 6558 N N . ARG A 1 830 ? 2.652 7.220 -41.658 1.00 95.56 830 ARG A N 1
ATOM 6559 C CA . ARG A 1 830 ? 1.546 7.652 -42.531 1.00 95.56 830 ARG A CA 1
ATOM 6560 C C . ARG A 1 830 ? 2.057 8.069 -43.910 1.00 95.56 830 ARG A C 1
ATOM 6562 O O . ARG A 1 830 ? 1.613 7.511 -44.903 1.00 95.56 830 ARG A O 1
ATOM 6569 N N . LYS A 1 831 ? 3.028 8.990 -43.971 1.00 95.56 831 LYS A N 1
ATOM 6570 C CA . LYS A 1 831 ? 3.667 9.429 -45.227 1.00 95.56 831 LYS A CA 1
ATOM 6571 C C . LYS A 1 831 ? 4.210 8.240 -46.028 1.00 95.56 831 LYS A C 1
ATOM 6573 O O . LYS A 1 831 ? 3.923 8.115 -47.209 1.00 95.56 831 LYS A O 1
ATOM 6578 N N . SER A 1 832 ? 4.917 7.330 -45.358 1.00 95.31 832 SER A N 1
ATOM 6579 C CA . SER A 1 832 ? 5.504 6.147 -46.002 1.00 95.31 832 SER A CA 1
ATOM 6580 C C . SER A 1 832 ? 4.451 5.184 -46.565 1.00 95.31 832 SER A C 1
ATOM 6582 O O . SER A 1 832 ? 4.665 4.622 -47.634 1.00 95.31 832 SER A O 1
ATOM 6584 N N . ILE A 1 833 ? 3.316 5.012 -45.879 1.00 95.00 833 ILE A N 1
ATOM 6585 C CA . ILE A 1 833 ? 2.195 4.197 -46.367 1.00 95.00 833 ILE A CA 1
ATOM 6586 C C . ILE A 1 833 ? 1.525 4.842 -47.580 1.00 95.00 833 ILE A C 1
ATOM 6588 O O . ILE A 1 833 ? 1.235 4.137 -48.537 1.00 95.00 833 ILE A O 1
ATOM 6592 N N . LEU A 1 834 ? 1.329 6.164 -47.584 1.00 95.69 834 LEU A N 1
ATOM 6593 C CA . LEU A 1 834 ? 0.763 6.869 -48.740 1.00 95.69 834 LEU A CA 1
ATOM 6594 C C . LEU A 1 834 ? 1.657 6.725 -49.980 1.00 95.69 834 LEU A C 1
ATOM 6596 O O . LEU A 1 834 ? 1.156 6.467 -51.073 1.00 95.69 834 LEU A O 1
ATOM 6600 N N . ASP A 1 835 ? 2.976 6.855 -49.812 1.00 94.94 835 ASP A N 1
ATOM 6601 C CA . ASP A 1 835 ? 3.942 6.683 -50.902 1.00 94.94 835 ASP A CA 1
ATOM 6602 C C . ASP A 1 835 ? 3.938 5.240 -51.441 1.00 94.94 835 ASP A C 1
ATOM 6604 O O . ASP A 1 835 ? 3.942 5.032 -52.655 1.00 94.94 835 ASP A O 1
ATOM 6608 N N . LEU A 1 836 ? 3.879 4.245 -50.547 1.00 95.06 836 LEU A N 1
ATOM 6609 C CA . LEU A 1 836 ? 3.825 2.827 -50.913 1.00 95.06 836 LEU A CA 1
ATOM 6610 C C . LEU A 1 836 ? 2.499 2.445 -51.585 1.00 95.06 836 LEU A C 1
ATOM 6612 O O . LEU A 1 836 ? 2.495 1.718 -52.571 1.00 95.06 836 LEU A O 1
ATOM 6616 N N . ALA A 1 837 ? 1.374 2.948 -51.084 1.00 94.56 837 ALA A N 1
ATOM 6617 C CA . ALA A 1 837 ? 0.061 2.699 -51.667 1.00 94.56 837 ALA A CA 1
ATOM 6618 C C . ALA A 1 837 ? -0.007 3.210 -53.113 1.00 94.56 837 ALA A C 1
ATOM 6620 O O . ALA A 1 837 ? -0.412 2.474 -54.014 1.00 94.56 837 ALA A O 1
ATOM 6621 N N . ARG A 1 838 ? 0.482 4.436 -53.359 1.00 95.56 838 ARG A N 1
ATOM 6622 C CA . ARG A 1 838 ? 0.562 5.006 -54.713 1.00 95.56 838 ARG A CA 1
ATOM 6623 C C . ARG A 1 838 ? 1.443 4.164 -55.634 1.00 95.56 838 ARG A C 1
ATOM 6625 O O . ARG A 1 838 ? 1.070 3.939 -56.782 1.00 95.56 838 ARG A O 1
ATOM 6632 N N . SER A 1 839 ? 2.592 3.683 -55.150 1.00 94.31 839 SER A N 1
ATOM 6633 C CA . SER A 1 839 ? 3.491 2.859 -55.970 1.00 94.31 839 SER A CA 1
ATOM 6634 C C . SER A 1 839 ? 2.933 1.464 -56.272 1.00 94.31 839 SER A C 1
ATOM 6636 O O . SER A 1 839 ? 3.310 0.872 -57.280 1.00 94.31 839 SER A O 1
ATOM 6638 N N . GLN A 1 840 ? 2.005 0.967 -55.450 1.00 93.62 840 GLN A N 1
ATOM 6639 C CA . GLN A 1 840 ? 1.283 -0.288 -55.673 1.00 93.62 840 GLN A CA 1
ATOM 6640 C C . GLN A 1 840 ? -0.012 -0.128 -56.492 1.00 93.62 840 GLN A C 1
ATOM 6642 O O . GLN A 1 840 ? -0.707 -1.112 -56.723 1.00 93.62 840 GLN A O 1
ATOM 6647 N N . GLY A 1 841 ? -0.328 1.080 -56.972 1.00 93.25 841 GLY A N 1
ATOM 6648 C CA . GLY A 1 841 ? -1.479 1.328 -57.849 1.00 93.25 841 GLY A CA 1
ATOM 6649 C C . GLY A 1 841 ? -2.795 1.651 -57.133 1.00 93.25 841 GLY A C 1
ATOM 6650 O O . GLY A 1 841 ? -3.828 1.776 -57.797 1.00 93.25 841 GLY A O 1
ATOM 6651 N N . PHE A 1 842 ? -2.775 1.841 -55.811 1.00 96.19 842 PHE A N 1
ATOM 6652 C CA . PHE A 1 842 ? -3.934 2.354 -55.080 1.00 96.19 842 PHE A CA 1
ATOM 6653 C C . PHE A 1 842 ? -4.141 3.845 -55.360 1.00 96.19 842 PHE A C 1
ATOM 6655 O O . PHE A 1 842 ? -3.189 4.629 -55.451 1.00 96.19 842 PHE A O 1
ATOM 6662 N N . GLN A 1 843 ? -5.404 4.259 -55.431 1.00 96.75 843 GLN A N 1
ATOM 6663 C CA . GLN A 1 843 ? -5.765 5.669 -55.353 1.00 96.75 843 GLN A CA 1
ATOM 6664 C C . GLN A 1 843 ? -5.654 6.127 -53.901 1.00 96.75 843 GLN A C 1
ATOM 6666 O O . GLN A 1 843 ? -6.062 5.419 -52.984 1.00 96.75 843 GLN A O 1
ATOM 6671 N N . VAL A 1 844 ? -5.084 7.309 -53.681 1.00 97.19 844 VAL A N 1
ATOM 6672 C CA . VAL A 1 844 ? -4.816 7.824 -52.337 1.00 97.19 844 VAL A CA 1
ATOM 6673 C C . VAL A 1 844 ? -5.364 9.235 -52.201 1.00 97.19 844 VAL A C 1
ATOM 6675 O O . VAL A 1 844 ? -4.924 10.137 -52.915 1.00 97.19 844 VAL A O 1
ATOM 6678 N N . GLU A 1 845 ? -6.261 9.432 -51.237 1.00 97.06 845 GLU A N 1
ATOM 6679 C CA . GLU A 1 845 ? -6.884 10.722 -50.943 1.00 97.06 845 GLU A CA 1
ATOM 6680 C C . GLU A 1 845 ? -6.612 11.180 -49.509 1.00 97.06 845 GLU A C 1
ATOM 6682 O O . GLU A 1 845 ? -6.934 10.508 -48.530 1.00 97.06 845 GLU A O 1
ATOM 6687 N N . GLU A 1 846 ? -6.065 12.386 -49.384 1.00 97.12 846 GLU A N 1
ATOM 6688 C CA . GLU A 1 846 ? -5.945 13.088 -48.108 1.00 97.12 846 GLU A CA 1
ATOM 6689 C C . GLU A 1 846 ? -7.066 14.131 -48.029 1.00 97.12 846 GLU A C 1
ATOM 6691 O O . GLU A 1 846 ? -6.951 15.221 -48.594 1.00 97.12 846 GLU A O 1
ATOM 6696 N N . ARG A 1 847 ? -8.178 13.796 -47.363 1.00 96.44 847 ARG A N 1
ATOM 6697 C CA . ARG A 1 847 ? -9.402 14.620 -47.348 1.00 96.44 847 ARG A CA 1
ATOM 6698 C C . ARG A 1 847 ? -10.113 14.595 -45.999 1.00 96.44 847 ARG A C 1
ATOM 6700 O O . ARG A 1 847 ? -9.670 13.935 -45.068 1.00 96.44 847 ARG A O 1
ATOM 6707 N N . LEU A 1 848 ? -11.205 15.347 -45.882 1.00 95.19 848 LEU A N 1
ATOM 6708 C CA . LEU A 1 848 ? -12.142 15.169 -44.774 1.00 95.19 848 LEU A CA 1
ATOM 6709 C C . LEU A 1 848 ? -12.942 13.884 -45.017 1.00 95.19 848 LEU A C 1
ATOM 6711 O O . LEU A 1 848 ? -13.434 13.664 -46.126 1.00 95.19 848 LEU A O 1
ATOM 6715 N N . ILE A 1 849 ? -13.038 13.045 -43.991 1.00 96.31 849 ILE A N 1
ATOM 6716 C CA . ILE A 1 849 ? -13.737 11.756 -44.032 1.00 96.31 849 ILE A CA 1
ATOM 6717 C C . ILE A 1 849 ? -14.814 11.811 -42.967 1.00 96.31 849 ILE A C 1
ATOM 6719 O O . ILE A 1 849 ? -14.503 12.102 -41.816 1.00 96.31 849 ILE A O 1
ATOM 6723 N N . THR A 1 850 ? -16.068 11.593 -43.333 1.00 95.81 850 THR A N 1
ATOM 6724 C CA . THR A 1 850 ? -17.171 11.587 -42.366 1.00 95.81 850 THR A CA 1
ATOM 6725 C C . THR A 1 850 ? -17.204 10.271 -41.592 1.00 95.81 850 THR A C 1
ATOM 6727 O O . THR A 1 850 ? -16.832 9.225 -42.114 1.00 95.81 850 THR A O 1
ATOM 6730 N N . VAL A 1 851 ? -17.679 10.302 -40.346 1.00 93.75 851 VAL A N 1
ATOM 6731 C CA . VAL A 1 851 ? -17.892 9.084 -39.544 1.00 93.75 851 VAL A CA 1
ATOM 6732 C C . VAL A 1 851 ? -18.854 8.093 -40.215 1.00 93.75 851 VAL A C 1
ATOM 6734 O O . VAL A 1 851 ? -18.712 6.888 -40.032 1.00 93.75 851 VAL A O 1
ATOM 6737 N N . ASP A 1 852 ? -19.781 8.587 -41.041 1.00 91.31 852 ASP A N 1
ATOM 6738 C CA . ASP A 1 852 ? -20.742 7.773 -41.792 1.00 91.31 852 ASP A CA 1
ATOM 6739 C C . ASP A 1 852 ? -20.048 6.861 -42.821 1.00 91.31 852 ASP A C 1
ATOM 6741 O O . ASP A 1 852 ? -20.483 5.732 -43.038 1.00 91.31 852 ASP A O 1
ATOM 6745 N N . GLU A 1 853 ? -18.923 7.301 -43.399 1.00 92.69 853 GLU A N 1
ATOM 6746 C CA . GLU A 1 853 ? -18.151 6.517 -44.378 1.00 92.69 853 GLU A CA 1
ATOM 6747 C C . GLU A 1 853 ? -17.536 5.243 -43.777 1.00 92.69 853 GLU A C 1
ATOM 6749 O O . GLU A 1 853 ? -17.150 4.343 -44.519 1.00 92.69 853 GLU A O 1
ATOM 6754 N N . LEU A 1 854 ? -17.477 5.122 -42.445 1.00 91.25 854 LEU A N 1
ATOM 6755 C CA . LEU A 1 854 ? -17.024 3.898 -41.778 1.00 91.25 854 LEU A CA 1
ATOM 6756 C C . LEU A 1 854 ? -18.000 2.728 -41.945 1.00 91.25 854 LEU A C 1
ATOM 6758 O O . LEU A 1 854 ? -17.586 1.583 -41.787 1.00 91.25 854 LEU A O 1
ATOM 6762 N N . VAL A 1 855 ? -19.280 2.997 -42.230 1.00 86.69 855 VAL A N 1
ATOM 6763 C CA . VAL A 1 855 ? -20.301 1.951 -42.432 1.00 86.69 855 VAL A CA 1
ATOM 6764 C C . VAL A 1 855 ? -20.037 1.174 -43.715 1.00 86.69 855 VAL A C 1
ATOM 6766 O O . VAL A 1 855 ? -20.212 -0.041 -43.744 1.00 86.69 855 VAL A O 1
ATOM 6769 N N . ASP A 1 856 ? -19.591 1.881 -44.749 1.00 85.88 856 ASP A N 1
ATOM 6770 C CA . ASP A 1 856 ? -19.347 1.308 -46.065 1.00 85.88 856 ASP A CA 1
ATOM 6771 C C . ASP A 1 856 ? -17.879 0.924 -46.273 1.00 85.88 856 ASP A C 1
ATOM 6773 O O . ASP A 1 856 ? -17.554 0.403 -47.332 1.00 85.88 856 ASP A O 1
ATOM 6777 N N . ALA A 1 857 ? -16.981 1.169 -45.318 1.00 91.12 857 ALA A N 1
ATOM 6778 C CA . ALA A 1 857 ? -15.562 0.854 -45.458 1.00 91.12 857 ALA A CA 1
ATOM 6779 C C . ALA A 1 857 ? -15.319 -0.656 -45.629 1.00 91.12 857 ALA A C 1
ATOM 6781 O O . ALA A 1 857 ? -15.897 -1.471 -44.911 1.00 91.12 857 ALA A O 1
ATOM 6782 N N . ASP A 1 858 ? -14.420 -1.023 -46.546 1.00 90.94 858 ASP A N 1
ATOM 6783 C CA . ASP A 1 858 ? -13.996 -2.418 -46.703 1.00 90.94 858 ASP A CA 1
ATOM 6784 C C . ASP A 1 858 ? -12.969 -2.781 -45.618 1.00 90.94 858 ASP A C 1
ATOM 6786 O O . ASP A 1 858 ? -13.069 -3.843 -45.008 1.00 90.94 858 ASP A O 1
ATOM 6790 N N . GLU A 1 859 ? -12.037 -1.864 -45.321 1.00 91.81 859 GLU A N 1
ATOM 6791 C CA . GLU A 1 859 ? -11.046 -2.006 -44.248 1.00 91.81 859 GLU A CA 1
ATOM 6792 C C . GLU A 1 859 ? -10.745 -0.673 -43.554 1.00 91.81 859 GLU A C 1
ATOM 6794 O O . GLU A 1 859 ? -10.855 0.408 -44.142 1.00 91.81 859 GLU A O 1
ATOM 6799 N N . VAL A 1 860 ? -10.272 -0.751 -42.309 1.00 94.44 860 VAL A N 1
ATOM 6800 C CA . VAL A 1 860 ? -9.677 0.385 -41.595 1.00 94.44 860 VAL A CA 1
ATOM 6801 C C . VAL A 1 860 ? -8.403 -0.077 -40.902 1.00 94.44 860 VAL A C 1
ATOM 6803 O O . VAL A 1 860 ? -8.356 -1.144 -40.287 1.00 94.44 860 VAL A O 1
ATOM 6806 N N . PHE A 1 861 ? -7.362 0.747 -40.955 1.00 94.06 861 PHE A N 1
ATOM 6807 C CA . PHE A 1 861 ? -6.122 0.487 -40.231 1.00 94.06 861 PHE A CA 1
ATOM 6808 C C . PHE A 1 861 ? -5.503 1.774 -39.691 1.00 94.06 861 PHE A C 1
ATOM 6810 O O . PHE A 1 861 ? -5.766 2.884 -40.159 1.00 94.06 861 PHE A O 1
ATOM 6817 N N . CYS A 1 862 ? -4.652 1.616 -38.685 1.00 94.56 862 CYS A N 1
ATOM 6818 C CA . CYS A 1 862 ? -3.956 2.705 -38.024 1.00 94.56 862 CYS A CA 1
ATOM 6819 C C . CYS A 1 862 ? -2.450 2.637 -38.267 1.00 94.56 862 CYS A C 1
ATOM 6821 O O . CYS A 1 862 ? -1.874 1.554 -38.393 1.00 94.56 862 CYS A O 1
ATOM 6823 N N . THR A 1 863 ? -1.785 3.795 -38.258 1.00 94.19 863 THR A N 1
ATOM 6824 C CA . THR A 1 863 ? -0.325 3.874 -38.396 1.00 94.19 863 THR A CA 1
ATOM 6825 C C . THR A 1 863 ? 0.326 4.809 -37.383 1.00 94.19 863 THR A C 1
ATOM 6827 O O . THR A 1 863 ? -0.210 5.857 -37.025 1.00 94.19 863 THR A O 1
ATOM 6830 N N . GLY A 1 864 ? 1.528 4.457 -36.932 1.00 91.50 864 GLY A N 1
ATOM 6831 C CA . GLY A 1 864 ? 2.341 5.317 -36.071 1.00 91.50 864 GLY A CA 1
ATOM 6832 C C . GLY A 1 864 ? 3.675 4.671 -35.715 1.00 91.50 864 GLY A C 1
ATOM 6833 O O . GLY A 1 864 ? 3.859 3.480 -35.921 1.00 91.50 864 GLY A O 1
ATOM 6834 N N . THR A 1 865 ? 4.624 5.416 -35.140 1.00 87.38 865 THR A N 1
ATOM 6835 C CA . THR A 1 865 ? 5.944 4.845 -34.800 1.00 87.38 865 THR A CA 1
ATOM 6836 C C . THR A 1 865 ? 5.832 3.646 -33.847 1.00 87.38 865 THR A C 1
ATOM 6838 O O . THR A 1 865 ? 6.475 2.614 -34.045 1.00 87.38 865 THR A O 1
ATOM 6841 N N . ALA A 1 866 ? 5.035 3.779 -32.784 1.00 84.31 866 ALA A N 1
ATOM 6842 C CA . ALA A 1 866 ? 4.893 2.729 -31.781 1.00 84.31 866 ALA A CA 1
ATOM 6843 C C . ALA A 1 866 ? 4.035 1.566 -32.307 1.00 84.31 866 ALA A C 1
ATOM 6845 O O . ALA A 1 866 ? 4.458 0.412 -32.211 1.00 84.31 866 ALA A O 1
ATOM 6846 N N . VAL A 1 867 ? 2.899 1.908 -32.923 1.00 82.75 867 VAL A N 1
ATOM 6847 C CA . VAL A 1 867 ? 1.873 1.001 -33.468 1.00 82.75 867 VAL A CA 1
ATOM 6848 C C . VAL A 1 867 ? 2.327 0.269 -34.738 1.00 82.75 867 VAL A C 1
ATOM 6850 O O . VAL A 1 867 ? 1.863 -0.829 -35.007 1.00 82.75 867 VAL A O 1
ATOM 6853 N N . VAL A 1 868 ? 3.272 0.838 -35.491 1.00 88.06 868 VAL A N 1
ATOM 6854 C CA . VAL A 1 868 ? 3.642 0.419 -36.852 1.00 88.06 868 VAL A CA 1
ATOM 6855 C C . VAL A 1 868 ? 2.426 0.521 -37.777 1.00 88.06 868 VAL A C 1
ATOM 6857 O O . VAL A 1 868 ? 1.979 1.640 -38.019 1.00 88.06 868 VAL A O 1
ATOM 6860 N N . VAL A 1 869 ? 1.891 -0.601 -38.253 1.00 90.69 869 VAL A N 1
ATOM 6861 C CA . VAL A 1 869 ? 0.629 -0.717 -38.988 1.00 90.69 869 VAL A CA 1
ATOM 6862 C C . VAL A 1 869 ? -0.227 -1.682 -38.182 1.00 90.69 869 VAL A C 1
ATOM 6864 O O . VAL A 1 869 ? 0.243 -2.768 -37.843 1.00 90.69 869 VAL A O 1
ATOM 6867 N N . SER A 1 870 ? -1.441 -1.276 -37.824 1.00 89.88 870 SER A N 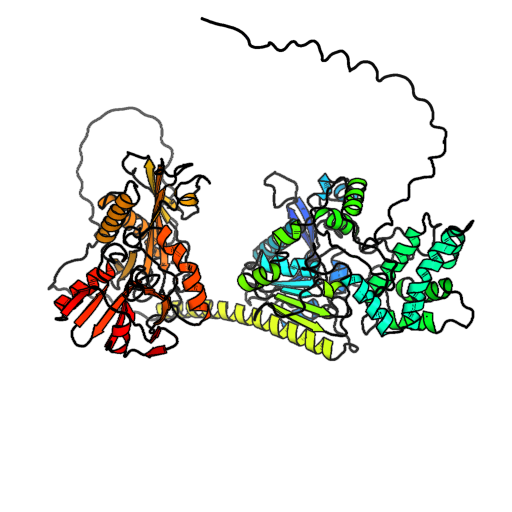1
ATOM 6868 C CA . SER A 1 870 ? -2.332 -2.080 -36.987 1.00 89.88 870 SER A CA 1
ATOM 6869 C C . SER A 1 870 ? -3.736 -2.112 -37.585 1.00 89.88 870 SER A C 1
ATOM 6871 O O . SER A 1 870 ? -4.310 -1.042 -37.806 1.00 89.88 870 SER A O 1
ATOM 6873 N N . PRO A 1 871 ? -4.287 -3.305 -37.855 1.00 91.69 871 PRO A N 1
ATOM 6874 C CA . PRO A 1 871 ? -5.630 -3.429 -38.403 1.00 91.69 871 PRO A CA 1
ATOM 6875 C C . PRO A 1 871 ? -6.699 -3.084 -37.358 1.00 91.69 871 PRO A C 1
ATOM 6877 O O . PRO A 1 871 ? -6.522 -3.370 -36.173 1.00 91.69 871 PRO A O 1
ATOM 6880 N N . VAL A 1 872 ? -7.825 -2.508 -37.788 1.00 93.00 872 VAL A N 1
ATOM 6881 C CA . VAL A 1 872 ? -8.987 -2.212 -36.934 1.00 93.00 872 VAL A CA 1
ATOM 6882 C C . VAL A 1 872 ? -10.089 -3.230 -37.224 1.00 93.00 872 VAL A C 1
ATOM 6884 O O . VAL A 1 872 ? -10.618 -3.280 -38.326 1.00 93.00 872 VAL A O 1
ATOM 6887 N N . GLY A 1 873 ? -10.446 -4.046 -36.230 1.00 91.56 873 GLY A N 1
ATOM 6888 C CA . GLY A 1 873 ? -11.452 -5.105 -36.380 1.00 91.56 873 GLY A CA 1
ATOM 6889 C C . GLY A 1 873 ? -12.886 -4.637 -36.136 1.00 91.56 873 GLY A C 1
ATOM 6890 O O . GLY A 1 873 ? -13.833 -5.205 -36.677 1.00 91.56 873 GLY A O 1
ATOM 6891 N N . SER A 1 874 ? -13.074 -3.599 -35.318 1.00 93.69 874 SER A N 1
ATOM 6892 C CA . SER A 1 874 ? -14.381 -2.955 -35.185 1.00 93.69 874 SER A CA 1
ATOM 6893 C C . SER A 1 874 ? -14.289 -1.520 -34.687 1.00 93.69 874 SER A C 1
ATOM 6895 O O . SER A 1 874 ? -13.361 -1.157 -33.960 1.00 93.69 874 SER A O 1
ATOM 6897 N N . ILE A 1 875 ? -15.293 -0.721 -35.042 1.00 95.06 875 ILE A N 1
ATOM 6898 C CA . ILE A 1 875 ? -15.476 0.649 -34.559 1.00 95.06 875 ILE A CA 1
ATOM 6899 C C . ILE A 1 875 ? -16.875 0.770 -33.963 1.00 95.06 875 ILE A C 1
ATOM 6901 O O . ILE A 1 875 ? -17.854 0.351 -34.573 1.00 95.06 875 ILE A O 1
ATOM 6905 N N . THR A 1 876 ? -16.985 1.327 -32.760 1.00 95.31 876 THR A N 1
ATOM 6906 C CA . THR A 1 876 ? -18.276 1.584 -32.109 1.00 95.31 876 THR A CA 1
ATOM 6907 C C . THR A 1 876 ? -18.595 3.072 -32.116 1.00 95.31 876 THR A C 1
ATOM 6909 O O . THR A 1 876 ? -17.828 3.870 -31.583 1.00 95.31 876 THR A O 1
ATOM 6912 N N . TYR A 1 877 ? -19.743 3.435 -32.687 1.00 94.06 877 TYR A N 1
ATOM 6913 C CA . TYR A 1 877 ? -20.242 4.806 -32.787 1.00 94.06 877 TYR A CA 1
ATOM 6914 C C . TYR A 1 877 ? -21.721 4.854 -32.387 1.00 94.06 877 TYR A C 1
ATOM 6916 O O . TYR A 1 877 ? -22.520 4.069 -32.893 1.00 94.06 877 TYR A O 1
ATOM 6924 N N . LEU A 1 878 ? -22.092 5.738 -31.450 1.00 88.56 878 LEU A N 1
ATOM 6925 C CA . LEU A 1 878 ? -23.469 5.890 -30.940 1.00 88.56 878 LEU A CA 1
ATOM 6926 C C . LEU A 1 878 ? -24.145 4.547 -30.585 1.00 88.56 878 LEU A C 1
ATOM 6928 O O . LEU A 1 878 ? -25.276 4.272 -30.981 1.00 88.56 878 LEU A O 1
ATOM 6932 N N . ASN A 1 879 ? -23.421 3.689 -29.856 1.00 83.50 879 ASN A N 1
ATOM 6933 C CA . ASN A 1 879 ? -23.830 2.331 -29.456 1.00 83.50 879 ASN A CA 1
ATOM 6934 C C . ASN A 1 879 ? -24.055 1.331 -30.606 1.00 83.50 879 ASN A C 1
ATOM 6936 O O . ASN A 1 879 ? -24.501 0.210 -30.365 1.00 83.50 879 ASN A O 1
ATOM 6940 N N . LYS A 1 880 ? -23.705 1.689 -31.844 1.00 87.56 880 LYS A N 1
ATOM 6941 C CA . LYS A 1 880 ? -23.664 0.769 -32.981 1.00 87.56 880 LYS A CA 1
ATOM 6942 C C . LYS A 1 880 ? -22.232 0.322 -33.215 1.00 87.56 880 LYS A C 1
ATOM 6944 O O . LYS A 1 880 ? -21.334 1.146 -33.373 1.00 87.56 880 LYS A O 1
ATOM 6949 N N . ARG A 1 881 ? -22.020 -0.990 -33.234 1.00 90.81 881 ARG A N 1
ATOM 6950 C CA . ARG A 1 881 ? -20.721 -1.592 -33.526 1.00 90.81 881 ARG A CA 1
ATOM 6951 C C . ARG A 1 881 ? -20.658 -1.987 -34.996 1.00 90.81 881 ARG A C 1
ATOM 6953 O O . ARG A 1 881 ? -21.465 -2.792 -35.449 1.00 90.81 881 ARG A O 1
ATOM 6960 N N . LEU A 1 882 ? -19.692 -1.426 -35.708 1.00 87.75 882 LEU A N 1
ATOM 6961 C CA . LEU A 1 882 ? -19.362 -1.737 -37.092 1.00 87.75 882 LEU A CA 1
ATOM 6962 C C . LEU A 1 882 ? -18.203 -2.732 -37.084 1.00 87.75 882 LEU A C 1
ATOM 6964 O O . LEU A 1 882 ? -17.146 -2.439 -36.522 1.00 87.75 882 LEU A O 1
ATOM 6968 N N . PHE A 1 883 ? -18.415 -3.917 -37.651 1.00 81.19 883 PHE A N 1
ATOM 6969 C CA . PHE A 1 883 ? -17.357 -4.904 -37.859 1.00 81.19 883 PHE A CA 1
ATOM 6970 C C . PHE A 1 883 ? -16.768 -4.707 -39.247 1.00 81.19 883 PHE A C 1
ATOM 6972 O O . PHE A 1 883 ? -17.514 -4.547 -40.209 1.00 81.19 883 PHE A O 1
ATOM 6979 N N . LEU A 1 884 ? -15.443 -4.721 -39.330 1.00 78.56 884 LEU A N 1
ATOM 6980 C CA . LEU A 1 884 ? -14.718 -4.488 -40.573 1.00 78.56 884 LEU A CA 1
ATOM 6981 C C . LEU A 1 884 ? -14.085 -5.797 -41.040 1.00 78.56 884 LEU A C 1
ATOM 6983 O O . LEU A 1 884 ? -13.622 -6.597 -40.220 1.00 78.56 884 LEU A O 1
ATOM 6987 N N . LEU A 1 885 ? -14.098 -6.027 -42.352 1.00 58.69 885 LEU A N 1
ATOM 6988 C CA . LEU A 1 885 ? -13.380 -7.143 -42.955 1.00 58.69 885 LEU A CA 1
ATOM 6989 C C . LEU A 1 885 ? -11.873 -6.875 -42.859 1.00 58.69 885 LEU A C 1
ATOM 6991 O O . LEU A 1 885 ? -11.409 -5.743 -42.948 1.00 58.69 885 LEU A O 1
ATOM 6995 N N . LEU A 1 886 ? -11.119 -7.942 -42.620 1.00 57.88 886 LEU A N 1
ATOM 6996 C CA . LEU A 1 886 ? -9.663 -7.925 -42.544 1.00 57.88 886 LEU A CA 1
ATOM 6997 C C . LEU A 1 886 ? -9.163 -8.730 -43.742 1.00 57.88 886 LEU A C 1
ATOM 6999 O O . LEU A 1 886 ? -9.237 -9.958 -43.713 1.00 57.88 886 LEU A O 1
ATOM 7003 N N . LEU A 1 887 ? -8.742 -8.057 -44.810 1.00 49.75 887 LEU A N 1
ATOM 7004 C CA . LEU A 1 887 ? -8.169 -8.669 -46.015 1.00 49.75 887 LEU A CA 1
ATOM 7005 C C . LEU A 1 887 ? -6.630 -8.559 -46.053 1.00 49.75 887 LEU A C 1
ATOM 7007 O O . LEU A 1 887 ? -6.031 -8.996 -47.036 1.00 49.75 887 LEU A O 1
ATOM 7011 N N . LEU A 1 888 ? -5.993 -8.041 -44.992 1.00 42.91 888 LEU A N 1
ATOM 7012 C CA . LEU A 1 888 ? -4.531 -7.961 -44.828 1.00 42.91 888 LEU A CA 1
ATOM 7013 C C . LEU A 1 888 ? -3.906 -9.166 -44.117 1.00 42.91 888 LEU A C 1
ATOM 7015 O O . LEU A 1 888 ? -4.358 -9.503 -42.995 1.00 42.91 888 LEU A O 1
#

Radius of gyration: 36.92 Å; chains: 1; bounding box: 88×95×112 Å

InterPro domains:
  IPR001544 Aminotransferase class IV [PF01063] (637-875)
  IPR005786 Branched-chain amino acid aminotransferase II [PTHR42825] (569-881)
  IPR005786 Branched-chain amino acid aminotransferase II [TIGR01123] (613-880)
  IPR008758 Peptidase S28 [PF05577] (73-495)
  IPR018300 Aminotransferase, class IV, conserved site [PS00770] (801-830)
  IPR029058 Alpha/Beta hydrolase fold [G3DSA:3.40.50.1820] (70-505)
  IPR029058 Alpha/Beta hydrolase fold [SSF53474] (133-404)
  IPR033939 Branched-chain aminotransferase [cd01557] (624-881)
  IPR036038 Aminotransferase-like, PLP-dependent enzymes [SSF56752] (575-882)
  IPR042269 Serine carboxypeptidase S28, SKS domain [G3DSA:1.20.120.980] (235-399)
  IPR043131 Branched-chain-amino-acid aminotransferase-like, N-terminal [G3DSA:3.30.470.10] (561-745)
  IPR043132 Branched-chain-amino-acid aminotransferase-like, C-terminal [G3DSA:3.20.10.10] (746-883)

Sequence (888 aa):
MANFPKPKANLSLLISLALLFFFFSPTISSLPRPSGLRSPKHDPRFLGRFSRSNNTGRLGAPRYRYETRYFDQNLDHFSFSDLPTFRQRYLINTEYWAGPDKLGPIFLYCGNEGDIEWFAANTGFVWELAPRFRAMIIFPEHRYYGESMPYGSWEEAYKNASTLAHLTAEQALADFAVLITELKRNLSAQACPVVLFGGSYGGMLAAWMRLKYPHIAVGALASSAPVLQFEDVVPPETFYDIVSNDFRRESISCFNTIKESWDVIESEGHKTNGLSYLTETFRFCRKLESIDDLSNWLSSAYSYLAMADYPYPADFLMPMPANPIKEVCRKIDNCPDGTSILQRIFEGVSVYYNYTGNVDCFNLEDDPHGMNGWNWQACTEMVMPTSSSKNASMFPAYDYNYTSDKQWCWENYHVKPRPTWITTEFGGHGFKHALKNFGSNIIFSNGLLDPWSGGSVLEDISETIVALVTEKGAHHLDLRPTTADDPDWLVEQRAAEVKLIQGWLDEYFERKRRGAKRAVATATRTKGGRFLLDRTTCTEHGWKTSMELQKQPHFSYCSNCSSNNNVNSLRMASLANNVASELPNIDWDNLGFRLTTTDYMYIMKCSQGENFSKGELQRFGNIELSPCAGVLNYGQGLFEGLKAYKTHNGNILLFRPEENATRLRTGAERMCMPSPTVDQFLEAVKATVLANERWIPPPGKGALYIRPLLIGSGAVLGIAPAPEYTFLMYVSPVGNYFKGGLAPINLIVETEMHRATPGGTGGVKTIGNYAAVLNAQIAAKAKGFSDVLYLDSIHKRYLEEVSSCNIFVVKGNLISTPAIKGTILPGITRKSILDLARSQGFQVEERLITVDELVDADEVFCTGTAVVVSPVGSITYLNKRLFLLLLL

Organism: NCBI:txid300844

Foldseek 3Di:
DDDDDDDDDDDDPPPPPPPPPDDDDDDDDDDDDDPDDDDPDDDLPQDFFFWDDPDPDPPPDQPDDWDKDWDFADLDPPDPPPDGTFTWIKTKDQPLAPAQVVLGAEEEQLADQFAQSLVVSFLQLSVVCCNVSSYMYMYTHFQLYDQNDDVRDNCQCVVALVSLVCRELVNSLVRVVVVLCVVCVVRVNNLRAYEYEYFEVSLVSQQLSCQVPVVRHLAYERELYLLQLFDVSFPQALLQLLLLVLLVVLPVQSLVLLLVVLVVLVVQQPDDCSQVVLCVLLFAPDGDPHSVLVQSVLVNLSLVLLQPQAQAFDCRVHGAGHRLSNVLSVQLVPPDPPDDSSNSSSSSSCRRRPVVVSDRGTYRRHDPGRSVSVLVCCQAPVVGRHFHDSPSGSHDGDGGDLVSSQVVSCVPHVDGYDRCPSCVSQPHSHNLVSCLPRNFRYEYEYESSASSVSSTDQAASDPGYGYHYHDHDHGRPLSGRDDPSDDPSSVVSVVVVVVSVVVSVVVSVVVVVVLVVVVVVVVVVPPPDDDDDDDDDDDDDDDDDFDFDDDDDDDDDDDDDDDDDDDDDDDPPDDPDDDPPDQPSDPLQPFAADDDAFFWKKKWKDFPPGAIDQIDIDGDDDDDFDCQFCCNPPLLKFKFKWWWAQDPVRTIGTDPLLVRLVQVCVLCVVSVHDGHDSVSSVVNVVVQCVVRVSQARHHPSFTWMKMWMKGRRAGDDDPDRRRMIMIMMHIHTGHAHFPVRQPAFEEEEDQPQALFAQVGQQQHRTPVSLVSCVVVQVVCVVVVGRWYWYDYPPPSWWTEDTSAWWKWFADDLEIEGAASRRNHHPAPLVVVVQVVSVVVPGHYYHHTDTPVVLQRTQFMWTDHNRNHIHTHQWYAYPNDIRGHDDPD

pLDDT: mean 83.88, std 22.91, range [20.38, 98.88]

Secondary structure (DSSP, 8-state):
-----PPPP-S-SSSSSSSS-----------PPP---PPP-----SS--B---S------S-SS--EEEEEEEES-SS--S---EEEEEEEEE-TT---GGGT--EEEE---SS-HHHHHHH-HHHHHHHHHHT-EEEEEPPTTSTT--GGGSHHHHTSSHHHHTT-SHHHHHHHHHHHHHHHHHHTT-TTS-EEEEEETHHHHHHHHHHHH-TTT-SEEEEET--TT-STTSS-TTHHHHHHHHHHHHH-HHHHHHHHHHHHHHHHHHTSTTHHHHHHHHTTBSS--S-HHHHHHHHHHHHHHHHHT--SS-EESSSEE-SSHHHHHHHHHHTSPTT--HHHHHHHHHHHHH-TTS--SSB-SSB-TT-TTHHHHHHTTT------B-TTT-SSPPB---HHHHHHHHHHHHS----TTHHHHHH-GGGHHHHHHHH--SEEEEEETTSGGGGGS--S--BTTEEEEEETT--TTGGGSPP-TT--HHHHHHHHHHHHHHHHHHHHHHHHHHHHHHHHHHHHHTTSS---------------------------------------------SSSS----PPP---GGG-BSS----SEEEEEEEETTSPPP--EEEES-PPP--TTBHHHHH--EEE--EEEEE-TTS-EEES-HHHHHHHHHHHHHHTT-----HHHHHHHHHHHHHHTGGGSPPTTS-EEEEEEEEEE-SB--SSS--SEEEEEEEEEEE-BSSTTTTSPEEEEEESS--S--TTSSTTS-BTHHHHTTHHHHHHHHHTT-SEEEEEPTTTS-BEEEETTEEEEEEETTEEEEE--SSSS---HHHHHHHHHHHHTT-EEEEE--BGGGGSS-SEEEEEETTTEEEEEEEEEETTEEEE-----